Protein 2CSI (pdb70)

Nearest PDB structures (foldseek):
  2csi-assembly1_A  TM=8.978E-01  e=2.016E-13  Homo sapiens
  4z89-assembly10_J  TM=9.176E-01  e=1.747E-07  Drosophila melanogaster
  4z88-assembly7_G  TM=9.068E-01  e=3.340E-07  Drosophila melanogaster
  2ege-assembly1_A  TM=7.998E-01  e=6.774E-07  Homo sapiens
  2csq-assembly1_A  TM=7.792E-01  e=1.295E-06  Homo sapiens

InterPro domains:
  IPR001452 SH3 domain [PF07653] (853-914)
  IPR001452 SH3 domain [PF07653] (957-1017)
  IPR001452 SH3 domain [PF14604] (189-230)
  IPR001452 SH3 domain [PR00452] (851-861)
  IPR001452 SH3 domain [PR00452] (873-888)
  IPR001452 SH3 domain [PR00452] (1005-1017)
  IPR001452 SH3 domain [PS50002] (167-234)
  IPR001452 SH3 domain [PS50002] (848-916)
  IPR001452 SH3 domain [PS50002] (952-1019)
  IPR001452 SH3 domain [SM00326] (170-233)
  IPR001452 SH3 domain [SM00326] (851-915)
  IPR001452 SH3 domain [SM00326] (955-1018)
  IPR003961 Fibronectin type III [PF00041] (393-467)
  IPR003961 Fibronectin type III [PS50853] (489-590)
  IPR003961 Fibronectin type III [SM00060] (297-377)
  IPR003961 Fibronectin type III [SM00060] (391-463)
  IPR003961 Fibronectin type III [SM00060] (487-573)
  IPR003961 Fibronectin type III [cd00063] (300-381)
  IPR003961 Fibronectin type III [cd00063] (393-457)
  IPR003961 Fibronectin type III [cd00063] (487-573)

Solvent-accessible surface area: 5591 Å² total; per-residue (Å²): 132,120,114,57,121,82,36,92,166,12,43,1,70,138,68,6,47,5,194,158,73,6,98,98,98,125,40,177,54,20,7,76,0,68,90,35,58,81,0,35,1,71,50,137,77,69,185,133,29,59,21,107,0,70,20,140,65,119,129,2,52,0,8,31,124,51,7,90,107,77,102,59,135,119,111,130

CATH classification: 2.30.30.40

Foldseek 3Di:
DDPPDAFFKWFFQAFDDCVPPNPVDCCVQPDGDGHGFIWGWHDDADPVQWTWTDHPRGTGTGHCVRIHGDDDPPVD

Radius of gyration: 13.08 Å; Cα contacts (8 Å, |Δi|>4): 133; chains: 1; bounding box: 42×37×23 Å

Organism: Homo sapiens (NCBI:txid9606)

GO terms:
  GO:0005515 protein binding (F, IPI)

Sequence (76 aa):
GSSGSSGRRMVALYDYDPRESSPNVDVEAELTFCTGDIITVFGEIDEDGFYYGELNGQKGLVPSNFLEEVSGPSSGGSSGSSGRRMVALYDYDPRESSPNVDVEAELTFCTGDIITVFGEIDEDGFYYGELNGQKGLVPSNFLEEVSGPSSGGSSGSSGRRMVALYDYDPRESSPNVDVEAELTFCTGDIITVFGEIDEDGFYYGELNGQKGLVPSNFLEEVSGPSSGGSSGSSGRRMVALYDYDPRESSPNVDVEAELTFCTGDIITVFGEIDEDGFYYGELNGQKGLVPSNFLEEVSGPSSGGSSGSSGRRMVALYDYDPRESSPNVDVEAELTFCTGDIITVFGEIDEDGFYYGELNGQKGLVPSNFLEEVSGPSSGGSSGSSGRRMVALYDYDPRESSPNVDVEAELTFCTGDIITVFGEIDEDGFYYGELNGQKGLVPSNFLEEVSGPSSGGSSGSSGRRMVALYDYDPRESSPNVDVEAELTFCTGDIITVFGEIDEDGFYYGELNGQKGLVPSNFLEEVSGPSSGGSSGSSGRRMVALYDYDPRESSPNVDVEAELTFCTGDIITVFGEIDEDGFYYGELNGQKGLVPSNFLEEVSGPSSGGSSGSSGRRMVALYDYDPRESSPNVDVEAELTFCTGDIITVFGEIDEDGFYYGELNGQKGLVPSNFLEEVSGPSSGGSSGSSGRRMVALYDYDPRESSPNVDVEAELTFCTGDIITVFGEIDEDGFYYGELNGQKGLVPSNFLEEVSGPSSGGSSGSSGRRMVALYDYDPRESSPNVDVEAELTFCTGDIITVFGEIDEDGFYYGELNGQKGLVPSNFLEEVSGPSSGGSSGSSGRRMVALYDYDPRESSPNVDVEAELTFCTGDIITVFGEIDEDGFYYGELNGQKGLVPSNFLEEVSGPSSGGSSGSSGRRMVALYDYDPRESSPNVDVEAELTFCTGDIITVFGEIDEDGFYYGELNGQKGLVPSNFLEEVSGPSSGGSSGSSGRRMVALYDYDPRESSPNVDVEAELTFCTGDIITVFGEIDEDGFYYGELNGQKGLVPSNFLEEVSGPSSGGSSGSSGRRMVALYDYDPRESSPNVDVEAELTFCTGDIITVFGEIDEDGFYYGELNGQKGLVPSNFLEEVSGPSSGGSSGSSGRRMVALYDYDPRESSPNVDVEAELTFCTGDIITVFGEIDEDGFYYGELNGQKGLVPSNFLEEVSGPSSGGSSGSSGRRMVALYDYDPRESSPNVDVEAELTFCTGDIITVFGEIDEDGFYYGELNGQKGLVPSNFLEEVSGPSSGGSSGSSGRRMVALYDYDPRESSPNVDVEAELTFCTGDIITVFGEIDEDGFYYGELNGQKGLVPSNFLEEVSGPSSGGSSGSSGRRMVALYDYDPRESSPNVDVEAELTFCTGDIITVFGEIDEDGFYYGELNGQKGLVPSNFLEEVSGPSSGGSSGSSGRRMVALYDYDPRESSPNVDVEAELTFCTGDIITVFGEIDEDGFYYGELNGQKGLVPSNFLEEVSGPSSG

Secondary structure (DSSP, 8-state):
------SEEEE-SS---TTTTS-SSSTTTS----TT-EEEEESS--SSSEEEEEETTEEEEEEGGG--B-------

Structure (mmCIF, N/CA/C/O backbone):
data_2CSI
#
_entry.id   2CSI
#
loop_
_atom_site.group_PDB
_atom_site.id
_atom_site.type_symbol
_atom_site.label_atom_id
_atom_site.label_alt_id
_atom_site.label_comp_id
_atom_site.label_asym_id
_atom_site.label_entity_id
_atom_site.label_seq_id
_atom_site.pdbx_PDB_ins_code
_atom_site.Cartn_x
_atom_site.Cartn_y
_atom_site.Cartn_z
_atom_site.occupancy
_atom_site.B_iso_or_equiv
_atom_site.auth_seq_id
_atom_site.auth_comp_id
_atom_site.auth_asym_id
_atom_site.auth_atom_id
_atom_site.pdbx_PDB_model_num
ATOM 1 N N . GLY A 1 1 ? -13.984 -25.831 -3.128 1.00 0.00 1 GLY A N 1
ATOM 2 C CA . GLY A 1 1 ? -13.855 -24.457 -3.578 1.00 0.00 1 GLY A CA 1
ATOM 3 C C . GLY A 1 1 ? -13.422 -23.522 -2.466 1.00 0.00 1 GLY A C 1
ATOM 4 O O . GLY A 1 1 ? -14.182 -22.647 -2.050 1.00 0.00 1 GLY A O 1
ATOM 8 N N . SER A 1 2 ? -12.198 -23.706 -1.982 1.00 0.00 2 SER A N 1
ATOM 9 C CA . SER A 1 2 ? -11.667 -22.875 -0.908 1.00 0.00 2 SER A CA 1
ATOM 10 C C . SER A 1 2 ? -11.238 -21.510 -1.438 1.00 0.00 2 SER A C 1
ATOM 11 O O . SER A 1 2 ? -10.574 -21.413 -2.470 1.00 0.00 2 SER A O 1
ATOM 19 N N . SER A 1 3 ? -11.624 -20.458 -0.724 1.00 0.00 3 SER A N 1
ATOM 20 C CA . SER A 1 3 ? -11.283 -19.097 -1.123 1.00 0.00 3 SER A CA 1
ATOM 21 C C . SER A 1 3 ? -10.061 -18.596 -0.359 1.00 0.00 3 SER A C 1
ATOM 22 O O . SER A 1 3 ? -9.073 -18.173 -0.956 1.00 0.00 3 SER A O 1
ATOM 30 N N . GLY A 1 4 ? -10.139 -18.648 0.967 1.00 0.00 4 GLY A N 1
ATOM 31 C CA . GLY A 1 4 ? -9.033 -18.196 1.793 1.00 0.00 4 GLY A CA 1
ATOM 32 C C . GLY A 1 4 ? -8.791 -16.705 1.672 1.00 0.00 4 GLY A C 1
ATOM 33 O O . GLY A 1 4 ? -8.190 -16.243 0.702 1.00 0.00 4 GLY A O 1
ATOM 37 N N . SER A 1 5 ? -9.262 -15.948 2.658 1.00 0.00 5 SER A N 1
ATOM 38 C CA . SER A 1 5 ? -9.097 -14.500 2.656 1.00 0.00 5 SER A CA 1
ATOM 39 C C . SER A 1 5 ? -7.672 -14.114 3.037 1.00 0.00 5 SER A C 1
ATOM 40 O O . SER A 1 5 ? -7.300 -14.148 4.210 1.00 0.00 5 SER A O 1
ATOM 48 N N . SER A 1 6 ? -6.877 -13.746 2.037 1.00 0.00 6 SER A N 1
ATOM 49 C CA . SER A 1 6 ? -5.490 -13.357 2.266 1.00 0.00 6 SER A CA 1
ATOM 50 C C . SER A 1 6 ? -5.324 -11.845 2.149 1.00 0.00 6 SER A C 1
ATOM 51 O O . SER A 1 6 ? -5.789 -11.231 1.190 1.00 0.00 6 SER A O 1
ATOM 59 N N . GLY A 1 7 ? -4.656 -11.252 3.134 1.00 0.00 7 GLY A N 1
ATOM 60 C CA . GLY A 1 7 ? -4.440 -9.817 3.124 1.00 0.00 7 GLY A CA 1
ATOM 61 C C . GLY A 1 7 ? -5.725 -9.038 2.929 1.00 0.00 7 GLY A C 1
ATOM 62 O O . GLY A 1 7 ? -6.793 -9.624 2.746 1.00 0.00 7 GLY A O 1
ATOM 66 N N . ARG A 1 8 ? -5.625 -7.713 2.971 1.00 0.00 8 ARG A N 1
ATOM 67 C CA . ARG A 1 8 ? -6.790 -6.853 2.801 1.00 0.00 8 ARG A CA 1
ATOM 68 C C . ARG A 1 8 ? -6.585 -5.883 1.641 1.00 0.00 8 ARG A C 1
ATOM 69 O O . ARG A 1 8 ? -5.509 -5.306 1.484 1.00 0.00 8 ARG A O 1
ATOM 90 N N . ARG A 1 9 ? -7.624 -5.709 0.832 1.00 0.00 9 ARG A N 1
ATOM 91 C CA . ARG A 1 9 ? -7.558 -4.811 -0.315 1.00 0.00 9 ARG A CA 1
ATOM 92 C C . ARG A 1 9 ? -7.803 -3.367 0.111 1.00 0.00 9 ARG A C 1
ATOM 93 O O . ARG A 1 9 ? -8.879 -3.028 0.601 1.00 0.00 9 ARG A O 1
ATOM 114 N N . MET A 1 10 ? -6.796 -2.520 -0.079 1.00 0.00 10 MET A N 1
ATOM 115 C CA . MET A 1 10 ? -6.903 -1.112 0.285 1.00 0.00 10 MET A CA 1
ATOM 116 C C . MET A 1 10 ? -7.047 -0.239 -0.957 1.00 0.00 10 MET A C 1
ATOM 117 O O . MET A 1 10 ? -6.504 -0.554 -2.016 1.00 0.00 10 MET A O 1
ATOM 131 N N . VAL A 1 11 ? -7.784 0.859 -0.820 1.00 0.00 11 VAL A N 1
ATOM 132 C CA . VAL A 1 11 ? -7.999 1.778 -1.931 1.00 0.00 11 VAL A CA 1
ATOM 133 C C . VAL A 1 11 ? -7.138 3.028 -1.786 1.00 0.00 11 VAL A C 1
ATOM 134 O O . VAL A 1 11 ? -7.310 3.806 -0.848 1.00 0.00 11 VAL A O 1
ATOM 147 N N . ALA A 1 12 ? -6.212 3.215 -2.720 1.00 0.00 12 ALA A N 1
ATOM 148 C CA . ALA A 1 12 ? -5.326 4.371 -2.698 1.00 0.00 12 ALA A CA 1
ATOM 149 C C . ALA A 1 12 ? -6.119 5.669 -2.584 1.00 0.00 12 ALA A C 1
ATOM 150 O O . ALA A 1 12 ? -6.742 6.115 -3.549 1.00 0.00 12 ALA A O 1
ATOM 157 N N . LEU A 1 13 ? -6.094 6.270 -1.400 1.00 0.00 13 LEU A N 1
ATOM 158 C CA . LEU A 1 13 ? -6.812 7.517 -1.160 1.00 0.00 13 LEU A CA 1
ATOM 159 C C . LEU A 1 13 ? -6.177 8.669 -1.932 1.00 0.00 13 LEU A C 1
ATOM 160 O O . LEU A 1 13 ? -6.866 9.590 -2.371 1.00 0.00 13 LEU A O 1
ATOM 176 N N . TYR A 1 14 ? -4.860 8.609 -2.096 1.00 0.00 14 TYR A N 1
ATOM 177 C CA . TYR A 1 14 ? -4.132 9.647 -2.816 1.00 0.00 14 TYR A CA 1
ATOM 178 C C . TYR A 1 14 ? -2.934 9.059 -3.556 1.00 0.00 14 TYR A C 1
ATOM 179 O O . TYR A 1 14 ? -2.152 8.297 -2.987 1.00 0.00 14 TYR A O 1
ATOM 197 N N . ASP A 1 15 ? -2.798 9.419 -4.827 1.00 0.00 15 ASP A N 1
ATOM 198 C CA . ASP A 1 15 ? -1.695 8.929 -5.647 1.00 0.00 15 ASP A CA 1
ATOM 199 C C . ASP A 1 15 ? -0.375 9.014 -4.888 1.00 0.00 15 ASP A C 1
ATOM 200 O O . ASP A 1 15 ? -0.076 10.027 -4.253 1.00 0.00 15 ASP A O 1
ATOM 209 N N . TYR A 1 16 ? 0.411 7.946 -4.956 1.00 0.00 16 TYR A N 1
ATOM 210 C CA . TYR A 1 16 ? 1.698 7.898 -4.273 1.00 0.00 16 TYR A CA 1
ATOM 211 C C . TYR A 1 16 ? 2.847 7.869 -5.276 1.00 0.00 16 TYR A C 1
ATOM 212 O O . TYR A 1 16 ? 2.670 7.474 -6.428 1.00 0.00 16 TYR A O 1
ATOM 230 N N . ASP A 1 17 ? 4.025 8.291 -4.829 1.00 0.00 17 ASP A N 1
ATOM 231 C CA . ASP A 1 17 ? 5.205 8.312 -5.686 1.00 0.00 17 ASP A CA 1
ATOM 232 C C . ASP A 1 17 ? 6.482 8.279 -4.852 1.00 0.00 17 ASP A C 1
ATOM 233 O O . ASP A 1 17 ? 6.874 9.268 -4.233 1.00 0.00 17 ASP A O 1
ATOM 242 N N . PRO A 1 18 ? 7.147 7.115 -4.834 1.00 0.00 18 PRO A N 1
ATOM 243 C CA . PRO A 1 18 ? 8.390 6.924 -4.080 1.00 0.00 18 PRO A CA 1
ATOM 244 C C . PRO A 1 18 ? 9.558 7.694 -4.684 1.00 0.00 18 PRO A C 1
ATOM 245 O O . PRO A 1 18 ? 10.688 7.605 -4.204 1.00 0.00 18 PRO A O 1
ATOM 256 N N . ARG A 1 19 ? 9.279 8.452 -5.740 1.00 0.00 19 ARG A N 1
ATOM 257 C CA . ARG A 1 19 ? 10.308 9.237 -6.411 1.00 0.00 19 ARG A CA 1
ATOM 258 C C . ARG A 1 19 ? 10.326 10.670 -5.887 1.00 0.00 19 ARG A C 1
ATOM 259 O O . ARG A 1 19 ? 11.263 11.424 -6.147 1.00 0.00 19 ARG A O 1
ATOM 280 N N . GLU A 1 20 ? 9.283 11.038 -5.149 1.00 0.00 20 GLU A N 1
ATOM 281 C CA . GLU A 1 20 ? 9.179 12.381 -4.591 1.00 0.00 20 GLU A CA 1
ATOM 282 C C . GLU A 1 20 ? 8.936 12.327 -3.085 1.00 0.00 20 GLU A C 1
ATOM 283 O O . GLU A 1 20 ? 9.697 12.896 -2.302 1.00 0.00 20 GLU A O 1
ATOM 295 N N . SER A 1 21 ? 7.870 11.639 -2.688 1.00 0.00 21 SER A N 1
ATOM 296 C CA . SER A 1 21 ? 7.524 11.514 -1.277 1.00 0.00 21 SER A CA 1
ATOM 297 C C . SER A 1 21 ? 8.619 10.778 -0.512 1.00 0.00 21 SER A C 1
ATOM 298 O O . SER A 1 21 ? 9.135 11.276 0.489 1.00 0.00 21 SER A O 1
ATOM 306 N N . SER A 1 22 ? 8.969 9.588 -0.991 1.00 0.00 22 SER A N 1
ATOM 307 C CA . SER A 1 22 ? 10.001 8.780 -0.350 1.00 0.00 22 SER A CA 1
ATOM 308 C C . SER A 1 22 ? 11.371 9.436 -0.493 1.00 0.00 22 SER A C 1
ATOM 309 O O . SER A 1 22 ? 11.702 10.025 -1.523 1.00 0.00 22 SER A O 1
ATOM 317 N N . PRO A 1 23 ? 12.188 9.333 0.565 1.00 0.00 23 PRO A N 1
ATOM 318 C CA . PRO A 1 23 ? 13.536 9.909 0.584 1.00 0.00 23 PRO A CA 1
ATOM 319 C C . PRO A 1 23 ? 14.493 9.175 -0.350 1.00 0.00 23 PRO A C 1
ATOM 320 O O . PRO A 1 23 ? 15.694 9.439 -0.355 1.00 0.00 23 PRO A O 1
ATOM 331 N N . ASN A 1 24 ? 13.951 8.253 -1.140 1.00 0.00 24 ASN A N 1
ATOM 332 C CA . ASN A 1 24 ? 14.757 7.481 -2.078 1.00 0.00 24 ASN A CA 1
ATOM 333 C C . ASN A 1 24 ? 15.574 6.419 -1.348 1.00 0.00 24 ASN A C 1
ATOM 334 O O . ASN A 1 24 ? 16.787 6.319 -1.531 1.00 0.00 24 ASN A O 1
ATOM 345 N N . VAL A 1 25 ? 14.899 5.627 -0.521 1.00 0.00 25 VAL A N 1
ATOM 346 C CA . VAL A 1 25 ? 15.560 4.571 0.235 1.00 0.00 25 VAL A CA 1
ATOM 347 C C . VAL A 1 25 ? 15.110 3.193 -0.236 1.00 0.00 25 VAL A C 1
ATOM 348 O O . VAL A 1 25 ? 14.130 2.643 0.268 1.00 0.00 25 VAL A O 1
ATOM 361 N N . ASP A 1 26 ? 15.831 2.639 -1.204 1.00 0.00 26 ASP A N 1
ATOM 362 C CA . ASP A 1 26 ? 15.507 1.324 -1.743 1.00 0.00 26 ASP A CA 1
ATOM 363 C C . ASP A 1 26 ? 14.137 1.334 -2.414 1.00 0.00 26 ASP A C 1
ATOM 364 O O . ASP A 1 26 ? 13.474 0.301 -2.511 1.00 0.00 26 ASP A O 1
ATOM 373 N N . VAL A 1 27 ? 13.717 2.508 -2.874 1.00 0.00 27 VAL A N 1
ATOM 374 C CA . VAL A 1 27 ? 12.426 2.654 -3.535 1.00 0.00 27 VAL A CA 1
ATOM 375 C C . VAL A 1 27 ? 12.209 1.550 -4.565 1.00 0.00 27 VAL A C 1
ATOM 376 O O . VAL A 1 27 ? 11.074 1.178 -4.859 1.00 0.00 27 VAL A O 1
ATOM 389 N N . GLU A 1 28 ? 13.306 1.031 -5.108 1.00 0.00 28 GLU A N 1
ATOM 390 C CA . GLU A 1 28 ? 13.234 -0.030 -6.106 1.00 0.00 28 GLU A CA 1
ATOM 391 C C . GLU A 1 28 ? 12.260 -1.121 -5.671 1.00 0.00 28 GLU A C 1
ATOM 392 O O . GLU A 1 28 ? 11.744 -1.872 -6.498 1.00 0.00 28 GLU A O 1
ATOM 404 N N . ALA A 1 29 ? 12.013 -1.200 -4.367 1.00 0.00 29 ALA A N 1
ATOM 405 C CA . ALA A 1 29 ? 11.100 -2.197 -3.822 1.00 0.00 29 ALA A CA 1
ATOM 406 C C . ALA A 1 29 ? 9.710 -1.609 -3.608 1.00 0.00 29 ALA A C 1
ATOM 407 O O . ALA A 1 29 ? 8.702 -2.290 -3.797 1.00 0.00 29 ALA A O 1
ATOM 414 N N . GLU A 1 30 ? 9.663 -0.341 -3.211 1.00 0.00 30 GLU A N 1
ATOM 415 C CA . GLU A 1 30 ? 8.395 0.337 -2.969 1.00 0.00 30 GLU A CA 1
ATOM 416 C C . GLU A 1 30 ? 7.490 0.251 -4.195 1.00 0.00 30 GLU A C 1
ATOM 417 O O . GLU A 1 30 ? 7.965 0.133 -5.325 1.00 0.00 30 GLU A O 1
ATOM 429 N N . LEU A 1 31 ? 6.183 0.310 -3.963 1.00 0.00 31 LEU A N 1
ATOM 430 C CA . LEU A 1 31 ? 5.210 0.238 -5.047 1.00 0.00 31 LEU A CA 1
ATOM 431 C C . LEU A 1 31 ? 4.708 1.629 -5.421 1.00 0.00 31 LEU A C 1
ATOM 432 O O . LEU A 1 31 ? 4.527 2.489 -4.559 1.00 0.00 31 LEU A O 1
ATOM 448 N N . THR A 1 32 ? 4.483 1.843 -6.714 1.00 0.00 32 THR A N 1
ATOM 449 C CA . THR A 1 32 ? 4.001 3.128 -7.203 1.00 0.00 32 THR A CA 1
ATOM 450 C C . THR A 1 32 ? 2.560 3.026 -7.690 1.00 0.00 32 THR A C 1
ATOM 451 O O . THR A 1 32 ? 2.307 2.678 -8.843 1.00 0.00 32 THR A O 1
ATOM 462 N N . PHE A 1 33 ? 1.619 3.334 -6.804 1.00 0.00 33 PHE A N 1
ATOM 463 C CA . PHE A 1 33 ? 0.201 3.276 -7.143 1.00 0.00 33 PHE A CA 1
ATOM 464 C C . PHE A 1 33 ? -0.373 4.679 -7.317 1.00 0.00 33 PHE A C 1
ATOM 465 O O . PHE A 1 33 ? 0.312 5.676 -7.085 1.00 0.00 33 PHE A O 1
ATOM 482 N N . CYS A 1 34 ? -1.635 4.748 -7.727 1.00 0.00 34 CYS A N 1
ATOM 483 C CA . CYS A 1 34 ? -2.303 6.028 -7.934 1.00 0.00 34 CYS A CA 1
ATOM 484 C C . CYS A 1 34 ? -3.628 6.078 -7.181 1.00 0.00 34 CYS A C 1
ATOM 485 O O . CYS A 1 34 ? -4.090 5.069 -6.646 1.00 0.00 34 CYS A O 1
ATOM 493 N N . THR A 1 35 ? -4.236 7.260 -7.141 1.00 0.00 35 THR A N 1
ATOM 494 C CA . THR A 1 35 ? -5.507 7.442 -6.451 1.00 0.00 35 THR A CA 1
ATOM 495 C C . THR A 1 35 ? -6.563 6.477 -6.978 1.00 0.00 35 THR A C 1
ATOM 496 O O . THR A 1 35 ? -6.998 6.583 -8.124 1.00 0.00 35 THR A O 1
ATOM 507 N N . GLY A 1 36 ? -6.971 5.535 -6.133 1.00 0.00 36 GLY A N 1
ATOM 508 C CA . GLY A 1 36 ? -7.974 4.564 -6.533 1.00 0.00 36 GLY A CA 1
ATOM 509 C C . GLY A 1 36 ? -7.399 3.172 -6.698 1.00 0.00 36 GLY A C 1
ATOM 510 O O . GLY A 1 36 ? -8.087 2.177 -6.470 1.00 0.00 36 GLY A O 1
ATOM 514 N N . ASP A 1 37 ? -6.134 3.100 -7.098 1.00 0.00 37 ASP A N 1
ATOM 515 C CA . ASP A 1 37 ? -5.466 1.818 -7.295 1.00 0.00 37 ASP A CA 1
ATOM 516 C C . ASP A 1 37 ? -5.597 0.941 -6.053 1.00 0.00 37 ASP A C 1
ATOM 517 O O . ASP A 1 37 ? -5.177 1.327 -4.962 1.00 0.00 37 ASP A O 1
ATOM 526 N N . ILE A 1 38 ? -6.182 -0.239 -6.228 1.00 0.00 38 ILE A N 1
ATOM 527 C CA . ILE A 1 38 ? -6.368 -1.170 -5.122 1.00 0.00 38 ILE A CA 1
ATOM 528 C C . ILE A 1 38 ? -5.105 -1.988 -4.874 1.00 0.00 38 ILE A C 1
ATOM 529 O O . ILE A 1 38 ? -4.533 -2.563 -5.802 1.00 0.00 38 ILE A O 1
ATOM 545 N N . ILE A 1 39 ? -4.676 -2.038 -3.618 1.00 0.00 39 ILE A N 1
ATOM 546 C CA . ILE A 1 39 ? -3.483 -2.788 -3.247 1.00 0.00 39 ILE A CA 1
ATOM 547 C C . ILE A 1 39 ? -3.775 -3.760 -2.109 1.00 0.00 39 ILE A C 1
ATOM 548 O O . ILE A 1 39 ? -4.328 -3.377 -1.077 1.00 0.00 39 ILE A O 1
ATOM 564 N N . THR A 1 40 ? -3.399 -5.020 -2.303 1.00 0.00 40 THR A N 1
ATOM 565 C CA . THR A 1 40 ? -3.620 -6.048 -1.293 1.00 0.00 40 THR A CA 1
ATOM 566 C C . THR A 1 40 ? -2.453 -6.118 -0.315 1.00 0.00 40 THR A C 1
ATOM 567 O O . THR A 1 40 ? -1.403 -6.681 -0.626 1.00 0.00 40 THR A O 1
ATOM 578 N N . VAL A 1 41 ? -2.642 -5.544 0.868 1.00 0.00 41 VAL A N 1
ATOM 579 C CA . VAL A 1 41 ? -1.605 -5.543 1.893 1.00 0.00 41 VAL A CA 1
ATOM 580 C C . VAL A 1 41 ? -1.660 -6.815 2.731 1.00 0.00 41 VAL A C 1
ATOM 581 O O . VAL A 1 41 ? -2.725 -7.405 2.914 1.00 0.00 41 VAL A O 1
ATOM 594 N N . PHE A 1 42 ? -0.505 -7.232 3.240 1.00 0.00 42 PHE A N 1
ATOM 595 C CA . PHE A 1 42 ? -0.421 -8.435 4.059 1.00 0.00 42 PHE A CA 1
ATOM 596 C C . PHE A 1 42 ? 0.317 -8.153 5.365 1.00 0.00 42 PHE A C 1
ATOM 597 O O . PHE A 1 42 ? 1.445 -7.662 5.360 1.00 0.00 42 PHE A O 1
ATOM 614 N N . GLY A 1 43 ? -0.330 -8.468 6.483 1.00 0.00 43 GLY A N 1
ATOM 615 C CA . GLY A 1 43 ? 0.279 -8.241 7.781 1.00 0.00 43 GLY A CA 1
ATOM 616 C C . GLY A 1 43 ? 0.072 -6.824 8.278 1.00 0.00 43 GLY A C 1
ATOM 617 O O . GLY A 1 43 ? -0.490 -5.988 7.572 1.00 0.00 43 GLY A O 1
ATOM 621 N N . GLU A 1 44 ? 0.527 -6.555 9.498 1.00 0.00 44 GLU A N 1
ATOM 622 C CA . GLU A 1 44 ? 0.387 -5.229 10.089 1.00 0.00 44 GLU A CA 1
ATOM 623 C C . GLU A 1 44 ? 1.540 -4.321 9.670 1.00 0.00 44 GLU A C 1
ATOM 624 O O . GLU A 1 44 ? 2.499 -4.770 9.041 1.00 0.00 44 GLU A O 1
ATOM 636 N N . ILE A 1 45 ? 1.438 -3.044 10.023 1.00 0.00 45 ILE A N 1
ATOM 637 C CA . ILE A 1 45 ? 2.472 -2.074 9.684 1.00 0.00 45 ILE A CA 1
ATOM 638 C C . ILE A 1 45 ? 3.810 -2.458 10.304 1.00 0.00 45 ILE A C 1
ATOM 639 O O . ILE A 1 45 ? 3.864 -2.974 11.421 1.00 0.00 45 ILE A O 1
ATOM 655 N N . ASP A 1 46 ? 4.890 -2.202 9.574 1.00 0.00 46 ASP A N 1
ATOM 656 C CA . ASP A 1 46 ? 6.230 -2.518 10.053 1.00 0.00 46 ASP A CA 1
ATOM 657 C C . ASP A 1 46 ? 6.740 -1.433 10.996 1.00 0.00 46 ASP A C 1
ATOM 658 O O . ASP A 1 46 ? 6.091 -0.404 11.181 1.00 0.00 46 ASP A O 1
ATOM 667 N N . GLU A 1 47 ? 7.905 -1.671 11.590 1.00 0.00 47 GLU A N 1
ATOM 668 C CA . GLU A 1 47 ? 8.500 -0.714 12.516 1.00 0.00 47 GLU A CA 1
ATOM 669 C C . GLU A 1 47 ? 8.579 0.674 11.887 1.00 0.00 47 GLU A C 1
ATOM 670 O O . GLU A 1 47 ? 8.298 1.679 12.539 1.00 0.00 47 GLU A O 1
ATOM 682 N N . ASP A 1 48 ? 8.964 0.720 10.616 1.00 0.00 48 ASP A N 1
ATOM 683 C CA . ASP A 1 48 ? 9.080 1.984 9.898 1.00 0.00 48 ASP A CA 1
ATOM 684 C C . ASP A 1 48 ? 7.730 2.689 9.817 1.00 0.00 48 ASP A C 1
ATOM 685 O O . ASP A 1 48 ? 7.579 3.818 10.281 1.00 0.00 48 ASP A O 1
ATOM 694 N N . GLY A 1 49 ? 6.750 2.014 9.223 1.00 0.00 49 GLY A N 1
ATOM 695 C CA . GLY A 1 49 ? 5.426 2.592 9.090 1.00 0.00 49 GLY A CA 1
ATOM 696 C C . GLY A 1 49 ? 4.838 2.385 7.708 1.00 0.00 49 GLY A C 1
ATOM 697 O O . GLY A 1 49 ? 4.095 3.230 7.209 1.00 0.00 49 GLY A O 1
ATOM 701 N N . PHE A 1 50 ? 5.172 1.258 7.088 1.00 0.00 50 PHE A N 1
ATOM 702 C CA . PHE A 1 50 ? 4.675 0.944 5.754 1.00 0.00 50 PHE A CA 1
ATOM 703 C C . PHE A 1 50 ? 3.980 -0.415 5.739 1.00 0.00 50 PHE A C 1
ATOM 704 O O . PHE A 1 50 ? 4.023 -1.157 6.720 1.00 0.00 50 PHE A O 1
ATOM 721 N N . TYR A 1 51 ? 3.339 -0.732 4.619 1.00 0.00 51 TYR A N 1
ATOM 722 C CA . TYR A 1 51 ? 2.633 -1.999 4.476 1.00 0.00 51 TYR A CA 1
ATOM 723 C C . TYR A 1 51 ? 3.240 -2.839 3.356 1.00 0.00 51 TYR A C 1
ATOM 724 O O . TYR A 1 51 ? 3.870 -2.310 2.440 1.00 0.00 51 TYR A O 1
ATOM 742 N N . TYR A 1 52 ? 3.044 -4.150 3.436 1.00 0.00 52 TYR A N 1
ATOM 743 C CA . TYR A 1 52 ? 3.573 -5.064 2.431 1.00 0.00 52 TYR A CA 1
ATOM 744 C C . TYR A 1 52 ? 2.445 -5.706 1.630 1.00 0.00 52 TYR A C 1
ATOM 745 O O . TYR A 1 52 ? 1.824 -6.671 2.074 1.00 0.00 52 TYR A O 1
ATOM 763 N N . GLY A 1 53 ? 2.185 -5.162 0.445 1.00 0.00 53 GLY A N 1
ATOM 764 C CA . GLY A 1 53 ? 1.132 -5.694 -0.400 1.00 0.00 53 GLY A CA 1
ATOM 765 C C . GLY A 1 53 ? 1.607 -5.971 -1.813 1.00 0.00 53 GLY A C 1
ATOM 766 O O . GLY A 1 53 ? 2.794 -5.847 -2.110 1.00 0.00 53 GLY A O 1
ATOM 770 N N . GLU A 1 54 ? 0.677 -6.349 -2.685 1.00 0.00 54 GLU A N 1
ATOM 771 C CA . GLU A 1 54 ? 1.009 -6.647 -4.073 1.00 0.00 54 GLU A CA 1
ATOM 772 C C . GLU A 1 54 ? 0.140 -5.832 -5.027 1.00 0.00 54 GLU A C 1
ATOM 773 O O . GLU A 1 54 ? -1.039 -5.593 -4.761 1.00 0.00 54 GLU A O 1
ATOM 785 N N . LEU A 1 55 ? 0.730 -5.408 -6.139 1.00 0.00 55 LEU A N 1
ATOM 786 C CA . LEU A 1 55 ? 0.012 -4.619 -7.134 1.00 0.00 55 LEU A CA 1
ATOM 787 C C . LEU A 1 55 ? 0.458 -4.986 -8.545 1.00 0.00 55 LEU A C 1
ATOM 788 O O . LEU A 1 55 ? 1.636 -5.246 -8.787 1.00 0.00 55 LEU A O 1
ATOM 804 N N . ASN A 1 56 ? -0.492 -5.002 -9.475 1.00 0.00 56 ASN A N 1
ATOM 805 C CA . ASN A 1 56 ? -0.197 -5.335 -10.864 1.00 0.00 56 ASN A CA 1
ATOM 806 C C . ASN A 1 56 ? 0.850 -6.442 -10.947 1.00 0.00 56 ASN A C 1
ATOM 807 O O . ASN A 1 56 ? 1.709 -6.434 -11.827 1.00 0.00 56 ASN A O 1
ATOM 818 N N . GLY A 1 57 ? 0.771 -7.395 -10.023 1.00 0.00 57 GLY A N 1
ATOM 819 C CA . GLY A 1 57 ? 1.716 -8.496 -10.009 1.00 0.00 57 GLY A CA 1
ATOM 820 C C . GLY A 1 57 ? 3.096 -8.070 -9.550 1.00 0.00 57 GLY A C 1
ATOM 821 O O . GLY A 1 57 ? 4.104 -8.532 -10.083 1.00 0.00 57 GLY A O 1
ATOM 825 N N . GLN A 1 58 ? 3.141 -7.185 -8.559 1.00 0.00 58 GLN A N 1
ATOM 826 C CA . GLN A 1 58 ? 4.408 -6.695 -8.030 1.00 0.00 58 GLN A CA 1
ATOM 827 C C . GLN A 1 58 ? 4.356 -6.577 -6.511 1.00 0.00 58 GLN A C 1
ATOM 828 O O . GLN A 1 58 ? 3.482 -5.908 -5.959 1.00 0.00 58 GLN A O 1
ATOM 842 N N . LYS A 1 59 ? 5.296 -7.233 -5.838 1.00 0.00 59 LYS A N 1
ATOM 843 C CA . LYS A 1 59 ? 5.358 -7.202 -4.382 1.00 0.00 59 LYS A CA 1
ATOM 844 C C . LYS A 1 59 ? 6.318 -6.119 -3.901 1.00 0.00 59 LYS A C 1
ATOM 845 O O . LYS A 1 59 ? 7.463 -6.049 -4.346 1.00 0.00 59 LYS A O 1
ATOM 864 N N . GLY A 1 60 ? 5.844 -5.276 -2.989 1.00 0.00 60 GLY A N 1
ATOM 865 C CA . GLY A 1 60 ? 6.674 -4.208 -2.462 1.00 0.00 60 GLY A CA 1
ATOM 866 C C . GLY A 1 60 ? 6.106 -3.604 -1.193 1.00 0.00 60 GLY A C 1
ATOM 867 O O . GLY A 1 60 ? 5.448 -4.290 -0.411 1.00 0.00 60 GLY A O 1
ATOM 871 N N . LEU A 1 61 ? 6.362 -2.317 -0.988 1.00 0.00 61 LEU A N 1
ATOM 872 C CA . LEU A 1 61 ? 5.872 -1.620 0.197 1.00 0.00 61 LEU A CA 1
ATOM 873 C C . LEU A 1 61 ? 4.907 -0.503 -0.189 1.00 0.00 61 LEU A C 1
ATOM 874 O O . LEU A 1 61 ? 5.017 0.083 -1.266 1.00 0.00 61 LEU A O 1
ATOM 890 N N . VAL A 1 62 ? 3.962 -0.212 0.700 1.00 0.00 62 VAL A N 1
ATOM 891 C CA . VAL A 1 62 ? 2.979 0.837 0.454 1.00 0.00 62 VAL A CA 1
ATOM 892 C C . VAL A 1 62 ? 2.653 1.595 1.736 1.00 0.00 62 VAL A C 1
ATOM 893 O O . VAL A 1 62 ? 2.405 1.007 2.789 1.00 0.00 62 VAL A O 1
ATOM 906 N N . PRO A 1 63 ? 2.653 2.934 1.648 1.00 0.00 63 PRO A N 1
ATOM 907 C CA . PRO A 1 63 ? 2.358 3.802 2.791 1.00 0.00 63 PRO A CA 1
ATOM 908 C C . PRO A 1 63 ? 0.893 3.731 3.210 1.00 0.00 63 PRO A C 1
ATOM 909 O O . PRO A 1 63 ? -0.001 4.071 2.435 1.00 0.00 63 PRO A O 1
ATOM 920 N N . SER A 1 64 ? 0.655 3.289 4.441 1.00 0.00 64 SER A N 1
ATOM 921 C CA . SER A 1 64 ? -0.702 3.171 4.961 1.00 0.00 64 SER A CA 1
ATOM 922 C C . SER A 1 64 ? -1.402 4.527 4.968 1.00 0.00 64 SER A C 1
ATOM 923 O O . SER A 1 64 ? -2.629 4.604 5.013 1.00 0.00 64 SER A O 1
ATOM 931 N N . ASN A 1 65 ? -0.611 5.594 4.921 1.00 0.00 65 ASN A N 1
ATOM 932 C CA . ASN A 1 65 ? -1.153 6.947 4.922 1.00 0.00 65 ASN A CA 1
ATOM 933 C C . ASN A 1 65 ? -1.710 7.311 3.549 1.00 0.00 65 ASN A C 1
ATOM 934 O O . ASN A 1 65 ? -2.149 8.439 3.324 1.00 0.00 65 ASN A O 1
ATOM 945 N N . PHE A 1 66 ? -1.688 6.348 2.633 1.00 0.00 66 PHE A N 1
ATOM 946 C CA . PHE A 1 66 ? -2.191 6.566 1.282 1.00 0.00 66 PHE A CA 1
ATOM 947 C C . PHE A 1 66 ? -3.159 5.459 0.876 1.00 0.00 66 PHE A C 1
ATOM 948 O O . PHE A 1 66 ? -3.390 5.224 -0.311 1.00 0.00 66 PHE A O 1
ATOM 965 N N . LEU A 1 67 ? -3.723 4.782 1.870 1.00 0.00 67 LEU A N 1
ATOM 966 C CA . LEU A 1 67 ? -4.667 3.698 1.618 1.00 0.00 67 LEU A CA 1
ATOM 967 C C . LEU A 1 67 ? -5.806 3.721 2.633 1.00 0.00 67 LEU A C 1
ATOM 968 O O . LEU A 1 67 ? -5.700 4.353 3.683 1.00 0.00 67 LEU A O 1
ATOM 984 N N . GLU A 1 68 ? -6.893 3.027 2.311 1.00 0.00 68 GLU A N 1
ATOM 985 C CA . GLU A 1 68 ? -8.050 2.967 3.196 1.00 0.00 68 GLU A CA 1
ATOM 986 C C . GLU A 1 68 ? -8.762 1.623 3.071 1.00 0.00 68 GLU A C 1
ATOM 987 O O . GLU A 1 68 ? -9.271 1.276 2.006 1.00 0.00 68 GLU A O 1
ATOM 999 N N . GLU A 1 69 ? -8.792 0.872 4.167 1.00 0.00 69 GLU A N 1
ATOM 1000 C CA . GLU A 1 69 ? -9.440 -0.434 4.180 1.00 0.00 69 GLU A CA 1
ATOM 1001 C C . GLU A 1 69 ? -10.770 -0.389 3.434 1.00 0.00 69 GLU A C 1
ATOM 1002 O O . GLU A 1 69 ? -11.711 0.283 3.859 1.00 0.00 69 GLU A O 1
ATOM 1014 N N . VAL A 1 70 ? -10.842 -1.109 2.319 1.00 0.00 70 VAL A N 1
ATOM 1015 C CA . VAL A 1 70 ? -12.056 -1.152 1.513 1.00 0.00 70 VAL A CA 1
ATOM 1016 C C . VAL A 1 70 ? -13.191 -1.837 2.266 1.00 0.00 70 VAL A C 1
ATOM 1017 O O . VAL A 1 70 ? -13.037 -2.955 2.759 1.00 0.00 70 VAL A O 1
ATOM 1030 N N . SER A 1 71 ? -14.332 -1.160 2.351 1.00 0.00 71 SER A N 1
ATOM 1031 C CA . SER A 1 71 ? -15.493 -1.702 3.047 1.00 0.00 71 SER A CA 1
ATOM 1032 C C . SER A 1 71 ? -16.785 -1.293 2.347 1.00 0.00 71 SER A C 1
ATOM 1033 O O . SER A 1 71 ? -17.198 -0.136 2.407 1.00 0.00 71 SER A O 1
ATOM 1041 N N . GLY A 1 72 ? -17.420 -2.254 1.682 1.00 0.00 72 GLY A N 1
ATOM 1042 C CA . GLY A 1 72 ? -18.659 -1.976 0.980 1.00 0.00 72 GLY A CA 1
ATOM 1043 C C . GLY A 1 72 ? -19.762 -2.951 1.342 1.00 0.00 72 GLY A C 1
ATOM 1044 O O . GLY A 1 72 ? -19.516 -4.125 1.618 1.00 0.00 72 GLY A O 1
ATOM 1048 N N . PRO A 1 73 ? -21.011 -2.462 1.345 1.00 0.00 73 PRO A N 1
ATOM 1049 C CA . PRO A 1 73 ? -22.181 -3.282 1.675 1.00 0.00 73 PRO A CA 1
ATOM 1050 C C . PRO A 1 73 ? -22.484 -4.319 0.600 1.00 0.00 73 PRO A C 1
ATOM 1051 O O . PRO A 1 73 ? -23.313 -4.090 -0.281 1.00 0.00 73 PRO A O 1
ATOM 1062 N N . SER A 1 74 ? -21.808 -5.461 0.678 1.00 0.00 74 SER A N 1
ATOM 1063 C CA . SER A 1 74 ? -22.004 -6.533 -0.292 1.00 0.00 74 SER A CA 1
ATOM 1064 C C . SER A 1 74 ? -23.448 -7.024 -0.275 1.00 0.00 74 SER A C 1
ATOM 1065 O O . SER A 1 74 ? -23.895 -7.638 0.695 1.00 0.00 74 SER A O 1
ATOM 1073 N N . SER A 1 75 ? -24.173 -6.750 -1.354 1.00 0.00 75 SER A N 1
ATOM 1074 C CA . SER A 1 75 ? -25.568 -7.160 -1.463 1.00 0.00 75 SER A CA 1
ATOM 1075 C C . SER A 1 75 ? -25.795 -7.984 -2.727 1.00 0.00 75 SER A C 1
ATOM 1076 O O . SER A 1 75 ? -25.937 -7.438 -3.820 1.00 0.00 75 SER A O 1
ATOM 1084 N N . GLY A 1 76 ? -25.827 -9.304 -2.568 1.00 0.00 76 GLY A N 1
ATOM 1085 C CA . GLY A 1 76 ? -26.037 -10.182 -3.704 1.00 0.00 76 GLY A CA 1
ATOM 1086 C C . GLY A 1 76 ? -25.836 -11.643 -3.351 1.00 0.00 76 GLY A C 1
ATOM 1087 O O . GLY A 1 76 ? -26.730 -12.284 -2.800 1.00 0.00 76 GLY A O 1
ATOM 1091 N N . GLY A 1 1 ? -8.361 -22.492 5.922 1.00 0.00 1 GLY A N 2
ATOM 1092 C CA . GLY A 1 1 ? -8.303 -21.042 5.879 1.00 0.00 1 GLY A CA 2
ATOM 1093 C C . GLY A 1 1 ? -8.055 -20.432 7.245 1.00 0.00 1 GLY A C 2
ATOM 1094 O O . GLY A 1 1 ? -7.779 -21.144 8.210 1.00 0.00 1 GLY A O 2
ATOM 1098 N N . SER A 1 2 ? -8.152 -19.108 7.326 1.00 0.00 2 SER A N 2
ATOM 1099 C CA . SER A 1 2 ? -7.931 -18.402 8.582 1.00 0.00 2 SER A CA 2
ATOM 1100 C C . SER A 1 2 ? -6.731 -18.979 9.326 1.00 0.00 2 SER A C 2
ATOM 1101 O O . SER A 1 2 ? -6.772 -19.167 10.542 1.00 0.00 2 SER A O 2
ATOM 1109 N N . SER A 1 3 ? -5.662 -19.257 8.586 1.00 0.00 3 SER A N 2
ATOM 1110 C CA . SER A 1 3 ? -4.450 -19.816 9.174 1.00 0.00 3 SER A CA 2
ATOM 1111 C C . SER A 1 3 ? -3.285 -18.840 9.047 1.00 0.00 3 SER A C 2
ATOM 1112 O O . SER A 1 3 ? -2.530 -18.631 9.996 1.00 0.00 3 SER A O 2
ATOM 1120 N N . GLY A 1 4 ? -3.145 -18.245 7.867 1.00 0.00 4 GLY A N 2
ATOM 1121 C CA . GLY A 1 4 ? -2.069 -17.299 7.636 1.00 0.00 4 GLY A CA 2
ATOM 1122 C C . GLY A 1 4 ? -2.576 -15.885 7.429 1.00 0.00 4 GLY A C 2
ATOM 1123 O O . GLY A 1 4 ? -3.467 -15.426 8.144 1.00 0.00 4 GLY A O 2
ATOM 1127 N N . SER A 1 5 ? -2.006 -15.191 6.449 1.00 0.00 5 SER A N 2
ATOM 1128 C CA . SER A 1 5 ? -2.401 -13.819 6.153 1.00 0.00 5 SER A CA 2
ATOM 1129 C C . SER A 1 5 ? -3.026 -13.721 4.765 1.00 0.00 5 SER A C 2
ATOM 1130 O O . SER A 1 5 ? -2.339 -13.850 3.752 1.00 0.00 5 SER A O 2
ATOM 1138 N N . SER A 1 6 ? -4.335 -13.491 4.727 1.00 0.00 6 SER A N 2
ATOM 1139 C CA . SER A 1 6 ? -5.055 -13.379 3.464 1.00 0.00 6 SER A CA 2
ATOM 1140 C C . SER A 1 6 ? -4.848 -12.002 2.841 1.00 0.00 6 SER A C 2
ATOM 1141 O O . SER A 1 6 ? -4.937 -11.839 1.625 1.00 0.00 6 SER A O 2
ATOM 1149 N N . GLY A 1 7 ? -4.571 -11.013 3.685 1.00 0.00 7 GLY A N 2
ATOM 1150 C CA . GLY A 1 7 ? -4.356 -9.662 3.200 1.00 0.00 7 GLY A CA 2
ATOM 1151 C C . GLY A 1 7 ? -5.652 -8.958 2.851 1.00 0.00 7 GLY A C 2
ATOM 1152 O O . GLY A 1 7 ? -6.600 -9.586 2.380 1.00 0.00 7 GLY A O 2
ATOM 1156 N N . ARG A 1 8 ? -5.694 -7.650 3.084 1.00 0.00 8 ARG A N 2
ATOM 1157 C CA . ARG A 1 8 ? -6.884 -6.860 2.794 1.00 0.00 8 ARG A CA 2
ATOM 1158 C C . ARG A 1 8 ? -6.657 -5.959 1.583 1.00 0.00 8 ARG A C 2
ATOM 1159 O O . ARG A 1 8 ? -5.559 -5.441 1.380 1.00 0.00 8 ARG A O 2
ATOM 1180 N N . ARG A 1 9 ? -7.703 -5.778 0.783 1.00 0.00 9 ARG A N 2
ATOM 1181 C CA . ARG A 1 9 ? -7.617 -4.942 -0.408 1.00 0.00 9 ARG A CA 2
ATOM 1182 C C . ARG A 1 9 ? -7.874 -3.477 -0.063 1.00 0.00 9 ARG A C 2
ATOM 1183 O O . ARG A 1 9 ? -9.020 -3.062 0.110 1.00 0.00 9 ARG A O 2
ATOM 1204 N N . MET A 1 10 ? -6.800 -2.701 0.034 1.00 0.00 10 MET A N 2
ATOM 1205 C CA . MET A 1 10 ? -6.910 -1.283 0.357 1.00 0.00 10 MET A CA 2
ATOM 1206 C C . MET A 1 10 ? -7.068 -0.447 -0.909 1.00 0.00 10 MET A C 2
ATOM 1207 O O . MET A 1 10 ? -6.666 -0.866 -1.995 1.00 0.00 10 MET A O 2
ATOM 1221 N N . VAL A 1 11 ? -7.656 0.736 -0.763 1.00 0.00 11 VAL A N 2
ATOM 1222 C CA . VAL A 1 11 ? -7.866 1.630 -1.895 1.00 0.00 11 VAL A CA 2
ATOM 1223 C C . VAL A 1 11 ? -7.040 2.904 -1.749 1.00 0.00 11 VAL A C 2
ATOM 1224 O O . VAL A 1 11 ? -7.112 3.589 -0.729 1.00 0.00 11 VAL A O 2
ATOM 1237 N N . ALA A 1 12 ? -6.258 3.216 -2.777 1.00 0.00 12 ALA A N 2
ATOM 1238 C CA . ALA A 1 12 ? -5.421 4.409 -2.765 1.00 0.00 12 ALA A CA 2
ATOM 1239 C C . ALA A 1 12 ? -6.265 5.671 -2.620 1.00 0.00 12 ALA A C 2
ATOM 1240 O O . ALA A 1 12 ? -7.107 5.968 -3.468 1.00 0.00 12 ALA A O 2
ATOM 1247 N N . LEU A 1 13 ? -6.035 6.409 -1.539 1.00 0.00 13 LEU A N 2
ATOM 1248 C CA . LEU A 1 13 ? -6.776 7.639 -1.282 1.00 0.00 13 LEU A CA 2
ATOM 1249 C C . LEU A 1 13 ? -6.159 8.813 -2.035 1.00 0.00 13 LEU A C 2
ATOM 1250 O O . LEU A 1 13 ? -6.848 9.775 -2.377 1.00 0.00 13 LEU A O 2
ATOM 1266 N N . TYR A 1 14 ? -4.859 8.727 -2.293 1.00 0.00 14 TYR A N 2
ATOM 1267 C CA . TYR A 1 14 ? -4.150 9.783 -3.006 1.00 0.00 14 TYR A CA 2
ATOM 1268 C C . TYR A 1 14 ? -2.935 9.223 -3.741 1.00 0.00 14 TYR A C 2
ATOM 1269 O O . TYR A 1 14 ? -2.131 8.490 -3.165 1.00 0.00 14 TYR A O 2
ATOM 1287 N N . ASP A 1 15 ? -2.810 9.574 -5.016 1.00 0.00 15 ASP A N 2
ATOM 1288 C CA . ASP A 1 15 ? -1.694 9.109 -5.831 1.00 0.00 15 ASP A CA 2
ATOM 1289 C C . ASP A 1 15 ? -0.391 9.140 -5.037 1.00 0.00 15 ASP A C 2
ATOM 1290 O O . ASP A 1 15 ? -0.097 10.116 -4.346 1.00 0.00 15 ASP A O 2
ATOM 1299 N N . TYR A 1 16 ? 0.384 8.066 -5.140 1.00 0.00 16 TYR A N 2
ATOM 1300 C CA . TYR A 1 16 ? 1.653 7.969 -4.429 1.00 0.00 16 TYR A CA 2
ATOM 1301 C C . TYR A 1 16 ? 2.827 8.012 -5.402 1.00 0.00 16 TYR A C 2
ATOM 1302 O O . TYR A 1 16 ? 2.660 7.803 -6.603 1.00 0.00 16 TYR A O 2
ATOM 1320 N N . ASP A 1 17 ? 4.015 8.284 -4.873 1.00 0.00 17 ASP A N 2
ATOM 1321 C CA . ASP A 1 17 ? 5.219 8.353 -5.693 1.00 0.00 17 ASP A CA 2
ATOM 1322 C C . ASP A 1 17 ? 6.472 8.311 -4.823 1.00 0.00 17 ASP A C 2
ATOM 1323 O O . ASP A 1 17 ? 6.834 9.287 -4.166 1.00 0.00 17 ASP A O 2
ATOM 1332 N N . PRO A 1 18 ? 7.150 7.154 -4.818 1.00 0.00 18 PRO A N 2
ATOM 1333 C CA . PRO A 1 18 ? 8.373 6.957 -4.033 1.00 0.00 18 PRO A CA 2
ATOM 1334 C C . PRO A 1 18 ? 9.549 7.757 -4.581 1.00 0.00 18 PRO A C 2
ATOM 1335 O O . PRO A 1 18 ? 10.647 7.724 -4.025 1.00 0.00 18 PRO A O 2
ATOM 1346 N N . ARG A 1 19 ? 9.313 8.475 -5.674 1.00 0.00 19 ARG A N 2
ATOM 1347 C CA . ARG A 1 19 ? 10.354 9.283 -6.298 1.00 0.00 19 ARG A CA 2
ATOM 1348 C C . ARG A 1 19 ? 10.348 10.703 -5.738 1.00 0.00 19 ARG A C 2
ATOM 1349 O O . ARG A 1 19 ? 11.313 11.448 -5.902 1.00 0.00 19 ARG A O 2
ATOM 1370 N N . GLU A 1 20 ? 9.254 11.069 -5.077 1.00 0.00 20 GLU A N 2
ATOM 1371 C CA . GLU A 1 20 ? 9.124 12.399 -4.494 1.00 0.00 20 GLU A CA 2
ATOM 1372 C C . GLU A 1 20 ? 8.834 12.312 -2.999 1.00 0.00 20 GLU A C 2
ATOM 1373 O O . GLU A 1 20 ? 9.569 12.864 -2.180 1.00 0.00 20 GLU A O 2
ATOM 1385 N N . SER A 1 21 ? 7.756 11.616 -2.651 1.00 0.00 21 SER A N 2
ATOM 1386 C CA . SER A 1 21 ? 7.365 11.460 -1.254 1.00 0.00 21 SER A CA 2
ATOM 1387 C C . SER A 1 21 ? 8.453 10.743 -0.462 1.00 0.00 21 SER A C 2
ATOM 1388 O O . SER A 1 21 ? 8.925 11.242 0.559 1.00 0.00 21 SER A O 2
ATOM 1396 N N . SER A 1 22 ? 8.848 9.567 -0.941 1.00 0.00 22 SER A N 2
ATOM 1397 C CA . SER A 1 22 ? 9.878 8.777 -0.277 1.00 0.00 22 SER A CA 2
ATOM 1398 C C . SER A 1 22 ? 11.257 9.395 -0.489 1.00 0.00 22 SER A C 2
ATOM 1399 O O . SER A 1 22 ? 11.569 9.930 -1.553 1.00 0.00 22 SER A O 2
ATOM 1407 N N . PRO A 1 23 ? 12.104 9.319 0.548 1.00 0.00 23 PRO A N 2
ATOM 1408 C CA . PRO A 1 23 ? 13.464 9.864 0.501 1.00 0.00 23 PRO A CA 2
ATOM 1409 C C . PRO A 1 23 ? 14.375 9.069 -0.428 1.00 0.00 23 PRO A C 2
ATOM 1410 O O . PRO A 1 23 ? 15.586 9.284 -0.459 1.00 0.00 23 PRO A O 2
ATOM 1421 N N . ASN A 1 24 ? 13.785 8.149 -1.184 1.00 0.00 24 ASN A N 2
ATOM 1422 C CA . ASN A 1 24 ? 14.544 7.321 -2.114 1.00 0.00 24 ASN A CA 2
ATOM 1423 C C . ASN A 1 24 ? 15.330 6.246 -1.369 1.00 0.00 24 ASN A C 2
ATOM 1424 O O . ASN A 1 24 ? 16.507 6.018 -1.646 1.00 0.00 24 ASN A O 2
ATOM 1435 N N . VAL A 1 25 ? 14.669 5.588 -0.421 1.00 0.00 25 VAL A N 2
ATOM 1436 C CA . VAL A 1 25 ? 15.305 4.536 0.363 1.00 0.00 25 VAL A CA 2
ATOM 1437 C C . VAL A 1 25 ? 14.893 3.155 -0.134 1.00 0.00 25 VAL A C 2
ATOM 1438 O O . VAL A 1 25 ? 13.902 2.588 0.326 1.00 0.00 25 VAL A O 2
ATOM 1451 N N . ASP A 1 26 ? 15.661 2.619 -1.076 1.00 0.00 26 ASP A N 2
ATOM 1452 C CA . ASP A 1 26 ? 15.377 1.302 -1.636 1.00 0.00 26 ASP A CA 2
ATOM 1453 C C . ASP A 1 26 ? 14.030 1.295 -2.351 1.00 0.00 26 ASP A C 2
ATOM 1454 O O . ASP A 1 26 ? 13.373 0.258 -2.448 1.00 0.00 26 ASP A O 2
ATOM 1463 N N . VAL A 1 27 ? 13.623 2.458 -2.849 1.00 0.00 27 VAL A N 2
ATOM 1464 C CA . VAL A 1 27 ? 12.354 2.585 -3.555 1.00 0.00 27 VAL A CA 2
ATOM 1465 C C . VAL A 1 27 ? 12.158 1.442 -4.544 1.00 0.00 27 VAL A C 2
ATOM 1466 O O . VAL A 1 27 ? 11.030 1.110 -4.908 1.00 0.00 27 VAL A O 2
ATOM 1479 N N . GLU A 1 28 ? 13.264 0.844 -4.975 1.00 0.00 28 GLU A N 2
ATOM 1480 C CA . GLU A 1 28 ? 13.213 -0.263 -5.923 1.00 0.00 28 GLU A CA 2
ATOM 1481 C C . GLU A 1 28 ? 12.211 -1.321 -5.471 1.00 0.00 28 GLU A C 2
ATOM 1482 O O . GLU A 1 28 ? 11.743 -2.130 -6.272 1.00 0.00 28 GLU A O 2
ATOM 1494 N N . ALA A 1 29 ? 11.887 -1.309 -4.182 1.00 0.00 29 ALA A N 2
ATOM 1495 C CA . ALA A 1 29 ? 10.940 -2.265 -3.623 1.00 0.00 29 ALA A CA 2
ATOM 1496 C C . ALA A 1 29 ? 9.567 -1.631 -3.433 1.00 0.00 29 ALA A C 2
ATOM 1497 O O . ALA A 1 29 ? 8.542 -2.298 -3.570 1.00 0.00 29 ALA A O 2
ATOM 1504 N N . GLU A 1 30 ? 9.555 -0.340 -3.116 1.00 0.00 30 GLU A N 2
ATOM 1505 C CA . GLU A 1 30 ? 8.306 0.382 -2.906 1.00 0.00 30 GLU A CA 2
ATOM 1506 C C . GLU A 1 30 ? 7.387 0.245 -4.117 1.00 0.00 30 GLU A C 2
ATOM 1507 O O . GLU A 1 30 ? 7.849 0.036 -5.239 1.00 0.00 30 GLU A O 2
ATOM 1519 N N . LEU A 1 31 ? 6.085 0.365 -3.881 1.00 0.00 31 LEU A N 2
ATOM 1520 C CA . LEU A 1 31 ? 5.101 0.254 -4.952 1.00 0.00 31 LEU A CA 2
ATOM 1521 C C . LEU A 1 31 ? 4.570 1.628 -5.347 1.00 0.00 31 LEU A C 2
ATOM 1522 O O . LEU A 1 31 ? 4.155 2.415 -4.495 1.00 0.00 31 LEU A O 2
ATOM 1538 N N . THR A 1 32 ? 4.584 1.911 -6.646 1.00 0.00 32 THR A N 2
ATOM 1539 C CA . THR A 1 32 ? 4.103 3.189 -7.155 1.00 0.00 32 THR A CA 2
ATOM 1540 C C . THR A 1 32 ? 2.692 3.061 -7.718 1.00 0.00 32 THR A C 2
ATOM 1541 O O . THR A 1 32 ? 2.506 2.677 -8.873 1.00 0.00 32 THR A O 2
ATOM 1552 N N . PHE A 1 33 ? 1.700 3.386 -6.896 1.00 0.00 33 PHE A N 2
ATOM 1553 C CA . PHE A 1 33 ? 0.305 3.307 -7.312 1.00 0.00 33 PHE A CA 2
ATOM 1554 C C . PHE A 1 33 ? -0.289 4.701 -7.493 1.00 0.00 33 PHE A C 2
ATOM 1555 O O . PHE A 1 33 ? 0.397 5.708 -7.311 1.00 0.00 33 PHE A O 2
ATOM 1572 N N . CYS A 1 34 ? -1.567 4.752 -7.852 1.00 0.00 34 CYS A N 2
ATOM 1573 C CA . CYS A 1 34 ? -2.253 6.022 -8.058 1.00 0.00 34 CYS A CA 2
ATOM 1574 C C . CYS A 1 34 ? -3.596 6.038 -7.335 1.00 0.00 34 CYS A C 2
ATOM 1575 O O . CYS A 1 34 ? -4.064 5.009 -6.847 1.00 0.00 34 CYS A O 2
ATOM 1583 N N . THR A 1 35 ? -4.212 7.214 -7.268 1.00 0.00 35 THR A N 2
ATOM 1584 C CA . THR A 1 35 ? -5.500 7.366 -6.602 1.00 0.00 35 THR A CA 2
ATOM 1585 C C . THR A 1 35 ? -6.502 6.331 -7.101 1.00 0.00 35 THR A C 2
ATOM 1586 O O . THR A 1 35 ? -6.749 6.220 -8.301 1.00 0.00 35 THR A O 2
ATOM 1597 N N . GLY A 1 36 ? -7.077 5.575 -6.171 1.00 0.00 36 GLY A N 2
ATOM 1598 C CA . GLY A 1 36 ? -8.047 4.559 -6.537 1.00 0.00 36 GLY A CA 2
ATOM 1599 C C . GLY A 1 36 ? -7.425 3.183 -6.664 1.00 0.00 36 GLY A C 2
ATOM 1600 O O . GLY A 1 36 ? -8.055 2.176 -6.340 1.00 0.00 36 GLY A O 2
ATOM 1604 N N . ASP A 1 37 ? -6.185 3.138 -7.140 1.00 0.00 37 ASP A N 2
ATOM 1605 C CA . ASP A 1 37 ? -5.477 1.874 -7.311 1.00 0.00 37 ASP A CA 2
ATOM 1606 C C . ASP A 1 37 ? -5.605 1.006 -6.063 1.00 0.00 37 ASP A C 2
ATOM 1607 O O . ASP A 1 37 ? -5.235 1.423 -4.965 1.00 0.00 37 ASP A O 2
ATOM 1616 N N . ILE A 1 38 ? -6.132 -0.201 -6.239 1.00 0.00 38 ILE A N 2
ATOM 1617 C CA . ILE A 1 38 ? -6.308 -1.126 -5.127 1.00 0.00 38 ILE A CA 2
ATOM 1618 C C . ILE A 1 38 ? -5.029 -1.911 -4.857 1.00 0.00 38 ILE A C 2
ATOM 1619 O O . ILE A 1 38 ? -4.377 -2.393 -5.783 1.00 0.00 38 ILE A O 2
ATOM 1635 N N . ILE A 1 39 ? -4.677 -2.036 -3.582 1.00 0.00 39 ILE A N 2
ATOM 1636 C CA . ILE A 1 39 ? -3.477 -2.765 -3.189 1.00 0.00 39 ILE A CA 2
ATOM 1637 C C . ILE A 1 39 ? -3.772 -3.739 -2.054 1.00 0.00 39 ILE A C 2
ATOM 1638 O O . ILE A 1 39 ? -4.414 -3.383 -1.065 1.00 0.00 39 ILE A O 2
ATOM 1654 N N . THR A 1 40 ? -3.299 -4.973 -2.202 1.00 0.00 40 THR A N 2
ATOM 1655 C CA . THR A 1 40 ? -3.511 -6.000 -1.190 1.00 0.00 40 THR A CA 2
ATOM 1656 C C . THR A 1 40 ? -2.346 -6.053 -0.208 1.00 0.00 40 THR A C 2
ATOM 1657 O O . THR A 1 40 ? -1.255 -6.512 -0.549 1.00 0.00 40 THR A O 2
ATOM 1668 N N . VAL A 1 41 ? -2.584 -5.583 1.012 1.00 0.00 41 VAL A N 2
ATOM 1669 C CA . VAL A 1 41 ? -1.554 -5.579 2.044 1.00 0.00 41 VAL A CA 2
ATOM 1670 C C . VAL A 1 41 ? -1.589 -6.867 2.860 1.00 0.00 41 VAL A C 2
ATOM 1671 O O . VAL A 1 41 ? -2.649 -7.461 3.056 1.00 0.00 41 VAL A O 2
ATOM 1684 N N . PHE A 1 42 ? -0.423 -7.292 3.334 1.00 0.00 42 PHE A N 2
ATOM 1685 C CA . PHE A 1 42 ? -0.319 -8.510 4.129 1.00 0.00 42 PHE A CA 2
ATOM 1686 C C . PHE A 1 42 ? 0.376 -8.234 5.459 1.00 0.00 42 PHE A C 2
ATOM 1687 O O . PHE A 1 42 ? 1.497 -7.729 5.493 1.00 0.00 42 PHE A O 2
ATOM 1704 N N . GLY A 1 43 ? -0.300 -8.569 6.554 1.00 0.00 43 GLY A N 2
ATOM 1705 C CA . GLY A 1 43 ? 0.266 -8.350 7.872 1.00 0.00 43 GLY A CA 2
ATOM 1706 C C . GLY A 1 43 ? 0.076 -6.926 8.355 1.00 0.00 43 GLY A C 2
ATOM 1707 O O . GLY A 1 43 ? -0.522 -6.104 7.661 1.00 0.00 43 GLY A O 2
ATOM 1711 N N . GLU A 1 44 ? 0.584 -6.634 9.548 1.00 0.00 44 GLU A N 2
ATOM 1712 C CA . GLU A 1 44 ? 0.464 -5.300 10.124 1.00 0.00 44 GLU A CA 2
ATOM 1713 C C . GLU A 1 44 ? 1.603 -4.400 9.653 1.00 0.00 44 GLU A C 2
ATOM 1714 O O . GLU A 1 44 ? 2.524 -4.852 8.973 1.00 0.00 44 GLU A O 2
ATOM 1726 N N . ILE A 1 45 ? 1.532 -3.125 10.020 1.00 0.00 45 ILE A N 2
ATOM 1727 C CA . ILE A 1 45 ? 2.557 -2.162 9.637 1.00 0.00 45 ILE A CA 2
ATOM 1728 C C . ILE A 1 45 ? 3.937 -2.615 10.099 1.00 0.00 45 ILE A C 2
ATOM 1729 O O . ILE A 1 45 ? 4.076 -3.250 11.145 1.00 0.00 45 ILE A O 2
ATOM 1745 N N . ASP A 1 46 ? 4.956 -2.283 9.314 1.00 0.00 46 ASP A N 2
ATOM 1746 C CA . ASP A 1 46 ? 6.328 -2.653 9.644 1.00 0.00 46 ASP A CA 2
ATOM 1747 C C . ASP A 1 46 ? 6.888 -1.745 10.735 1.00 0.00 46 ASP A C 2
ATOM 1748 O O . ASP A 1 46 ? 6.188 -0.874 11.251 1.00 0.00 46 ASP A O 2
ATOM 1757 N N . GLU A 1 47 ? 8.154 -1.955 11.080 1.00 0.00 47 GLU A N 2
ATOM 1758 C CA . GLU A 1 47 ? 8.807 -1.156 12.111 1.00 0.00 47 GLU A CA 2
ATOM 1759 C C . GLU A 1 47 ? 8.849 0.316 11.713 1.00 0.00 47 GLU A C 2
ATOM 1760 O O . GLU A 1 47 ? 8.605 1.200 12.535 1.00 0.00 47 GLU A O 2
ATOM 1772 N N . ASP A 1 48 ? 9.161 0.572 10.447 1.00 0.00 48 ASP A N 2
ATOM 1773 C CA . ASP A 1 48 ? 9.235 1.937 9.939 1.00 0.00 48 ASP A CA 2
ATOM 1774 C C . ASP A 1 48 ? 7.856 2.588 9.929 1.00 0.00 48 ASP A C 2
ATOM 1775 O O . ASP A 1 48 ? 7.632 3.601 10.590 1.00 0.00 48 ASP A O 2
ATOM 1784 N N . GLY A 1 49 ? 6.933 2.000 9.173 1.00 0.00 49 GLY A N 2
ATOM 1785 C CA . GLY A 1 49 ? 5.588 2.538 9.091 1.00 0.00 49 GLY A CA 2
ATOM 1786 C C . GLY A 1 49 ? 4.980 2.370 7.712 1.00 0.00 49 GLY A C 2
ATOM 1787 O O . GLY A 1 49 ? 4.378 3.299 7.174 1.00 0.00 49 GLY A O 2
ATOM 1791 N N . PHE A 1 50 ? 5.139 1.182 7.138 1.00 0.00 50 PHE A N 2
ATOM 1792 C CA . PHE A 1 50 ? 4.603 0.897 5.812 1.00 0.00 50 PHE A CA 2
ATOM 1793 C C . PHE A 1 50 ? 3.935 -0.475 5.779 1.00 0.00 50 PHE A C 2
ATOM 1794 O O . PHE A 1 50 ? 4.080 -1.271 6.707 1.00 0.00 50 PHE A O 2
ATOM 1811 N N . TYR A 1 51 ? 3.203 -0.744 4.704 1.00 0.00 51 TYR A N 2
ATOM 1812 C CA . TYR A 1 51 ? 2.509 -2.017 4.551 1.00 0.00 51 TYR A CA 2
ATOM 1813 C C . TYR A 1 51 ? 3.115 -2.833 3.413 1.00 0.00 51 TYR A C 2
ATOM 1814 O O . TYR A 1 51 ? 3.590 -2.280 2.421 1.00 0.00 51 TYR A O 2
ATOM 1832 N N . TYR A 1 52 ? 3.093 -4.153 3.563 1.00 0.00 52 TYR A N 2
ATOM 1833 C CA . TYR A 1 52 ? 3.640 -5.047 2.550 1.00 0.00 52 TYR A CA 2
ATOM 1834 C C . TYR A 1 52 ? 2.525 -5.691 1.731 1.00 0.00 52 TYR A C 2
ATOM 1835 O O . TYR A 1 52 ? 1.944 -6.696 2.135 1.00 0.00 52 TYR A O 2
ATOM 1853 N N . GLY A 1 53 ? 2.233 -5.102 0.575 1.00 0.00 53 GLY A N 2
ATOM 1854 C CA . GLY A 1 53 ? 1.190 -5.630 -0.284 1.00 0.00 53 GLY A CA 2
ATOM 1855 C C . GLY A 1 53 ? 1.662 -5.836 -1.709 1.00 0.00 53 GLY A C 2
ATOM 1856 O O . GLY A 1 53 ? 2.827 -5.598 -2.024 1.00 0.00 53 GLY A O 2
ATOM 1860 N N . GLU A 1 54 ? 0.754 -6.281 -2.573 1.00 0.00 54 GLU A N 2
ATOM 1861 C CA . GLU A 1 54 ? 1.086 -6.521 -3.973 1.00 0.00 54 GLU A CA 2
ATOM 1862 C C . GLU A 1 54 ? 0.198 -5.688 -4.893 1.00 0.00 54 GLU A C 2
ATOM 1863 O O . GLU A 1 54 ? -0.907 -5.293 -4.517 1.00 0.00 54 GLU A O 2
ATOM 1875 N N . LEU A 1 55 ? 0.688 -5.426 -6.099 1.00 0.00 55 LEU A N 2
ATOM 1876 C CA . LEU A 1 55 ? -0.060 -4.640 -7.074 1.00 0.00 55 LEU A CA 2
ATOM 1877 C C . LEU A 1 55 ? 0.381 -4.974 -8.496 1.00 0.00 55 LEU A C 2
ATOM 1878 O O . LEU A 1 55 ? 1.567 -5.163 -8.760 1.00 0.00 55 LEU A O 2
ATOM 1894 N N . ASN A 1 56 ? -0.584 -5.042 -9.408 1.00 0.00 56 ASN A N 2
ATOM 1895 C CA . ASN A 1 56 ? -0.295 -5.351 -10.804 1.00 0.00 56 ASN A CA 2
ATOM 1896 C C . ASN A 1 56 ? 0.765 -6.443 -10.911 1.00 0.00 56 ASN A C 2
ATOM 1897 O O . ASN A 1 56 ? 1.548 -6.472 -11.860 1.00 0.00 56 ASN A O 2
ATOM 1908 N N . GLY A 1 57 ? 0.784 -7.341 -9.930 1.00 0.00 57 GLY A N 2
ATOM 1909 C CA . GLY A 1 57 ? 1.751 -8.423 -9.933 1.00 0.00 57 GLY A CA 2
ATOM 1910 C C . GLY A 1 57 ? 3.125 -7.973 -9.478 1.00 0.00 57 GLY A C 2
ATOM 1911 O O . GLY A 1 57 ? 4.139 -8.408 -10.022 1.00 0.00 57 GLY A O 2
ATOM 1915 N N . GLN A 1 58 ? 3.158 -7.098 -8.478 1.00 0.00 58 GLN A N 2
ATOM 1916 C CA . GLN A 1 58 ? 4.419 -6.588 -7.951 1.00 0.00 58 GLN A CA 2
ATOM 1917 C C . GLN A 1 58 ? 4.358 -6.448 -6.434 1.00 0.00 58 GLN A C 2
ATOM 1918 O O . GLN A 1 58 ? 3.535 -5.705 -5.900 1.00 0.00 58 GLN A O 2
ATOM 1932 N N . LYS A 1 59 ? 5.236 -7.169 -5.743 1.00 0.00 59 LYS A N 2
ATOM 1933 C CA . LYS A 1 59 ? 5.284 -7.125 -4.287 1.00 0.00 59 LYS A CA 2
ATOM 1934 C C . LYS A 1 59 ? 6.236 -6.035 -3.806 1.00 0.00 59 LYS A C 2
ATOM 1935 O O . LYS A 1 59 ? 7.363 -5.925 -4.286 1.00 0.00 59 LYS A O 2
ATOM 1954 N N . GLY A 1 60 ? 5.775 -5.231 -2.852 1.00 0.00 60 GLY A N 2
ATOM 1955 C CA . GLY A 1 60 ? 6.599 -4.161 -2.321 1.00 0.00 60 GLY A CA 2
ATOM 1956 C C . GLY A 1 60 ? 6.026 -3.564 -1.051 1.00 0.00 60 GLY A C 2
ATOM 1957 O O . GLY A 1 60 ? 5.398 -4.263 -0.256 1.00 0.00 60 GLY A O 2
ATOM 1961 N N . LEU A 1 61 ? 6.244 -2.268 -0.858 1.00 0.00 61 LEU A N 2
ATOM 1962 C CA . LEU A 1 61 ? 5.747 -1.576 0.326 1.00 0.00 61 LEU A CA 2
ATOM 1963 C C . LEU A 1 61 ? 4.803 -0.443 -0.062 1.00 0.00 61 LEU A C 2
ATOM 1964 O O . LEU A 1 61 ? 4.943 0.159 -1.127 1.00 0.00 61 LEU A O 2
ATOM 1980 N N . VAL A 1 62 ? 3.842 -0.155 0.811 1.00 0.00 62 VAL A N 2
ATOM 1981 C CA . VAL A 1 62 ? 2.877 0.909 0.562 1.00 0.00 62 VAL A CA 2
ATOM 1982 C C . VAL A 1 62 ? 2.550 1.667 1.844 1.00 0.00 62 VAL A C 2
ATOM 1983 O O . VAL A 1 62 ? 2.294 1.077 2.894 1.00 0.00 62 VAL A O 2
ATOM 1996 N N . PRO A 1 63 ? 2.558 3.005 1.759 1.00 0.00 63 PRO A N 2
ATOM 1997 C CA . PRO A 1 63 ? 2.263 3.873 2.903 1.00 0.00 63 PRO A CA 2
ATOM 1998 C C . PRO A 1 63 ? 0.797 3.810 3.316 1.00 0.00 63 PRO A C 2
ATOM 1999 O O . PRO A 1 63 ? -0.094 4.131 2.529 1.00 0.00 63 PRO A O 2
ATOM 2010 N N . SER A 1 64 ? 0.553 3.394 4.555 1.00 0.00 64 SER A N 2
ATOM 2011 C CA . SER A 1 64 ? -0.806 3.286 5.071 1.00 0.00 64 SER A CA 2
ATOM 2012 C C . SER A 1 64 ? -1.492 4.649 5.086 1.00 0.00 64 SER A C 2
ATOM 2013 O O . SER A 1 64 ? -2.703 4.744 5.275 1.00 0.00 64 SER A O 2
ATOM 2021 N N . ASN A 1 65 ? -0.705 5.702 4.886 1.00 0.00 65 ASN A N 2
ATOM 2022 C CA . ASN A 1 65 ? -1.235 7.061 4.878 1.00 0.00 65 ASN A CA 2
ATOM 2023 C C . ASN A 1 65 ? -1.780 7.423 3.499 1.00 0.00 65 ASN A C 2
ATOM 2024 O O . ASN A 1 65 ? -2.200 8.556 3.264 1.00 0.00 65 ASN A O 2
ATOM 2035 N N . PHE A 1 66 ? -1.770 6.453 2.591 1.00 0.00 66 PHE A N 2
ATOM 2036 C CA . PHE A 1 66 ? -2.263 6.669 1.236 1.00 0.00 66 PHE A CA 2
ATOM 2037 C C . PHE A 1 66 ? -3.238 5.568 0.829 1.00 0.00 66 PHE A C 2
ATOM 2038 O O . PHE A 1 66 ? -3.653 5.487 -0.328 1.00 0.00 66 PHE A O 2
ATOM 2055 N N . LEU A 1 67 ? -3.600 4.723 1.788 1.00 0.00 67 LEU A N 2
ATOM 2056 C CA . LEU A 1 67 ? -4.526 3.625 1.531 1.00 0.00 67 LEU A CA 2
ATOM 2057 C C . LEU A 1 67 ? -5.684 3.647 2.523 1.00 0.00 67 LEU A C 2
ATOM 2058 O O . LEU A 1 67 ? -5.618 4.315 3.554 1.00 0.00 67 LEU A O 2
ATOM 2074 N N . GLU A 1 68 ? -6.743 2.910 2.204 1.00 0.00 68 GLU A N 2
ATOM 2075 C CA . GLU A 1 68 ? -7.916 2.844 3.069 1.00 0.00 68 GLU A CA 2
ATOM 2076 C C . GLU A 1 68 ? -8.597 1.483 2.959 1.00 0.00 68 GLU A C 2
ATOM 2077 O O . GLU A 1 68 ? -8.771 0.952 1.863 1.00 0.00 68 GLU A O 2
ATOM 2089 N N . GLU A 1 69 ? -8.979 0.924 4.104 1.00 0.00 69 GLU A N 2
ATOM 2090 C CA . GLU A 1 69 ? -9.639 -0.375 4.136 1.00 0.00 69 GLU A CA 2
ATOM 2091 C C . GLU A 1 69 ? -10.939 -0.345 3.338 1.00 0.00 69 GLU A C 2
ATOM 2092 O O . GLU A 1 69 ? -11.873 0.381 3.679 1.00 0.00 69 GLU A O 2
ATOM 2104 N N . VAL A 1 70 ? -10.991 -1.138 2.272 1.00 0.00 70 VAL A N 2
ATOM 2105 C CA . VAL A 1 70 ? -12.176 -1.203 1.425 1.00 0.00 70 VAL A CA 2
ATOM 2106 C C . VAL A 1 70 ? -13.309 -1.949 2.120 1.00 0.00 70 VAL A C 2
ATOM 2107 O O . VAL A 1 70 ? -14.481 -1.609 1.958 1.00 0.00 70 VAL A O 2
ATOM 2120 N N . SER A 1 71 ? -12.951 -2.967 2.896 1.00 0.00 71 SER A N 2
ATOM 2121 C CA . SER A 1 71 ? -13.938 -3.764 3.615 1.00 0.00 71 SER A CA 2
ATOM 2122 C C . SER A 1 71 ? -14.898 -2.868 4.393 1.00 0.00 71 SER A C 2
ATOM 2123 O O . SER A 1 71 ? -16.113 -2.943 4.220 1.00 0.00 71 SER A O 2
ATOM 2131 N N . GLY A 1 72 ? -14.340 -2.019 5.251 1.00 0.00 72 GLY A N 2
ATOM 2132 C CA . GLY A 1 72 ? -15.159 -1.120 6.044 1.00 0.00 72 GLY A CA 2
ATOM 2133 C C . GLY A 1 72 ? -15.631 0.084 5.253 1.00 0.00 72 GLY A C 2
ATOM 2134 O O . GLY A 1 72 ? -15.015 0.484 4.264 1.00 0.00 72 GLY A O 2
ATOM 2138 N N . PRO A 1 73 ? -16.749 0.682 5.689 1.00 0.00 73 PRO A N 2
ATOM 2139 C CA . PRO A 1 73 ? -17.328 1.856 5.028 1.00 0.00 73 PRO A CA 2
ATOM 2140 C C . PRO A 1 73 ? -16.472 3.105 5.210 1.00 0.00 73 PRO A C 2
ATOM 2141 O O . PRO A 1 73 ? -16.454 3.987 4.352 1.00 0.00 73 PRO A O 2
ATOM 2152 N N . SER A 1 74 ? -15.764 3.173 6.333 1.00 0.00 74 SER A N 2
ATOM 2153 C CA . SER A 1 74 ? -14.908 4.315 6.629 1.00 0.00 74 SER A CA 2
ATOM 2154 C C . SER A 1 74 ? -15.578 5.620 6.207 1.00 0.00 74 SER A C 2
ATOM 2155 O O . SER A 1 74 ? -14.948 6.486 5.601 1.00 0.00 74 SER A O 2
ATOM 2163 N N . SER A 1 75 ? -16.860 5.751 6.531 1.00 0.00 75 SER A N 2
ATOM 2164 C CA . SER A 1 75 ? -17.619 6.947 6.183 1.00 0.00 75 SER A CA 2
ATOM 2165 C C . SER A 1 75 ? -17.653 7.927 7.352 1.00 0.00 75 SER A C 2
ATOM 2166 O O . SER A 1 75 ? -18.290 7.672 8.372 1.00 0.00 75 SER A O 2
ATOM 2174 N N . GLY A 1 76 ? -16.961 9.052 7.193 1.00 0.00 76 GLY A N 2
ATOM 2175 C CA . GLY A 1 76 ? -16.924 10.055 8.241 1.00 0.00 76 GLY A CA 2
ATOM 2176 C C . GLY A 1 76 ? -15.562 10.158 8.898 1.00 0.00 76 GLY A C 2
ATOM 2177 O O . GLY A 1 76 ? -15.429 10.728 9.981 1.00 0.00 76 GLY A O 2
ATOM 2181 N N . GLY A 1 1 ? 3.808 -18.902 12.066 1.00 0.00 1 GLY A N 3
ATOM 2182 C CA . GLY A 1 1 ? 2.495 -19.486 11.864 1.00 0.00 1 GLY A CA 3
ATOM 2183 C C . GLY A 1 1 ? 1.789 -18.920 10.648 1.00 0.00 1 GLY A C 3
ATOM 2184 O O . GLY A 1 1 ? 2.114 -19.270 9.514 1.00 0.00 1 GLY A O 3
ATOM 2188 N N . SER A 1 2 ? 0.819 -18.043 10.884 1.00 0.00 2 SER A N 3
ATOM 2189 C CA . SER A 1 2 ? 0.061 -17.431 9.799 1.00 0.00 2 SER A CA 3
ATOM 2190 C C . SER A 1 2 ? 0.164 -15.909 9.855 1.00 0.00 2 SER A C 3
ATOM 2191 O O . SER A 1 2 ? 0.131 -15.313 10.931 1.00 0.00 2 SER A O 3
ATOM 2199 N N . SER A 1 3 ? 0.290 -15.288 8.687 1.00 0.00 3 SER A N 3
ATOM 2200 C CA . SER A 1 3 ? 0.402 -13.837 8.601 1.00 0.00 3 SER A CA 3
ATOM 2201 C C . SER A 1 3 ? -0.819 -13.237 7.910 1.00 0.00 3 SER A C 3
ATOM 2202 O O . SER A 1 3 ? -1.546 -12.435 8.494 1.00 0.00 3 SER A O 3
ATOM 2210 N N . GLY A 1 4 ? -1.038 -13.634 6.660 1.00 0.00 4 GLY A N 3
ATOM 2211 C CA . GLY A 1 4 ? -2.171 -13.126 5.908 1.00 0.00 4 GLY A CA 3
ATOM 2212 C C . GLY A 1 4 ? -2.021 -13.344 4.416 1.00 0.00 4 GLY A C 3
ATOM 2213 O O . GLY A 1 4 ? -1.498 -12.486 3.705 1.00 0.00 4 GLY A O 3
ATOM 2217 N N . SER A 1 5 ? -2.481 -14.497 3.939 1.00 0.00 5 SER A N 3
ATOM 2218 C CA . SER A 1 5 ? -2.390 -14.828 2.521 1.00 0.00 5 SER A CA 3
ATOM 2219 C C . SER A 1 5 ? -3.357 -13.978 1.702 1.00 0.00 5 SER A C 3
ATOM 2220 O O . SER A 1 5 ? -2.949 -13.259 0.790 1.00 0.00 5 SER A O 3
ATOM 2228 N N . SER A 1 6 ? -4.641 -14.065 2.036 1.00 0.00 6 SER A N 3
ATOM 2229 C CA . SER A 1 6 ? -5.667 -13.308 1.329 1.00 0.00 6 SER A CA 3
ATOM 2230 C C . SER A 1 6 ? -5.422 -11.808 1.461 1.00 0.00 6 SER A C 3
ATOM 2231 O O . SER A 1 6 ? -5.561 -11.057 0.496 1.00 0.00 6 SER A O 3
ATOM 2239 N N . GLY A 1 7 ? -5.057 -11.378 2.665 1.00 0.00 7 GLY A N 3
ATOM 2240 C CA . GLY A 1 7 ? -4.799 -9.969 2.903 1.00 0.00 7 GLY A CA 3
ATOM 2241 C C . GLY A 1 7 ? -6.021 -9.107 2.661 1.00 0.00 7 GLY A C 3
ATOM 2242 O O . GLY A 1 7 ? -7.069 -9.605 2.248 1.00 0.00 7 GLY A O 3
ATOM 2246 N N . ARG A 1 8 ? -5.889 -7.810 2.918 1.00 0.00 8 ARG A N 3
ATOM 2247 C CA . ARG A 1 8 ? -6.993 -6.876 2.728 1.00 0.00 8 ARG A CA 3
ATOM 2248 C C . ARG A 1 8 ? -6.732 -5.962 1.534 1.00 0.00 8 ARG A C 3
ATOM 2249 O O . ARG A 1 8 ? -5.594 -5.569 1.278 1.00 0.00 8 ARG A O 3
ATOM 2270 N N . ARG A 1 9 ? -7.794 -5.628 0.809 1.00 0.00 9 ARG A N 3
ATOM 2271 C CA . ARG A 1 9 ? -7.680 -4.761 -0.358 1.00 0.00 9 ARG A CA 3
ATOM 2272 C C . ARG A 1 9 ? -7.855 -3.297 0.033 1.00 0.00 9 ARG A C 3
ATOM 2273 O O . ARG A 1 9 ? -8.949 -2.870 0.402 1.00 0.00 9 ARG A O 3
ATOM 2294 N N . MET A 1 10 ? -6.771 -2.533 -0.051 1.00 0.00 10 MET A N 3
ATOM 2295 C CA . MET A 1 10 ? -6.806 -1.116 0.293 1.00 0.00 10 MET A CA 3
ATOM 2296 C C . MET A 1 10 ? -6.940 -0.256 -0.959 1.00 0.00 10 MET A C 3
ATOM 2297 O O . MET A 1 10 ? -6.422 -0.602 -2.021 1.00 0.00 10 MET A O 3
ATOM 2311 N N . VAL A 1 11 ? -7.638 0.868 -0.827 1.00 0.00 11 VAL A N 3
ATOM 2312 C CA . VAL A 1 11 ? -7.839 1.779 -1.948 1.00 0.00 11 VAL A CA 3
ATOM 2313 C C . VAL A 1 11 ? -6.975 3.027 -1.804 1.00 0.00 11 VAL A C 3
ATOM 2314 O O . VAL A 1 11 ? -7.073 3.751 -0.814 1.00 0.00 11 VAL A O 3
ATOM 2327 N N . ALA A 1 12 ? -6.130 3.273 -2.799 1.00 0.00 12 ALA A N 3
ATOM 2328 C CA . ALA A 1 12 ? -5.251 4.435 -2.785 1.00 0.00 12 ALA A CA 3
ATOM 2329 C C . ALA A 1 12 ? -6.049 5.726 -2.641 1.00 0.00 12 ALA A C 3
ATOM 2330 O O . ALA A 1 12 ? -6.725 6.157 -3.576 1.00 0.00 12 ALA A O 3
ATOM 2337 N N . LEU A 1 13 ? -5.968 6.338 -1.465 1.00 0.00 13 LEU A N 3
ATOM 2338 C CA . LEU A 1 13 ? -6.685 7.581 -1.199 1.00 0.00 13 LEU A CA 3
ATOM 2339 C C . LEU A 1 13 ? -6.008 8.759 -1.893 1.00 0.00 13 LEU A C 3
ATOM 2340 O O . LEU A 1 13 ? -6.636 9.787 -2.146 1.00 0.00 13 LEU A O 3
ATOM 2356 N N . TYR A 1 14 ? -4.726 8.601 -2.200 1.00 0.00 14 TYR A N 3
ATOM 2357 C CA . TYR A 1 14 ? -3.964 9.651 -2.865 1.00 0.00 14 TYR A CA 3
ATOM 2358 C C . TYR A 1 14 ? -2.797 9.063 -3.652 1.00 0.00 14 TYR A C 3
ATOM 2359 O O . TYR A 1 14 ? -2.021 8.263 -3.129 1.00 0.00 14 TYR A O 3
ATOM 2377 N N . ASP A 1 15 ? -2.680 9.466 -4.913 1.00 0.00 15 ASP A N 3
ATOM 2378 C CA . ASP A 1 15 ? -1.607 8.981 -5.773 1.00 0.00 15 ASP A CA 3
ATOM 2379 C C . ASP A 1 15 ? -0.255 9.102 -5.077 1.00 0.00 15 ASP A C 3
ATOM 2380 O O . ASP A 1 15 ? 0.192 10.202 -4.754 1.00 0.00 15 ASP A O 3
ATOM 2389 N N . TYR A 1 16 ? 0.390 7.963 -4.848 1.00 0.00 16 TYR A N 3
ATOM 2390 C CA . TYR A 1 16 ? 1.690 7.941 -4.186 1.00 0.00 16 TYR A CA 3
ATOM 2391 C C . TYR A 1 16 ? 2.822 7.959 -5.209 1.00 0.00 16 TYR A C 3
ATOM 2392 O O . TYR A 1 16 ? 2.606 7.713 -6.396 1.00 0.00 16 TYR A O 3
ATOM 2410 N N . ASP A 1 17 ? 4.029 8.252 -4.739 1.00 0.00 17 ASP A N 3
ATOM 2411 C CA . ASP A 1 17 ? 5.198 8.302 -5.611 1.00 0.00 17 ASP A CA 3
ATOM 2412 C C . ASP A 1 17 ? 6.486 8.292 -4.794 1.00 0.00 17 ASP A C 3
ATOM 2413 O O . ASP A 1 17 ? 6.869 9.289 -4.182 1.00 0.00 17 ASP A O 3
ATOM 2422 N N . PRO A 1 18 ? 7.170 7.138 -4.781 1.00 0.00 18 PRO A N 3
ATOM 2423 C CA . PRO A 1 18 ? 8.425 6.970 -4.043 1.00 0.00 18 PRO A CA 3
ATOM 2424 C C . PRO A 1 18 ? 9.573 7.758 -4.664 1.00 0.00 18 PRO A C 3
ATOM 2425 O O . PRO A 1 18 ? 10.694 7.746 -4.155 1.00 0.00 18 PRO A O 3
ATOM 2436 N N . ARG A 1 19 ? 9.287 8.443 -5.766 1.00 0.00 19 ARG A N 3
ATOM 2437 C CA . ARG A 1 19 ? 10.296 9.237 -6.457 1.00 0.00 19 ARG A CA 3
ATOM 2438 C C . ARG A 1 19 ? 10.343 10.658 -5.903 1.00 0.00 19 ARG A C 3
ATOM 2439 O O . ARG A 1 19 ? 11.342 11.360 -6.055 1.00 0.00 19 ARG A O 3
ATOM 2460 N N . GLU A 1 20 ? 9.255 11.074 -5.263 1.00 0.00 20 GLU A N 3
ATOM 2461 C CA . GLU A 1 20 ? 9.173 12.412 -4.688 1.00 0.00 20 GLU A CA 3
ATOM 2462 C C . GLU A 1 20 ? 8.774 12.349 -3.217 1.00 0.00 20 GLU A C 3
ATOM 2463 O O . GLU A 1 20 ? 9.344 13.047 -2.378 1.00 0.00 20 GLU A O 3
ATOM 2475 N N . SER A 1 21 ? 7.792 11.507 -2.911 1.00 0.00 21 SER A N 3
ATOM 2476 C CA . SER A 1 21 ? 7.313 11.355 -1.542 1.00 0.00 21 SER A CA 3
ATOM 2477 C C . SER A 1 21 ? 8.393 10.744 -0.654 1.00 0.00 21 SER A C 3
ATOM 2478 O O . SER A 1 21 ? 8.782 11.326 0.358 1.00 0.00 21 SER A O 3
ATOM 2486 N N . SER A 1 22 ? 8.872 9.566 -1.041 1.00 0.00 22 SER A N 3
ATOM 2487 C CA . SER A 1 22 ? 9.904 8.873 -0.279 1.00 0.00 22 SER A CA 3
ATOM 2488 C C . SER A 1 22 ? 11.267 9.525 -0.492 1.00 0.00 22 SER A C 3
ATOM 2489 O O . SER A 1 22 ? 11.564 10.070 -1.555 1.00 0.00 22 SER A O 3
ATOM 2497 N N . PRO A 1 23 ? 12.117 9.469 0.544 1.00 0.00 23 PRO A N 3
ATOM 2498 C CA . PRO A 1 23 ? 13.463 10.049 0.496 1.00 0.00 23 PRO A CA 3
ATOM 2499 C C . PRO A 1 23 ? 14.393 9.278 -0.435 1.00 0.00 23 PRO A C 3
ATOM 2500 O O . PRO A 1 23 ? 15.595 9.535 -0.479 1.00 0.00 23 PRO A O 3
ATOM 2511 N N . ASN A 1 24 ? 13.828 8.332 -1.178 1.00 0.00 24 ASN A N 3
ATOM 2512 C CA . ASN A 1 24 ? 14.607 7.523 -2.108 1.00 0.00 24 ASN A CA 3
ATOM 2513 C C . ASN A 1 24 ? 15.437 6.483 -1.362 1.00 0.00 24 ASN A C 3
ATOM 2514 O O . ASN A 1 24 ? 16.638 6.349 -1.593 1.00 0.00 24 ASN A O 3
ATOM 2525 N N . VAL A 1 25 ? 14.786 5.748 -0.465 1.00 0.00 25 VAL A N 3
ATOM 2526 C CA . VAL A 1 25 ? 15.463 4.718 0.314 1.00 0.00 25 VAL A CA 3
ATOM 2527 C C . VAL A 1 25 ? 15.049 3.323 -0.141 1.00 0.00 25 VAL A C 3
ATOM 2528 O O . VAL A 1 25 ? 14.063 2.768 0.342 1.00 0.00 25 VAL A O 3
ATOM 2541 N N . ASP A 1 26 ? 15.810 2.762 -1.075 1.00 0.00 26 ASP A N 3
ATOM 2542 C CA . ASP A 1 26 ? 15.524 1.430 -1.596 1.00 0.00 26 ASP A CA 3
ATOM 2543 C C . ASP A 1 26 ? 14.158 1.395 -2.275 1.00 0.00 26 ASP A C 3
ATOM 2544 O O . ASP A 1 26 ? 13.520 0.345 -2.354 1.00 0.00 26 ASP A O 3
ATOM 2553 N N . VAL A 1 27 ? 13.715 2.549 -2.764 1.00 0.00 27 VAL A N 3
ATOM 2554 C CA . VAL A 1 27 ? 12.426 2.650 -3.437 1.00 0.00 27 VAL A CA 3
ATOM 2555 C C . VAL A 1 27 ? 12.236 1.513 -4.434 1.00 0.00 27 VAL A C 3
ATOM 2556 O O . VAL A 1 27 ? 11.109 1.117 -4.731 1.00 0.00 27 VAL A O 3
ATOM 2569 N N . GLU A 1 28 ? 13.346 0.992 -4.948 1.00 0.00 28 GLU A N 3
ATOM 2570 C CA . GLU A 1 28 ? 13.301 -0.100 -5.913 1.00 0.00 28 GLU A CA 3
ATOM 2571 C C . GLU A 1 28 ? 12.308 -1.173 -5.475 1.00 0.00 28 GLU A C 3
ATOM 2572 O O . GLU A 1 28 ? 11.801 -1.937 -6.296 1.00 0.00 28 GLU A O 3
ATOM 2584 N N . ALA A 1 29 ? 12.035 -1.223 -4.175 1.00 0.00 29 ALA A N 3
ATOM 2585 C CA . ALA A 1 29 ? 11.103 -2.200 -3.627 1.00 0.00 29 ALA A CA 3
ATOM 2586 C C . ALA A 1 29 ? 9.729 -1.579 -3.398 1.00 0.00 29 ALA A C 3
ATOM 2587 O O . ALA A 1 29 ? 8.713 -2.272 -3.424 1.00 0.00 29 ALA A O 3
ATOM 2594 N N . GLU A 1 30 ? 9.706 -0.269 -3.174 1.00 0.00 30 GLU A N 3
ATOM 2595 C CA . GLU A 1 30 ? 8.456 0.444 -2.939 1.00 0.00 30 GLU A CA 3
ATOM 2596 C C . GLU A 1 30 ? 7.526 0.321 -4.142 1.00 0.00 30 GLU A C 3
ATOM 2597 O O . GLU A 1 30 ? 7.977 0.164 -5.277 1.00 0.00 30 GLU A O 3
ATOM 2609 N N . LEU A 1 31 ? 6.224 0.394 -3.885 1.00 0.00 31 LEU A N 3
ATOM 2610 C CA . LEU A 1 31 ? 5.228 0.291 -4.946 1.00 0.00 31 LEU A CA 3
ATOM 2611 C C . LEU A 1 31 ? 4.696 1.668 -5.330 1.00 0.00 31 LEU A C 3
ATOM 2612 O O . LEU A 1 31 ? 4.419 2.502 -4.467 1.00 0.00 31 LEU A O 3
ATOM 2628 N N . THR A 1 32 ? 4.554 1.900 -6.631 1.00 0.00 32 THR A N 3
ATOM 2629 C CA . THR A 1 32 ? 4.054 3.175 -7.129 1.00 0.00 32 THR A CA 3
ATOM 2630 C C . THR A 1 32 ? 2.634 3.037 -7.667 1.00 0.00 32 THR A C 3
ATOM 2631 O O . THR A 1 32 ? 2.431 2.654 -8.820 1.00 0.00 32 THR A O 3
ATOM 2642 N N . PHE A 1 33 ? 1.655 3.352 -6.827 1.00 0.00 33 PHE A N 3
ATOM 2643 C CA . PHE A 1 33 ? 0.253 3.262 -7.218 1.00 0.00 33 PHE A CA 3
ATOM 2644 C C . PHE A 1 33 ? -0.354 4.652 -7.389 1.00 0.00 33 PHE A C 3
ATOM 2645 O O . PHE A 1 33 ? 0.291 5.662 -7.103 1.00 0.00 33 PHE A O 3
ATOM 2662 N N . CYS A 1 34 ? -1.596 4.695 -7.857 1.00 0.00 34 CYS A N 3
ATOM 2663 C CA . CYS A 1 34 ? -2.291 5.960 -8.068 1.00 0.00 34 CYS A CA 3
ATOM 2664 C C . CYS A 1 34 ? -3.632 5.971 -7.342 1.00 0.00 34 CYS A C 3
ATOM 2665 O O . CYS A 1 34 ? -4.124 4.930 -6.906 1.00 0.00 34 CYS A O 3
ATOM 2673 N N . THR A 1 35 ? -4.220 7.157 -7.214 1.00 0.00 35 THR A N 3
ATOM 2674 C CA . THR A 1 35 ? -5.503 7.304 -6.539 1.00 0.00 35 THR A CA 3
ATOM 2675 C C . THR A 1 35 ? -6.532 6.325 -7.092 1.00 0.00 35 THR A C 3
ATOM 2676 O O . THR A 1 35 ? -6.842 6.341 -8.282 1.00 0.00 35 THR A O 3
ATOM 2687 N N . GLY A 1 36 ? -7.059 5.472 -6.219 1.00 0.00 36 GLY A N 3
ATOM 2688 C CA . GLY A 1 36 ? -8.048 4.497 -6.639 1.00 0.00 36 GLY A CA 3
ATOM 2689 C C . GLY A 1 36 ? -7.461 3.109 -6.805 1.00 0.00 36 GLY A C 3
ATOM 2690 O O . GLY A 1 36 ? -8.163 2.109 -6.657 1.00 0.00 36 GLY A O 3
ATOM 2694 N N . ASP A 1 37 ? -6.170 3.048 -7.115 1.00 0.00 37 ASP A N 3
ATOM 2695 C CA . ASP A 1 37 ? -5.488 1.773 -7.302 1.00 0.00 37 ASP A CA 3
ATOM 2696 C C . ASP A 1 37 ? -5.619 0.899 -6.058 1.00 0.00 37 ASP A C 3
ATOM 2697 O O . ASP A 1 37 ? -5.185 1.281 -4.971 1.00 0.00 37 ASP A O 3
ATOM 2706 N N . ILE A 1 38 ? -6.220 -0.274 -6.226 1.00 0.00 38 ILE A N 3
ATOM 2707 C CA . ILE A 1 38 ? -6.408 -1.201 -5.117 1.00 0.00 38 ILE A CA 3
ATOM 2708 C C . ILE A 1 38 ? -5.151 -2.029 -4.874 1.00 0.00 38 ILE A C 3
ATOM 2709 O O . ILE A 1 38 ? -4.606 -2.634 -5.798 1.00 0.00 38 ILE A O 3
ATOM 2725 N N . ILE A 1 39 ? -4.697 -2.053 -3.625 1.00 0.00 39 ILE A N 3
ATOM 2726 C CA . ILE A 1 39 ? -3.506 -2.810 -3.260 1.00 0.00 39 ILE A CA 3
ATOM 2727 C C . ILE A 1 39 ? -3.783 -3.736 -2.081 1.00 0.00 39 ILE A C 3
ATOM 2728 O O . ILE A 1 39 ? -4.306 -3.310 -1.051 1.00 0.00 39 ILE A O 3
ATOM 2744 N N . THR A 1 40 ? -3.426 -5.007 -2.238 1.00 0.00 40 THR A N 3
ATOM 2745 C CA . THR A 1 40 ? -3.635 -5.995 -1.187 1.00 0.00 40 THR A CA 3
ATOM 2746 C C . THR A 1 40 ? -2.446 -6.044 -0.234 1.00 0.00 40 THR A C 3
ATOM 2747 O O . THR A 1 40 ? -1.372 -6.531 -0.590 1.00 0.00 40 THR A O 3
ATOM 2758 N N . VAL A 1 41 ? -2.644 -5.538 0.978 1.00 0.00 41 VAL A N 3
ATOM 2759 C CA . VAL A 1 41 ? -1.587 -5.526 1.983 1.00 0.00 41 VAL A CA 3
ATOM 2760 C C . VAL A 1 41 ? -1.603 -6.805 2.813 1.00 0.00 41 VAL A C 3
ATOM 2761 O O . VAL A 1 41 ? -2.666 -7.339 3.129 1.00 0.00 41 VAL A O 3
ATOM 2774 N N . PHE A 1 42 ? -0.417 -7.292 3.162 1.00 0.00 42 PHE A N 3
ATOM 2775 C CA . PHE A 1 42 ? -0.294 -8.509 3.954 1.00 0.00 42 PHE A CA 3
ATOM 2776 C C . PHE A 1 42 ? 0.513 -8.253 5.224 1.00 0.00 42 PHE A C 3
ATOM 2777 O O . PHE A 1 42 ? 1.661 -7.814 5.166 1.00 0.00 42 PHE A O 3
ATOM 2794 N N . GLY A 1 43 ? -0.098 -8.530 6.372 1.00 0.00 43 GLY A N 3
ATOM 2795 C CA . GLY A 1 43 ? 0.577 -8.322 7.640 1.00 0.00 43 GLY A CA 3
ATOM 2796 C C . GLY A 1 43 ? 0.328 -6.940 8.210 1.00 0.00 43 GLY A C 3
ATOM 2797 O O . GLY A 1 43 ? -0.345 -6.118 7.589 1.00 0.00 43 GLY A O 3
ATOM 2801 N N . GLU A 1 44 ? 0.871 -6.683 9.396 1.00 0.00 44 GLU A N 3
ATOM 2802 C CA . GLU A 1 44 ? 0.702 -5.391 10.050 1.00 0.00 44 GLU A CA 3
ATOM 2803 C C . GLU A 1 44 ? 1.817 -4.429 9.649 1.00 0.00 44 GLU A C 3
ATOM 2804 O O . GLU A 1 44 ? 2.766 -4.812 8.965 1.00 0.00 44 GLU A O 3
ATOM 2816 N N . ILE A 1 45 ? 1.694 -3.178 10.081 1.00 0.00 45 ILE A N 3
ATOM 2817 C CA . ILE A 1 45 ? 2.690 -2.161 9.768 1.00 0.00 45 ILE A CA 3
ATOM 2818 C C . ILE A 1 45 ? 4.056 -2.538 10.332 1.00 0.00 45 ILE A C 3
ATOM 2819 O O . ILE A 1 45 ? 4.163 -3.008 11.465 1.00 0.00 45 ILE A O 3
ATOM 2835 N N . ASP A 1 46 ? 5.097 -2.327 9.535 1.00 0.00 46 ASP A N 3
ATOM 2836 C CA . ASP A 1 46 ? 6.458 -2.642 9.955 1.00 0.00 46 ASP A CA 3
ATOM 2837 C C . ASP A 1 46 ? 6.962 -1.623 10.972 1.00 0.00 46 ASP A C 3
ATOM 2838 O O . ASP A 1 46 ? 6.242 -0.698 11.347 1.00 0.00 46 ASP A O 3
ATOM 2847 N N . GLU A 1 47 ? 8.203 -1.800 11.414 1.00 0.00 47 GLU A N 3
ATOM 2848 C CA . GLU A 1 47 ? 8.802 -0.896 12.389 1.00 0.00 47 GLU A CA 3
ATOM 2849 C C . GLU A 1 47 ? 8.968 0.503 11.804 1.00 0.00 47 GLU A C 3
ATOM 2850 O O . GLU A 1 47 ? 8.980 1.495 12.533 1.00 0.00 47 GLU A O 3
ATOM 2862 N N . ASP A 1 48 ? 9.098 0.574 10.484 1.00 0.00 48 ASP A N 3
ATOM 2863 C CA . ASP A 1 48 ? 9.263 1.851 9.799 1.00 0.00 48 ASP A CA 3
ATOM 2864 C C . ASP A 1 48 ? 7.940 2.609 9.736 1.00 0.00 48 ASP A C 3
ATOM 2865 O O . ASP A 1 48 ? 7.875 3.792 10.065 1.00 0.00 48 ASP A O 3
ATOM 2874 N N . GLY A 1 49 ? 6.888 1.918 9.308 1.00 0.00 49 GLY A N 3
ATOM 2875 C CA . GLY A 1 49 ? 5.582 2.542 9.207 1.00 0.00 49 GLY A CA 3
ATOM 2876 C C . GLY A 1 49 ? 4.982 2.412 7.821 1.00 0.00 49 GLY A C 3
ATOM 2877 O O . GLY A 1 49 ? 4.386 3.357 7.304 1.00 0.00 49 GLY A O 3
ATOM 2881 N N . PHE A 1 50 ? 5.142 1.240 7.216 1.00 0.00 50 PHE A N 3
ATOM 2882 C CA . PHE A 1 50 ? 4.614 0.991 5.880 1.00 0.00 50 PHE A CA 3
ATOM 2883 C C . PHE A 1 50 ? 3.939 -0.375 5.807 1.00 0.00 50 PHE A C 3
ATOM 2884 O O . PHE A 1 50 ? 3.970 -1.147 6.766 1.00 0.00 50 PHE A O 3
ATOM 2901 N N . TYR A 1 51 ? 3.329 -0.667 4.664 1.00 0.00 51 TYR A N 3
ATOM 2902 C CA . TYR A 1 51 ? 2.643 -1.939 4.466 1.00 0.00 51 TYR A CA 3
ATOM 2903 C C . TYR A 1 51 ? 3.219 -2.688 3.268 1.00 0.00 51 TYR A C 3
ATOM 2904 O O . TYR A 1 51 ? 3.719 -2.078 2.323 1.00 0.00 51 TYR A O 3
ATOM 2922 N N . TYR A 1 52 ? 3.145 -4.013 3.317 1.00 0.00 52 TYR A N 3
ATOM 2923 C CA . TYR A 1 52 ? 3.660 -4.847 2.237 1.00 0.00 52 TYR A CA 3
ATOM 2924 C C . TYR A 1 52 ? 2.523 -5.548 1.500 1.00 0.00 52 TYR A C 3
ATOM 2925 O O . TYR A 1 52 ? 2.021 -6.579 1.946 1.00 0.00 52 TYR A O 3
ATOM 2943 N N . GLY A 1 53 ? 2.121 -4.980 0.367 1.00 0.00 53 GLY A N 3
ATOM 2944 C CA . GLY A 1 53 ? 1.047 -5.563 -0.415 1.00 0.00 53 GLY A CA 3
ATOM 2945 C C . GLY A 1 53 ? 1.404 -5.696 -1.882 1.00 0.00 53 GLY A C 3
ATOM 2946 O O . GLY A 1 53 ? 2.494 -5.308 -2.299 1.00 0.00 53 GLY A O 3
ATOM 2950 N N . GLU A 1 54 ? 0.483 -6.248 -2.666 1.00 0.00 54 GLU A N 3
ATOM 2951 C CA . GLU A 1 54 ? 0.709 -6.434 -4.094 1.00 0.00 54 GLU A CA 3
ATOM 2952 C C . GLU A 1 54 ? -0.310 -5.646 -4.913 1.00 0.00 54 GLU A C 3
ATOM 2953 O O . GLU A 1 54 ? -1.501 -5.633 -4.598 1.00 0.00 54 GLU A O 3
ATOM 2965 N N . LEU A 1 55 ? 0.166 -4.989 -5.965 1.00 0.00 55 LEU A N 3
ATOM 2966 C CA . LEU A 1 55 ? -0.702 -4.197 -6.829 1.00 0.00 55 LEU A CA 3
ATOM 2967 C C . LEU A 1 55 ? -1.000 -4.939 -8.128 1.00 0.00 55 LEU A C 3
ATOM 2968 O O . LEU A 1 55 ? -2.091 -5.479 -8.310 1.00 0.00 55 LEU A O 3
ATOM 2984 N N . ASN A 1 56 ? -0.022 -4.963 -9.028 1.00 0.00 56 ASN A N 3
ATOM 2985 C CA . ASN A 1 56 ? -0.179 -5.641 -10.310 1.00 0.00 56 ASN A CA 3
ATOM 2986 C C . ASN A 1 56 ? 0.943 -6.650 -10.532 1.00 0.00 56 ASN A C 3
ATOM 2987 O O . ASN A 1 56 ? 1.874 -6.401 -11.296 1.00 0.00 56 ASN A O 3
ATOM 2998 N N . GLY A 1 57 ? 0.846 -7.793 -9.860 1.00 0.00 57 GLY A N 3
ATOM 2999 C CA . GLY A 1 57 ? 1.858 -8.824 -9.998 1.00 0.00 57 GLY A CA 3
ATOM 3000 C C . GLY A 1 57 ? 3.166 -8.445 -9.331 1.00 0.00 57 GLY A C 3
ATOM 3001 O O . GLY A 1 57 ? 4.138 -9.197 -9.386 1.00 0.00 57 GLY A O 3
ATOM 3005 N N . GLN A 1 58 ? 3.189 -7.275 -8.700 1.00 0.00 58 GLN A N 3
ATOM 3006 C CA . GLN A 1 58 ? 4.389 -6.798 -8.022 1.00 0.00 58 GLN A CA 3
ATOM 3007 C C . GLN A 1 58 ? 4.144 -6.649 -6.524 1.00 0.00 58 GLN A C 3
ATOM 3008 O O . GLN A 1 58 ? 3.088 -6.180 -6.099 1.00 0.00 58 GLN A O 3
ATOM 3022 N N . LYS A 1 59 ? 5.128 -7.053 -5.726 1.00 0.00 59 LYS A N 3
ATOM 3023 C CA . LYS A 1 59 ? 5.021 -6.965 -4.275 1.00 0.00 59 LYS A CA 3
ATOM 3024 C C . LYS A 1 59 ? 6.088 -6.034 -3.707 1.00 0.00 59 LYS A C 3
ATOM 3025 O O . LYS A 1 59 ? 7.281 -6.228 -3.937 1.00 0.00 59 LYS A O 3
ATOM 3044 N N . GLY A 1 60 ? 5.650 -5.024 -2.961 1.00 0.00 60 GLY A N 3
ATOM 3045 C CA . GLY A 1 60 ? 6.580 -4.080 -2.370 1.00 0.00 60 GLY A CA 3
ATOM 3046 C C . GLY A 1 60 ? 6.033 -3.436 -1.112 1.00 0.00 60 GLY A C 3
ATOM 3047 O O . GLY A 1 60 ? 5.315 -4.074 -0.341 1.00 0.00 60 GLY A O 3
ATOM 3051 N N . LEU A 1 61 ? 6.371 -2.169 -0.903 1.00 0.00 61 LEU A N 3
ATOM 3052 C CA . LEU A 1 61 ? 5.910 -1.437 0.272 1.00 0.00 61 LEU A CA 3
ATOM 3053 C C . LEU A 1 61 ? 4.877 -0.384 -0.114 1.00 0.00 61 LEU A C 3
ATOM 3054 O O . LEU A 1 61 ? 4.827 0.062 -1.260 1.00 0.00 61 LEU A O 3
ATOM 3070 N N . VAL A 1 62 ? 4.054 0.012 0.852 1.00 0.00 62 VAL A N 3
ATOM 3071 C CA . VAL A 1 62 ? 3.023 1.016 0.615 1.00 0.00 62 VAL A CA 3
ATOM 3072 C C . VAL A 1 62 ? 2.644 1.731 1.907 1.00 0.00 62 VAL A C 3
ATOM 3073 O O . VAL A 1 62 ? 2.354 1.107 2.928 1.00 0.00 62 VAL A O 3
ATOM 3086 N N . PRO A 1 63 ? 2.645 3.071 1.864 1.00 0.00 63 PRO A N 3
ATOM 3087 C CA . PRO A 1 63 ? 2.303 3.901 3.023 1.00 0.00 63 PRO A CA 3
ATOM 3088 C C . PRO A 1 63 ? 0.822 3.816 3.379 1.00 0.00 63 PRO A C 3
ATOM 3089 O O . PRO A 1 63 ? -0.039 4.200 2.589 1.00 0.00 63 PRO A O 3
ATOM 3100 N N . SER A 1 64 ? 0.534 3.310 4.575 1.00 0.00 64 SER A N 3
ATOM 3101 C CA . SER A 1 64 ? -0.843 3.172 5.034 1.00 0.00 64 SER A CA 3
ATOM 3102 C C . SER A 1 64 ? -1.568 4.513 4.989 1.00 0.00 64 SER A C 3
ATOM 3103 O O . SER A 1 64 ? -2.797 4.566 4.952 1.00 0.00 64 SER A O 3
ATOM 3111 N N . ASN A 1 65 ? -0.797 5.596 4.992 1.00 0.00 65 ASN A N 3
ATOM 3112 C CA . ASN A 1 65 ? -1.365 6.939 4.952 1.00 0.00 65 ASN A CA 3
ATOM 3113 C C . ASN A 1 65 ? -1.854 7.281 3.548 1.00 0.00 65 ASN A C 3
ATOM 3114 O O . ASN A 1 65 ? -2.298 8.400 3.289 1.00 0.00 65 ASN A O 3
ATOM 3125 N N . PHE A 1 66 ? -1.770 6.310 2.644 1.00 0.00 66 PHE A N 3
ATOM 3126 C CA . PHE A 1 66 ? -2.203 6.508 1.266 1.00 0.00 66 PHE A CA 3
ATOM 3127 C C . PHE A 1 66 ? -3.125 5.377 0.818 1.00 0.00 66 PHE A C 3
ATOM 3128 O O . PHE A 1 66 ? -3.225 5.077 -0.372 1.00 0.00 66 PHE A O 3
ATOM 3145 N N . LEU A 1 67 ? -3.796 4.753 1.780 1.00 0.00 67 LEU A N 3
ATOM 3146 C CA . LEU A 1 67 ? -4.710 3.654 1.486 1.00 0.00 67 LEU A CA 3
ATOM 3147 C C . LEU A 1 67 ? -5.863 3.624 2.484 1.00 0.00 67 LEU A C 3
ATOM 3148 O O . LEU A 1 67 ? -5.778 4.208 3.564 1.00 0.00 67 LEU A O 3
ATOM 3164 N N . GLU A 1 68 ? -6.940 2.937 2.115 1.00 0.00 68 GLU A N 3
ATOM 3165 C CA . GLU A 1 68 ? -8.110 2.830 2.979 1.00 0.00 68 GLU A CA 3
ATOM 3166 C C . GLU A 1 68 ? -8.773 1.464 2.830 1.00 0.00 68 GLU A C 3
ATOM 3167 O O . GLU A 1 68 ? -8.962 0.973 1.718 1.00 0.00 68 GLU A O 3
ATOM 3179 N N . GLU A 1 69 ? -9.123 0.856 3.960 1.00 0.00 69 GLU A N 3
ATOM 3180 C CA . GLU A 1 69 ? -9.763 -0.454 3.955 1.00 0.00 69 GLU A CA 3
ATOM 3181 C C . GLU A 1 69 ? -11.028 -0.438 3.101 1.00 0.00 69 GLU A C 3
ATOM 3182 O O . GLU A 1 69 ? -12.017 0.207 3.449 1.00 0.00 69 GLU A O 3
ATOM 3194 N N . VAL A 1 70 ? -10.988 -1.152 1.981 1.00 0.00 70 VAL A N 3
ATOM 3195 C CA . VAL A 1 70 ? -12.130 -1.222 1.077 1.00 0.00 70 VAL A CA 3
ATOM 3196 C C . VAL A 1 70 ? -13.249 -2.071 1.669 1.00 0.00 70 VAL A C 3
ATOM 3197 O O . VAL A 1 70 ? -13.033 -3.222 2.050 1.00 0.00 70 VAL A O 3
ATOM 3210 N N . SER A 1 71 ? -14.445 -1.496 1.744 1.00 0.00 71 SER A N 3
ATOM 3211 C CA . SER A 1 71 ? -15.598 -2.200 2.293 1.00 0.00 71 SER A CA 3
ATOM 3212 C C . SER A 1 71 ? -16.751 -2.214 1.295 1.00 0.00 71 SER A C 3
ATOM 3213 O O . SER A 1 71 ? -17.651 -1.377 1.357 1.00 0.00 71 SER A O 3
ATOM 3221 N N . GLY A 1 72 ? -16.717 -3.173 0.374 1.00 0.00 72 GLY A N 3
ATOM 3222 C CA . GLY A 1 72 ? -17.765 -3.279 -0.625 1.00 0.00 72 GLY A CA 3
ATOM 3223 C C . GLY A 1 72 ? -17.520 -2.378 -1.819 1.00 0.00 72 GLY A C 3
ATOM 3224 O O . GLY A 1 72 ? -16.389 -1.990 -2.110 1.00 0.00 72 GLY A O 3
ATOM 3228 N N . PRO A 1 73 ? -18.601 -2.032 -2.535 1.00 0.00 73 PRO A N 3
ATOM 3229 C CA . PRO A 1 73 ? -18.524 -1.167 -3.716 1.00 0.00 73 PRO A CA 3
ATOM 3230 C C . PRO A 1 73 ? -18.178 0.274 -3.358 1.00 0.00 73 PRO A C 3
ATOM 3231 O O . PRO A 1 73 ? -18.328 0.692 -2.210 1.00 0.00 73 PRO A O 3
ATOM 3242 N N . SER A 1 74 ? -17.715 1.030 -4.349 1.00 0.00 74 SER A N 3
ATOM 3243 C CA . SER A 1 74 ? -17.345 2.425 -4.137 1.00 0.00 74 SER A CA 3
ATOM 3244 C C . SER A 1 74 ? -17.942 3.316 -5.222 1.00 0.00 74 SER A C 3
ATOM 3245 O O . SER A 1 74 ? -17.620 3.177 -6.402 1.00 0.00 74 SER A O 3
ATOM 3253 N N . SER A 1 75 ? -18.815 4.232 -4.813 1.00 0.00 75 SER A N 3
ATOM 3254 C CA . SER A 1 75 ? -19.461 5.144 -5.749 1.00 0.00 75 SER A CA 3
ATOM 3255 C C . SER A 1 75 ? -19.069 6.589 -5.457 1.00 0.00 75 SER A C 3
ATOM 3256 O O . SER A 1 75 ? -19.184 7.059 -4.326 1.00 0.00 75 SER A O 3
ATOM 3264 N N . GLY A 1 76 ? -18.605 7.290 -6.488 1.00 0.00 76 GLY A N 3
ATOM 3265 C CA . GLY A 1 76 ? -18.202 8.674 -6.323 1.00 0.00 76 GLY A CA 3
ATOM 3266 C C . GLY A 1 76 ? -17.067 9.062 -7.249 1.00 0.00 76 GLY A C 3
ATOM 3267 O O . GLY A 1 76 ? -16.912 8.488 -8.326 1.00 0.00 76 GLY A O 3
ATOM 3271 N N . GLY A 1 1 ? -12.851 -22.989 2.640 1.00 0.00 1 GLY A N 4
ATOM 3272 C CA . GLY A 1 1 ? -11.614 -23.132 1.896 1.00 0.00 1 GLY A CA 4
ATOM 3273 C C . GLY A 1 1 ? -10.473 -23.635 2.759 1.00 0.00 1 GLY A C 4
ATOM 3274 O O . GLY A 1 1 ? -10.352 -24.836 3.000 1.00 0.00 1 GLY A O 4
ATOM 3278 N N . SER A 1 2 ? -9.634 -22.715 3.223 1.00 0.00 2 SER A N 4
ATOM 3279 C CA . SER A 1 2 ? -8.494 -23.073 4.059 1.00 0.00 2 SER A CA 4
ATOM 3280 C C . SER A 1 2 ? -8.397 -22.150 5.270 1.00 0.00 2 SER A C 4
ATOM 3281 O O . SER A 1 2 ? -9.054 -21.111 5.326 1.00 0.00 2 SER A O 4
ATOM 3289 N N . SER A 1 3 ? -7.573 -22.539 6.238 1.00 0.00 3 SER A N 4
ATOM 3290 C CA . SER A 1 3 ? -7.393 -21.750 7.451 1.00 0.00 3 SER A CA 4
ATOM 3291 C C . SER A 1 3 ? -6.104 -20.936 7.382 1.00 0.00 3 SER A C 4
ATOM 3292 O O . SER A 1 3 ? -5.222 -21.077 8.228 1.00 0.00 3 SER A O 4
ATOM 3300 N N . GLY A 1 4 ? -6.003 -20.083 6.367 1.00 0.00 4 GLY A N 4
ATOM 3301 C CA . GLY A 1 4 ? -4.819 -19.259 6.206 1.00 0.00 4 GLY A CA 4
ATOM 3302 C C . GLY A 1 4 ? -5.130 -17.777 6.280 1.00 0.00 4 GLY A C 4
ATOM 3303 O O . GLY A 1 4 ? -6.292 -17.376 6.220 1.00 0.00 4 GLY A O 4
ATOM 3307 N N . SER A 1 5 ? -4.089 -16.961 6.413 1.00 0.00 5 SER A N 4
ATOM 3308 C CA . SER A 1 5 ? -4.257 -15.515 6.501 1.00 0.00 5 SER A CA 4
ATOM 3309 C C . SER A 1 5 ? -4.570 -14.920 5.131 1.00 0.00 5 SER A C 4
ATOM 3310 O O . SER A 1 5 ? -3.939 -15.267 4.133 1.00 0.00 5 SER A O 4
ATOM 3318 N N . SER A 1 6 ? -5.549 -14.022 5.093 1.00 0.00 6 SER A N 4
ATOM 3319 C CA . SER A 1 6 ? -5.950 -13.381 3.846 1.00 0.00 6 SER A CA 4
ATOM 3320 C C . SER A 1 6 ? -5.767 -11.869 3.930 1.00 0.00 6 SER A C 4
ATOM 3321 O O . SER A 1 6 ? -6.442 -11.193 4.706 1.00 0.00 6 SER A O 4
ATOM 3329 N N . GLY A 1 7 ? -4.848 -11.344 3.125 1.00 0.00 7 GLY A N 4
ATOM 3330 C CA . GLY A 1 7 ? -4.592 -9.915 3.123 1.00 0.00 7 GLY A CA 4
ATOM 3331 C C . GLY A 1 7 ? -5.847 -9.102 2.879 1.00 0.00 7 GLY A C 4
ATOM 3332 O O . GLY A 1 7 ? -6.900 -9.653 2.558 1.00 0.00 7 GLY A O 4
ATOM 3336 N N . ARG A 1 8 ? -5.737 -7.786 3.033 1.00 0.00 8 ARG A N 4
ATOM 3337 C CA . ARG A 1 8 ? -6.873 -6.895 2.829 1.00 0.00 8 ARG A CA 4
ATOM 3338 C C . ARG A 1 8 ? -6.647 -5.993 1.620 1.00 0.00 8 ARG A C 4
ATOM 3339 O O . ARG A 1 8 ? -5.529 -5.540 1.372 1.00 0.00 8 ARG A O 4
ATOM 3360 N N . ARG A 1 9 ? -7.714 -5.737 0.871 1.00 0.00 9 ARG A N 4
ATOM 3361 C CA . ARG A 1 9 ? -7.631 -4.890 -0.313 1.00 0.00 9 ARG A CA 4
ATOM 3362 C C . ARG A 1 9 ? -7.851 -3.424 0.050 1.00 0.00 9 ARG A C 4
ATOM 3363 O O . ARG A 1 9 ? -8.972 -3.009 0.344 1.00 0.00 9 ARG A O 4
ATOM 3384 N N . MET A 1 10 ? -6.774 -2.647 0.028 1.00 0.00 10 MET A N 4
ATOM 3385 C CA . MET A 1 10 ? -6.850 -1.227 0.354 1.00 0.00 10 MET A CA 4
ATOM 3386 C C . MET A 1 10 ? -7.012 -0.387 -0.909 1.00 0.00 10 MET A C 4
ATOM 3387 O O . MET A 1 10 ? -6.580 -0.785 -1.991 1.00 0.00 10 MET A O 4
ATOM 3401 N N . VAL A 1 11 ? -7.637 0.777 -0.764 1.00 0.00 11 VAL A N 4
ATOM 3402 C CA . VAL A 1 11 ? -7.855 1.674 -1.893 1.00 0.00 11 VAL A CA 4
ATOM 3403 C C . VAL A 1 11 ? -7.039 2.953 -1.744 1.00 0.00 11 VAL A C 4
ATOM 3404 O O . VAL A 1 11 ? -7.226 3.714 -0.795 1.00 0.00 11 VAL A O 4
ATOM 3417 N N . ALA A 1 12 ? -6.134 3.184 -2.689 1.00 0.00 12 ALA A N 4
ATOM 3418 C CA . ALA A 1 12 ? -5.291 4.373 -2.665 1.00 0.00 12 ALA A CA 4
ATOM 3419 C C . ALA A 1 12 ? -6.134 5.642 -2.585 1.00 0.00 12 ALA A C 4
ATOM 3420 O O . ALA A 1 12 ? -6.832 5.996 -3.536 1.00 0.00 12 ALA A O 4
ATOM 3427 N N . LEU A 1 13 ? -6.064 6.322 -1.446 1.00 0.00 13 LEU A N 4
ATOM 3428 C CA . LEU A 1 13 ? -6.822 7.552 -1.242 1.00 0.00 13 LEU A CA 4
ATOM 3429 C C . LEU A 1 13 ? -6.212 8.704 -2.033 1.00 0.00 13 LEU A C 4
ATOM 3430 O O . LEU A 1 13 ? -6.920 9.603 -2.486 1.00 0.00 13 LEU A O 4
ATOM 3446 N N . TYR A 1 14 ? -4.894 8.671 -2.197 1.00 0.00 14 TYR A N 4
ATOM 3447 C CA . TYR A 1 14 ? -4.188 9.713 -2.933 1.00 0.00 14 TYR A CA 4
ATOM 3448 C C . TYR A 1 14 ? -2.989 9.135 -3.679 1.00 0.00 14 TYR A C 4
ATOM 3449 O O . TYR A 1 14 ? -2.237 8.326 -3.136 1.00 0.00 14 TYR A O 4
ATOM 3467 N N . ASP A 1 15 ? -2.817 9.559 -4.926 1.00 0.00 15 ASP A N 4
ATOM 3468 C CA . ASP A 1 15 ? -1.709 9.087 -5.748 1.00 0.00 15 ASP A CA 4
ATOM 3469 C C . ASP A 1 15 ? -0.393 9.158 -4.979 1.00 0.00 15 ASP A C 4
ATOM 3470 O O . ASP A 1 15 ? -0.094 10.163 -4.333 1.00 0.00 15 ASP A O 4
ATOM 3479 N N . TYR A 1 16 ? 0.389 8.087 -5.054 1.00 0.00 16 TYR A N 4
ATOM 3480 C CA . TYR A 1 16 ? 1.671 8.027 -4.362 1.00 0.00 16 TYR A CA 4
ATOM 3481 C C . TYR A 1 16 ? 2.828 8.036 -5.357 1.00 0.00 16 TYR A C 4
ATOM 3482 O O . TYR A 1 16 ? 2.646 7.748 -6.540 1.00 0.00 16 TYR A O 4
ATOM 3500 N N . ASP A 1 17 ? 4.017 8.368 -4.868 1.00 0.00 17 ASP A N 4
ATOM 3501 C CA . ASP A 1 17 ? 5.205 8.413 -5.712 1.00 0.00 17 ASP A CA 4
ATOM 3502 C C . ASP A 1 17 ? 6.475 8.374 -4.866 1.00 0.00 17 ASP A C 4
ATOM 3503 O O . ASP A 1 17 ? 6.858 9.357 -4.232 1.00 0.00 17 ASP A O 4
ATOM 3512 N N . PRO A 1 18 ? 7.143 7.211 -4.855 1.00 0.00 18 PRO A N 4
ATOM 3513 C CA . PRO A 1 18 ? 8.379 7.015 -4.091 1.00 0.00 18 PRO A CA 4
ATOM 3514 C C . PRO A 1 18 ? 9.551 7.796 -4.675 1.00 0.00 18 PRO A C 4
ATOM 3515 O O . PRO A 1 18 ? 10.677 7.700 -4.187 1.00 0.00 18 PRO A O 4
ATOM 3526 N N . ARG A 1 19 ? 9.279 8.570 -5.721 1.00 0.00 19 ARG A N 4
ATOM 3527 C CA . ARG A 1 19 ? 10.312 9.367 -6.371 1.00 0.00 19 ARG A CA 4
ATOM 3528 C C . ARG A 1 19 ? 10.316 10.795 -5.834 1.00 0.00 19 ARG A C 4
ATOM 3529 O O . ARG A 1 19 ? 11.306 11.514 -5.964 1.00 0.00 19 ARG A O 4
ATOM 3550 N N . GLU A 1 20 ? 9.202 11.197 -5.230 1.00 0.00 20 GLU A N 4
ATOM 3551 C CA . GLU A 1 20 ? 9.078 12.540 -4.674 1.00 0.00 20 GLU A CA 4
ATOM 3552 C C . GLU A 1 20 ? 8.782 12.484 -3.178 1.00 0.00 20 GLU A C 4
ATOM 3553 O O . GLU A 1 20 ? 9.436 13.155 -2.380 1.00 0.00 20 GLU A O 4
ATOM 3565 N N . SER A 1 21 ? 7.792 11.680 -2.806 1.00 0.00 21 SER A N 4
ATOM 3566 C CA . SER A 1 21 ? 7.406 11.539 -1.407 1.00 0.00 21 SER A CA 4
ATOM 3567 C C . SER A 1 21 ? 8.492 10.819 -0.613 1.00 0.00 21 SER A C 4
ATOM 3568 O O . SER A 1 21 ? 9.006 11.345 0.374 1.00 0.00 21 SER A O 4
ATOM 3576 N N . SER A 1 22 ? 8.836 9.613 -1.053 1.00 0.00 22 SER A N 4
ATOM 3577 C CA . SER A 1 22 ? 9.858 8.818 -0.382 1.00 0.00 22 SER A CA 4
ATOM 3578 C C . SER A 1 22 ? 11.234 9.457 -0.541 1.00 0.00 22 SER A C 4
ATOM 3579 O O . SER A 1 22 ? 11.573 10.010 -1.588 1.00 0.00 22 SER A O 4
ATOM 3587 N N . PRO A 1 23 ? 12.048 9.380 0.522 1.00 0.00 23 PRO A N 4
ATOM 3588 C CA . PRO A 1 23 ? 13.401 9.945 0.526 1.00 0.00 23 PRO A CA 4
ATOM 3589 C C . PRO A 1 23 ? 14.353 9.174 -0.382 1.00 0.00 23 PRO A C 4
ATOM 3590 O O . PRO A 1 23 ? 15.560 9.413 -0.376 1.00 0.00 23 PRO A O 4
ATOM 3601 N N . ASN A 1 24 ? 13.802 8.248 -1.160 1.00 0.00 24 ASN A N 4
ATOM 3602 C CA . ASN A 1 24 ? 14.604 7.442 -2.074 1.00 0.00 24 ASN A CA 4
ATOM 3603 C C . ASN A 1 24 ? 15.389 6.377 -1.314 1.00 0.00 24 ASN A C 4
ATOM 3604 O O . ASN A 1 24 ? 16.590 6.207 -1.524 1.00 0.00 24 ASN A O 4
ATOM 3615 N N . VAL A 1 25 ? 14.701 5.661 -0.429 1.00 0.00 25 VAL A N 4
ATOM 3616 C CA . VAL A 1 25 ? 15.332 4.611 0.361 1.00 0.00 25 VAL A CA 4
ATOM 3617 C C . VAL A 1 25 ? 14.932 3.229 -0.142 1.00 0.00 25 VAL A C 4
ATOM 3618 O O . VAL A 1 25 ? 13.939 2.657 0.308 1.00 0.00 25 VAL A O 4
ATOM 3631 N N . ASP A 1 26 ? 15.712 2.697 -1.077 1.00 0.00 26 ASP A N 4
ATOM 3632 C CA . ASP A 1 26 ? 15.440 1.380 -1.641 1.00 0.00 26 ASP A CA 4
ATOM 3633 C C . ASP A 1 26 ? 14.091 1.362 -2.354 1.00 0.00 26 ASP A C 4
ATOM 3634 O O . ASP A 1 26 ? 13.451 0.317 -2.466 1.00 0.00 26 ASP A O 4
ATOM 3643 N N . VAL A 1 27 ? 13.665 2.526 -2.833 1.00 0.00 27 VAL A N 4
ATOM 3644 C CA . VAL A 1 27 ? 12.393 2.645 -3.535 1.00 0.00 27 VAL A CA 4
ATOM 3645 C C . VAL A 1 27 ? 12.215 1.515 -4.543 1.00 0.00 27 VAL A C 4
ATOM 3646 O O . VAL A 1 27 ? 11.092 1.112 -4.846 1.00 0.00 27 VAL A O 4
ATOM 3659 N N . GLU A 1 28 ? 13.330 1.008 -5.059 1.00 0.00 28 GLU A N 4
ATOM 3660 C CA . GLU A 1 28 ? 13.296 -0.076 -6.034 1.00 0.00 28 GLU A CA 4
ATOM 3661 C C . GLU A 1 28 ? 12.283 -1.143 -5.627 1.00 0.00 28 GLU A C 4
ATOM 3662 O O . GLU A 1 28 ? 11.758 -1.870 -6.470 1.00 0.00 28 GLU A O 4
ATOM 3674 N N . ALA A 1 29 ? 12.014 -1.229 -4.328 1.00 0.00 29 ALA A N 4
ATOM 3675 C CA . ALA A 1 29 ? 11.063 -2.205 -3.809 1.00 0.00 29 ALA A CA 4
ATOM 3676 C C . ALA A 1 29 ? 9.689 -1.576 -3.601 1.00 0.00 29 ALA A C 4
ATOM 3677 O O . ALA A 1 29 ? 8.664 -2.230 -3.788 1.00 0.00 29 ALA A O 4
ATOM 3684 N N . GLU A 1 30 ? 9.678 -0.305 -3.214 1.00 0.00 30 GLU A N 4
ATOM 3685 C CA . GLU A 1 30 ? 8.429 0.411 -2.980 1.00 0.00 30 GLU A CA 4
ATOM 3686 C C . GLU A 1 30 ? 7.508 0.309 -4.193 1.00 0.00 30 GLU A C 4
ATOM 3687 O O . GLU A 1 30 ? 7.969 0.156 -5.325 1.00 0.00 30 GLU A O 4
ATOM 3699 N N . LEU A 1 31 ? 6.205 0.393 -3.947 1.00 0.00 31 LEU A N 4
ATOM 3700 C CA . LEU A 1 31 ? 5.218 0.310 -5.018 1.00 0.00 31 LEU A CA 4
ATOM 3701 C C . LEU A 1 31 ? 4.709 1.697 -5.398 1.00 0.00 31 LEU A C 4
ATOM 3702 O O . LEU A 1 31 ? 4.504 2.553 -4.537 1.00 0.00 31 LEU A O 4
ATOM 3718 N N . THR A 1 32 ? 4.504 1.912 -6.694 1.00 0.00 32 THR A N 4
ATOM 3719 C CA . THR A 1 32 ? 4.018 3.194 -7.188 1.00 0.00 32 THR A CA 4
ATOM 3720 C C . THR A 1 32 ? 2.592 3.075 -7.715 1.00 0.00 32 THR A C 4
ATOM 3721 O O . THR A 1 32 ? 2.373 2.665 -8.855 1.00 0.00 32 THR A O 4
ATOM 3732 N N . PHE A 1 33 ? 1.625 3.436 -6.878 1.00 0.00 33 PHE A N 4
ATOM 3733 C CA . PHE A 1 33 ? 0.219 3.369 -7.260 1.00 0.00 33 PHE A CA 4
ATOM 3734 C C . PHE A 1 33 ? -0.362 4.768 -7.443 1.00 0.00 33 PHE A C 4
ATOM 3735 O O . PHE A 1 33 ? 0.334 5.768 -7.265 1.00 0.00 33 PHE A O 4
ATOM 3752 N N . CYS A 1 34 ? -1.640 4.829 -7.800 1.00 0.00 34 CYS A N 4
ATOM 3753 C CA . CYS A 1 34 ? -2.315 6.105 -8.009 1.00 0.00 34 CYS A CA 4
ATOM 3754 C C . CYS A 1 34 ? -3.621 6.164 -7.223 1.00 0.00 34 CYS A C 4
ATOM 3755 O O . CYS A 1 34 ? -4.070 5.161 -6.667 1.00 0.00 34 CYS A O 4
ATOM 3763 N N . THR A 1 35 ? -4.226 7.347 -7.179 1.00 0.00 35 THR A N 4
ATOM 3764 C CA . THR A 1 35 ? -5.478 7.539 -6.458 1.00 0.00 35 THR A CA 4
ATOM 3765 C C . THR A 1 35 ? -6.549 6.571 -6.950 1.00 0.00 35 THR A C 4
ATOM 3766 O O . THR A 1 35 ? -7.056 6.705 -8.063 1.00 0.00 35 THR A O 4
ATOM 3777 N N . GLY A 1 36 ? -6.890 5.597 -6.112 1.00 0.00 36 GLY A N 4
ATOM 3778 C CA . GLY A 1 36 ? -7.900 4.622 -6.480 1.00 0.00 36 GLY A CA 4
ATOM 3779 C C . GLY A 1 36 ? -7.336 3.219 -6.594 1.00 0.00 36 GLY A C 4
ATOM 3780 O O . GLY A 1 36 ? -7.968 2.253 -6.167 1.00 0.00 36 GLY A O 4
ATOM 3784 N N . ASP A 1 37 ? -6.146 3.107 -7.172 1.00 0.00 37 ASP A N 4
ATOM 3785 C CA . ASP A 1 37 ? -5.498 1.811 -7.342 1.00 0.00 37 ASP A CA 4
ATOM 3786 C C . ASP A 1 37 ? -5.614 0.975 -6.072 1.00 0.00 37 ASP A C 4
ATOM 3787 O O . ASP A 1 37 ? -5.188 1.398 -4.997 1.00 0.00 37 ASP A O 4
ATOM 3796 N N . ILE A 1 38 ? -6.195 -0.213 -6.203 1.00 0.00 38 ILE A N 4
ATOM 3797 C CA . ILE A 1 38 ? -6.367 -1.109 -5.066 1.00 0.00 38 ILE A CA 4
ATOM 3798 C C . ILE A 1 38 ? -5.132 -1.980 -4.861 1.00 0.00 38 ILE A C 4
ATOM 3799 O O . ILE A 1 38 ? -4.587 -2.536 -5.815 1.00 0.00 38 ILE A O 4
ATOM 3815 N N . ILE A 1 39 ? -4.698 -2.096 -3.610 1.00 0.00 39 ILE A N 4
ATOM 3816 C CA . ILE A 1 39 ? -3.530 -2.902 -3.279 1.00 0.00 39 ILE A CA 4
ATOM 3817 C C . ILE A 1 39 ? -3.833 -3.866 -2.137 1.00 0.00 39 ILE A C 4
ATOM 3818 O O . ILE A 1 39 ? -4.415 -3.481 -1.123 1.00 0.00 39 ILE A O 4
ATOM 3834 N N . THR A 1 40 ? -3.431 -5.122 -2.307 1.00 0.00 40 THR A N 4
ATOM 3835 C CA . THR A 1 40 ? -3.659 -6.141 -1.291 1.00 0.00 40 THR A CA 4
ATOM 3836 C C . THR A 1 40 ? -2.499 -6.201 -0.303 1.00 0.00 40 THR A C 4
ATOM 3837 O O . THR A 1 40 ? -1.456 -6.788 -0.590 1.00 0.00 40 THR A O 4
ATOM 3848 N N . VAL A 1 41 ? -2.688 -5.590 0.862 1.00 0.00 41 VAL A N 4
ATOM 3849 C CA . VAL A 1 41 ? -1.658 -5.576 1.894 1.00 0.00 41 VAL A CA 4
ATOM 3850 C C . VAL A 1 41 ? -1.675 -6.867 2.705 1.00 0.00 41 VAL A C 4
ATOM 3851 O O . VAL A 1 41 ? -2.712 -7.517 2.836 1.00 0.00 41 VAL A O 4
ATOM 3864 N N . PHE A 1 42 ? -0.519 -7.232 3.249 1.00 0.00 42 PHE A N 4
ATOM 3865 C CA . PHE A 1 42 ? -0.399 -8.446 4.048 1.00 0.00 42 PHE A CA 4
ATOM 3866 C C . PHE A 1 42 ? 0.338 -8.167 5.355 1.00 0.00 42 PHE A C 4
ATOM 3867 O O . PHE A 1 42 ? 1.486 -7.724 5.350 1.00 0.00 42 PHE A O 4
ATOM 3884 N N . GLY A 1 43 ? -0.332 -8.429 6.473 1.00 0.00 43 GLY A N 4
ATOM 3885 C CA . GLY A 1 43 ? 0.275 -8.200 7.771 1.00 0.00 43 GLY A CA 4
ATOM 3886 C C . GLY A 1 43 ? 0.076 -6.779 8.261 1.00 0.00 43 GLY A C 4
ATOM 3887 O O . GLY A 1 43 ? -0.434 -5.930 7.531 1.00 0.00 43 GLY A O 4
ATOM 3891 N N . GLU A 1 44 ? 0.479 -6.521 9.502 1.00 0.00 44 GLU A N 4
ATOM 3892 C CA . GLU A 1 44 ? 0.339 -5.193 10.088 1.00 0.00 44 GLU A CA 4
ATOM 3893 C C . GLU A 1 44 ? 1.456 -4.268 9.612 1.00 0.00 44 GLU A C 4
ATOM 3894 O O . GLU A 1 44 ? 2.305 -4.663 8.813 1.00 0.00 44 GLU A O 4
ATOM 3906 N N . ILE A 1 45 ? 1.446 -3.035 10.108 1.00 0.00 45 ILE A N 4
ATOM 3907 C CA . ILE A 1 45 ? 2.457 -2.054 9.734 1.00 0.00 45 ILE A CA 4
ATOM 3908 C C . ILE A 1 45 ? 3.827 -2.441 10.280 1.00 0.00 45 ILE A C 4
ATOM 3909 O O . ILE A 1 45 ? 3.941 -2.954 11.393 1.00 0.00 45 ILE A O 4
ATOM 3925 N N . ASP A 1 46 ? 4.865 -2.190 9.490 1.00 0.00 46 ASP A N 4
ATOM 3926 C CA . ASP A 1 46 ? 6.229 -2.509 9.896 1.00 0.00 46 ASP A CA 4
ATOM 3927 C C . ASP A 1 46 ? 6.772 -1.455 10.856 1.00 0.00 46 ASP A C 4
ATOM 3928 O O . ASP A 1 46 ? 6.200 -0.374 10.992 1.00 0.00 46 ASP A O 4
ATOM 3937 N N . GLU A 1 47 ? 7.877 -1.780 11.520 1.00 0.00 47 GLU A N 4
ATOM 3938 C CA . GLU A 1 47 ? 8.494 -0.861 12.469 1.00 0.00 47 GLU A CA 4
ATOM 3939 C C . GLU A 1 47 ? 8.620 0.537 11.871 1.00 0.00 47 GLU A C 4
ATOM 3940 O O . GLU A 1 47 ? 8.394 1.538 12.551 1.00 0.00 47 GLU A O 4
ATOM 3952 N N . ASP A 1 48 ? 8.982 0.597 10.594 1.00 0.00 48 ASP A N 4
ATOM 3953 C CA . ASP A 1 48 ? 9.137 1.871 9.902 1.00 0.00 48 ASP A CA 4
ATOM 3954 C C . ASP A 1 48 ? 7.807 2.613 9.825 1.00 0.00 48 ASP A C 4
ATOM 3955 O O . ASP A 1 48 ? 7.683 3.739 10.307 1.00 0.00 48 ASP A O 4
ATOM 3964 N N . GLY A 1 49 ? 6.813 1.975 9.214 1.00 0.00 49 GLY A N 4
ATOM 3965 C CA . GLY A 1 49 ? 5.505 2.590 9.084 1.00 0.00 49 GLY A CA 4
ATOM 3966 C C . GLY A 1 49 ? 4.913 2.406 7.701 1.00 0.00 49 GLY A C 4
ATOM 3967 O O . GLY A 1 49 ? 4.259 3.306 7.173 1.00 0.00 49 GLY A O 4
ATOM 3971 N N . PHE A 1 50 ? 5.143 1.238 7.111 1.00 0.00 50 PHE A N 4
ATOM 3972 C CA . PHE A 1 50 ? 4.630 0.939 5.779 1.00 0.00 50 PHE A CA 4
ATOM 3973 C C . PHE A 1 50 ? 3.938 -0.421 5.755 1.00 0.00 50 PHE A C 4
ATOM 3974 O O . PHE A 1 50 ? 3.988 -1.172 6.729 1.00 0.00 50 PHE A O 4
ATOM 3991 N N . TYR A 1 51 ? 3.292 -0.729 4.636 1.00 0.00 51 TYR A N 4
ATOM 3992 C CA . TYR A 1 51 ? 2.587 -1.996 4.485 1.00 0.00 51 TYR A CA 4
ATOM 3993 C C . TYR A 1 51 ? 3.201 -2.831 3.365 1.00 0.00 51 TYR A C 4
ATOM 3994 O O . TYR A 1 51 ? 3.825 -2.297 2.448 1.00 0.00 51 TYR A O 4
ATOM 4012 N N . TYR A 1 52 ? 3.019 -4.144 3.447 1.00 0.00 52 TYR A N 4
ATOM 4013 C CA . TYR A 1 52 ? 3.555 -5.055 2.443 1.00 0.00 52 TYR A CA 4
ATOM 4014 C C . TYR A 1 52 ? 2.432 -5.706 1.642 1.00 0.00 52 TYR A C 4
ATOM 4015 O O . TYR A 1 52 ? 1.823 -6.680 2.084 1.00 0.00 52 TYR A O 4
ATOM 4033 N N . GLY A 1 53 ? 2.163 -5.160 0.460 1.00 0.00 53 GLY A N 4
ATOM 4034 C CA . GLY A 1 53 ? 1.114 -5.700 -0.385 1.00 0.00 53 GLY A CA 4
ATOM 4035 C C . GLY A 1 53 ? 1.591 -5.976 -1.797 1.00 0.00 53 GLY A C 4
ATOM 4036 O O . GLY A 1 53 ? 2.772 -5.813 -2.102 1.00 0.00 53 GLY A O 4
ATOM 4040 N N . GLU A 1 54 ? 0.671 -6.398 -2.659 1.00 0.00 54 GLU A N 4
ATOM 4041 C CA . GLU A 1 54 ? 1.007 -6.700 -4.046 1.00 0.00 54 GLU A CA 4
ATOM 4042 C C . GLU A 1 54 ? 0.128 -5.901 -5.004 1.00 0.00 54 GLU A C 4
ATOM 4043 O O . GLU A 1 54 ? -1.061 -5.700 -4.753 1.00 0.00 54 GLU A O 4
ATOM 4055 N N . LEU A 1 55 ? 0.722 -5.448 -6.103 1.00 0.00 55 LEU A N 4
ATOM 4056 C CA . LEU A 1 55 ? -0.006 -4.671 -7.100 1.00 0.00 55 LEU A CA 4
ATOM 4057 C C . LEU A 1 55 ? 0.441 -5.040 -8.511 1.00 0.00 55 LEU A C 4
ATOM 4058 O O . LEU A 1 55 ? 1.626 -5.260 -8.760 1.00 0.00 55 LEU A O 4
ATOM 4074 N N . ASN A 1 56 ? -0.515 -5.105 -9.431 1.00 0.00 56 ASN A N 4
ATOM 4075 C CA . ASN A 1 56 ? -0.220 -5.446 -10.818 1.00 0.00 56 ASN A CA 4
ATOM 4076 C C . ASN A 1 56 ? 0.857 -6.524 -10.895 1.00 0.00 56 ASN A C 4
ATOM 4077 O O . ASN A 1 56 ? 1.717 -6.495 -11.775 1.00 0.00 56 ASN A O 4
ATOM 4088 N N . GLY A 1 57 ? 0.803 -7.475 -9.968 1.00 0.00 57 GLY A N 4
ATOM 4089 C CA . GLY A 1 57 ? 1.779 -8.549 -9.949 1.00 0.00 57 GLY A CA 4
ATOM 4090 C C . GLY A 1 57 ? 3.142 -8.085 -9.475 1.00 0.00 57 GLY A C 4
ATOM 4091 O O . GLY A 1 57 ? 4.168 -8.532 -9.988 1.00 0.00 57 GLY A O 4
ATOM 4095 N N . GLN A 1 58 ? 3.153 -7.186 -8.497 1.00 0.00 58 GLN A N 4
ATOM 4096 C CA . GLN A 1 58 ? 4.401 -6.660 -7.957 1.00 0.00 58 GLN A CA 4
ATOM 4097 C C . GLN A 1 58 ? 4.331 -6.543 -6.438 1.00 0.00 58 GLN A C 4
ATOM 4098 O O . GLN A 1 58 ? 3.485 -5.829 -5.898 1.00 0.00 58 GLN A O 4
ATOM 4112 N N . LYS A 1 59 ? 5.225 -7.247 -5.753 1.00 0.00 59 LYS A N 4
ATOM 4113 C CA . LYS A 1 59 ? 5.265 -7.222 -4.295 1.00 0.00 59 LYS A CA 4
ATOM 4114 C C . LYS A 1 59 ? 6.261 -6.180 -3.797 1.00 0.00 59 LYS A C 4
ATOM 4115 O O . LYS A 1 59 ? 7.437 -6.209 -4.157 1.00 0.00 59 LYS A O 4
ATOM 4134 N N . GLY A 1 60 ? 5.782 -5.260 -2.964 1.00 0.00 60 GLY A N 4
ATOM 4135 C CA . GLY A 1 60 ? 6.644 -4.223 -2.429 1.00 0.00 60 GLY A CA 4
ATOM 4136 C C . GLY A 1 60 ? 6.089 -3.604 -1.162 1.00 0.00 60 GLY A C 4
ATOM 4137 O O . GLY A 1 60 ? 5.438 -4.281 -0.364 1.00 0.00 60 GLY A O 4
ATOM 4141 N N . LEU A 1 61 ? 6.346 -2.315 -0.973 1.00 0.00 61 LEU A N 4
ATOM 4142 C CA . LEU A 1 61 ? 5.868 -1.604 0.208 1.00 0.00 61 LEU A CA 4
ATOM 4143 C C . LEU A 1 61 ? 4.869 -0.518 -0.177 1.00 0.00 61 LEU A C 4
ATOM 4144 O O . LEU A 1 61 ? 4.939 0.046 -1.270 1.00 0.00 61 LEU A O 4
ATOM 4160 N N . VAL A 1 62 ? 3.940 -0.227 0.728 1.00 0.00 62 VAL A N 4
ATOM 4161 C CA . VAL A 1 62 ? 2.928 0.794 0.485 1.00 0.00 62 VAL A CA 4
ATOM 4162 C C . VAL A 1 62 ? 2.604 1.562 1.762 1.00 0.00 62 VAL A C 4
ATOM 4163 O O . VAL A 1 62 ? 2.327 0.981 2.811 1.00 0.00 62 VAL A O 4
ATOM 4176 N N . PRO A 1 63 ? 2.638 2.900 1.672 1.00 0.00 63 PRO A N 4
ATOM 4177 C CA . PRO A 1 63 ? 2.350 3.777 2.811 1.00 0.00 63 PRO A CA 4
ATOM 4178 C C . PRO A 1 63 ? 0.879 3.743 3.210 1.00 0.00 63 PRO A C 4
ATOM 4179 O O . PRO A 1 63 ? 0.003 4.095 2.420 1.00 0.00 63 PRO A O 4
ATOM 4190 N N . SER A 1 64 ? 0.614 3.318 4.442 1.00 0.00 64 SER A N 4
ATOM 4191 C CA . SER A 1 64 ? -0.752 3.236 4.945 1.00 0.00 64 SER A CA 4
ATOM 4192 C C . SER A 1 64 ? -1.434 4.600 4.893 1.00 0.00 64 SER A C 4
ATOM 4193 O O . SER A 1 64 ? -2.655 4.692 4.778 1.00 0.00 64 SER A O 4
ATOM 4201 N N . ASN A 1 65 ? -0.633 5.657 4.980 1.00 0.00 65 ASN A N 4
ATOM 4202 C CA . ASN A 1 65 ? -1.158 7.018 4.944 1.00 0.00 65 ASN A CA 4
ATOM 4203 C C . ASN A 1 65 ? -1.758 7.333 3.578 1.00 0.00 65 ASN A C 4
ATOM 4204 O O . ASN A 1 65 ? -2.337 8.400 3.373 1.00 0.00 65 ASN A O 4
ATOM 4215 N N . PHE A 1 66 ? -1.615 6.398 2.645 1.00 0.00 66 PHE A N 4
ATOM 4216 C CA . PHE A 1 66 ? -2.143 6.576 1.297 1.00 0.00 66 PHE A CA 4
ATOM 4217 C C . PHE A 1 66 ? -3.069 5.424 0.918 1.00 0.00 66 PHE A C 4
ATOM 4218 O O . PHE A 1 66 ? -3.256 5.124 -0.262 1.00 0.00 66 PHE A O 4
ATOM 4235 N N . LEU A 1 67 ? -3.645 4.780 1.928 1.00 0.00 67 LEU A N 4
ATOM 4236 C CA . LEU A 1 67 ? -4.552 3.660 1.702 1.00 0.00 67 LEU A CA 4
ATOM 4237 C C . LEU A 1 67 ? -5.709 3.688 2.696 1.00 0.00 67 LEU A C 4
ATOM 4238 O O . LEU A 1 67 ? -5.630 4.340 3.737 1.00 0.00 67 LEU A O 4
ATOM 4254 N N . GLU A 1 68 ? -6.782 2.975 2.368 1.00 0.00 68 GLU A N 4
ATOM 4255 C CA . GLU A 1 68 ? -7.954 2.917 3.233 1.00 0.00 68 GLU A CA 4
ATOM 4256 C C . GLU A 1 68 ? -8.679 1.583 3.080 1.00 0.00 68 GLU A C 4
ATOM 4257 O O . GLU A 1 68 ? -9.175 1.255 2.003 1.00 0.00 68 GLU A O 4
ATOM 4269 N N . GLU A 1 69 ? -8.733 0.818 4.165 1.00 0.00 69 GLU A N 4
ATOM 4270 C CA . GLU A 1 69 ? -9.395 -0.482 4.151 1.00 0.00 69 GLU A CA 4
ATOM 4271 C C . GLU A 1 69 ? -10.716 -0.411 3.390 1.00 0.00 69 GLU A C 4
ATOM 4272 O O . GLU A 1 69 ? -11.628 0.321 3.775 1.00 0.00 69 GLU A O 4
ATOM 4284 N N . VAL A 1 70 ? -10.810 -1.177 2.308 1.00 0.00 70 VAL A N 4
ATOM 4285 C CA . VAL A 1 70 ? -12.019 -1.203 1.493 1.00 0.00 70 VAL A CA 4
ATOM 4286 C C . VAL A 1 70 ? -13.129 -1.990 2.180 1.00 0.00 70 VAL A C 4
ATOM 4287 O O . VAL A 1 70 ? -12.969 -3.173 2.482 1.00 0.00 70 VAL A O 4
ATOM 4300 N N . SER A 1 71 ? -14.254 -1.326 2.424 1.00 0.00 71 SER A N 4
ATOM 4301 C CA . SER A 1 71 ? -15.391 -1.963 3.079 1.00 0.00 71 SER A CA 4
ATOM 4302 C C . SER A 1 71 ? -16.701 -1.553 2.413 1.00 0.00 71 SER A C 4
ATOM 4303 O O . SER A 1 71 ? -16.742 -0.608 1.627 1.00 0.00 71 SER A O 4
ATOM 4311 N N . GLY A 1 72 ? -17.771 -2.273 2.735 1.00 0.00 72 GLY A N 4
ATOM 4312 C CA . GLY A 1 72 ? -19.069 -1.971 2.160 1.00 0.00 72 GLY A CA 4
ATOM 4313 C C . GLY A 1 72 ? -19.887 -3.217 1.885 1.00 0.00 72 GLY A C 4
ATOM 4314 O O . GLY A 1 72 ? -19.707 -4.256 2.522 1.00 0.00 72 GLY A O 4
ATOM 4318 N N . PRO A 1 73 ? -20.810 -3.123 0.917 1.00 0.00 73 PRO A N 4
ATOM 4319 C CA . PRO A 1 73 ? -21.677 -4.242 0.539 1.00 0.00 73 PRO A CA 4
ATOM 4320 C C . PRO A 1 73 ? -20.911 -5.357 -0.166 1.00 0.00 73 PRO A C 4
ATOM 4321 O O . PRO A 1 73 ? -21.481 -6.393 -0.510 1.00 0.00 73 PRO A O 4
ATOM 4332 N N . SER A 1 74 ? -19.617 -5.138 -0.376 1.00 0.00 74 SER A N 4
ATOM 4333 C CA . SER A 1 74 ? -18.774 -6.123 -1.043 1.00 0.00 74 SER A CA 4
ATOM 4334 C C . SER A 1 74 ? -18.870 -7.478 -0.349 1.00 0.00 74 SER A C 4
ATOM 4335 O O . SER A 1 74 ? -19.110 -8.501 -0.991 1.00 0.00 74 SER A O 4
ATOM 4343 N N . SER A 1 75 ? -18.681 -7.478 0.966 1.00 0.00 75 SER A N 4
ATOM 4344 C CA . SER A 1 75 ? -18.742 -8.707 1.748 1.00 0.00 75 SER A CA 4
ATOM 4345 C C . SER A 1 75 ? -19.654 -8.536 2.959 1.00 0.00 75 SER A C 4
ATOM 4346 O O . SER A 1 75 ? -19.880 -7.421 3.428 1.00 0.00 75 SER A O 4
ATOM 4354 N N . GLY A 1 76 ? -20.177 -9.651 3.461 1.00 0.00 76 GLY A N 4
ATOM 4355 C CA . GLY A 1 76 ? -21.059 -9.604 4.612 1.00 0.00 76 GLY A CA 4
ATOM 4356 C C . GLY A 1 76 ? -21.936 -8.367 4.621 1.00 0.00 76 GLY A C 4
ATOM 4357 O O . GLY A 1 76 ? -22.816 -8.216 3.774 1.00 0.00 76 GLY A O 4
ATOM 4361 N N . GLY A 1 1 ? 4.084 -23.165 9.535 1.00 0.00 1 GLY A N 5
ATOM 4362 C CA . GLY A 1 1 ? 4.161 -22.138 8.513 1.00 0.00 1 GLY A CA 5
ATOM 4363 C C . GLY A 1 1 ? 3.680 -20.789 9.010 1.00 0.00 1 GLY A C 5
ATOM 4364 O O . GLY A 1 1 ? 3.952 -20.406 10.148 1.00 0.00 1 GLY A O 5
ATOM 4368 N N . SER A 1 2 ? 2.964 -20.066 8.155 1.00 0.00 2 SER A N 5
ATOM 4369 C CA . SER A 1 2 ? 2.449 -18.749 8.512 1.00 0.00 2 SER A CA 5
ATOM 4370 C C . SER A 1 2 ? 0.969 -18.825 8.874 1.00 0.00 2 SER A C 5
ATOM 4371 O O . SER A 1 2 ? 0.434 -17.935 9.536 1.00 0.00 2 SER A O 5
ATOM 4379 N N . SER A 1 3 ? 0.312 -19.894 8.435 1.00 0.00 3 SER A N 5
ATOM 4380 C CA . SER A 1 3 ? -1.107 -20.086 8.710 1.00 0.00 3 SER A CA 5
ATOM 4381 C C . SER A 1 3 ? -1.876 -18.780 8.531 1.00 0.00 3 SER A C 5
ATOM 4382 O O . SER A 1 3 ? -2.664 -18.389 9.391 1.00 0.00 3 SER A O 5
ATOM 4390 N N . GLY A 1 4 ? -1.640 -18.110 7.407 1.00 0.00 4 GLY A N 5
ATOM 4391 C CA . GLY A 1 4 ? -2.316 -16.856 7.135 1.00 0.00 4 GLY A CA 5
ATOM 4392 C C . GLY A 1 4 ? -2.355 -16.527 5.656 1.00 0.00 4 GLY A C 5
ATOM 4393 O O . GLY A 1 4 ? -1.619 -15.659 5.186 1.00 0.00 4 GLY A O 5
ATOM 4397 N N . SER A 1 5 ? -3.215 -17.223 4.919 1.00 0.00 5 SER A N 5
ATOM 4398 C CA . SER A 1 5 ? -3.344 -17.004 3.483 1.00 0.00 5 SER A CA 5
ATOM 4399 C C . SER A 1 5 ? -4.506 -16.065 3.178 1.00 0.00 5 SER A C 5
ATOM 4400 O O . SER A 1 5 ? -5.329 -16.340 2.305 1.00 0.00 5 SER A O 5
ATOM 4408 N N . SER A 1 6 ? -4.568 -14.954 3.906 1.00 0.00 6 SER A N 5
ATOM 4409 C CA . SER A 1 6 ? -5.632 -13.975 3.717 1.00 0.00 6 SER A CA 5
ATOM 4410 C C . SER A 1 6 ? -5.084 -12.554 3.809 1.00 0.00 6 SER A C 5
ATOM 4411 O O . SER A 1 6 ? -4.160 -12.281 4.573 1.00 0.00 6 SER A O 5
ATOM 4419 N N . GLY A 1 7 ? -5.663 -11.651 3.023 1.00 0.00 7 GLY A N 5
ATOM 4420 C CA . GLY A 1 7 ? -5.221 -10.269 3.030 1.00 0.00 7 GLY A CA 5
ATOM 4421 C C . GLY A 1 7 ? -6.372 -9.291 2.900 1.00 0.00 7 GLY A C 5
ATOM 4422 O O . GLY A 1 7 ? -7.534 -9.694 2.839 1.00 0.00 7 GLY A O 5
ATOM 4426 N N . ARG A 1 8 ? -6.050 -8.002 2.858 1.00 0.00 8 ARG A N 5
ATOM 4427 C CA . ARG A 1 8 ? -7.067 -6.964 2.737 1.00 0.00 8 ARG A CA 5
ATOM 4428 C C . ARG A 1 8 ? -6.791 -6.072 1.530 1.00 0.00 8 ARG A C 5
ATOM 4429 O O . ARG A 1 8 ? -5.659 -5.643 1.309 1.00 0.00 8 ARG A O 5
ATOM 4450 N N . ARG A 1 9 ? -7.834 -5.796 0.754 1.00 0.00 9 ARG A N 5
ATOM 4451 C CA . ARG A 1 9 ? -7.704 -4.956 -0.431 1.00 0.00 9 ARG A CA 5
ATOM 4452 C C . ARG A 1 9 ? -7.919 -3.487 -0.081 1.00 0.00 9 ARG A C 5
ATOM 4453 O O . ARG A 1 9 ? -9.054 -3.035 0.073 1.00 0.00 9 ARG A O 5
ATOM 4474 N N . MET A 1 10 ? -6.822 -2.747 0.043 1.00 0.00 10 MET A N 5
ATOM 4475 C CA . MET A 1 10 ? -6.892 -1.328 0.374 1.00 0.00 10 MET A CA 5
ATOM 4476 C C . MET A 1 10 ? -7.085 -0.486 -0.883 1.00 0.00 10 MET A C 5
ATOM 4477 O O . MET A 1 10 ? -6.661 -0.872 -1.973 1.00 0.00 10 MET A O 5
ATOM 4491 N N . VAL A 1 11 ? -7.727 0.667 -0.725 1.00 0.00 11 VAL A N 5
ATOM 4492 C CA . VAL A 1 11 ? -7.975 1.565 -1.847 1.00 0.00 11 VAL A CA 5
ATOM 4493 C C . VAL A 1 11 ? -7.183 2.859 -1.701 1.00 0.00 11 VAL A C 5
ATOM 4494 O O . VAL A 1 11 ? -7.414 3.639 -0.777 1.00 0.00 11 VAL A O 5
ATOM 4507 N N . ALA A 1 12 ? -6.249 3.082 -2.620 1.00 0.00 12 ALA A N 5
ATOM 4508 C CA . ALA A 1 12 ? -5.425 4.283 -2.595 1.00 0.00 12 ALA A CA 5
ATOM 4509 C C . ALA A 1 12 ? -6.286 5.538 -2.498 1.00 0.00 12 ALA A C 5
ATOM 4510 O O . ALA A 1 12 ? -7.198 5.741 -3.299 1.00 0.00 12 ALA A O 5
ATOM 4517 N N . LEU A 1 13 ? -5.990 6.377 -1.511 1.00 0.00 13 LEU A N 5
ATOM 4518 C CA . LEU A 1 13 ? -6.738 7.613 -1.308 1.00 0.00 13 LEU A CA 5
ATOM 4519 C C . LEU A 1 13 ? -6.109 8.764 -2.086 1.00 0.00 13 LEU A C 5
ATOM 4520 O O . LEU A 1 13 ? -6.772 9.756 -2.392 1.00 0.00 13 LEU A O 5
ATOM 4536 N N . TYR A 1 14 ? -4.827 8.625 -2.405 1.00 0.00 14 TYR A N 5
ATOM 4537 C CA . TYR A 1 14 ? -4.109 9.653 -3.148 1.00 0.00 14 TYR A CA 5
ATOM 4538 C C . TYR A 1 14 ? -2.959 9.046 -3.946 1.00 0.00 14 TYR A C 5
ATOM 4539 O O . TYR A 1 14 ? -2.486 7.951 -3.639 1.00 0.00 14 TYR A O 5
ATOM 4557 N N . ASP A 1 15 ? -2.513 9.765 -4.970 1.00 0.00 15 ASP A N 5
ATOM 4558 C CA . ASP A 1 15 ? -1.418 9.299 -5.812 1.00 0.00 15 ASP A CA 5
ATOM 4559 C C . ASP A 1 15 ? -0.096 9.331 -5.051 1.00 0.00 15 ASP A C 5
ATOM 4560 O O . ASP A 1 15 ? 0.366 10.393 -4.633 1.00 0.00 15 ASP A O 5
ATOM 4569 N N . TYR A 1 16 ? 0.507 8.161 -4.874 1.00 0.00 16 TYR A N 5
ATOM 4570 C CA . TYR A 1 16 ? 1.774 8.054 -4.160 1.00 0.00 16 TYR A CA 5
ATOM 4571 C C . TYR A 1 16 ? 2.948 8.039 -5.133 1.00 0.00 16 TYR A C 5
ATOM 4572 O O . TYR A 1 16 ? 2.774 7.809 -6.330 1.00 0.00 16 TYR A O 5
ATOM 4590 N N . ASP A 1 17 ? 4.144 8.285 -4.611 1.00 0.00 17 ASP A N 5
ATOM 4591 C CA . ASP A 1 17 ? 5.350 8.298 -5.431 1.00 0.00 17 ASP A CA 5
ATOM 4592 C C . ASP A 1 17 ? 6.601 8.276 -4.560 1.00 0.00 17 ASP A C 5
ATOM 4593 O O . ASP A 1 17 ? 6.978 9.276 -3.947 1.00 0.00 17 ASP A O 5
ATOM 4602 N N . PRO A 1 18 ? 7.262 7.110 -4.500 1.00 0.00 18 PRO A N 5
ATOM 4603 C CA . PRO A 1 18 ? 8.480 6.930 -3.706 1.00 0.00 18 PRO A CA 5
ATOM 4604 C C . PRO A 1 18 ? 9.669 7.686 -4.289 1.00 0.00 18 PRO A C 5
ATOM 4605 O O . PRO A 1 18 ? 10.784 7.602 -3.773 1.00 0.00 18 PRO A O 5
ATOM 4616 N N . ARG A 1 19 ? 9.424 8.426 -5.366 1.00 0.00 19 ARG A N 5
ATOM 4617 C CA . ARG A 1 19 ? 10.476 9.196 -6.019 1.00 0.00 19 ARG A CA 5
ATOM 4618 C C . ARG A 1 19 ? 10.485 10.637 -5.516 1.00 0.00 19 ARG A C 5
ATOM 4619 O O . ARG A 1 19 ? 11.515 11.310 -5.554 1.00 0.00 19 ARG A O 5
ATOM 4640 N N . GLU A 1 20 ? 9.332 11.103 -5.047 1.00 0.00 20 GLU A N 5
ATOM 4641 C CA . GLU A 1 20 ? 9.208 12.464 -4.539 1.00 0.00 20 GLU A CA 5
ATOM 4642 C C . GLU A 1 20 ? 8.739 12.463 -3.087 1.00 0.00 20 GLU A C 5
ATOM 4643 O O . GLU A 1 20 ? 8.941 13.433 -2.357 1.00 0.00 20 GLU A O 5
ATOM 4655 N N . SER A 1 21 ? 8.111 11.366 -2.676 1.00 0.00 21 SER A N 5
ATOM 4656 C CA . SER A 1 21 ? 7.608 11.238 -1.313 1.00 0.00 21 SER A CA 5
ATOM 4657 C C . SER A 1 21 ? 8.657 10.605 -0.404 1.00 0.00 21 SER A C 5
ATOM 4658 O O . SER A 1 21 ? 9.117 11.223 0.556 1.00 0.00 21 SER A O 5
ATOM 4666 N N . SER A 1 22 ? 9.031 9.368 -0.715 1.00 0.00 22 SER A N 5
ATOM 4667 C CA . SER A 1 22 ? 10.023 8.648 0.075 1.00 0.00 22 SER A CA 5
ATOM 4668 C C . SER A 1 22 ? 11.403 9.281 -0.078 1.00 0.00 22 SER A C 5
ATOM 4669 O O . SER A 1 22 ? 11.741 9.849 -1.116 1.00 0.00 22 SER A O 5
ATOM 4677 N N . PRO A 1 23 ? 12.220 9.180 0.981 1.00 0.00 23 PRO A N 5
ATOM 4678 C CA . PRO A 1 23 ? 13.577 9.736 0.989 1.00 0.00 23 PRO A CA 5
ATOM 4679 C C . PRO A 1 23 ? 14.520 8.974 0.065 1.00 0.00 23 PRO A C 5
ATOM 4680 O O . PRO A 1 23 ? 15.732 9.186 0.089 1.00 0.00 23 PRO A O 5
ATOM 4691 N N . ASN A 1 24 ? 13.957 8.087 -0.748 1.00 0.00 24 ASN A N 5
ATOM 4692 C CA . ASN A 1 24 ? 14.749 7.293 -1.681 1.00 0.00 24 ASN A CA 5
ATOM 4693 C C . ASN A 1 24 ? 15.503 6.187 -0.949 1.00 0.00 24 ASN A C 5
ATOM 4694 O O . ASN A 1 24 ? 16.699 5.989 -1.164 1.00 0.00 24 ASN A O 5
ATOM 4705 N N . VAL A 1 25 ? 14.795 5.468 -0.084 1.00 0.00 25 VAL A N 5
ATOM 4706 C CA . VAL A 1 25 ? 15.396 4.380 0.679 1.00 0.00 25 VAL A CA 5
ATOM 4707 C C . VAL A 1 25 ? 14.981 3.023 0.121 1.00 0.00 25 VAL A C 5
ATOM 4708 O O . VAL A 1 25 ? 13.960 2.463 0.520 1.00 0.00 25 VAL A O 5
ATOM 4721 N N . ASP A 1 26 ? 15.779 2.500 -0.803 1.00 0.00 26 ASP A N 5
ATOM 4722 C CA . ASP A 1 26 ? 15.496 1.207 -1.415 1.00 0.00 26 ASP A CA 5
ATOM 4723 C C . ASP A 1 26 ? 14.145 1.226 -2.123 1.00 0.00 26 ASP A C 5
ATOM 4724 O O . ASP A 1 26 ? 13.489 0.193 -2.259 1.00 0.00 26 ASP A O 5
ATOM 4733 N N . VAL A 1 27 ? 13.733 2.407 -2.572 1.00 0.00 27 VAL A N 5
ATOM 4734 C CA . VAL A 1 27 ? 12.460 2.561 -3.266 1.00 0.00 27 VAL A CA 5
ATOM 4735 C C . VAL A 1 27 ? 12.279 1.480 -4.326 1.00 0.00 27 VAL A C 5
ATOM 4736 O O . VAL A 1 27 ? 11.160 1.199 -4.754 1.00 0.00 27 VAL A O 5
ATOM 4749 N N . GLU A 1 28 ? 13.387 0.877 -4.744 1.00 0.00 28 GLU A N 5
ATOM 4750 C CA . GLU A 1 28 ? 13.349 -0.173 -5.755 1.00 0.00 28 GLU A CA 5
ATOM 4751 C C . GLU A 1 28 ? 12.360 -1.268 -5.365 1.00 0.00 28 GLU A C 5
ATOM 4752 O O . GLU A 1 28 ? 11.943 -2.069 -6.201 1.00 0.00 28 GLU A O 5
ATOM 4764 N N . ALA A 1 29 ? 11.990 -1.295 -4.089 1.00 0.00 29 ALA A N 5
ATOM 4765 C CA . ALA A 1 29 ? 11.049 -2.290 -3.588 1.00 0.00 29 ALA A CA 5
ATOM 4766 C C . ALA A 1 29 ? 9.668 -1.680 -3.374 1.00 0.00 29 ALA A C 5
ATOM 4767 O O . ALA A 1 29 ? 8.656 -2.378 -3.437 1.00 0.00 29 ALA A O 5
ATOM 4774 N N . GLU A 1 30 ? 9.635 -0.376 -3.120 1.00 0.00 30 GLU A N 5
ATOM 4775 C CA . GLU A 1 30 ? 8.376 0.326 -2.896 1.00 0.00 30 GLU A CA 5
ATOM 4776 C C . GLU A 1 30 ? 7.468 0.218 -4.117 1.00 0.00 30 GLU A C 5
ATOM 4777 O O . GLU A 1 30 ? 7.932 -0.031 -5.230 1.00 0.00 30 GLU A O 5
ATOM 4789 N N . LEU A 1 31 ? 6.171 0.406 -3.900 1.00 0.00 31 LEU A N 5
ATOM 4790 C CA . LEU A 1 31 ? 5.195 0.330 -4.982 1.00 0.00 31 LEU A CA 5
ATOM 4791 C C . LEU A 1 31 ? 4.667 1.716 -5.338 1.00 0.00 31 LEU A C 5
ATOM 4792 O O . LEU A 1 31 ? 4.324 2.507 -4.458 1.00 0.00 31 LEU A O 5
ATOM 4808 N N . THR A 1 32 ? 4.602 2.004 -6.634 1.00 0.00 32 THR A N 5
ATOM 4809 C CA . THR A 1 32 ? 4.115 3.294 -7.107 1.00 0.00 32 THR A CA 5
ATOM 4810 C C . THR A 1 32 ? 2.708 3.173 -7.681 1.00 0.00 32 THR A C 5
ATOM 4811 O O . THR A 1 32 ? 2.530 2.803 -8.842 1.00 0.00 32 THR A O 5
ATOM 4822 N N . PHE A 1 33 ? 1.710 3.488 -6.862 1.00 0.00 33 PHE A N 5
ATOM 4823 C CA . PHE A 1 33 ? 0.318 3.415 -7.289 1.00 0.00 33 PHE A CA 5
ATOM 4824 C C . PHE A 1 33 ? -0.278 4.811 -7.444 1.00 0.00 33 PHE A C 5
ATOM 4825 O O . PHE A 1 33 ? 0.408 5.815 -7.251 1.00 0.00 33 PHE A O 5
ATOM 4842 N N . CYS A 1 34 ? -1.558 4.865 -7.794 1.00 0.00 34 CYS A N 5
ATOM 4843 C CA . CYS A 1 34 ? -2.247 6.138 -7.976 1.00 0.00 34 CYS A CA 5
ATOM 4844 C C . CYS A 1 34 ? -3.588 6.139 -7.249 1.00 0.00 34 CYS A C 5
ATOM 4845 O O . CYS A 1 34 ? -4.070 5.095 -6.808 1.00 0.00 34 CYS A O 5
ATOM 4853 N N . THR A 1 35 ? -4.186 7.320 -7.124 1.00 0.00 35 THR A N 5
ATOM 4854 C CA . THR A 1 35 ? -5.470 7.459 -6.447 1.00 0.00 35 THR A CA 5
ATOM 4855 C C . THR A 1 35 ? -6.462 6.408 -6.931 1.00 0.00 35 THR A C 5
ATOM 4856 O O . THR A 1 35 ? -6.716 6.284 -8.128 1.00 0.00 35 THR A O 5
ATOM 4867 N N . GLY A 1 36 ? -7.022 5.652 -5.990 1.00 0.00 36 GLY A N 5
ATOM 4868 C CA . GLY A 1 36 ? -7.982 4.622 -6.341 1.00 0.00 36 GLY A CA 5
ATOM 4869 C C . GLY A 1 36 ? -7.348 3.249 -6.442 1.00 0.00 36 GLY A C 5
ATOM 4870 O O . GLY A 1 36 ? -7.885 2.270 -5.923 1.00 0.00 36 GLY A O 5
ATOM 4874 N N . ASP A 1 37 ? -6.203 3.176 -7.112 1.00 0.00 37 ASP A N 5
ATOM 4875 C CA . ASP A 1 37 ? -5.495 1.912 -7.280 1.00 0.00 37 ASP A CA 5
ATOM 4876 C C . ASP A 1 37 ? -5.628 1.044 -6.032 1.00 0.00 37 ASP A C 5
ATOM 4877 O O . ASP A 1 37 ? -5.254 1.458 -4.934 1.00 0.00 37 ASP A O 5
ATOM 4886 N N . ILE A 1 38 ? -6.163 -0.159 -6.209 1.00 0.00 38 ILE A N 5
ATOM 4887 C CA . ILE A 1 38 ? -6.346 -1.084 -5.097 1.00 0.00 38 ILE A CA 5
ATOM 4888 C C . ILE A 1 38 ? -5.091 -1.919 -4.866 1.00 0.00 38 ILE A C 5
ATOM 4889 O O . ILE A 1 38 ? -4.463 -2.390 -5.815 1.00 0.00 38 ILE A O 5
ATOM 4905 N N . ILE A 1 39 ? -4.733 -2.100 -3.599 1.00 0.00 39 ILE A N 5
ATOM 4906 C CA . ILE A 1 39 ? -3.555 -2.882 -3.243 1.00 0.00 39 ILE A CA 5
ATOM 4907 C C . ILE A 1 39 ? -3.853 -3.828 -2.086 1.00 0.00 39 ILE A C 5
ATOM 4908 O O . ILE A 1 39 ? -4.479 -3.443 -1.098 1.00 0.00 39 ILE A O 5
ATOM 4924 N N . THR A 1 40 ? -3.398 -5.071 -2.213 1.00 0.00 40 THR A N 5
ATOM 4925 C CA . THR A 1 40 ? -3.614 -6.074 -1.178 1.00 0.00 40 THR A CA 5
ATOM 4926 C C . THR A 1 40 ? -2.434 -6.134 -0.215 1.00 0.00 40 THR A C 5
ATOM 4927 O O . THR A 1 40 ? -1.399 -6.726 -0.521 1.00 0.00 40 THR A O 5
ATOM 4938 N N . VAL A 1 41 ? -2.596 -5.517 0.952 1.00 0.00 41 VAL A N 5
ATOM 4939 C CA . VAL A 1 41 ? -1.544 -5.502 1.961 1.00 0.00 41 VAL A CA 5
ATOM 4940 C C . VAL A 1 41 ? -1.572 -6.773 2.803 1.00 0.00 41 VAL A C 5
ATOM 4941 O O . VAL A 1 41 ? -2.629 -7.367 3.015 1.00 0.00 41 VAL A O 5
ATOM 4954 N N . PHE A 1 42 ? -0.402 -7.185 3.281 1.00 0.00 42 PHE A N 5
ATOM 4955 C CA . PHE A 1 42 ? -0.292 -8.386 4.100 1.00 0.00 42 PHE A CA 5
ATOM 4956 C C . PHE A 1 42 ? 0.512 -8.109 5.367 1.00 0.00 42 PHE A C 5
ATOM 4957 O O . PHE A 1 42 ? 1.660 -7.671 5.303 1.00 0.00 42 PHE A O 5
ATOM 4974 N N . GLY A 1 43 ? -0.101 -8.366 6.518 1.00 0.00 43 GLY A N 5
ATOM 4975 C CA . GLY A 1 43 ? 0.571 -8.138 7.784 1.00 0.00 43 GLY A CA 5
ATOM 4976 C C . GLY A 1 43 ? 0.308 -6.752 8.338 1.00 0.00 43 GLY A C 5
ATOM 4977 O O . GLY A 1 43 ? -0.390 -5.951 7.717 1.00 0.00 43 GLY A O 5
ATOM 4981 N N . GLU A 1 44 ? 0.866 -6.469 9.511 1.00 0.00 44 GLU A N 5
ATOM 4982 C CA . GLU A 1 44 ? 0.685 -5.171 10.149 1.00 0.00 44 GLU A CA 5
ATOM 4983 C C . GLU A 1 44 ? 1.756 -4.185 9.690 1.00 0.00 44 GLU A C 5
ATOM 4984 O O . GLU A 1 44 ? 2.683 -4.552 8.968 1.00 0.00 44 GLU A O 5
ATOM 4996 N N . ILE A 1 45 ? 1.619 -2.933 10.114 1.00 0.00 45 ILE A N 5
ATOM 4997 C CA . ILE A 1 45 ? 2.574 -1.895 9.747 1.00 0.00 45 ILE A CA 5
ATOM 4998 C C . ILE A 1 45 ? 3.959 -2.199 10.308 1.00 0.00 45 ILE A C 5
ATOM 4999 O O . ILE A 1 45 ? 4.122 -2.405 11.511 1.00 0.00 45 ILE A O 5
ATOM 5015 N N . ASP A 1 46 ? 4.955 -2.224 9.429 1.00 0.00 46 ASP A N 5
ATOM 5016 C CA . ASP A 1 46 ? 6.328 -2.500 9.836 1.00 0.00 46 ASP A CA 5
ATOM 5017 C C . ASP A 1 46 ? 6.812 -1.467 10.849 1.00 0.00 46 ASP A C 5
ATOM 5018 O O . ASP A 1 46 ? 6.101 -0.514 11.166 1.00 0.00 46 ASP A O 5
ATOM 5027 N N . GLU A 1 47 ? 8.025 -1.666 11.355 1.00 0.00 47 GLU A N 5
ATOM 5028 C CA . GLU A 1 47 ? 8.603 -0.753 12.334 1.00 0.00 47 GLU A CA 5
ATOM 5029 C C . GLU A 1 47 ? 8.688 0.664 11.773 1.00 0.00 47 GLU A C 5
ATOM 5030 O O . GLU A 1 47 ? 8.457 1.641 12.486 1.00 0.00 47 GLU A O 5
ATOM 5042 N N . ASP A 1 48 ? 9.022 0.767 10.491 1.00 0.00 48 ASP A N 5
ATOM 5043 C CA . ASP A 1 48 ? 9.138 2.063 9.833 1.00 0.00 48 ASP A CA 5
ATOM 5044 C C . ASP A 1 48 ? 7.785 2.765 9.773 1.00 0.00 48 ASP A C 5
ATOM 5045 O O . ASP A 1 48 ? 7.610 3.847 10.331 1.00 0.00 48 ASP A O 5
ATOM 5054 N N . GLY A 1 49 ? 6.829 2.140 9.090 1.00 0.00 49 GLY A N 5
ATOM 5055 C CA . GLY A 1 49 ? 5.505 2.720 8.968 1.00 0.00 49 GLY A CA 5
ATOM 5056 C C . GLY A 1 49 ? 4.903 2.508 7.593 1.00 0.00 49 GLY A C 5
ATOM 5057 O O . GLY A 1 49 ? 4.276 3.410 7.036 1.00 0.00 49 GLY A O 5
ATOM 5061 N N . PHE A 1 50 ? 5.096 1.315 7.042 1.00 0.00 50 PHE A N 5
ATOM 5062 C CA . PHE A 1 50 ? 4.571 0.988 5.722 1.00 0.00 50 PHE A CA 5
ATOM 5063 C C . PHE A 1 50 ? 3.909 -0.387 5.724 1.00 0.00 50 PHE A C 5
ATOM 5064 O O . PHE A 1 50 ? 3.957 -1.109 6.720 1.00 0.00 50 PHE A O 5
ATOM 5081 N N . TYR A 1 51 ? 3.292 -0.742 4.603 1.00 0.00 51 TYR A N 5
ATOM 5082 C CA . TYR A 1 51 ? 2.618 -2.029 4.475 1.00 0.00 51 TYR A CA 5
ATOM 5083 C C . TYR A 1 51 ? 3.229 -2.854 3.347 1.00 0.00 51 TYR A C 5
ATOM 5084 O O . TYR A 1 51 ? 3.837 -2.311 2.424 1.00 0.00 51 TYR A O 5
ATOM 5102 N N . TYR A 1 52 ? 3.061 -4.169 3.428 1.00 0.00 52 TYR A N 5
ATOM 5103 C CA . TYR A 1 52 ? 3.596 -5.072 2.415 1.00 0.00 52 TYR A CA 5
ATOM 5104 C C . TYR A 1 52 ? 2.471 -5.741 1.632 1.00 0.00 52 TYR A C 5
ATOM 5105 O O . TYR A 1 52 ? 1.902 -6.740 2.072 1.00 0.00 52 TYR A O 5
ATOM 5123 N N . GLY A 1 53 ? 2.155 -5.182 0.468 1.00 0.00 53 GLY A N 5
ATOM 5124 C CA . GLY A 1 53 ? 1.099 -5.737 -0.359 1.00 0.00 53 GLY A CA 5
ATOM 5125 C C . GLY A 1 53 ? 1.553 -5.996 -1.782 1.00 0.00 53 GLY A C 5
ATOM 5126 O O . GLY A 1 53 ? 2.731 -5.842 -2.102 1.00 0.00 53 GLY A O 5
ATOM 5130 N N . GLU A 1 54 ? 0.616 -6.392 -2.638 1.00 0.00 54 GLU A N 5
ATOM 5131 C CA . GLU A 1 54 ? 0.927 -6.674 -4.034 1.00 0.00 54 GLU A CA 5
ATOM 5132 C C . GLU A 1 54 ? 0.042 -5.852 -4.966 1.00 0.00 54 GLU A C 5
ATOM 5133 O O . GLU A 1 54 ? -1.096 -5.522 -4.630 1.00 0.00 54 GLU A O 5
ATOM 5145 N N . LEU A 1 55 ? 0.573 -5.525 -6.140 1.00 0.00 55 LEU A N 5
ATOM 5146 C CA . LEU A 1 55 ? -0.168 -4.740 -7.122 1.00 0.00 55 LEU A CA 5
ATOM 5147 C C . LEU A 1 55 ? 0.287 -5.073 -8.539 1.00 0.00 55 LEU A C 5
ATOM 5148 O O . LEU A 1 55 ? 1.478 -5.243 -8.795 1.00 0.00 55 LEU A O 5
ATOM 5164 N N . ASN A 1 56 ? -0.670 -5.162 -9.457 1.00 0.00 56 ASN A N 5
ATOM 5165 C CA . ASN A 1 56 ? -0.367 -5.472 -10.849 1.00 0.00 56 ASN A CA 5
ATOM 5166 C C . ASN A 1 56 ? 0.723 -6.535 -10.945 1.00 0.00 56 ASN A C 5
ATOM 5167 O O . ASN A 1 56 ? 1.602 -6.462 -11.803 1.00 0.00 56 ASN A O 5
ATOM 5178 N N . GLY A 1 57 ? 0.658 -7.523 -10.058 1.00 0.00 57 GLY A N 5
ATOM 5179 C CA . GLY A 1 57 ? 1.645 -8.588 -10.060 1.00 0.00 57 GLY A CA 5
ATOM 5180 C C . GLY A 1 57 ? 3.003 -8.120 -9.576 1.00 0.00 57 GLY A C 5
ATOM 5181 O O . GLY A 1 57 ? 4.034 -8.562 -10.082 1.00 0.00 57 GLY A O 5
ATOM 5185 N N . GLN A 1 58 ? 3.003 -7.222 -8.595 1.00 0.00 58 GLN A N 5
ATOM 5186 C CA . GLN A 1 58 ? 4.246 -6.693 -8.046 1.00 0.00 58 GLN A CA 5
ATOM 5187 C C . GLN A 1 58 ? 4.171 -6.597 -6.525 1.00 0.00 58 GLN A C 5
ATOM 5188 O O . GLN A 1 58 ? 3.229 -6.026 -5.974 1.00 0.00 58 GLN A O 5
ATOM 5202 N N . LYS A 1 59 ? 5.169 -7.159 -5.852 1.00 0.00 59 LYS A N 5
ATOM 5203 C CA . LYS A 1 59 ? 5.218 -7.136 -4.395 1.00 0.00 59 LYS A CA 5
ATOM 5204 C C . LYS A 1 59 ? 6.203 -6.082 -3.900 1.00 0.00 59 LYS A C 5
ATOM 5205 O O . LYS A 1 59 ? 7.363 -6.063 -4.309 1.00 0.00 59 LYS A O 5
ATOM 5224 N N . GLY A 1 60 ? 5.733 -5.208 -3.015 1.00 0.00 60 GLY A N 5
ATOM 5225 C CA . GLY A 1 60 ? 6.587 -4.164 -2.478 1.00 0.00 60 GLY A CA 5
ATOM 5226 C C . GLY A 1 60 ? 6.027 -3.553 -1.209 1.00 0.00 60 GLY A C 5
ATOM 5227 O O . GLY A 1 60 ? 5.336 -4.223 -0.441 1.00 0.00 60 GLY A O 5
ATOM 5231 N N . LEU A 1 61 ? 6.326 -2.278 -0.987 1.00 0.00 61 LEU A N 5
ATOM 5232 C CA . LEU A 1 61 ? 5.849 -1.575 0.199 1.00 0.00 61 LEU A CA 5
ATOM 5233 C C . LEU A 1 61 ? 4.845 -0.490 -0.178 1.00 0.00 61 LEU A C 5
ATOM 5234 O O . LEU A 1 61 ? 4.921 0.092 -1.260 1.00 0.00 61 LEU A O 5
ATOM 5250 N N . VAL A 1 62 ? 3.907 -0.220 0.724 1.00 0.00 62 VAL A N 5
ATOM 5251 C CA . VAL A 1 62 ? 2.890 0.798 0.489 1.00 0.00 62 VAL A CA 5
ATOM 5252 C C . VAL A 1 62 ? 2.561 1.554 1.771 1.00 0.00 62 VAL A C 5
ATOM 5253 O O . VAL A 1 62 ? 2.285 0.964 2.816 1.00 0.00 62 VAL A O 5
ATOM 5266 N N . PRO A 1 63 ? 2.591 2.893 1.693 1.00 0.00 63 PRO A N 5
ATOM 5267 C CA . PRO A 1 63 ? 2.297 3.759 2.839 1.00 0.00 63 PRO A CA 5
ATOM 5268 C C . PRO A 1 63 ? 0.825 3.716 3.236 1.00 0.00 63 PRO A C 5
ATOM 5269 O O . PRO A 1 63 ? -0.042 4.169 2.489 1.00 0.00 63 PRO A O 5
ATOM 5280 N N . SER A 1 64 ? 0.551 3.170 4.416 1.00 0.00 64 SER A N 5
ATOM 5281 C CA . SER A 1 64 ? -0.817 3.066 4.911 1.00 0.00 64 SER A CA 5
ATOM 5282 C C . SER A 1 64 ? -1.487 4.436 4.949 1.00 0.00 64 SER A C 5
ATOM 5283 O O . SER A 1 64 ? -2.710 4.539 5.027 1.00 0.00 64 SER A O 5
ATOM 5291 N N . ASN A 1 65 ? -0.675 5.487 4.893 1.00 0.00 65 ASN A N 5
ATOM 5292 C CA . ASN A 1 65 ? -1.187 6.852 4.921 1.00 0.00 65 ASN A CA 5
ATOM 5293 C C . ASN A 1 65 ? -1.729 7.258 3.554 1.00 0.00 65 ASN A C 5
ATOM 5294 O O . ASN A 1 65 ? -2.150 8.398 3.355 1.00 0.00 65 ASN A O 5
ATOM 5305 N N . PHE A 1 66 ? -1.714 6.318 2.615 1.00 0.00 66 PHE A N 5
ATOM 5306 C CA . PHE A 1 66 ? -2.203 6.578 1.266 1.00 0.00 66 PHE A CA 5
ATOM 5307 C C . PHE A 1 66 ? -3.215 5.518 0.840 1.00 0.00 66 PHE A C 5
ATOM 5308 O O . PHE A 1 66 ? -3.624 5.463 -0.320 1.00 0.00 66 PHE A O 5
ATOM 5325 N N . LEU A 1 67 ? -3.616 4.677 1.788 1.00 0.00 67 LEU A N 5
ATOM 5326 C CA . LEU A 1 67 ? -4.580 3.618 1.513 1.00 0.00 67 LEU A CA 5
ATOM 5327 C C . LEU A 1 67 ? -5.747 3.676 2.493 1.00 0.00 67 LEU A C 5
ATOM 5328 O O . LEU A 1 67 ? -5.718 4.434 3.462 1.00 0.00 67 LEU A O 5
ATOM 5344 N N . GLU A 1 68 ? -6.771 2.868 2.235 1.00 0.00 68 GLU A N 5
ATOM 5345 C CA . GLU A 1 68 ? -7.947 2.827 3.096 1.00 0.00 68 GLU A CA 5
ATOM 5346 C C . GLU A 1 68 ? -8.682 1.498 2.950 1.00 0.00 68 GLU A C 5
ATOM 5347 O O . GLU A 1 68 ? -9.003 1.074 1.841 1.00 0.00 68 GLU A O 5
ATOM 5359 N N . GLU A 1 69 ? -8.945 0.847 4.079 1.00 0.00 69 GLU A N 5
ATOM 5360 C CA . GLU A 1 69 ? -9.641 -0.435 4.077 1.00 0.00 69 GLU A CA 5
ATOM 5361 C C . GLU A 1 69 ? -10.917 -0.359 3.244 1.00 0.00 69 GLU A C 5
ATOM 5362 O O . GLU A 1 69 ? -11.765 0.506 3.464 1.00 0.00 69 GLU A O 5
ATOM 5374 N N . VAL A 1 70 ? -11.046 -1.271 2.285 1.00 0.00 70 VAL A N 5
ATOM 5375 C CA . VAL A 1 70 ? -12.218 -1.309 1.419 1.00 0.00 70 VAL A CA 5
ATOM 5376 C C . VAL A 1 70 ? -13.345 -2.116 2.053 1.00 0.00 70 VAL A C 5
ATOM 5377 O O . VAL A 1 70 ? -13.103 -3.134 2.702 1.00 0.00 70 VAL A O 5
ATOM 5390 N N . SER A 1 71 ? -14.577 -1.656 1.861 1.00 0.00 71 SER A N 5
ATOM 5391 C CA . SER A 1 71 ? -15.742 -2.333 2.418 1.00 0.00 71 SER A CA 5
ATOM 5392 C C . SER A 1 71 ? -16.890 -2.353 1.413 1.00 0.00 71 SER A C 5
ATOM 5393 O O . SER A 1 71 ? -17.545 -1.338 1.183 1.00 0.00 71 SER A O 5
ATOM 5401 N N . GLY A 1 72 ? -17.127 -3.518 0.818 1.00 0.00 72 GLY A N 5
ATOM 5402 C CA . GLY A 1 72 ? -18.196 -3.650 -0.155 1.00 0.00 72 GLY A CA 5
ATOM 5403 C C . GLY A 1 72 ? -19.498 -4.107 0.472 1.00 0.00 72 GLY A C 5
ATOM 5404 O O . GLY A 1 72 ? -19.523 -4.646 1.579 1.00 0.00 72 GLY A O 5
ATOM 5408 N N . PRO A 1 73 ? -20.612 -3.891 -0.243 1.00 0.00 73 PRO A N 5
ATOM 5409 C CA . PRO A 1 73 ? -21.944 -4.277 0.231 1.00 0.00 73 PRO A CA 5
ATOM 5410 C C . PRO A 1 73 ? -22.136 -5.789 0.255 1.00 0.00 73 PRO A C 5
ATOM 5411 O O . PRO A 1 73 ? -21.981 -6.461 -0.765 1.00 0.00 73 PRO A O 5
ATOM 5422 N N . SER A 1 74 ? -22.473 -6.320 1.427 1.00 0.00 74 SER A N 5
ATOM 5423 C CA . SER A 1 74 ? -22.682 -7.754 1.584 1.00 0.00 74 SER A CA 5
ATOM 5424 C C . SER A 1 74 ? -23.387 -8.338 0.363 1.00 0.00 74 SER A C 5
ATOM 5425 O O . SER A 1 74 ? -24.574 -8.095 0.143 1.00 0.00 74 SER A O 5
ATOM 5433 N N . SER A 1 75 ? -22.647 -9.108 -0.427 1.00 0.00 75 SER A N 5
ATOM 5434 C CA . SER A 1 75 ? -23.198 -9.724 -1.629 1.00 0.00 75 SER A CA 5
ATOM 5435 C C . SER A 1 75 ? -24.276 -10.743 -1.271 1.00 0.00 75 SER A C 5
ATOM 5436 O O . SER A 1 75 ? -24.252 -11.336 -0.193 1.00 0.00 75 SER A O 5
ATOM 5444 N N . GLY A 1 76 ? -25.221 -10.942 -2.185 1.00 0.00 76 GLY A N 5
ATOM 5445 C CA . GLY A 1 76 ? -26.294 -11.889 -1.948 1.00 0.00 76 GLY A CA 5
ATOM 5446 C C . GLY A 1 76 ? -26.987 -12.312 -3.229 1.00 0.00 76 GLY A C 5
ATOM 5447 O O . GLY A 1 76 ? -27.915 -13.120 -3.202 1.00 0.00 76 GLY A O 5
ATOM 5451 N N . GLY A 1 1 ? -3.994 -28.113 1.415 1.00 0.00 1 GLY A N 6
ATOM 5452 C CA . GLY A 1 1 ? -4.059 -26.716 1.024 1.00 0.00 1 GLY A CA 6
ATOM 5453 C C . GLY A 1 1 ? -5.250 -26.000 1.628 1.00 0.00 1 GLY A C 6
ATOM 5454 O O . GLY A 1 1 ? -5.977 -26.567 2.444 1.00 0.00 1 GLY A O 6
ATOM 5458 N N . SER A 1 2 ? -5.451 -24.748 1.228 1.00 0.00 2 SER A N 6
ATOM 5459 C CA . SER A 1 2 ? -6.559 -23.951 1.740 1.00 0.00 2 SER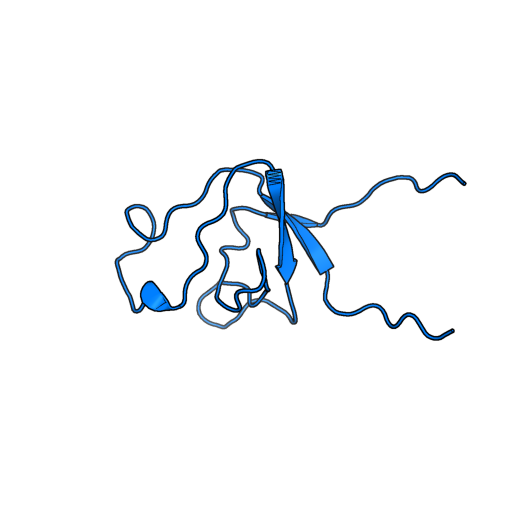 A CA 6
ATOM 5460 C C . SER A 1 2 ? -7.281 -23.231 0.604 1.00 0.00 2 SER A C 6
ATOM 5461 O O . SER A 1 2 ? -6.872 -23.311 -0.554 1.00 0.00 2 SER A O 6
ATOM 5469 N N . SER A 1 3 ? -8.356 -22.529 0.946 1.00 0.00 3 SER A N 6
ATOM 5470 C CA . SER A 1 3 ? -9.138 -21.798 -0.045 1.00 0.00 3 SER A CA 6
ATOM 5471 C C . SER A 1 3 ? -9.466 -20.393 0.451 1.00 0.00 3 SER A C 6
ATOM 5472 O O . SER A 1 3 ? -9.386 -20.110 1.646 1.00 0.00 3 SER A O 6
ATOM 5480 N N . GLY A 1 4 ? -9.836 -19.516 -0.477 1.00 0.00 4 GLY A N 6
ATOM 5481 C CA . GLY A 1 4 ? -10.171 -18.151 -0.116 1.00 0.00 4 GLY A CA 6
ATOM 5482 C C . GLY A 1 4 ? -9.108 -17.159 -0.547 1.00 0.00 4 GLY A C 6
ATOM 5483 O O . GLY A 1 4 ? -8.389 -17.393 -1.518 1.00 0.00 4 GLY A O 6
ATOM 5487 N N . SER A 1 5 ? -9.010 -16.048 0.176 1.00 0.00 5 SER A N 6
ATOM 5488 C CA . SER A 1 5 ? -8.031 -15.015 -0.140 1.00 0.00 5 SER A CA 6
ATOM 5489 C C . SER A 1 5 ? -7.361 -14.495 1.128 1.00 0.00 5 SER A C 6
ATOM 5490 O O . SER A 1 5 ? -7.934 -14.556 2.216 1.00 0.00 5 SER A O 6
ATOM 5498 N N . SER A 1 6 ? -6.143 -13.983 0.979 1.00 0.00 6 SER A N 6
ATOM 5499 C CA . SER A 1 6 ? -5.392 -13.455 2.112 1.00 0.00 6 SER A CA 6
ATOM 5500 C C . SER A 1 6 ? -5.167 -11.953 1.962 1.00 0.00 6 SER A C 6
ATOM 5501 O O . SER A 1 6 ? -5.340 -11.393 0.881 1.00 0.00 6 SER A O 6
ATOM 5509 N N . GLY A 1 7 ? -4.780 -11.307 3.058 1.00 0.00 7 GLY A N 6
ATOM 5510 C CA . GLY A 1 7 ? -4.537 -9.877 3.029 1.00 0.00 7 GLY A CA 6
ATOM 5511 C C . GLY A 1 7 ? -5.805 -9.078 2.802 1.00 0.00 7 GLY A C 6
ATOM 5512 O O . GLY A 1 7 ? -6.847 -9.638 2.459 1.00 0.00 7 GLY A O 6
ATOM 5516 N N . ARG A 1 8 ? -5.719 -7.766 2.996 1.00 0.00 8 ARG A N 6
ATOM 5517 C CA . ARG A 1 8 ? -6.870 -6.889 2.814 1.00 0.00 8 ARG A CA 6
ATOM 5518 C C . ARG A 1 8 ? -6.687 -6.001 1.586 1.00 0.00 8 ARG A C 6
ATOM 5519 O O . ARG A 1 8 ? -5.580 -5.550 1.293 1.00 0.00 8 ARG A O 6
ATOM 5540 N N . ARG A 1 9 ? -7.781 -5.756 0.872 1.00 0.00 9 ARG A N 6
ATOM 5541 C CA . ARG A 1 9 ? -7.742 -4.924 -0.324 1.00 0.00 9 ARG A CA 6
ATOM 5542 C C . ARG A 1 9 ? -7.985 -3.458 0.024 1.00 0.00 9 ARG A C 6
ATOM 5543 O O . ARG A 1 9 ? -9.122 -3.045 0.254 1.00 0.00 9 ARG A O 6
ATOM 5564 N N . MET A 1 10 ? -6.910 -2.678 0.062 1.00 0.00 10 MET A N 6
ATOM 5565 C CA . MET A 1 10 ? -7.008 -1.258 0.383 1.00 0.00 10 MET A CA 6
ATOM 5566 C C . MET A 1 10 ? -7.183 -0.426 -0.884 1.00 0.00 10 MET A C 6
ATOM 5567 O O . MET A 1 10 ? -6.696 -0.794 -1.953 1.00 0.00 10 MET A O 6
ATOM 5581 N N . VAL A 1 11 ? -7.883 0.697 -0.756 1.00 0.00 11 VAL A N 6
ATOM 5582 C CA . VAL A 1 11 ? -8.122 1.582 -1.891 1.00 0.00 11 VAL A CA 6
ATOM 5583 C C . VAL A 1 11 ? -7.315 2.869 -1.763 1.00 0.00 11 VAL A C 6
ATOM 5584 O O . VAL A 1 11 ? -7.561 3.682 -0.873 1.00 0.00 11 VAL A O 6
ATOM 5597 N N . ALA A 1 12 ? -6.351 3.048 -2.660 1.00 0.00 12 ALA A N 6
ATOM 5598 C CA . ALA A 1 12 ? -5.509 4.237 -2.650 1.00 0.00 12 ALA A CA 6
ATOM 5599 C C . ALA A 1 12 ? -6.351 5.505 -2.554 1.00 0.00 12 ALA A C 6
ATOM 5600 O O . ALA A 1 12 ? -7.250 5.729 -3.366 1.00 0.00 12 ALA A O 6
ATOM 5607 N N . LEU A 1 13 ? -6.056 6.331 -1.556 1.00 0.00 13 LEU A N 6
ATOM 5608 C CA . LEU A 1 13 ? -6.788 7.577 -1.354 1.00 0.00 13 LEU A CA 6
ATOM 5609 C C . LEU A 1 13 ? -6.211 8.694 -2.219 1.00 0.00 13 LEU A C 6
ATOM 5610 O O . LEU A 1 13 ? -6.914 9.638 -2.581 1.00 0.00 13 LEU A O 6
ATOM 5626 N N . TYR A 1 14 ? -4.930 8.578 -2.548 1.00 0.00 14 TYR A N 6
ATOM 5627 C CA . TYR A 1 14 ? -4.259 9.577 -3.371 1.00 0.00 14 TYR A CA 6
ATOM 5628 C C . TYR A 1 14 ? -3.140 8.945 -4.192 1.00 0.00 14 TYR A C 6
ATOM 5629 O O . TYR A 1 14 ? -2.872 7.749 -4.079 1.00 0.00 14 TYR A O 6
ATOM 5647 N N . ASP A 1 15 ? -2.489 9.757 -5.018 1.00 0.00 15 ASP A N 6
ATOM 5648 C CA . ASP A 1 15 ? -1.397 9.279 -5.858 1.00 0.00 15 ASP A CA 6
ATOM 5649 C C . ASP A 1 15 ? -0.078 9.285 -5.090 1.00 0.00 15 ASP A C 6
ATOM 5650 O O . ASP A 1 15 ? 0.384 10.333 -4.639 1.00 0.00 15 ASP A O 6
ATOM 5659 N N . TYR A 1 16 ? 0.521 8.109 -4.945 1.00 0.00 16 TYR A N 6
ATOM 5660 C CA . TYR A 1 16 ? 1.784 7.977 -4.229 1.00 0.00 16 TYR A CA 6
ATOM 5661 C C . TYR A 1 16 ? 2.956 7.896 -5.202 1.00 0.00 16 TYR A C 6
ATOM 5662 O O . TYR A 1 16 ? 2.804 7.446 -6.338 1.00 0.00 16 TYR A O 6
ATOM 5680 N N . ASP A 1 17 ? 4.125 8.334 -4.748 1.00 0.00 17 ASP A N 6
ATOM 5681 C CA . ASP A 1 17 ? 5.325 8.310 -5.576 1.00 0.00 17 ASP A CA 6
ATOM 5682 C C . ASP A 1 17 ? 6.581 8.247 -4.712 1.00 0.00 17 ASP A C 6
ATOM 5683 O O . ASP A 1 17 ? 6.986 9.229 -4.091 1.00 0.00 17 ASP A O 6
ATOM 5692 N N . PRO A 1 18 ? 7.212 7.064 -4.670 1.00 0.00 18 PRO A N 6
ATOM 5693 C CA . PRO A 1 18 ? 8.430 6.844 -3.885 1.00 0.00 18 PRO A CA 6
ATOM 5694 C C . PRO A 1 18 ? 9.634 7.576 -4.467 1.00 0.00 18 PRO A C 6
ATOM 5695 O O . PRO A 1 18 ? 10.750 7.454 -3.961 1.00 0.00 18 PRO A O 6
ATOM 5706 N N . ARG A 1 19 ? 9.401 8.337 -5.531 1.00 0.00 19 ARG A N 6
ATOM 5707 C CA . ARG A 1 19 ? 10.468 9.089 -6.182 1.00 0.00 19 ARG A CA 6
ATOM 5708 C C . ARG A 1 19 ? 10.495 10.532 -5.687 1.00 0.00 19 ARG A C 6
ATOM 5709 O O . ARG A 1 19 ? 11.525 11.202 -5.757 1.00 0.00 19 ARG A O 6
ATOM 5730 N N . GLU A 1 20 ? 9.356 11.003 -5.189 1.00 0.00 20 GLU A N 6
ATOM 5731 C CA . GLU A 1 20 ? 9.251 12.367 -4.685 1.00 0.00 20 GLU A CA 6
ATOM 5732 C C . GLU A 1 20 ? 8.804 12.375 -3.226 1.00 0.00 20 GLU A C 6
ATOM 5733 O O . GLU A 1 20 ? 9.293 13.167 -2.420 1.00 0.00 20 GLU A O 6
ATOM 5745 N N . SER A 1 21 ? 7.871 11.488 -2.894 1.00 0.00 21 SER A N 6
ATOM 5746 C CA . SER A 1 21 ? 7.355 11.395 -1.533 1.00 0.00 21 SER A CA 6
ATOM 5747 C C . SER A 1 21 ? 8.388 10.768 -0.602 1.00 0.00 21 SER A C 6
ATOM 5748 O O . SER A 1 21 ? 8.692 11.311 0.460 1.00 0.00 21 SER A O 6
ATOM 5756 N N . SER A 1 22 ? 8.924 9.622 -1.008 1.00 0.00 22 SER A N 6
ATOM 5757 C CA . SER A 1 22 ? 9.920 8.918 -0.209 1.00 0.00 22 SER A CA 6
ATOM 5758 C C . SER A 1 22 ? 11.301 9.541 -0.391 1.00 0.00 22 SER A C 6
ATOM 5759 O O . SER A 1 22 ? 11.642 10.058 -1.455 1.00 0.00 22 SER A O 6
ATOM 5767 N N . PRO A 1 23 ? 12.115 9.491 0.674 1.00 0.00 23 PRO A N 6
ATOM 5768 C CA . PRO A 1 23 ? 13.473 10.045 0.658 1.00 0.00 23 PRO A CA 6
ATOM 5769 C C . PRO A 1 23 ? 14.418 9.239 -0.226 1.00 0.00 23 PRO A C 6
ATOM 5770 O O . PRO A 1 23 ? 15.631 9.440 -0.199 1.00 0.00 23 PRO A O 6
ATOM 5781 N N . ASN A 1 24 ? 13.853 8.325 -1.010 1.00 0.00 24 ASN A N 6
ATOM 5782 C CA . ASN A 1 24 ? 14.646 7.488 -1.902 1.00 0.00 24 ASN A CA 6
ATOM 5783 C C . ASN A 1 24 ? 15.382 6.404 -1.120 1.00 0.00 24 ASN A C 6
ATOM 5784 O O . ASN A 1 24 ? 16.582 6.199 -1.302 1.00 0.00 24 ASN A O 6
ATOM 5795 N N . VAL A 1 25 ? 14.654 5.713 -0.249 1.00 0.00 25 VAL A N 6
ATOM 5796 C CA . VAL A 1 25 ? 15.237 4.649 0.560 1.00 0.00 25 VAL A CA 6
ATOM 5797 C C . VAL A 1 25 ? 14.810 3.276 0.052 1.00 0.00 25 VAL A C 6
ATOM 5798 O O . VAL A 1 25 ? 13.792 2.733 0.481 1.00 0.00 25 VAL A O 6
ATOM 5811 N N . ASP A 1 26 ? 15.595 2.720 -0.864 1.00 0.00 26 ASP A N 6
ATOM 5812 C CA . ASP A 1 26 ? 15.300 1.409 -1.430 1.00 0.00 26 ASP A CA 6
ATOM 5813 C C . ASP A 1 26 ? 13.981 1.433 -2.196 1.00 0.00 26 ASP A C 6
ATOM 5814 O O . ASP A 1 26 ? 13.286 0.421 -2.286 1.00 0.00 26 ASP A O 6
ATOM 5823 N N . VAL A 1 27 ? 13.642 2.594 -2.746 1.00 0.00 27 VAL A N 6
ATOM 5824 C CA . VAL A 1 27 ? 12.407 2.750 -3.504 1.00 0.00 27 VAL A CA 6
ATOM 5825 C C . VAL A 1 27 ? 12.242 1.627 -4.522 1.00 0.00 27 VAL A C 6
ATOM 5826 O O . VAL A 1 27 ? 11.127 1.313 -4.938 1.00 0.00 27 VAL A O 6
ATOM 5839 N N . GLU A 1 28 ? 13.359 1.026 -4.919 1.00 0.00 28 GLU A N 6
ATOM 5840 C CA . GLU A 1 28 ? 13.338 -0.062 -5.889 1.00 0.00 28 GLU A CA 6
ATOM 5841 C C . GLU A 1 28 ? 12.405 -1.180 -5.432 1.00 0.00 28 GLU A C 6
ATOM 5842 O O . GLU A 1 28 ? 12.029 -2.049 -6.218 1.00 0.00 28 GLU A O 6
ATOM 5854 N N . ALA A 1 29 ? 12.037 -1.151 -4.155 1.00 0.00 29 ALA A N 6
ATOM 5855 C CA . ALA A 1 29 ? 11.148 -2.160 -3.593 1.00 0.00 29 ALA A CA 6
ATOM 5856 C C . ALA A 1 29 ? 9.748 -1.596 -3.373 1.00 0.00 29 ALA A C 6
ATOM 5857 O O . ALA A 1 29 ? 8.757 -2.319 -3.469 1.00 0.00 29 ALA A O 6
ATOM 5864 N N . GLU A 1 30 ? 9.675 -0.302 -3.078 1.00 0.00 30 GLU A N 6
ATOM 5865 C CA . GLU A 1 30 ? 8.395 0.356 -2.843 1.00 0.00 30 GLU A CA 6
ATOM 5866 C C . GLU A 1 30 ? 7.505 0.271 -4.080 1.00 0.00 30 GLU A C 6
ATOM 5867 O O . GLU A 1 30 ? 7.993 0.129 -5.202 1.00 0.00 30 GLU A O 6
ATOM 5879 N N . LEU A 1 31 ? 6.197 0.359 -3.866 1.00 0.00 31 LEU A N 6
ATOM 5880 C CA . LEU A 1 31 ? 5.236 0.291 -4.962 1.00 0.00 31 LEU A CA 6
ATOM 5881 C C . LEU A 1 31 ? 4.742 1.684 -5.339 1.00 0.00 31 LEU A C 6
ATOM 5882 O O . LEU A 1 31 ? 4.540 2.539 -4.476 1.00 0.00 31 LEU A O 6
ATOM 5898 N N . THR A 1 32 ? 4.547 1.907 -6.636 1.00 0.00 32 THR A N 6
ATOM 5899 C CA . THR A 1 32 ? 4.075 3.195 -7.128 1.00 0.00 32 THR A CA 6
ATOM 5900 C C . THR A 1 32 ? 2.667 3.082 -7.701 1.00 0.00 32 THR A C 6
ATOM 5901 O O . THR A 1 32 ? 2.485 2.693 -8.854 1.00 0.00 32 THR A O 6
ATOM 5912 N N . PHE A 1 33 ? 1.673 3.426 -6.888 1.00 0.00 33 PHE A N 6
ATOM 5913 C CA . PHE A 1 33 ? 0.280 3.364 -7.315 1.00 0.00 33 PHE A CA 6
ATOM 5914 C C . PHE A 1 33 ? -0.310 4.764 -7.450 1.00 0.00 33 PHE A C 6
ATOM 5915 O O . PHE A 1 33 ? 0.374 5.763 -7.226 1.00 0.00 33 PHE A O 6
ATOM 5932 N N . CYS A 1 34 ? -1.585 4.828 -7.819 1.00 0.00 34 CYS A N 6
ATOM 5933 C CA . CYS A 1 34 ? -2.269 6.106 -7.986 1.00 0.00 34 CYS A CA 6
ATOM 5934 C C . CYS A 1 34 ? -3.574 6.131 -7.198 1.00 0.00 34 CYS A C 6
ATOM 5935 O O . CYS A 1 34 ? -3.951 5.142 -6.567 1.00 0.00 34 CYS A O 6
ATOM 5943 N N . THR A 1 35 ? -4.262 7.268 -7.237 1.00 0.00 35 THR A N 6
ATOM 5944 C CA . THR A 1 35 ? -5.524 7.424 -6.525 1.00 0.00 35 THR A CA 6
ATOM 5945 C C . THR A 1 35 ? -6.546 6.392 -6.987 1.00 0.00 35 THR A C 6
ATOM 5946 O O . THR A 1 35 ? -6.903 6.341 -8.163 1.00 0.00 35 THR A O 6
ATOM 5957 N N . GLY A 1 36 ? -7.016 5.571 -6.053 1.00 0.00 36 GLY A N 6
ATOM 5958 C CA . GLY A 1 36 ? -7.994 4.552 -6.384 1.00 0.00 36 GLY A CA 6
ATOM 5959 C C . GLY A 1 36 ? -7.382 3.169 -6.479 1.00 0.00 36 GLY A C 6
ATOM 5960 O O . GLY A 1 36 ? -7.927 2.203 -5.945 1.00 0.00 36 GLY A O 6
ATOM 5964 N N . ASP A 1 37 ? -6.246 3.072 -7.160 1.00 0.00 37 ASP A N 6
ATOM 5965 C CA . ASP A 1 37 ? -5.558 1.796 -7.324 1.00 0.00 37 ASP A CA 6
ATOM 5966 C C . ASP A 1 37 ? -5.702 0.937 -6.072 1.00 0.00 37 ASP A C 6
ATOM 5967 O O . ASP A 1 37 ? -5.327 1.353 -4.975 1.00 0.00 37 ASP A O 6
ATOM 5976 N N . ILE A 1 38 ? -6.249 -0.262 -6.243 1.00 0.00 38 ILE A N 6
ATOM 5977 C CA . ILE A 1 38 ? -6.443 -1.179 -5.127 1.00 0.00 38 ILE A CA 6
ATOM 5978 C C . ILE A 1 38 ? -5.195 -2.020 -4.884 1.00 0.00 38 ILE A C 6
ATOM 5979 O O . ILE A 1 38 ? -4.604 -2.558 -5.821 1.00 0.00 38 ILE A O 6
ATOM 5995 N N . ILE A 1 39 ? -4.800 -2.132 -3.620 1.00 0.00 39 ILE A N 6
ATOM 5996 C CA . ILE A 1 39 ? -3.624 -2.910 -3.253 1.00 0.00 39 ILE A CA 6
ATOM 5997 C C . ILE A 1 39 ? -3.937 -3.878 -2.117 1.00 0.00 39 ILE A C 6
ATOM 5998 O O . ILE A 1 39 ? -4.632 -3.528 -1.162 1.00 0.00 39 ILE A O 6
ATOM 6014 N N . THR A 1 40 ? -3.419 -5.098 -2.226 1.00 0.00 40 THR A N 6
ATOM 6015 C CA . THR A 1 40 ? -3.642 -6.116 -1.208 1.00 0.00 40 THR A CA 6
ATOM 6016 C C . THR A 1 40 ? -2.474 -6.184 -0.231 1.00 0.00 40 THR A C 6
ATOM 6017 O O . THR A 1 40 ? -1.448 -6.801 -0.517 1.00 0.00 40 THR A O 6
ATOM 6028 N N . VAL A 1 41 ? -2.636 -5.545 0.923 1.00 0.00 41 VAL A N 6
ATOM 6029 C CA . VAL A 1 41 ? -1.594 -5.534 1.943 1.00 0.00 41 VAL A CA 6
ATOM 6030 C C . VAL A 1 41 ? -1.611 -6.821 2.760 1.00 0.00 41 VAL A C 6
ATOM 6031 O O . VAL A 1 41 ? -2.650 -7.466 2.901 1.00 0.00 41 VAL A O 6
ATOM 6044 N N . PHE A 1 42 ? -0.453 -7.190 3.297 1.00 0.00 42 PHE A N 6
ATOM 6045 C CA . PHE A 1 42 ? -0.334 -8.401 4.100 1.00 0.00 42 PHE A CA 6
ATOM 6046 C C . PHE A 1 42 ? 0.478 -8.138 5.365 1.00 0.00 42 PHE A C 6
ATOM 6047 O O . PHE A 1 42 ? 1.629 -7.708 5.299 1.00 0.00 42 PHE A O 6
ATOM 6064 N N . GLY A 1 43 ? -0.133 -8.398 6.517 1.00 0.00 43 GLY A N 6
ATOM 6065 C CA . GLY A 1 43 ? 0.546 -8.182 7.782 1.00 0.00 43 GLY A CA 6
ATOM 6066 C C . GLY A 1 43 ? 0.272 -6.808 8.360 1.00 0.00 43 GLY A C 6
ATOM 6067 O O . GLY A 1 43 ? -0.454 -6.012 7.766 1.00 0.00 43 GLY A O 6
ATOM 6071 N N . GLU A 1 44 ? 0.852 -6.531 9.523 1.00 0.00 44 GLU A N 6
ATOM 6072 C CA . GLU A 1 44 ? 0.664 -5.244 10.183 1.00 0.00 44 GLU A CA 6
ATOM 6073 C C . GLU A 1 44 ? 1.750 -4.256 9.768 1.00 0.00 44 GLU A C 6
ATOM 6074 O O . GLU A 1 44 ? 2.785 -4.646 9.226 1.00 0.00 44 GLU A O 6
ATOM 6086 N N . ILE A 1 45 ? 1.507 -2.976 10.026 1.00 0.00 45 ILE A N 6
ATOM 6087 C CA . ILE A 1 45 ? 2.463 -1.932 9.680 1.00 0.00 45 ILE A CA 6
ATOM 6088 C C . ILE A 1 45 ? 3.861 -2.280 10.180 1.00 0.00 45 ILE A C 6
ATOM 6089 O O . ILE A 1 45 ? 4.057 -2.557 11.363 1.00 0.00 45 ILE A O 6
ATOM 6105 N N . ASP A 1 46 ? 4.830 -2.261 9.271 1.00 0.00 46 ASP A N 6
ATOM 6106 C CA . ASP A 1 46 ? 6.212 -2.572 9.620 1.00 0.00 46 ASP A CA 6
ATOM 6107 C C . ASP A 1 46 ? 6.699 -1.680 10.758 1.00 0.00 46 ASP A C 6
ATOM 6108 O O . ASP A 1 46 ? 5.960 -0.827 11.249 1.00 0.00 46 ASP A O 6
ATOM 6117 N N . GLU A 1 47 ? 7.946 -1.884 11.171 1.00 0.00 47 GLU A N 6
ATOM 6118 C CA . GLU A 1 47 ? 8.529 -1.099 12.252 1.00 0.00 47 GLU A CA 6
ATOM 6119 C C . GLU A 1 47 ? 8.638 0.372 11.859 1.00 0.00 47 GLU A C 6
ATOM 6120 O O . GLU A 1 47 ? 8.444 1.262 12.687 1.00 0.00 47 GLU A O 6
ATOM 6132 N N . ASP A 1 48 ? 8.951 0.617 10.592 1.00 0.00 48 ASP A N 6
ATOM 6133 C CA . ASP A 1 48 ? 9.086 1.979 10.088 1.00 0.00 48 ASP A CA 6
ATOM 6134 C C . ASP A 1 48 ? 7.726 2.667 10.011 1.00 0.00 48 ASP A C 6
ATOM 6135 O O . ASP A 1 48 ? 7.517 3.720 10.612 1.00 0.00 48 ASP A O 6
ATOM 6144 N N . GLY A 1 49 ? 6.805 2.064 9.265 1.00 0.00 49 GLY A N 6
ATOM 6145 C CA . GLY A 1 49 ? 5.477 2.634 9.122 1.00 0.00 49 GLY A CA 6
ATOM 6146 C C . GLY A 1 49 ? 4.906 2.431 7.733 1.00 0.00 49 GLY A C 6
ATOM 6147 O O . GLY A 1 49 ? 4.242 3.315 7.192 1.00 0.00 49 GLY A O 6
ATOM 6151 N N . PHE A 1 50 ? 5.166 1.264 7.153 1.00 0.00 50 PHE A N 6
ATOM 6152 C CA . PHE A 1 50 ? 4.675 0.949 5.816 1.00 0.00 50 PHE A CA 6
ATOM 6153 C C . PHE A 1 50 ? 4.004 -0.421 5.792 1.00 0.00 50 PHE A C 6
ATOM 6154 O O . PHE A 1 50 ? 4.078 -1.178 6.761 1.00 0.00 50 PHE A O 6
ATOM 6171 N N . TYR A 1 51 ? 3.349 -0.733 4.680 1.00 0.00 51 TYR A N 6
ATOM 6172 C CA . TYR A 1 51 ? 2.662 -2.010 4.529 1.00 0.00 51 TYR A CA 6
ATOM 6173 C C . TYR A 1 51 ? 3.279 -2.832 3.402 1.00 0.00 51 TYR A C 6
ATOM 6174 O O . TYR A 1 51 ? 3.970 -2.296 2.534 1.00 0.00 51 TYR A O 6
ATOM 6192 N N . TYR A 1 52 ? 3.024 -4.135 3.420 1.00 0.00 52 TYR A N 6
ATOM 6193 C CA . TYR A 1 52 ? 3.555 -5.033 2.401 1.00 0.00 52 TYR A CA 6
ATOM 6194 C C . TYR A 1 52 ? 2.426 -5.698 1.620 1.00 0.00 52 TYR A C 6
ATOM 6195 O O . TYR A 1 52 ? 1.808 -6.652 2.091 1.00 0.00 52 TYR A O 6
ATOM 6213 N N . GLY A 1 53 ? 2.164 -5.187 0.420 1.00 0.00 53 GLY A N 6
ATOM 6214 C CA . GLY A 1 53 ? 1.111 -5.744 -0.409 1.00 0.00 53 GLY A CA 6
ATOM 6215 C C . GLY A 1 53 ? 1.552 -5.951 -1.844 1.00 0.00 53 GLY A C 6
ATOM 6216 O O . GLY A 1 53 ? 2.682 -5.626 -2.206 1.00 0.00 53 GLY A O 6
ATOM 6220 N N . GLU A 1 54 ? 0.658 -6.496 -2.664 1.00 0.00 54 GLU A N 6
ATOM 6221 C CA . GLU A 1 54 ? 0.963 -6.749 -4.067 1.00 0.00 54 GLU A CA 6
ATOM 6222 C C . GLU A 1 54 ? 0.103 -5.876 -4.976 1.00 0.00 54 GLU A C 6
ATOM 6223 O O . GLU A 1 54 ? -1.019 -5.508 -4.624 1.00 0.00 54 GLU A O 6
ATOM 6235 N N . LEU A 1 55 ? 0.636 -5.548 -6.148 1.00 0.00 55 LEU A N 6
ATOM 6236 C CA . LEU A 1 55 ? -0.081 -4.717 -7.109 1.00 0.00 55 LEU A CA 6
ATOM 6237 C C . LEU A 1 55 ? 0.414 -4.976 -8.529 1.00 0.00 55 LEU A C 6
ATOM 6238 O O . LEU A 1 55 ? 1.610 -5.149 -8.757 1.00 0.00 55 LEU A O 6
ATOM 6254 N N . ASN A 1 56 ? -0.515 -4.999 -9.479 1.00 0.00 56 ASN A N 6
ATOM 6255 C CA . ASN A 1 56 ? -0.173 -5.235 -10.877 1.00 0.00 56 ASN A CA 6
ATOM 6256 C C . ASN A 1 56 ? 0.887 -6.326 -11.001 1.00 0.00 56 ASN A C 6
ATOM 6257 O O . ASN A 1 56 ? 1.757 -6.265 -11.868 1.00 0.00 56 ASN A O 6
ATOM 6268 N N . GLY A 1 57 ? 0.806 -7.325 -10.126 1.00 0.00 57 GLY A N 6
ATOM 6269 C CA . GLY A 1 57 ? 1.762 -8.415 -10.155 1.00 0.00 57 GLY A CA 6
ATOM 6270 C C . GLY A 1 57 ? 3.124 -8.006 -9.629 1.00 0.00 57 GLY A C 6
ATOM 6271 O O . GLY A 1 57 ? 4.150 -8.491 -10.104 1.00 0.00 57 GLY A O 6
ATOM 6275 N N . GLN A 1 58 ? 3.133 -7.109 -8.648 1.00 0.00 58 GLN A N 6
ATOM 6276 C CA . GLN A 1 58 ? 4.379 -6.633 -8.060 1.00 0.00 58 GLN A CA 6
ATOM 6277 C C . GLN A 1 58 ? 4.285 -6.601 -6.538 1.00 0.00 58 GLN A C 6
ATOM 6278 O O . GLN A 1 58 ? 3.290 -6.143 -5.976 1.00 0.00 58 GLN A O 6
ATOM 6292 N N . LYS A 1 59 ? 5.328 -7.090 -5.876 1.00 0.00 59 LYS A N 6
ATOM 6293 C CA . LYS A 1 59 ? 5.365 -7.117 -4.418 1.00 0.00 59 LYS A CA 6
ATOM 6294 C C . LYS A 1 59 ? 6.349 -6.084 -3.880 1.00 0.00 59 LYS A C 6
ATOM 6295 O O . LYS A 1 59 ? 7.525 -6.085 -4.242 1.00 0.00 59 LYS A O 6
ATOM 6314 N N . GLY A 1 60 ? 5.861 -5.204 -3.011 1.00 0.00 60 GLY A N 6
ATOM 6315 C CA . GLY A 1 60 ? 6.712 -4.179 -2.436 1.00 0.00 60 GLY A CA 6
ATOM 6316 C C . GLY A 1 60 ? 6.126 -3.579 -1.173 1.00 0.00 60 GLY A C 6
ATOM 6317 O O . GLY A 1 60 ? 5.433 -4.261 -0.417 1.00 0.00 60 GLY A O 6
ATOM 6321 N N . LEU A 1 61 ? 6.403 -2.300 -0.943 1.00 0.00 61 LEU A N 6
ATOM 6322 C CA . LEU A 1 61 ? 5.899 -1.609 0.238 1.00 0.00 61 LEU A CA 6
ATOM 6323 C C . LEU A 1 61 ? 4.936 -0.493 -0.154 1.00 0.00 61 LEU A C 6
ATOM 6324 O O . LEU A 1 61 ? 5.024 0.061 -1.249 1.00 0.00 61 LEU A O 6
ATOM 6340 N N . VAL A 1 62 ? 4.017 -0.167 0.750 1.00 0.00 62 VAL A N 6
ATOM 6341 C CA . VAL A 1 62 ? 3.039 0.885 0.501 1.00 0.00 62 VAL A CA 6
ATOM 6342 C C . VAL A 1 62 ? 2.722 1.655 1.778 1.00 0.00 62 VAL A C 6
ATOM 6343 O O . VAL A 1 62 ? 2.505 1.077 2.843 1.00 0.00 62 VAL A O 6
ATOM 6356 N N . PRO A 1 63 ? 2.693 2.991 1.671 1.00 0.00 63 PRO A N 6
ATOM 6357 C CA . PRO A 1 63 ? 2.402 3.870 2.808 1.00 0.00 63 PRO A CA 6
ATOM 6358 C C . PRO A 1 63 ? 0.947 3.776 3.255 1.00 0.00 63 PRO A C 6
ATOM 6359 O O . PRO A 1 63 ? 0.030 4.046 2.479 1.00 0.00 63 PRO A O 6
ATOM 6370 N N . SER A 1 64 ? 0.743 3.394 4.512 1.00 0.00 64 SER A N 6
ATOM 6371 C CA . SER A 1 64 ? -0.601 3.261 5.061 1.00 0.00 64 SER A CA 6
ATOM 6372 C C . SER A 1 64 ? -1.327 4.603 5.049 1.00 0.00 64 SER A C 6
ATOM 6373 O O . SER A 1 64 ? -2.544 4.664 5.221 1.00 0.00 64 SER A O 6
ATOM 6381 N N . ASN A 1 65 ? -0.571 5.677 4.846 1.00 0.00 65 ASN A N 6
ATOM 6382 C CA . ASN A 1 65 ? -1.141 7.018 4.812 1.00 0.00 65 ASN A CA 6
ATOM 6383 C C . ASN A 1 65 ? -1.734 7.323 3.439 1.00 0.00 65 ASN A C 6
ATOM 6384 O O . ASN A 1 65 ? -2.223 8.425 3.193 1.00 0.00 65 ASN A O 6
ATOM 6395 N N . PHE A 1 66 ? -1.687 6.337 2.549 1.00 0.00 66 PHE A N 6
ATOM 6396 C CA . PHE A 1 66 ? -2.219 6.499 1.201 1.00 0.00 66 PHE A CA 6
ATOM 6397 C C . PHE A 1 66 ? -3.187 5.371 0.859 1.00 0.00 66 PHE A C 6
ATOM 6398 O O . PHE A 1 66 ? -3.457 5.102 -0.313 1.00 0.00 66 PHE A O 6
ATOM 6415 N N . LEU A 1 67 ? -3.707 4.713 1.889 1.00 0.00 67 LEU A N 6
ATOM 6416 C CA . LEU A 1 67 ? -4.645 3.612 1.700 1.00 0.00 67 LEU A CA 6
ATOM 6417 C C . LEU A 1 67 ? -5.771 3.673 2.727 1.00 0.00 67 LEU A C 6
ATOM 6418 O O . LEU A 1 67 ? -5.643 4.325 3.763 1.00 0.00 67 LEU A O 6
ATOM 6434 N N . GLU A 1 68 ? -6.871 2.988 2.433 1.00 0.00 68 GLU A N 6
ATOM 6435 C CA . GLU A 1 68 ? -8.018 2.964 3.333 1.00 0.00 68 GLU A CA 6
ATOM 6436 C C . GLU A 1 68 ? -8.809 1.668 3.172 1.00 0.00 68 GLU A C 6
ATOM 6437 O O . GLU A 1 68 ? -9.262 1.338 2.077 1.00 0.00 68 GLU A O 6
ATOM 6449 N N . GLU A 1 69 ? -8.969 0.939 4.272 1.00 0.00 69 GLU A N 6
ATOM 6450 C CA . GLU A 1 69 ? -9.704 -0.321 4.252 1.00 0.00 69 GLU A CA 6
ATOM 6451 C C . GLU A 1 69 ? -10.985 -0.191 3.434 1.00 0.00 69 GLU A C 6
ATOM 6452 O O . GLU A 1 69 ? -11.795 0.707 3.666 1.00 0.00 69 GLU A O 6
ATOM 6464 N N . VAL A 1 70 ? -11.162 -1.093 2.474 1.00 0.00 70 VAL A N 6
ATOM 6465 C CA . VAL A 1 70 ? -12.344 -1.081 1.621 1.00 0.00 70 VAL A CA 6
ATOM 6466 C C . VAL A 1 70 ? -13.495 -1.845 2.266 1.00 0.00 70 VAL A C 6
ATOM 6467 O O . VAL A 1 70 ? -13.290 -2.886 2.890 1.00 0.00 70 VAL A O 6
ATOM 6480 N N . SER A 1 71 ? -14.707 -1.320 2.111 1.00 0.00 71 SER A N 6
ATOM 6481 C CA . SER A 1 71 ? -15.891 -1.951 2.681 1.00 0.00 71 SER A CA 6
ATOM 6482 C C . SER A 1 71 ? -17.032 -1.979 1.668 1.00 0.00 71 SER A C 6
ATOM 6483 O O . SER A 1 71 ? -17.062 -1.186 0.728 1.00 0.00 71 SER A O 6
ATOM 6491 N N . GLY A 1 72 ? -17.971 -2.898 1.869 1.00 0.00 72 GLY A N 6
ATOM 6492 C CA . GLY A 1 72 ? -19.102 -3.013 0.967 1.00 0.00 72 GLY A CA 6
ATOM 6493 C C . GLY A 1 72 ? -20.008 -4.177 1.317 1.00 0.00 72 GLY A C 6
ATOM 6494 O O . GLY A 1 72 ? -19.565 -5.201 1.838 1.00 0.00 72 GLY A O 6
ATOM 6498 N N . PRO A 1 73 ? -21.309 -4.026 1.031 1.00 0.00 73 PRO A N 6
ATOM 6499 C CA . PRO A 1 73 ? -22.307 -5.062 1.312 1.00 0.00 73 PRO A CA 6
ATOM 6500 C C . PRO A 1 73 ? -22.149 -6.280 0.408 1.00 0.00 73 PRO A C 6
ATOM 6501 O O . PRO A 1 73 ? -22.614 -6.283 -0.732 1.00 0.00 73 PRO A O 6
ATOM 6512 N N . SER A 1 74 ? -21.491 -7.313 0.924 1.00 0.00 74 SER A N 6
ATOM 6513 C CA . SER A 1 74 ? -21.268 -8.536 0.162 1.00 0.00 74 SER A CA 6
ATOM 6514 C C . SER A 1 74 ? -22.592 -9.221 -0.164 1.00 0.00 74 SER A C 6
ATOM 6515 O O . SER A 1 74 ? -22.906 -9.468 -1.328 1.00 0.00 74 SER A O 6
ATOM 6523 N N . SER A 1 75 ? -23.364 -9.526 0.874 1.00 0.00 75 SER A N 6
ATOM 6524 C CA . SER A 1 75 ? -24.653 -10.187 0.701 1.00 0.00 75 SER A CA 6
ATOM 6525 C C . SER A 1 75 ? -25.774 -9.162 0.562 1.00 0.00 75 SER A C 6
ATOM 6526 O O . SER A 1 75 ? -25.872 -8.221 1.349 1.00 0.00 75 SER A O 6
ATOM 6534 N N . GLY A 1 76 ? -26.620 -9.352 -0.446 1.00 0.00 76 GLY A N 6
ATOM 6535 C CA . GLY A 1 76 ? -27.724 -8.437 -0.671 1.00 0.00 76 GLY A CA 6
ATOM 6536 C C . GLY A 1 76 ? -27.371 -7.332 -1.646 1.00 0.00 76 GLY A C 6
ATOM 6537 O O . GLY A 1 76 ? -27.852 -7.317 -2.779 1.00 0.00 76 GLY A O 6
ATOM 6541 N N . GLY A 1 1 ? 2.197 -25.454 10.526 1.00 0.00 1 GLY A N 7
ATOM 6542 C CA . GLY A 1 1 ? 1.109 -25.467 11.486 1.00 0.00 1 GLY A CA 7
ATOM 6543 C C . GLY A 1 1 ? -0.036 -24.561 11.077 1.00 0.00 1 GLY A C 7
ATOM 6544 O O . GLY A 1 1 ? -0.964 -24.993 10.394 1.00 0.00 1 GLY A O 7
ATOM 6548 N N . SER A 1 2 ? 0.028 -23.302 11.498 1.00 0.00 2 SER A N 7
ATOM 6549 C CA . SER A 1 2 ? -1.014 -22.334 11.176 1.00 0.00 2 SER A CA 7
ATOM 6550 C C . SER A 1 2 ? -0.425 -21.114 10.477 1.00 0.00 2 SER A C 7
ATOM 6551 O O . SER A 1 2 ? 0.402 -20.399 11.043 1.00 0.00 2 SER A O 7
ATOM 6559 N N . SER A 1 3 ? -0.856 -20.882 9.241 1.00 0.00 3 SER A N 7
ATOM 6560 C CA . SER A 1 3 ? -0.369 -19.750 8.461 1.00 0.00 3 SER A CA 7
ATOM 6561 C C . SER A 1 3 ? -1.517 -18.823 8.073 1.00 0.00 3 SER A C 7
ATOM 6562 O O . SER A 1 3 ? -2.571 -19.275 7.628 1.00 0.00 3 SER A O 7
ATOM 6570 N N . GLY A 1 4 ? -1.304 -17.522 8.247 1.00 0.00 4 GLY A N 7
ATOM 6571 C CA . GLY A 1 4 ? -2.329 -16.551 7.911 1.00 0.00 4 GLY A CA 7
ATOM 6572 C C . GLY A 1 4 ? -2.591 -16.477 6.420 1.00 0.00 4 GLY A C 7
ATOM 6573 O O . GLY A 1 4 ? -3.733 -16.597 5.977 1.00 0.00 4 GLY A O 7
ATOM 6577 N N . SER A 1 5 ? -1.531 -16.277 5.643 1.00 0.00 5 SER A N 7
ATOM 6578 C CA . SER A 1 5 ? -1.652 -16.182 4.193 1.00 0.00 5 SER A CA 7
ATOM 6579 C C . SER A 1 5 ? -2.931 -15.447 3.803 1.00 0.00 5 SER A C 7
ATOM 6580 O O . SER A 1 5 ? -3.640 -15.858 2.884 1.00 0.00 5 SER A O 7
ATOM 6588 N N . SER A 1 6 ? -3.219 -14.357 4.508 1.00 0.00 6 SER A N 7
ATOM 6589 C CA . SER A 1 6 ? -4.414 -13.566 4.238 1.00 0.00 6 SER A CA 7
ATOM 6590 C C . SER A 1 6 ? -4.081 -12.078 4.192 1.00 0.00 6 SER A C 7
ATOM 6591 O O . SER A 1 6 ? -3.227 -11.598 4.936 1.00 0.00 6 SER A O 7
ATOM 6599 N N . GLY A 1 7 ? -4.764 -11.352 3.312 1.00 0.00 7 GLY A N 7
ATOM 6600 C CA . GLY A 1 7 ? -4.528 -9.926 3.183 1.00 0.00 7 GLY A CA 7
ATOM 6601 C C . GLY A 1 7 ? -5.800 -9.150 2.907 1.00 0.00 7 GLY A C 7
ATOM 6602 O O . GLY A 1 7 ? -6.829 -9.734 2.564 1.00 0.00 7 GLY A O 7
ATOM 6606 N N . ARG A 1 8 ? -5.731 -7.832 3.057 1.00 0.00 8 ARG A N 7
ATOM 6607 C CA . ARG A 1 8 ? -6.888 -6.975 2.823 1.00 0.00 8 ARG A CA 7
ATOM 6608 C C . ARG A 1 8 ? -6.657 -6.066 1.620 1.00 0.00 8 ARG A C 7
ATOM 6609 O O . ARG A 1 8 ? -5.523 -5.692 1.321 1.00 0.00 8 ARG A O 7
ATOM 6630 N N . ARG A 1 9 ? -7.739 -5.714 0.934 1.00 0.00 9 ARG A N 7
ATOM 6631 C CA . ARG A 1 9 ? -7.655 -4.851 -0.238 1.00 0.00 9 ARG A CA 7
ATOM 6632 C C . ARG A 1 9 ? -7.885 -3.392 0.145 1.00 0.00 9 ARG A C 7
ATOM 6633 O O . ARG A 1 9 ? -8.994 -3.004 0.511 1.00 0.00 9 ARG A O 7
ATOM 6654 N N . MET A 1 10 ? -6.829 -2.589 0.057 1.00 0.00 10 MET A N 7
ATOM 6655 C CA . MET A 1 10 ? -6.917 -1.173 0.394 1.00 0.00 10 MET A CA 7
ATOM 6656 C C . MET A 1 10 ? -7.060 -0.323 -0.865 1.00 0.00 10 MET A C 7
ATOM 6657 O O . MET A 1 10 ? -6.565 -0.687 -1.932 1.00 0.00 10 MET A O 7
ATOM 6671 N N . VAL A 1 11 ? -7.742 0.811 -0.734 1.00 0.00 11 VAL A N 7
ATOM 6672 C CA . VAL A 1 11 ? -7.949 1.713 -1.861 1.00 0.00 11 VAL A CA 7
ATOM 6673 C C . VAL A 1 11 ? -7.097 2.969 -1.724 1.00 0.00 11 VAL A C 7
ATOM 6674 O O . VAL A 1 11 ? -7.253 3.737 -0.774 1.00 0.00 11 VAL A O 7
ATOM 6687 N N . ALA A 1 12 ? -6.195 3.173 -2.679 1.00 0.00 12 ALA A N 7
ATOM 6688 C CA . ALA A 1 12 ? -5.319 4.338 -2.666 1.00 0.00 12 ALA A CA 7
ATOM 6689 C C . ALA A 1 12 ? -6.125 5.629 -2.569 1.00 0.00 12 ALA A C 7
ATOM 6690 O O . ALA A 1 12 ? -6.913 5.949 -3.460 1.00 0.00 12 ALA A O 7
ATOM 6697 N N . LEU A 1 13 ? -5.922 6.367 -1.484 1.00 0.00 13 LEU A N 7
ATOM 6698 C CA . LEU A 1 13 ? -6.630 7.625 -1.270 1.00 0.00 13 LEU A CA 7
ATOM 6699 C C . LEU A 1 13 ? -6.059 8.728 -2.155 1.00 0.00 13 LEU A C 7
ATOM 6700 O O . LEU A 1 13 ? -6.799 9.555 -2.688 1.00 0.00 13 LEU A O 7
ATOM 6716 N N . TYR A 1 14 ? -4.740 8.733 -2.308 1.00 0.00 14 TYR A N 7
ATOM 6717 C CA . TYR A 1 14 ? -4.069 9.735 -3.128 1.00 0.00 14 TYR A CA 7
ATOM 6718 C C . TYR A 1 14 ? -2.897 9.121 -3.888 1.00 0.00 14 TYR A C 7
ATOM 6719 O O . TYR A 1 14 ? -2.173 8.277 -3.359 1.00 0.00 14 TYR A O 7
ATOM 6737 N N . ASP A 1 15 ? -2.716 9.552 -5.131 1.00 0.00 15 ASP A N 7
ATOM 6738 C CA . ASP A 1 15 ? -1.631 9.047 -5.965 1.00 0.00 15 ASP A CA 7
ATOM 6739 C C . ASP A 1 15 ? -0.298 9.122 -5.227 1.00 0.00 15 ASP A C 7
ATOM 6740 O O . ASP A 1 15 ? 0.150 10.203 -4.842 1.00 0.00 15 ASP A O 7
ATOM 6749 N N . TYR A 1 16 ? 0.330 7.968 -5.032 1.00 0.00 16 TYR A N 7
ATOM 6750 C CA . TYR A 1 16 ? 1.610 7.902 -4.337 1.00 0.00 16 TYR A CA 7
ATOM 6751 C C . TYR A 1 16 ? 2.769 7.892 -5.329 1.00 0.00 16 TYR A C 7
ATOM 6752 O O . TYR A 1 16 ? 2.596 7.553 -6.500 1.00 0.00 16 TYR A O 7
ATOM 6770 N N . ASP A 1 17 ? 3.950 8.267 -4.852 1.00 0.00 17 ASP A N 7
ATOM 6771 C CA . ASP A 1 17 ? 5.140 8.301 -5.695 1.00 0.00 17 ASP A CA 7
ATOM 6772 C C . ASP A 1 17 ? 6.407 8.232 -4.849 1.00 0.00 17 ASP A C 7
ATOM 6773 O O . ASP A 1 17 ? 6.806 9.202 -4.204 1.00 0.00 17 ASP A O 7
ATOM 6782 N N . PRO A 1 18 ? 7.057 7.058 -4.849 1.00 0.00 18 PRO A N 7
ATOM 6783 C CA . PRO A 1 18 ? 8.288 6.835 -4.086 1.00 0.00 18 PRO A CA 7
ATOM 6784 C C . PRO A 1 18 ? 9.474 7.602 -4.661 1.00 0.00 18 PRO A C 7
ATOM 6785 O O . PRO A 1 18 ? 10.588 7.522 -4.143 1.00 0.00 18 PRO A O 7
ATOM 6796 N N . ARG A 1 19 ? 9.227 8.347 -5.734 1.00 0.00 19 ARG A N 7
ATOM 6797 C CA . ARG A 1 19 ? 10.275 9.128 -6.380 1.00 0.00 19 ARG A CA 7
ATOM 6798 C C . ARG A 1 19 ? 10.315 10.548 -5.823 1.00 0.00 19 ARG A C 7
ATOM 6799 O O . ARG A 1 19 ? 11.363 11.193 -5.819 1.00 0.00 19 ARG A O 7
ATOM 6820 N N . GLU A 1 20 ? 9.167 11.027 -5.354 1.00 0.00 20 GLU A N 7
ATOM 6821 C CA . GLU A 1 20 ? 9.073 12.371 -4.796 1.00 0.00 20 GLU A CA 7
ATOM 6822 C C . GLU A 1 20 ? 8.758 12.320 -3.303 1.00 0.00 20 GLU A C 7
ATOM 6823 O O . GLU A 1 20 ? 9.427 12.962 -2.494 1.00 0.00 20 GLU A O 7
ATOM 6835 N N . SER A 1 21 ? 7.733 11.552 -2.947 1.00 0.00 21 SER A N 7
ATOM 6836 C CA . SER A 1 21 ? 7.326 11.419 -1.553 1.00 0.00 21 SER A CA 7
ATOM 6837 C C . SER A 1 21 ? 8.440 10.795 -0.718 1.00 0.00 21 SER A C 7
ATOM 6838 O O . SER A 1 21 ? 8.950 11.411 0.217 1.00 0.00 21 SER A O 7
ATOM 6846 N N . SER A 1 22 ? 8.812 9.566 -1.064 1.00 0.00 22 SER A N 7
ATOM 6847 C CA . SER A 1 22 ? 9.862 8.855 -0.345 1.00 0.00 22 SER A CA 7
ATOM 6848 C C . SER A 1 22 ? 11.224 9.495 -0.600 1.00 0.00 22 SER A C 7
ATOM 6849 O O . SER A 1 22 ? 11.497 10.026 -1.677 1.00 0.00 22 SER A O 7
ATOM 6857 N N . PRO A 1 23 ? 12.100 9.444 0.415 1.00 0.00 23 PRO A N 7
ATOM 6858 C CA . PRO A 1 23 ? 13.448 10.013 0.326 1.00 0.00 23 PRO A CA 7
ATOM 6859 C C . PRO A 1 23 ? 14.348 9.226 -0.620 1.00 0.00 23 PRO A C 7
ATOM 6860 O O . PRO A 1 23 ? 15.554 9.462 -0.684 1.00 0.00 23 PRO A O 7
ATOM 6871 N N . ASN A 1 24 ? 13.754 8.290 -1.353 1.00 0.00 24 ASN A N 7
ATOM 6872 C CA . ASN A 1 24 ? 14.503 7.467 -2.296 1.00 0.00 24 ASN A CA 7
ATOM 6873 C C . ASN A 1 24 ? 15.326 6.412 -1.563 1.00 0.00 24 ASN A C 7
ATOM 6874 O O . ASN A 1 24 ? 16.517 6.244 -1.827 1.00 0.00 24 ASN A O 7
ATOM 6885 N N . VAL A 1 25 ? 14.683 5.704 -0.640 1.00 0.00 25 VAL A N 7
ATOM 6886 C CA . VAL A 1 25 ? 15.354 4.664 0.130 1.00 0.00 25 VAL A CA 7
ATOM 6887 C C . VAL A 1 25 ? 14.975 3.276 -0.373 1.00 0.00 25 VAL A C 7
ATOM 6888 O O . VAL A 1 25 ? 14.008 2.676 0.098 1.00 0.00 25 VAL A O 7
ATOM 6901 N N . ASP A 1 26 ? 15.742 2.769 -1.332 1.00 0.00 26 ASP A N 7
ATOM 6902 C CA . ASP A 1 26 ? 15.487 1.450 -1.898 1.00 0.00 26 ASP A CA 7
ATOM 6903 C C . ASP A 1 26 ? 14.119 1.403 -2.571 1.00 0.00 26 ASP A C 7
ATOM 6904 O O . ASP A 1 26 ? 13.507 0.340 -2.682 1.00 0.00 26 ASP A O 7
ATOM 6913 N N . VAL A 1 27 ? 13.644 2.561 -3.018 1.00 0.00 27 VAL A N 7
ATOM 6914 C CA . VAL A 1 27 ? 12.349 2.652 -3.680 1.00 0.00 27 VAL A CA 7
ATOM 6915 C C . VAL A 1 27 ? 12.159 1.514 -4.676 1.00 0.00 27 VAL A C 7
ATOM 6916 O O . VAL A 1 27 ? 11.033 1.127 -4.985 1.00 0.00 27 VAL A O 7
ATOM 6929 N N . GLU A 1 28 ? 13.270 0.981 -5.175 1.00 0.00 28 GLU A N 7
ATOM 6930 C CA . GLU A 1 28 ? 13.226 -0.114 -6.138 1.00 0.00 28 GLU A CA 7
ATOM 6931 C C . GLU A 1 28 ? 12.245 -1.194 -5.689 1.00 0.00 28 GLU A C 7
ATOM 6932 O O . GLU A 1 28 ? 11.772 -1.992 -6.497 1.00 0.00 28 GLU A O 7
ATOM 6944 N N . ALA A 1 29 ? 11.945 -1.211 -4.394 1.00 0.00 29 ALA A N 7
ATOM 6945 C CA . ALA A 1 29 ? 11.021 -2.190 -3.837 1.00 0.00 29 ALA A CA 7
ATOM 6946 C C . ALA A 1 29 ? 9.644 -1.576 -3.605 1.00 0.00 29 ALA A C 7
ATOM 6947 O O . ALA A 1 29 ? 8.625 -2.255 -3.722 1.00 0.00 29 ALA A O 7
ATOM 6954 N N . GLU A 1 30 ? 9.624 -0.289 -3.276 1.00 0.00 30 GLU A N 7
ATOM 6955 C CA . GLU A 1 30 ? 8.371 0.416 -3.026 1.00 0.00 30 GLU A CA 7
ATOM 6956 C C . GLU A 1 30 ? 7.437 0.306 -4.228 1.00 0.00 30 GLU A C 7
ATOM 6957 O O . GLU A 1 30 ? 7.886 0.200 -5.370 1.00 0.00 30 GLU A O 7
ATOM 6969 N N . LEU A 1 31 ? 6.136 0.332 -3.962 1.00 0.00 31 LEU A N 7
ATOM 6970 C CA . LEU A 1 31 ? 5.137 0.235 -5.020 1.00 0.00 31 LEU A CA 7
ATOM 6971 C C . LEU A 1 31 ? 4.598 1.614 -5.389 1.00 0.00 31 LEU A C 7
ATOM 6972 O O . LEU A 1 31 ? 4.287 2.425 -4.516 1.00 0.00 31 LEU A O 7
ATOM 6988 N N . THR A 1 32 ? 4.489 1.874 -6.688 1.00 0.00 32 THR A N 7
ATOM 6989 C CA . THR A 1 32 ? 3.987 3.153 -7.173 1.00 0.00 32 THR A CA 7
ATOM 6990 C C . THR A 1 32 ? 2.563 3.022 -7.699 1.00 0.00 32 THR A C 7
ATOM 6991 O O . THR A 1 32 ? 2.349 2.662 -8.857 1.00 0.00 32 THR A O 7
ATOM 7002 N N . PHE A 1 33 ? 1.591 3.316 -6.843 1.00 0.00 33 PHE A N 7
ATOM 7003 C CA . PHE A 1 33 ? 0.185 3.230 -7.222 1.00 0.00 33 PHE A CA 7
ATOM 7004 C C . PHE A 1 33 ? -0.402 4.620 -7.452 1.00 0.00 33 PHE A C 7
ATOM 7005 O O . PHE A 1 33 ? 0.287 5.629 -7.300 1.00 0.00 33 PHE A O 7
ATOM 7022 N N . CYS A 1 34 ? -1.677 4.663 -7.819 1.00 0.00 34 CYS A N 7
ATOM 7023 C CA . CYS A 1 34 ? -2.358 5.928 -8.072 1.00 0.00 34 CYS A CA 7
ATOM 7024 C C . CYS A 1 34 ? -3.669 6.004 -7.297 1.00 0.00 34 CYS A C 7
ATOM 7025 O O . CYS A 1 34 ? -4.163 4.997 -6.789 1.00 0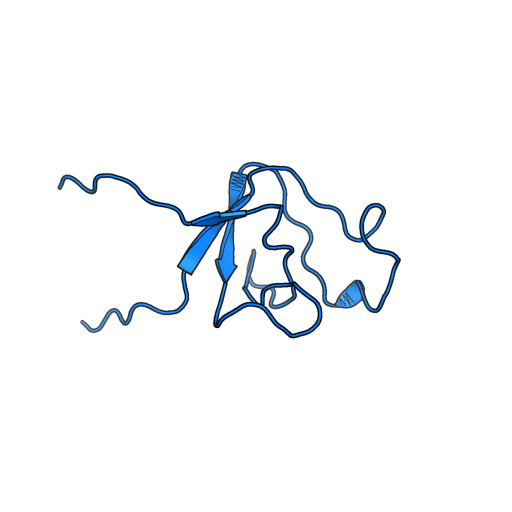.00 34 CYS A O 7
ATOM 7033 N N . THR A 1 35 ? -4.229 7.207 -7.207 1.00 0.00 35 THR A N 7
ATOM 7034 C CA . THR A 1 35 ? -5.481 7.416 -6.492 1.00 0.00 35 THR A CA 7
ATOM 7035 C C . THR A 1 35 ? -6.558 6.451 -6.974 1.00 0.00 35 THR A C 7
ATOM 7036 O O . THR A 1 35 ? -7.007 6.527 -8.117 1.00 0.00 35 THR A O 7
ATOM 7047 N N . GLY A 1 36 ? -6.970 5.542 -6.095 1.00 0.00 36 GLY A N 7
ATOM 7048 C CA . GLY A 1 36 ? -7.992 4.575 -6.450 1.00 0.00 36 GLY A CA 7
ATOM 7049 C C . GLY A 1 36 ? -7.433 3.176 -6.617 1.00 0.00 36 GLY A C 7
ATOM 7050 O O . GLY A 1 36 ? -8.099 2.192 -6.294 1.00 0.00 36 GLY A O 7
ATOM 7054 N N . ASP A 1 37 ? -6.209 3.086 -7.124 1.00 0.00 37 ASP A N 7
ATOM 7055 C CA . ASP A 1 37 ? -5.561 1.797 -7.333 1.00 0.00 37 ASP A CA 7
ATOM 7056 C C . ASP A 1 37 ? -5.638 0.939 -6.074 1.00 0.00 37 ASP A C 7
ATOM 7057 O O . ASP A 1 37 ? -5.157 1.334 -5.012 1.00 0.00 37 ASP A O 7
ATOM 7066 N N . ILE A 1 38 ? -6.246 -0.236 -6.202 1.00 0.00 38 ILE A N 7
ATOM 7067 C CA . ILE A 1 38 ? -6.386 -1.149 -5.074 1.00 0.00 38 ILE A CA 7
ATOM 7068 C C . ILE A 1 38 ? -5.106 -1.946 -4.850 1.00 0.00 38 ILE A C 7
ATOM 7069 O O . ILE A 1 38 ? -4.403 -2.291 -5.801 1.00 0.00 38 ILE A O 7
ATOM 7085 N N . ILE A 1 39 ? -4.809 -2.237 -3.588 1.00 0.00 39 ILE A N 7
ATOM 7086 C CA . ILE A 1 39 ? -3.615 -2.997 -3.240 1.00 0.00 39 ILE A CA 7
ATOM 7087 C C . ILE A 1 39 ? -3.894 -3.968 -2.098 1.00 0.00 39 ILE A C 7
ATOM 7088 O O . ILE A 1 39 ? -4.510 -3.604 -1.095 1.00 0.00 39 ILE A O 7
ATOM 7104 N N . THR A 1 40 ? -3.436 -5.206 -2.255 1.00 0.00 40 THR A N 7
ATOM 7105 C CA . THR A 1 40 ? -3.636 -6.230 -1.237 1.00 0.00 40 THR A CA 7
ATOM 7106 C C . THR A 1 40 ? -2.470 -6.264 -0.256 1.00 0.00 40 THR A C 7
ATOM 7107 O O . THR A 1 40 ? -1.414 -6.825 -0.549 1.00 0.00 40 THR A O 7
ATOM 7118 N N . VAL A 1 41 ? -2.667 -5.660 0.912 1.00 0.00 41 VAL A N 7
ATOM 7119 C CA . VAL A 1 41 ? -1.632 -5.623 1.938 1.00 0.00 41 VAL A CA 7
ATOM 7120 C C . VAL A 1 41 ? -1.653 -6.890 2.785 1.00 0.00 41 VAL A C 7
ATOM 7121 O O . VAL A 1 41 ? -2.703 -7.502 2.980 1.00 0.00 41 VAL A O 7
ATOM 7134 N N . PHE A 1 42 ? -0.485 -7.278 3.287 1.00 0.00 42 PHE A N 7
ATOM 7135 C CA . PHE A 1 42 ? -0.368 -8.474 4.114 1.00 0.00 42 PHE A CA 7
ATOM 7136 C C . PHE A 1 42 ? 0.417 -8.179 5.389 1.00 0.00 42 PHE A C 7
ATOM 7137 O O . PHE A 1 42 ? 1.548 -7.699 5.337 1.00 0.00 42 PHE A O 7
ATOM 7154 N N . GLY A 1 43 ? -0.194 -8.471 6.533 1.00 0.00 43 GLY A N 7
ATOM 7155 C CA . GLY A 1 43 ? 0.461 -8.230 7.806 1.00 0.00 43 GLY A CA 7
ATOM 7156 C C . GLY A 1 43 ? 0.202 -6.834 8.337 1.00 0.00 43 GLY A C 7
ATOM 7157 O O . GLY A 1 43 ? -0.446 -6.023 7.676 1.00 0.00 43 GLY A O 7
ATOM 7161 N N . GLU A 1 44 ? 0.707 -6.555 9.534 1.00 0.00 44 GLU A N 7
ATOM 7162 C CA . GLU A 1 44 ? 0.523 -5.247 10.153 1.00 0.00 44 GLU A CA 7
ATOM 7163 C C . GLU A 1 44 ? 1.635 -4.288 9.739 1.00 0.00 44 GLU A C 7
ATOM 7164 O O . GLU A 1 44 ? 2.595 -4.683 9.077 1.00 0.00 44 GLU A O 7
ATOM 7176 N N . ILE A 1 45 ? 1.498 -3.027 10.135 1.00 0.00 45 ILE A N 7
ATOM 7177 C CA . ILE A 1 45 ? 2.491 -2.011 9.805 1.00 0.00 45 ILE A CA 7
ATOM 7178 C C . ILE A 1 45 ? 3.846 -2.348 10.418 1.00 0.00 45 ILE A C 7
ATOM 7179 O O . ILE A 1 45 ? 3.957 -2.558 11.626 1.00 0.00 45 ILE A O 7
ATOM 7195 N N . ASP A 1 46 ? 4.873 -2.396 9.578 1.00 0.00 46 ASP A N 7
ATOM 7196 C CA . ASP A 1 46 ? 6.223 -2.704 10.037 1.00 0.00 46 ASP A CA 7
ATOM 7197 C C . ASP A 1 46 ? 6.693 -1.681 11.066 1.00 0.00 46 ASP A C 7
ATOM 7198 O O . ASP A 1 46 ? 5.939 -0.793 11.461 1.00 0.00 46 ASP A O 7
ATOM 7207 N N . GLU A 1 47 ? 7.944 -1.814 11.496 1.00 0.00 47 GLU A N 7
ATOM 7208 C CA . GLU A 1 47 ? 8.514 -0.902 12.481 1.00 0.00 47 GLU A CA 7
ATOM 7209 C C . GLU A 1 47 ? 8.610 0.514 11.919 1.00 0.00 47 GLU A C 7
ATOM 7210 O O . GLU A 1 47 ? 8.397 1.493 12.635 1.00 0.00 47 GLU A O 7
ATOM 7222 N N . ASP A 1 48 ? 8.933 0.613 10.635 1.00 0.00 48 ASP A N 7
ATOM 7223 C CA . ASP A 1 48 ? 9.058 1.908 9.976 1.00 0.00 48 ASP A CA 7
ATOM 7224 C C . ASP A 1 48 ? 7.710 2.621 9.918 1.00 0.00 48 ASP A C 7
ATOM 7225 O O . ASP A 1 48 ? 7.543 3.700 10.484 1.00 0.00 48 ASP A O 7
ATOM 7234 N N . GLY A 1 49 ? 6.752 2.009 9.229 1.00 0.00 49 GLY A N 7
ATOM 7235 C CA . GLY A 1 49 ? 5.432 2.599 9.110 1.00 0.00 49 GLY A CA 7
ATOM 7236 C C . GLY A 1 49 ? 4.832 2.405 7.731 1.00 0.00 49 GLY A C 7
ATOM 7237 O O . GLY A 1 49 ? 4.126 3.277 7.225 1.00 0.00 49 GLY A O 7
ATOM 7241 N N . PHE A 1 50 ? 5.116 1.260 7.120 1.00 0.00 50 PHE A N 7
ATOM 7242 C CA . PHE A 1 50 ? 4.602 0.955 5.790 1.00 0.00 50 PHE A CA 7
ATOM 7243 C C . PHE A 1 50 ? 3.926 -0.413 5.768 1.00 0.00 50 PHE A C 7
ATOM 7244 O O . PHE A 1 50 ? 3.976 -1.158 6.747 1.00 0.00 50 PHE A O 7
ATOM 7261 N N . TYR A 1 51 ? 3.293 -0.735 4.646 1.00 0.00 51 TYR A N 7
ATOM 7262 C CA . TYR A 1 51 ? 2.603 -2.011 4.497 1.00 0.00 51 TYR A CA 7
ATOM 7263 C C . TYR A 1 51 ? 3.207 -2.826 3.357 1.00 0.00 51 TYR A C 7
ATOM 7264 O O . TYR A 1 51 ? 3.805 -2.275 2.432 1.00 0.00 51 TYR A O 7
ATOM 7282 N N . TYR A 1 52 ? 3.044 -4.143 3.429 1.00 0.00 52 TYR A N 7
ATOM 7283 C CA . TYR A 1 52 ? 3.574 -5.036 2.405 1.00 0.00 52 TYR A CA 7
ATOM 7284 C C . TYR A 1 52 ? 2.444 -5.684 1.611 1.00 0.00 52 TYR A C 7
ATOM 7285 O O . TYR A 1 52 ? 1.814 -6.636 2.070 1.00 0.00 52 TYR A O 7
ATOM 7303 N N . GLY A 1 53 ? 2.194 -5.160 0.415 1.00 0.00 53 GLY A N 7
ATOM 7304 C CA . GLY A 1 53 ? 1.141 -5.700 -0.426 1.00 0.00 53 GLY A CA 7
ATOM 7305 C C . GLY A 1 53 ? 1.604 -5.948 -1.847 1.00 0.00 53 GLY A C 7
ATOM 7306 O O . GLY A 1 53 ? 2.771 -5.732 -2.173 1.00 0.00 53 GLY A O 7
ATOM 7310 N N . GLU A 1 54 ? 0.688 -6.405 -2.696 1.00 0.00 54 GLU A N 7
ATOM 7311 C CA . GLU A 1 54 ? 1.010 -6.685 -4.090 1.00 0.00 54 GLU A CA 7
ATOM 7312 C C . GLU A 1 54 ? 0.151 -5.841 -5.027 1.00 0.00 54 GLU A C 7
ATOM 7313 O O . GLU A 1 54 ? -1.058 -5.709 -4.829 1.00 0.00 54 GLU A O 7
ATOM 7325 N N . LEU A 1 55 ? 0.782 -5.273 -6.048 1.00 0.00 55 LEU A N 7
ATOM 7326 C CA . LEU A 1 55 ? 0.077 -4.441 -7.017 1.00 0.00 55 LEU A CA 7
ATOM 7327 C C . LEU A 1 55 ? 0.556 -4.732 -8.435 1.00 0.00 55 LEU A C 7
ATOM 7328 O O . LEU A 1 55 ? 1.747 -4.928 -8.671 1.00 0.00 55 LEU A O 7
ATOM 7344 N N . ASN A 1 56 ? -0.381 -4.757 -9.378 1.00 0.00 56 ASN A N 7
ATOM 7345 C CA . ASN A 1 56 ? -0.054 -5.022 -10.774 1.00 0.00 56 ASN A CA 7
ATOM 7346 C C . ASN A 1 56 ? 0.939 -6.175 -10.891 1.00 0.00 56 ASN A C 7
ATOM 7347 O O . ASN A 1 56 ? 1.815 -6.168 -11.754 1.00 0.00 56 ASN A O 7
ATOM 7358 N N . GLY A 1 57 ? 0.794 -7.164 -10.015 1.00 0.00 57 GLY A N 7
ATOM 7359 C CA . GLY A 1 57 ? 1.684 -8.311 -10.037 1.00 0.00 57 GLY A CA 7
ATOM 7360 C C . GLY A 1 57 ? 3.073 -7.975 -9.532 1.00 0.00 57 GLY A C 7
ATOM 7361 O O . GLY A 1 57 ? 4.061 -8.551 -9.988 1.00 0.00 57 GLY A O 7
ATOM 7365 N N . GLN A 1 58 ? 3.149 -7.041 -8.590 1.00 0.00 58 GLN A N 7
ATOM 7366 C CA . GLN A 1 58 ? 4.429 -6.629 -8.025 1.00 0.00 58 GLN A CA 7
ATOM 7367 C C . GLN A 1 58 ? 4.362 -6.581 -6.502 1.00 0.00 58 GLN A C 7
ATOM 7368 O O . GLN A 1 58 ? 3.414 -6.045 -5.928 1.00 0.00 58 GLN A O 7
ATOM 7382 N N . LYS A 1 59 ? 5.375 -7.145 -5.852 1.00 0.00 59 LYS A N 7
ATOM 7383 C CA . LYS A 1 59 ? 5.432 -7.166 -4.396 1.00 0.00 59 LYS A CA 7
ATOM 7384 C C . LYS A 1 59 ? 6.385 -6.095 -3.873 1.00 0.00 59 LYS A C 7
ATOM 7385 O O . LYS A 1 59 ? 7.559 -6.064 -4.237 1.00 0.00 59 LYS A O 7
ATOM 7404 N N . GLY A 1 60 ? 5.870 -5.218 -3.016 1.00 0.00 60 GLY A N 7
ATOM 7405 C CA . GLY A 1 60 ? 6.689 -4.159 -2.457 1.00 0.00 60 GLY A CA 7
ATOM 7406 C C . GLY A 1 60 ? 6.100 -3.581 -1.185 1.00 0.00 60 GLY A C 7
ATOM 7407 O O . GLY A 1 60 ? 5.461 -4.292 -0.408 1.00 0.00 60 GLY A O 7
ATOM 7411 N N . LEU A 1 61 ? 6.315 -2.288 -0.970 1.00 0.00 61 LEU A N 7
ATOM 7412 C CA . LEU A 1 61 ? 5.802 -1.614 0.218 1.00 0.00 61 LEU A CA 7
ATOM 7413 C C . LEU A 1 61 ? 4.790 -0.537 -0.162 1.00 0.00 61 LEU A C 7
ATOM 7414 O O . LEU A 1 61 ? 4.808 -0.020 -1.278 1.00 0.00 61 LEU A O 7
ATOM 7430 N N . VAL A 1 62 ? 3.910 -0.203 0.777 1.00 0.00 62 VAL A N 7
ATOM 7431 C CA . VAL A 1 62 ? 2.893 0.815 0.543 1.00 0.00 62 VAL A CA 7
ATOM 7432 C C . VAL A 1 62 ? 2.572 1.576 1.824 1.00 0.00 62 VAL A C 7
ATOM 7433 O O . VAL A 1 62 ? 2.279 0.991 2.867 1.00 0.00 62 VAL A O 7
ATOM 7446 N N . PRO A 1 63 ? 2.627 2.914 1.747 1.00 0.00 63 PRO A N 7
ATOM 7447 C CA . PRO A 1 63 ? 2.344 3.785 2.891 1.00 0.00 63 PRO A CA 7
ATOM 7448 C C . PRO A 1 63 ? 0.870 3.771 3.280 1.00 0.00 63 PRO A C 7
ATOM 7449 O O . PRO A 1 63 ? 0.012 4.217 2.518 1.00 0.00 63 PRO A O 7
ATOM 7460 N N . SER A 1 64 ? 0.582 3.256 4.472 1.00 0.00 64 SER A N 7
ATOM 7461 C CA . SER A 1 64 ? -0.789 3.180 4.961 1.00 0.00 64 SER A CA 7
ATOM 7462 C C . SER A 1 64 ? -1.442 4.559 4.963 1.00 0.00 64 SER A C 7
ATOM 7463 O O . SER A 1 64 ? -2.666 4.678 4.943 1.00 0.00 64 SER A O 7
ATOM 7471 N N . ASN A 1 65 ? -0.614 5.599 4.988 1.00 0.00 65 ASN A N 7
ATOM 7472 C CA . ASN A 1 65 ? -1.110 6.970 4.993 1.00 0.00 65 ASN A CA 7
ATOM 7473 C C . ASN A 1 65 ? -1.668 7.352 3.626 1.00 0.00 65 ASN A C 7
ATOM 7474 O O . ASN A 1 65 ? -2.154 8.467 3.431 1.00 0.00 65 ASN A O 7
ATOM 7485 N N . PHE A 1 66 ? -1.597 6.420 2.682 1.00 0.00 66 PHE A N 7
ATOM 7486 C CA . PHE A 1 66 ? -2.095 6.658 1.333 1.00 0.00 66 PHE A CA 7
ATOM 7487 C C . PHE A 1 66 ? -3.059 5.555 0.906 1.00 0.00 66 PHE A C 7
ATOM 7488 O O . PHE A 1 66 ? -3.286 5.340 -0.286 1.00 0.00 66 PHE A O 7
ATOM 7505 N N . LEU A 1 67 ? -3.622 4.858 1.886 1.00 0.00 67 LEU A N 7
ATOM 7506 C CA . LEU A 1 67 ? -4.562 3.775 1.614 1.00 0.00 67 LEU A CA 7
ATOM 7507 C C . LEU A 1 67 ? -5.756 3.839 2.560 1.00 0.00 67 LEU A C 7
ATOM 7508 O O . LEU A 1 67 ? -5.782 4.649 3.487 1.00 0.00 67 LEU A O 7
ATOM 7524 N N . GLU A 1 68 ? -6.741 2.979 2.321 1.00 0.00 68 GLU A N 7
ATOM 7525 C CA . GLU A 1 68 ? -7.937 2.938 3.154 1.00 0.00 68 GLU A CA 7
ATOM 7526 C C . GLU A 1 68 ? -8.661 1.603 3.001 1.00 0.00 68 GLU A C 7
ATOM 7527 O O . GLU A 1 68 ? -9.107 1.250 1.910 1.00 0.00 68 GLU A O 7
ATOM 7539 N N . GLU A 1 69 ? -8.772 0.867 4.102 1.00 0.00 69 GLU A N 7
ATOM 7540 C CA . GLU A 1 69 ? -9.440 -0.429 4.090 1.00 0.00 69 GLU A CA 7
ATOM 7541 C C . GLU A 1 69 ? -10.772 -0.348 3.349 1.00 0.00 69 GLU A C 7
ATOM 7542 O O . GLU A 1 69 ? -11.702 0.325 3.793 1.00 0.00 69 GLU A O 7
ATOM 7554 N N . VAL A 1 70 ? -10.855 -1.038 2.216 1.00 0.00 70 VAL A N 7
ATOM 7555 C CA . VAL A 1 70 ? -12.072 -1.045 1.413 1.00 0.00 70 VAL A CA 7
ATOM 7556 C C . VAL A 1 70 ? -13.216 -1.725 2.156 1.00 0.00 70 VAL A C 7
ATOM 7557 O O . VAL A 1 70 ? -13.066 -2.834 2.666 1.00 0.00 70 VAL A O 7
ATOM 7570 N N . SER A 1 71 ? -14.361 -1.051 2.211 1.00 0.00 71 SER A N 7
ATOM 7571 C CA . SER A 1 71 ? -15.532 -1.589 2.894 1.00 0.00 71 SER A CA 7
ATOM 7572 C C . SER A 1 71 ? -16.809 -0.930 2.383 1.00 0.00 71 SER A C 7
ATOM 7573 O O . SER A 1 71 ? -17.000 0.277 2.527 1.00 0.00 71 SER A O 7
ATOM 7581 N N . GLY A 1 72 ? -17.683 -1.733 1.784 1.00 0.00 72 GLY A N 7
ATOM 7582 C CA . GLY A 1 72 ? -18.932 -1.212 1.259 1.00 0.00 72 GLY A CA 7
ATOM 7583 C C . GLY A 1 72 ? -20.141 -1.753 1.996 1.00 0.00 72 GLY A C 7
ATOM 7584 O O . GLY A 1 72 ? -20.048 -2.204 3.138 1.00 0.00 72 GLY A O 7
ATOM 7588 N N . PRO A 1 73 ? -21.308 -1.711 1.336 1.00 0.00 73 PRO A N 7
ATOM 7589 C CA . PRO A 1 73 ? -22.564 -2.196 1.917 1.00 0.00 73 PRO A CA 7
ATOM 7590 C C . PRO A 1 73 ? -22.588 -3.713 2.061 1.00 0.00 73 PRO A C 7
ATOM 7591 O O . PRO A 1 73 ? -21.883 -4.426 1.346 1.00 0.00 73 PRO A O 7
ATOM 7602 N N . SER A 1 74 ? -23.403 -4.202 2.990 1.00 0.00 74 SER A N 7
ATOM 7603 C CA . SER A 1 74 ? -23.517 -5.636 3.229 1.00 0.00 74 SER A CA 7
ATOM 7604 C C . SER A 1 74 ? -24.613 -6.247 2.362 1.00 0.00 74 SER A C 7
ATOM 7605 O O . SER A 1 74 ? -25.765 -6.356 2.783 1.00 0.00 74 SER A O 7
ATOM 7613 N N . SER A 1 75 ? -24.247 -6.644 1.148 1.00 0.00 75 SER A N 7
ATOM 7614 C CA . SER A 1 75 ? -25.199 -7.241 0.218 1.00 0.00 75 SER A CA 7
ATOM 7615 C C . SER A 1 75 ? -25.952 -8.393 0.877 1.00 0.00 75 SER A C 7
ATOM 7616 O O . SER A 1 75 ? -27.180 -8.445 0.846 1.00 0.00 75 SER A O 7
ATOM 7624 N N . GLY A 1 76 ? -25.204 -9.316 1.474 1.00 0.00 76 GLY A N 7
ATOM 7625 C CA . GLY A 1 76 ? -25.816 -10.456 2.131 1.00 0.00 76 GLY A CA 7
ATOM 7626 C C . GLY A 1 76 ? -24.795 -11.473 2.599 1.00 0.00 76 GLY A C 7
ATOM 7627 O O . GLY A 1 76 ? -24.823 -11.907 3.751 1.00 0.00 76 GLY A O 7
ATOM 7631 N N . GLY A 1 1 ? -8.885 -25.272 0.268 1.00 0.00 1 GLY A N 8
ATOM 7632 C CA . GLY A 1 1 ? -9.753 -24.167 0.629 1.00 0.00 1 GLY A CA 8
ATOM 7633 C C . GLY A 1 1 ? -8.979 -22.907 0.962 1.00 0.00 1 GLY A C 8
ATOM 7634 O O . GLY A 1 1 ? -7.887 -22.972 1.527 1.00 0.00 1 GLY A O 8
ATOM 7638 N N . SER A 1 2 ? -9.544 -21.756 0.610 1.00 0.00 2 SER A N 8
ATOM 7639 C CA . SER A 1 2 ? -8.897 -20.475 0.871 1.00 0.00 2 SER A CA 8
ATOM 7640 C C . SER A 1 2 ? -8.465 -20.371 2.330 1.00 0.00 2 SER A C 8
ATOM 7641 O O . SER A 1 2 ? -9.254 -19.997 3.197 1.00 0.00 2 SER A O 8
ATOM 7649 N N . SER A 1 3 ? -7.206 -20.706 2.593 1.00 0.00 3 SER A N 8
ATOM 7650 C CA . SER A 1 3 ? -6.668 -20.655 3.948 1.00 0.00 3 SER A CA 8
ATOM 7651 C C . SER A 1 3 ? -5.225 -20.160 3.941 1.00 0.00 3 SER A C 8
ATOM 7652 O O . SER A 1 3 ? -4.577 -20.115 2.897 1.00 0.00 3 SER A O 8
ATOM 7660 N N . GLY A 1 4 ? -4.728 -19.789 5.118 1.00 0.00 4 GLY A N 8
ATOM 7661 C CA . GLY A 1 4 ? -3.365 -19.302 5.226 1.00 0.00 4 GLY A CA 8
ATOM 7662 C C . GLY A 1 4 ? -3.302 -17.814 5.510 1.00 0.00 4 GLY A C 8
ATOM 7663 O O . GLY A 1 4 ? -4.102 -17.288 6.283 1.00 0.00 4 GLY A O 8
ATOM 7667 N N . SER A 1 5 ? -2.347 -17.134 4.882 1.00 0.00 5 SER A N 8
ATOM 7668 C CA . SER A 1 5 ? -2.179 -15.698 5.075 1.00 0.00 5 SER A CA 8
ATOM 7669 C C . SER A 1 5 ? -3.202 -14.917 4.256 1.00 0.00 5 SER A C 8
ATOM 7670 O O . SER A 1 5 ? -3.053 -14.758 3.045 1.00 0.00 5 SER A O 8
ATOM 7678 N N . SER A 1 6 ? -4.242 -14.431 4.927 1.00 0.00 6 SER A N 8
ATOM 7679 C CA . SER A 1 6 ? -5.292 -13.669 4.262 1.00 0.00 6 SER A CA 8
ATOM 7680 C C . SER A 1 6 ? -5.026 -12.171 4.368 1.00 0.00 6 SER A C 8
ATOM 7681 O O . SER A 1 6 ? -5.063 -11.597 5.456 1.00 0.00 6 SER A O 8
ATOM 7689 N N . GLY A 1 7 ? -4.758 -11.542 3.227 1.00 0.00 7 GLY A N 8
ATOM 7690 C CA . GLY A 1 7 ? -4.489 -10.116 3.212 1.00 0.00 7 GLY A CA 8
ATOM 7691 C C . GLY A 1 7 ? -5.748 -9.291 3.032 1.00 0.00 7 GLY A C 8
ATOM 7692 O O . GLY A 1 7 ? -6.838 -9.837 2.868 1.00 0.00 7 GLY A O 8
ATOM 7696 N N . ARG A 1 8 ? -5.597 -7.970 3.064 1.00 0.00 8 ARG A N 8
ATOM 7697 C CA . ARG A 1 8 ? -6.732 -7.068 2.905 1.00 0.00 8 ARG A CA 8
ATOM 7698 C C . ARG A 1 8 ? -6.537 -6.157 1.697 1.00 0.00 8 ARG A C 8
ATOM 7699 O O . ARG A 1 8 ? -5.414 -5.766 1.376 1.00 0.00 8 ARG A O 8
ATOM 7720 N N . ARG A 1 9 ? -7.637 -5.823 1.031 1.00 0.00 9 ARG A N 8
ATOM 7721 C CA . ARG A 1 9 ? -7.587 -4.959 -0.143 1.00 0.00 9 ARG A CA 8
ATOM 7722 C C . ARG A 1 9 ? -7.793 -3.499 0.248 1.00 0.00 9 ARG A C 8
ATOM 7723 O O . ARG A 1 9 ? -8.846 -3.127 0.765 1.00 0.00 9 ARG A O 8
ATOM 7744 N N . MET A 1 10 ? -6.780 -2.676 -0.004 1.00 0.00 10 MET A N 8
ATOM 7745 C CA . MET A 1 10 ? -6.850 -1.256 0.321 1.00 0.00 10 MET A CA 8
ATOM 7746 C C . MET A 1 10 ? -7.032 -0.418 -0.940 1.00 0.00 10 MET A C 8
ATOM 7747 O O . MET A 1 10 ? -6.618 -0.819 -2.028 1.00 0.00 10 MET A O 8
ATOM 7761 N N . VAL A 1 11 ? -7.654 0.747 -0.787 1.00 0.00 11 VAL A N 8
ATOM 7762 C CA . VAL A 1 11 ? -7.890 1.641 -1.914 1.00 0.00 11 VAL A CA 8
ATOM 7763 C C . VAL A 1 11 ? -7.068 2.919 -1.782 1.00 0.00 11 VAL A C 8
ATOM 7764 O O . VAL A 1 11 ? -7.259 3.699 -0.850 1.00 0.00 11 VAL A O 8
ATOM 7777 N N . ALA A 1 12 ? -6.153 3.127 -2.723 1.00 0.00 12 ALA A N 8
ATOM 7778 C CA . ALA A 1 12 ? -5.304 4.311 -2.715 1.00 0.00 12 ALA A CA 8
ATOM 7779 C C . ALA A 1 12 ? -6.136 5.583 -2.583 1.00 0.00 12 ALA A C 8
ATOM 7780 O O . ALA A 1 12 ? -6.964 5.886 -3.443 1.00 0.00 12 ALA A O 8
ATOM 7787 N N . LEU A 1 13 ? -5.912 6.322 -1.503 1.00 0.00 13 LEU A N 8
ATOM 7788 C CA . LEU A 1 13 ? -6.641 7.561 -1.258 1.00 0.00 13 LEU A CA 8
ATOM 7789 C C . LEU A 1 13 ? -6.052 8.710 -2.071 1.00 0.00 13 LEU A C 8
ATOM 7790 O O . LEU A 1 13 ? -6.763 9.635 -2.463 1.00 0.00 13 LEU A O 8
ATOM 7806 N N . TYR A 1 14 ? -4.749 8.642 -2.321 1.00 0.00 14 TYR A N 8
ATOM 7807 C CA . TYR A 1 14 ? -4.063 9.677 -3.086 1.00 0.00 14 TYR A CA 8
ATOM 7808 C C . TYR A 1 14 ? -2.907 9.086 -3.886 1.00 0.00 14 TYR A C 8
ATOM 7809 O O . TYR A 1 14 ? -2.325 8.071 -3.501 1.00 0.00 14 TYR A O 8
ATOM 7827 N N . ASP A 1 15 ? -2.579 9.728 -5.002 1.00 0.00 15 ASP A N 8
ATOM 7828 C CA . ASP A 1 15 ? -1.491 9.268 -5.858 1.00 0.00 15 ASP A CA 8
ATOM 7829 C C . ASP A 1 15 ? -0.159 9.314 -5.115 1.00 0.00 15 ASP A C 8
ATOM 7830 O O . ASP A 1 15 ? 0.302 10.383 -4.713 1.00 0.00 15 ASP A O 8
ATOM 7839 N N . TYR A 1 16 ? 0.453 8.149 -4.936 1.00 0.00 16 TYR A N 8
ATOM 7840 C CA . TYR A 1 16 ? 1.730 8.056 -4.238 1.00 0.00 16 TYR A CA 8
ATOM 7841 C C . TYR A 1 16 ? 2.892 8.065 -5.227 1.00 0.00 16 TYR A C 8
ATOM 7842 O O . TYR A 1 16 ? 2.701 7.880 -6.429 1.00 0.00 16 TYR A O 8
ATOM 7860 N N . ASP A 1 17 ? 4.097 8.280 -4.710 1.00 0.00 17 ASP A N 8
ATOM 7861 C CA . ASP A 1 17 ? 5.292 8.311 -5.545 1.00 0.00 17 ASP A CA 8
ATOM 7862 C C . ASP A 1 17 ? 6.555 8.253 -4.690 1.00 0.00 17 ASP A C 8
ATOM 7863 O O . ASP A 1 17 ? 6.946 9.229 -4.051 1.00 0.00 17 ASP A O 8
ATOM 7872 N N . PRO A 1 18 ? 7.207 7.081 -4.677 1.00 0.00 18 PRO A N 8
ATOM 7873 C CA . PRO A 1 18 ? 8.434 6.867 -3.904 1.00 0.00 18 PRO A CA 8
ATOM 7874 C C . PRO A 1 18 ? 9.621 7.633 -4.477 1.00 0.00 18 PRO A C 8
ATOM 7875 O O . PRO A 1 18 ? 10.741 7.525 -3.978 1.00 0.00 18 PRO A O 8
ATOM 7886 N N . ARG A 1 19 ? 9.369 8.407 -5.528 1.00 0.00 19 ARG A N 8
ATOM 7887 C CA . ARG A 1 19 ? 10.417 9.191 -6.169 1.00 0.00 19 ARG A CA 8
ATOM 7888 C C . ARG A 1 19 ? 10.506 10.585 -5.556 1.00 0.00 19 ARG A C 8
ATOM 7889 O O . ARG A 1 19 ? 11.578 11.188 -5.514 1.00 0.00 19 ARG A O 8
ATOM 7910 N N . GLU A 1 20 ? 9.372 11.091 -5.083 1.00 0.00 20 GLU A N 8
ATOM 7911 C CA . GLU A 1 20 ? 9.322 12.415 -4.473 1.00 0.00 20 GLU A CA 8
ATOM 7912 C C . GLU A 1 20 ? 9.065 12.314 -2.972 1.00 0.00 20 GLU A C 8
ATOM 7913 O O . GLU A 1 20 ? 9.799 12.885 -2.166 1.00 0.00 20 GLU A O 8
ATOM 7925 N N . SER A 1 21 ? 8.016 11.584 -2.606 1.00 0.00 21 SER A N 8
ATOM 7926 C CA . SER A 1 21 ? 7.659 11.411 -1.203 1.00 0.00 21 SER A CA 8
ATOM 7927 C C . SER A 1 21 ? 8.775 10.703 -0.441 1.00 0.00 21 SER A C 8
ATOM 7928 O O . SER A 1 21 ? 9.285 11.217 0.555 1.00 0.00 21 SER A O 8
ATOM 7936 N N . SER A 1 22 ? 9.150 9.520 -0.916 1.00 0.00 22 SER A N 8
ATOM 7937 C CA . SER A 1 22 ? 10.203 8.738 -0.279 1.00 0.00 22 SER A CA 8
ATOM 7938 C C . SER A 1 22 ? 11.571 9.366 -0.526 1.00 0.00 22 SER A C 8
ATOM 7939 O O . SER A 1 22 ? 11.847 9.913 -1.594 1.00 0.00 22 SER A O 8
ATOM 7947 N N . PRO A 1 23 ? 12.449 9.287 0.485 1.00 0.00 23 PRO A N 8
ATOM 7948 C CA . PRO A 1 23 ? 13.804 9.841 0.402 1.00 0.00 23 PRO A CA 8
ATOM 7949 C C . PRO A 1 23 ? 14.692 9.060 -0.561 1.00 0.00 23 PRO A C 8
ATOM 7950 O O . PRO A 1 23 ? 15.906 9.252 -0.593 1.00 0.00 23 PRO A O 8
ATOM 7961 N N . ASN A 1 24 ? 14.077 8.179 -1.343 1.00 0.00 24 ASN A N 8
ATOM 7962 C CA . ASN A 1 24 ? 14.813 7.369 -2.307 1.00 0.00 24 ASN A CA 8
ATOM 7963 C C . ASN A 1 24 ? 15.582 6.253 -1.605 1.00 0.00 24 ASN A C 8
ATOM 7964 O O . ASN A 1 24 ? 16.754 6.013 -1.896 1.00 0.00 24 ASN A O 8
ATOM 7975 N N . VAL A 1 25 ? 14.913 5.573 -0.679 1.00 0.00 25 VAL A N 8
ATOM 7976 C CA . VAL A 1 25 ? 15.532 4.482 0.064 1.00 0.00 25 VAL A CA 8
ATOM 7977 C C . VAL A 1 25 ? 15.091 3.128 -0.480 1.00 0.00 25 VAL A C 8
ATOM 7978 O O . VAL A 1 25 ? 14.091 2.564 -0.035 1.00 0.00 25 VAL A O 8
ATOM 7991 N N . ASP A 1 26 ? 15.844 2.610 -1.445 1.00 0.00 26 ASP A N 8
ATOM 7992 C CA . ASP A 1 26 ? 15.532 1.321 -2.050 1.00 0.00 26 ASP A CA 8
ATOM 7993 C C . ASP A 1 26 ? 14.141 1.336 -2.676 1.00 0.00 26 ASP A C 8
ATOM 7994 O O . ASP A 1 26 ? 13.464 0.310 -2.736 1.00 0.00 26 ASP A O 8
ATOM 8003 N N . VAL A 1 27 ? 13.721 2.508 -3.142 1.00 0.00 27 VAL A N 8
ATOM 8004 C CA . VAL A 1 27 ? 12.411 2.658 -3.764 1.00 0.00 27 VAL A CA 8
ATOM 8005 C C . VAL A 1 27 ? 12.136 1.524 -4.745 1.00 0.00 27 VAL A C 8
ATOM 8006 O O . VAL A 1 27 ? 10.982 1.184 -5.008 1.00 0.00 27 VAL A O 8
ATOM 8019 N N . GLU A 1 28 ? 13.203 0.942 -5.283 1.00 0.00 28 GLU A N 8
ATOM 8020 C CA . GLU A 1 28 ? 13.075 -0.154 -6.236 1.00 0.00 28 GLU A CA 8
ATOM 8021 C C . GLU A 1 28 ? 12.083 -1.199 -5.734 1.00 0.00 28 GLU A C 8
ATOM 8022 O O . GLU A 1 28 ? 11.526 -1.968 -6.516 1.00 0.00 28 GLU A O 8
ATOM 8034 N N . ALA A 1 29 ? 11.869 -1.221 -4.422 1.00 0.00 29 ALA A N 8
ATOM 8035 C CA . ALA A 1 29 ? 10.944 -2.169 -3.815 1.00 0.00 29 ALA A CA 8
ATOM 8036 C C . ALA A 1 29 ? 9.579 -1.532 -3.581 1.00 0.00 29 ALA A C 8
ATOM 8037 O O . ALA A 1 29 ? 8.548 -2.194 -3.694 1.00 0.00 29 ALA A O 8
ATOM 8044 N N . GLU A 1 30 ? 9.581 -0.243 -3.253 1.00 0.00 30 GLU A N 8
ATOM 8045 C CA . GLU A 1 30 ? 8.341 0.482 -3.002 1.00 0.00 30 GLU A CA 8
ATOM 8046 C C . GLU A 1 30 ? 7.377 0.335 -4.175 1.00 0.00 30 GLU A C 8
ATOM 8047 O O . GLU A 1 30 ? 7.796 0.152 -5.319 1.00 0.00 30 GLU A O 8
ATOM 8059 N N . LEU A 1 31 ? 6.083 0.415 -3.884 1.00 0.00 31 LEU A N 8
ATOM 8060 C CA . LEU A 1 31 ? 5.058 0.290 -4.914 1.00 0.00 31 LEU A CA 8
ATOM 8061 C C . LEU A 1 31 ? 4.511 1.659 -5.307 1.00 0.00 31 LEU A C 8
ATOM 8062 O O . LEU A 1 31 ? 4.135 2.459 -4.450 1.00 0.00 31 LEU A O 8
ATOM 8078 N N . THR A 1 32 ? 4.468 1.922 -6.609 1.00 0.00 32 THR A N 8
ATOM 8079 C CA . THR A 1 32 ? 3.966 3.193 -7.116 1.00 0.00 32 THR A CA 8
ATOM 8080 C C . THR A 1 32 ? 2.525 3.064 -7.595 1.00 0.00 32 THR A C 8
ATOM 8081 O O . THR A 1 32 ? 2.272 2.661 -8.731 1.00 0.00 32 THR A O 8
ATOM 8092 N N . PHE A 1 33 ? 1.583 3.409 -6.723 1.00 0.00 33 PHE A N 8
ATOM 8093 C CA . PHE A 1 33 ? 0.166 3.330 -7.058 1.00 0.00 33 PHE A CA 8
ATOM 8094 C C . PHE A 1 33 ? -0.418 4.723 -7.277 1.00 0.00 33 PHE A C 8
ATOM 8095 O O . PHE A 1 33 ? 0.252 5.731 -7.053 1.00 0.00 33 PHE A O 8
ATOM 8112 N N . CYS A 1 34 ? -1.671 4.769 -7.717 1.00 0.00 34 CYS A N 8
ATOM 8113 C CA . CYS A 1 34 ? -2.347 6.037 -7.968 1.00 0.00 34 CYS A CA 8
ATOM 8114 C C . CYS A 1 34 ? -3.722 6.061 -7.309 1.00 0.00 34 CYS A C 8
ATOM 8115 O O . CYS A 1 34 ? -4.241 5.024 -6.892 1.00 0.00 34 CYS A O 8
ATOM 8123 N N . THR A 1 35 ? -4.309 7.250 -7.217 1.00 0.00 35 THR A N 8
ATOM 8124 C CA . THR A 1 35 ? -5.622 7.409 -6.607 1.00 0.00 35 THR A CA 8
ATOM 8125 C C . THR A 1 35 ? -6.588 6.333 -7.091 1.00 0.00 35 THR A C 8
ATOM 8126 O O . THR A 1 35 ? -6.888 6.245 -8.281 1.00 0.00 35 THR A O 8
ATOM 8137 N N . GLY A 1 36 ? -7.072 5.517 -6.160 1.00 0.00 36 GLY A N 8
ATOM 8138 C CA . GLY A 1 36 ? -7.999 4.457 -6.512 1.00 0.00 36 GLY A CA 8
ATOM 8139 C C . GLY A 1 36 ? -7.330 3.099 -6.577 1.00 0.00 36 GLY A C 8
ATOM 8140 O O . GLY A 1 36 ? -7.855 2.115 -6.054 1.00 0.00 36 GLY A O 8
ATOM 8144 N N . ASP A 1 37 ? -6.169 3.043 -7.220 1.00 0.00 37 ASP A N 8
ATOM 8145 C CA . ASP A 1 37 ? -5.427 1.794 -7.352 1.00 0.00 37 ASP A CA 8
ATOM 8146 C C . ASP A 1 37 ? -5.562 0.947 -6.090 1.00 0.00 37 ASP A C 8
ATOM 8147 O O . ASP A 1 37 ? -5.182 1.375 -5.000 1.00 0.00 37 ASP A O 8
ATOM 8156 N N . ILE A 1 38 ? -6.105 -0.256 -6.247 1.00 0.00 38 ILE A N 8
ATOM 8157 C CA . ILE A 1 38 ? -6.289 -1.163 -5.121 1.00 0.00 38 ILE A CA 8
ATOM 8158 C C . ILE A 1 38 ? -5.028 -1.979 -4.860 1.00 0.00 38 ILE A C 8
ATOM 8159 O O . ILE A 1 38 ? -4.429 -2.527 -5.786 1.00 0.00 38 ILE A O 8
ATOM 8175 N N . ILE A 1 39 ? -4.632 -2.057 -3.594 1.00 0.00 39 ILE A N 8
ATOM 8176 C CA . ILE A 1 39 ? -3.443 -2.809 -3.211 1.00 0.00 39 ILE A CA 8
ATOM 8177 C C . ILE A 1 39 ? -3.738 -3.749 -2.047 1.00 0.00 39 ILE A C 8
ATOM 8178 O O . ILE A 1 39 ? -4.301 -3.339 -1.031 1.00 0.00 39 ILE A O 8
ATOM 8194 N N . THR A 1 40 ? -3.354 -5.012 -2.201 1.00 0.00 40 THR A N 8
ATOM 8195 C CA . THR A 1 40 ? -3.576 -6.010 -1.163 1.00 0.00 40 THR A CA 8
ATOM 8196 C C . THR A 1 40 ? -2.388 -6.088 -0.211 1.00 0.00 40 THR A C 8
ATOM 8197 O O . THR A 1 40 ? -1.361 -6.686 -0.533 1.00 0.00 40 THR A O 8
ATOM 8208 N N . VAL A 1 41 ? -2.534 -5.481 0.962 1.00 0.00 41 VAL A N 8
ATOM 8209 C CA . VAL A 1 41 ? -1.473 -5.484 1.962 1.00 0.00 41 VAL A CA 8
ATOM 8210 C C . VAL A 1 41 ? -1.511 -6.756 2.801 1.00 0.00 41 VAL A C 8
ATOM 8211 O O . VAL A 1 41 ? -2.571 -7.352 2.996 1.00 0.00 41 VAL A O 8
ATOM 8224 N N . PHE A 1 42 ? -0.348 -7.168 3.295 1.00 0.00 42 PHE A N 8
ATOM 8225 C CA . PHE A 1 42 ? -0.248 -8.370 4.114 1.00 0.00 42 PHE A CA 8
ATOM 8226 C C . PHE A 1 42 ? 0.473 -8.077 5.426 1.00 0.00 42 PHE A C 8
ATOM 8227 O O . PHE A 1 42 ? 1.558 -7.498 5.435 1.00 0.00 42 PHE A O 8
ATOM 8244 N N . GLY A 1 43 ? -0.140 -8.481 6.535 1.00 0.00 43 GLY A N 8
ATOM 8245 C CA . GLY A 1 43 ? 0.456 -8.252 7.838 1.00 0.00 43 GLY A CA 8
ATOM 8246 C C . GLY A 1 43 ? 0.188 -6.855 8.361 1.00 0.00 43 GLY A C 8
ATOM 8247 O O . GLY A 1 43 ? -0.512 -6.071 7.722 1.00 0.00 43 GLY A O 8
ATOM 8251 N N . GLU A 1 44 ? 0.744 -6.545 9.528 1.00 0.00 44 GLU A N 8
ATOM 8252 C CA . GLU A 1 44 ? 0.558 -5.233 10.138 1.00 0.00 44 GLU A CA 8
ATOM 8253 C C . GLU A 1 44 ? 1.644 -4.263 9.683 1.00 0.00 44 GLU A C 8
ATOM 8254 O O . GLU A 1 44 ? 2.607 -4.657 9.024 1.00 0.00 44 GLU A O 8
ATOM 8266 N N . ILE A 1 45 ? 1.483 -2.994 10.041 1.00 0.00 45 ILE A N 8
ATOM 8267 C CA . ILE A 1 45 ? 2.450 -1.968 9.671 1.00 0.00 45 ILE A CA 8
ATOM 8268 C C . ILE A 1 45 ? 3.844 -2.316 10.181 1.00 0.00 45 ILE A C 8
ATOM 8269 O O . ILE A 1 45 ? 4.043 -2.531 11.377 1.00 0.00 45 ILE A O 8
ATOM 8285 N N . ASP A 1 46 ? 4.806 -2.369 9.266 1.00 0.00 46 ASP A N 8
ATOM 8286 C CA . ASP A 1 46 ? 6.183 -2.689 9.623 1.00 0.00 46 ASP A CA 8
ATOM 8287 C C . ASP A 1 46 ? 6.685 -1.770 10.733 1.00 0.00 46 ASP A C 8
ATOM 8288 O O . ASP A 1 46 ? 5.964 -0.884 11.190 1.00 0.00 46 ASP A O 8
ATOM 8297 N N . GLU A 1 47 ? 7.924 -1.989 11.161 1.00 0.00 47 GLU A N 8
ATOM 8298 C CA . GLU A 1 47 ? 8.520 -1.181 12.219 1.00 0.00 47 GLU A CA 8
ATOM 8299 C C . GLU A 1 47 ? 8.597 0.286 11.805 1.00 0.00 47 GLU A C 8
ATOM 8300 O O . GLU A 1 47 ? 8.298 1.181 12.595 1.00 0.00 47 GLU A O 8
ATOM 8312 N N . ASP A 1 48 ? 9.000 0.523 10.562 1.00 0.00 48 ASP A N 8
ATOM 8313 C CA . ASP A 1 48 ? 9.117 1.880 10.041 1.00 0.00 48 ASP A CA 8
ATOM 8314 C C . ASP A 1 48 ? 7.757 2.571 10.015 1.00 0.00 48 ASP A C 8
ATOM 8315 O O . ASP A 1 48 ? 7.549 3.580 10.687 1.00 0.00 48 ASP A O 8
ATOM 8324 N N . GLY A 1 49 ? 6.833 2.019 9.234 1.00 0.00 49 GLY A N 8
ATOM 8325 C CA . GLY A 1 49 ? 5.505 2.596 9.134 1.00 0.00 49 GLY A CA 8
ATOM 8326 C C . GLY A 1 49 ? 4.902 2.427 7.753 1.00 0.00 49 GLY A C 8
ATOM 8327 O O . GLY A 1 49 ? 4.227 3.325 7.249 1.00 0.00 49 GLY A O 8
ATOM 8331 N N . PHE A 1 50 ? 5.147 1.274 7.139 1.00 0.00 50 PHE A N 8
ATOM 8332 C CA . PHE A 1 50 ? 4.625 0.992 5.807 1.00 0.00 50 PHE A CA 8
ATOM 8333 C C . PHE A 1 50 ? 3.965 -0.383 5.762 1.00 0.00 50 PHE A C 8
ATOM 8334 O O . PHE A 1 50 ? 4.091 -1.176 6.696 1.00 0.00 50 PHE A O 8
ATOM 8351 N N . TYR A 1 51 ? 3.259 -0.658 4.671 1.00 0.00 51 TYR A N 8
ATOM 8352 C CA . TYR A 1 51 ? 2.576 -1.935 4.504 1.00 0.00 51 TYR A CA 8
ATOM 8353 C C . TYR A 1 51 ? 3.189 -2.736 3.359 1.00 0.00 51 TYR A C 8
ATOM 8354 O O . TYR A 1 51 ? 3.753 -2.170 2.423 1.00 0.00 51 TYR A O 8
ATOM 8372 N N . TYR A 1 52 ? 3.073 -4.057 3.442 1.00 0.00 52 TYR A N 8
ATOM 8373 C CA . TYR A 1 52 ? 3.616 -4.937 2.414 1.00 0.00 52 TYR A CA 8
ATOM 8374 C C . TYR A 1 52 ? 2.497 -5.624 1.637 1.00 0.00 52 TYR A C 8
ATOM 8375 O O . TYR A 1 52 ? 1.951 -6.635 2.076 1.00 0.00 52 TYR A O 8
ATOM 8393 N N . GLY A 1 53 ? 2.162 -5.065 0.478 1.00 0.00 53 GLY A N 8
ATOM 8394 C CA . GLY A 1 53 ? 1.110 -5.636 -0.343 1.00 0.00 53 GLY A CA 8
ATOM 8395 C C . GLY A 1 53 ? 1.573 -5.930 -1.756 1.00 0.00 53 GLY A C 8
ATOM 8396 O O . GLY A 1 53 ? 2.760 -5.819 -2.062 1.00 0.00 53 GLY A O 8
ATOM 8400 N N . GLU A 1 54 ? 0.634 -6.307 -2.618 1.00 0.00 54 GLU A N 8
ATOM 8401 C CA . GLU A 1 54 ? 0.954 -6.620 -4.006 1.00 0.00 54 GLU A CA 8
ATOM 8402 C C . GLU A 1 54 ? 0.081 -5.812 -4.962 1.00 0.00 54 GLU A C 8
ATOM 8403 O O . GLU A 1 54 ? -1.118 -5.646 -4.735 1.00 0.00 54 GLU A O 8
ATOM 8415 N N . LEU A 1 55 ? 0.691 -5.311 -6.030 1.00 0.00 55 LEU A N 8
ATOM 8416 C CA . LEU A 1 55 ? -0.030 -4.519 -7.021 1.00 0.00 55 LEU A CA 8
ATOM 8417 C C . LEU A 1 55 ? 0.379 -4.915 -8.436 1.00 0.00 55 LEU A C 8
ATOM 8418 O O . LEU A 1 55 ? 1.548 -5.191 -8.701 1.00 0.00 55 LEU A O 8
ATOM 8434 N N . ASN A 1 56 ? -0.593 -4.938 -9.343 1.00 0.00 56 ASN A N 8
ATOM 8435 C CA . ASN A 1 56 ? -0.334 -5.298 -10.732 1.00 0.00 56 ASN A CA 8
ATOM 8436 C C . ASN A 1 56 ? 0.712 -6.406 -10.821 1.00 0.00 56 ASN A C 8
ATOM 8437 O O . ASN A 1 56 ? 1.565 -6.399 -11.707 1.00 0.00 56 ASN A O 8
ATOM 8448 N N . GLY A 1 57 ? 0.638 -7.358 -9.895 1.00 0.00 57 GLY A N 8
ATOM 8449 C CA . GLY A 1 57 ? 1.583 -8.459 -9.887 1.00 0.00 57 GLY A CA 8
ATOM 8450 C C . GLY A 1 57 ? 2.964 -8.034 -9.429 1.00 0.00 57 GLY A C 8
ATOM 8451 O O . GLY A 1 57 ? 3.972 -8.506 -9.956 1.00 0.00 57 GLY A O 8
ATOM 8455 N N . GLN A 1 58 ? 3.012 -7.139 -8.448 1.00 0.00 58 GLN A N 8
ATOM 8456 C CA . GLN A 1 58 ? 4.281 -6.650 -7.922 1.00 0.00 58 GLN A CA 8
ATOM 8457 C C . GLN A 1 58 ? 4.227 -6.521 -6.403 1.00 0.00 58 GLN A C 8
ATOM 8458 O O . GLN A 1 58 ? 3.409 -5.777 -5.860 1.00 0.00 58 GLN A O 8
ATOM 8472 N N . LYS A 1 59 ? 5.103 -7.250 -5.721 1.00 0.00 59 LYS A N 8
ATOM 8473 C CA . LYS A 1 59 ? 5.158 -7.218 -4.264 1.00 0.00 59 LYS A CA 8
ATOM 8474 C C . LYS A 1 59 ? 6.157 -6.172 -3.780 1.00 0.00 59 LYS A C 8
ATOM 8475 O O . LYS A 1 59 ? 7.333 -6.211 -4.136 1.00 0.00 59 LYS A O 8
ATOM 8494 N N . GLY A 1 60 ? 5.679 -5.237 -2.964 1.00 0.00 60 GLY A N 8
ATOM 8495 C CA . GLY A 1 60 ? 6.544 -4.194 -2.444 1.00 0.00 60 GLY A CA 8
ATOM 8496 C C . GLY A 1 60 ? 5.988 -3.552 -1.188 1.00 0.00 60 GLY A C 8
ATOM 8497 O O . GLY A 1 60 ? 5.266 -4.192 -0.422 1.00 0.00 60 GLY A O 8
ATOM 8501 N N . LEU A 1 61 ? 6.324 -2.285 -0.975 1.00 0.00 61 LEU A N 8
ATOM 8502 C CA . LEU A 1 61 ? 5.854 -1.555 0.197 1.00 0.00 61 LEU A CA 8
ATOM 8503 C C . LEU A 1 61 ? 4.856 -0.472 -0.199 1.00 0.00 61 LEU A C 8
ATOM 8504 O O . LEU A 1 61 ? 4.899 0.049 -1.314 1.00 0.00 61 LEU A O 8
ATOM 8520 N N . VAL A 1 62 ? 3.958 -0.135 0.722 1.00 0.00 62 VAL A N 8
ATOM 8521 C CA . VAL A 1 62 ? 2.952 0.889 0.470 1.00 0.00 62 VAL A CA 8
ATOM 8522 C C . VAL A 1 62 ? 2.591 1.632 1.751 1.00 0.00 62 VAL A C 8
ATOM 8523 O O . VAL A 1 62 ? 2.279 1.032 2.780 1.00 0.00 62 VAL A O 8
ATOM 8536 N N . PRO A 1 63 ? 2.633 2.971 1.690 1.00 0.00 63 PRO A N 8
ATOM 8537 C CA . PRO A 1 63 ? 2.313 3.826 2.837 1.00 0.00 63 PRO A CA 8
ATOM 8538 C C . PRO A 1 63 ? 0.830 3.792 3.190 1.00 0.00 63 PRO A C 8
ATOM 8539 O O . PRO A 1 63 ? -0.016 4.202 2.396 1.00 0.00 63 PRO A O 8
ATOM 8550 N N . SER A 1 64 ? 0.522 3.299 4.386 1.00 0.00 64 SER A N 8
ATOM 8551 C CA . SER A 1 64 ? -0.860 3.208 4.842 1.00 0.00 64 SER A CA 8
ATOM 8552 C C . SER A 1 64 ? -1.574 4.546 4.681 1.00 0.00 64 SER A C 8
ATOM 8553 O O . SER A 1 64 ? -2.743 4.596 4.299 1.00 0.00 64 SER A O 8
ATOM 8561 N N . ASN A 1 65 ? -0.863 5.629 4.976 1.00 0.00 65 ASN A N 8
ATOM 8562 C CA . ASN A 1 65 ? -1.428 6.969 4.865 1.00 0.00 65 ASN A CA 8
ATOM 8563 C C . ASN A 1 65 ? -2.046 7.187 3.487 1.00 0.00 65 ASN A C 8
ATOM 8564 O O . ASN A 1 65 ? -2.916 8.040 3.312 1.00 0.00 65 ASN A O 8
ATOM 8575 N N . PHE A 1 66 ? -1.589 6.409 2.511 1.00 0.00 66 PHE A N 8
ATOM 8576 C CA . PHE A 1 66 ? -2.096 6.516 1.148 1.00 0.00 66 PHE A CA 8
ATOM 8577 C C . PHE A 1 66 ? -2.990 5.328 0.805 1.00 0.00 66 PHE A C 8
ATOM 8578 O O . PHE A 1 66 ? -3.078 4.915 -0.353 1.00 0.00 66 PHE A O 8
ATOM 8595 N N . LEU A 1 67 ? -3.652 4.781 1.819 1.00 0.00 67 LEU A N 8
ATOM 8596 C CA . LEU A 1 67 ? -4.540 3.640 1.626 1.00 0.00 67 LEU A CA 8
ATOM 8597 C C . LEU A 1 67 ? -5.709 3.688 2.605 1.00 0.00 67 LEU A C 8
ATOM 8598 O O . LEU A 1 67 ? -5.660 4.396 3.610 1.00 0.00 67 LEU A O 8
ATOM 8614 N N . GLU A 1 68 ? -6.757 2.927 2.305 1.00 0.00 68 GLU A N 8
ATOM 8615 C CA . GLU A 1 68 ? -7.937 2.883 3.160 1.00 0.00 68 GLU A CA 8
ATOM 8616 C C . GLU A 1 68 ? -8.688 1.566 2.984 1.00 0.00 68 GLU A C 8
ATOM 8617 O O . GLU A 1 68 ? -9.135 1.238 1.886 1.00 0.00 68 GLU A O 8
ATOM 8629 N N . GLU A 1 69 ? -8.821 0.817 4.074 1.00 0.00 69 GLU A N 8
ATOM 8630 C CA . GLU A 1 69 ? -9.515 -0.465 4.039 1.00 0.00 69 GLU A CA 8
ATOM 8631 C C . GLU A 1 69 ? -10.765 -0.383 3.166 1.00 0.00 69 GLU A C 8
ATOM 8632 O O . GLU A 1 69 ? -11.686 0.383 3.452 1.00 0.00 69 GLU A O 8
ATOM 8644 N N . VAL A 1 70 ? -10.789 -1.177 2.101 1.00 0.00 70 VAL A N 8
ATOM 8645 C CA . VAL A 1 70 ? -11.924 -1.195 1.186 1.00 0.00 70 VAL A CA 8
ATOM 8646 C C . VAL A 1 70 ? -13.210 -1.570 1.914 1.00 0.00 70 VAL A C 8
ATOM 8647 O O . VAL A 1 70 ? -13.183 -2.289 2.913 1.00 0.00 70 VAL A O 8
ATOM 8660 N N . SER A 1 71 ? -14.336 -1.079 1.406 1.00 0.00 71 SER A N 8
ATOM 8661 C CA . SER A 1 71 ? -15.633 -1.360 2.010 1.00 0.00 71 SER A CA 8
ATOM 8662 C C . SER A 1 71 ? -15.692 -0.833 3.440 1.00 0.00 71 SER A C 8
ATOM 8663 O O . SER A 1 71 ? -15.997 -1.574 4.374 1.00 0.00 71 SER A O 8
ATOM 8671 N N . GLY A 1 72 ? -15.397 0.453 3.604 1.00 0.00 72 GLY A N 8
ATOM 8672 C CA . GLY A 1 72 ? -15.421 1.058 4.923 1.00 0.00 72 GLY A CA 8
ATOM 8673 C C . GLY A 1 72 ? -16.250 2.326 4.964 1.00 0.00 72 GLY A C 8
ATOM 8674 O O . GLY A 1 72 ? -17.105 2.562 4.110 1.00 0.00 72 GLY A O 8
ATOM 8678 N N . PRO A 1 73 ? -15.999 3.169 5.977 1.00 0.00 73 PRO A N 8
ATOM 8679 C CA . PRO A 1 73 ? -16.719 4.434 6.151 1.00 0.00 73 PRO A CA 8
ATOM 8680 C C . PRO A 1 73 ? -16.358 5.458 5.081 1.00 0.00 73 PRO A C 8
ATOM 8681 O O . PRO A 1 73 ? -17.082 6.431 4.870 1.00 0.00 73 PRO A O 8
ATOM 8692 N N . SER A 1 74 ? -15.235 5.232 4.407 1.00 0.00 74 SER A N 8
ATOM 8693 C CA . SER A 1 74 ? -14.776 6.138 3.360 1.00 0.00 74 SER A CA 8
ATOM 8694 C C . SER A 1 74 ? -15.525 5.884 2.055 1.00 0.00 74 SER A C 8
ATOM 8695 O O . SER A 1 74 ? -16.296 4.931 1.945 1.00 0.00 74 SER A O 8
ATOM 8703 N N . SER A 1 75 ? -15.291 6.744 1.069 1.00 0.00 75 SER A N 8
ATOM 8704 C CA . SER A 1 75 ? -15.946 6.616 -0.228 1.00 0.00 75 SER A CA 8
ATOM 8705 C C . SER A 1 75 ? -14.946 6.816 -1.363 1.00 0.00 75 SER A C 8
ATOM 8706 O O . SER A 1 75 ? -14.316 7.867 -1.472 1.00 0.00 75 SER A O 8
ATOM 8714 N N . GLY A 1 76 ? -14.806 5.798 -2.207 1.00 0.00 76 GLY A N 8
ATOM 8715 C CA . GLY A 1 76 ? -13.882 5.881 -3.323 1.00 0.00 76 GLY A CA 8
ATOM 8716 C C . GLY A 1 76 ? -14.000 4.697 -4.262 1.00 0.00 76 GLY A C 8
ATOM 8717 O O . GLY A 1 76 ? -13.479 3.618 -3.980 1.00 0.00 76 GLY A O 8
ATOM 8721 N N . GLY A 1 1 ? -11.785 -19.298 11.425 1.00 0.00 1 GLY A N 9
ATOM 8722 C CA . GLY A 1 1 ? -10.881 -18.166 11.335 1.00 0.00 1 GLY A CA 9
ATOM 8723 C C . GLY A 1 1 ? -9.464 -18.582 10.993 1.00 0.00 1 GLY A C 9
ATOM 8724 O O . GLY A 1 1 ? -9.204 -19.088 9.902 1.00 0.00 1 GLY A O 9
ATOM 8728 N N . SER A 1 2 ? -8.543 -18.366 11.928 1.00 0.00 2 SER A N 9
ATOM 8729 C CA . SER A 1 2 ? -7.144 -18.717 11.718 1.00 0.00 2 SER A CA 9
ATOM 8730 C C . SER A 1 2 ? -6.602 -18.057 10.453 1.00 0.00 2 SER A C 9
ATOM 8731 O O . SER A 1 2 ? -5.875 -18.678 9.678 1.00 0.00 2 SER A O 9
ATOM 8739 N N . SER A 1 3 ? -6.963 -16.794 10.251 1.00 0.00 3 SER A N 9
ATOM 8740 C CA . SER A 1 3 ? -6.518 -16.050 9.078 1.00 0.00 3 SER A CA 9
ATOM 8741 C C . SER A 1 3 ? -5.116 -15.487 9.293 1.00 0.00 3 SER A C 9
ATOM 8742 O O . SER A 1 3 ? -4.669 -15.320 10.426 1.00 0.00 3 SER A O 9
ATOM 8750 N N . GLY A 1 4 ? -4.428 -15.195 8.193 1.00 0.00 4 GLY A N 9
ATOM 8751 C CA . GLY A 1 4 ? -3.084 -14.654 8.281 1.00 0.00 4 GLY A CA 9
ATOM 8752 C C . GLY A 1 4 ? -2.428 -14.507 6.922 1.00 0.00 4 GLY A C 9
ATOM 8753 O O . GLY A 1 4 ? -1.989 -13.419 6.552 1.00 0.00 4 GLY A O 9
ATOM 8757 N N . SER A 1 5 ? -2.361 -15.606 6.178 1.00 0.00 5 SER A N 9
ATOM 8758 C CA . SER A 1 5 ? -1.748 -15.597 4.854 1.00 0.00 5 SER A CA 9
ATOM 8759 C C . SER A 1 5 ? -2.402 -14.547 3.961 1.00 0.00 5 SER A C 9
ATOM 8760 O O . SER A 1 5 ? -1.731 -13.659 3.434 1.00 0.00 5 SER A O 9
ATOM 8768 N N . SER A 1 6 ? -3.717 -14.655 3.796 1.00 0.00 6 SER A N 9
ATOM 8769 C CA . SER A 1 6 ? -4.462 -13.718 2.963 1.00 0.00 6 SER A CA 9
ATOM 8770 C C . SER A 1 6 ? -4.340 -12.296 3.503 1.00 0.00 6 SER A C 9
ATOM 8771 O O . SER A 1 6 ? -4.036 -12.090 4.677 1.00 0.00 6 SER A O 9
ATOM 8779 N N . GLY A 1 7 ? -4.580 -11.318 2.635 1.00 0.00 7 GLY A N 9
ATOM 8780 C CA . GLY A 1 7 ? -4.492 -9.927 3.042 1.00 0.00 7 GLY A CA 9
ATOM 8781 C C . GLY A 1 7 ? -5.774 -9.163 2.775 1.00 0.00 7 GLY A C 9
ATOM 8782 O O . GLY A 1 7 ? -6.748 -9.726 2.275 1.00 0.00 7 GLY A O 9
ATOM 8786 N N . ARG A 1 8 ? -5.775 -7.877 3.111 1.00 0.00 8 ARG A N 9
ATOM 8787 C CA . ARG A 1 8 ? -6.948 -7.035 2.907 1.00 0.00 8 ARG A CA 9
ATOM 8788 C C . ARG A 1 8 ? -6.744 -6.097 1.722 1.00 0.00 8 ARG A C 9
ATOM 8789 O O . ARG A 1 8 ? -5.638 -5.612 1.484 1.00 0.00 8 ARG A O 9
ATOM 8810 N N . ARG A 1 9 ? -7.819 -5.846 0.981 1.00 0.00 9 ARG A N 9
ATOM 8811 C CA . ARG A 1 9 ? -7.758 -4.967 -0.181 1.00 0.00 9 ARG A CA 9
ATOM 8812 C C . ARG A 1 9 ? -7.930 -3.508 0.231 1.00 0.00 9 ARG A C 9
ATOM 8813 O O . ARG A 1 9 ? -8.976 -3.119 0.748 1.00 0.00 9 ARG A O 9
ATOM 8834 N N . MET A 1 10 ? -6.895 -2.707 -0.001 1.00 0.00 10 MET A N 9
ATOM 8835 C CA . MET A 1 10 ? -6.932 -1.291 0.345 1.00 0.00 10 MET A CA 9
ATOM 8836 C C . MET A 1 10 ? -7.118 -0.431 -0.901 1.00 0.00 10 MET A C 9
ATOM 8837 O O . MET A 1 10 ? -6.671 -0.794 -1.990 1.00 0.00 10 MET A O 9
ATOM 8851 N N . VAL A 1 11 ? -7.780 0.709 -0.735 1.00 0.00 11 VAL A N 9
ATOM 8852 C CA . VAL A 1 11 ? -8.023 1.621 -1.846 1.00 0.00 11 VAL A CA 9
ATOM 8853 C C . VAL A 1 11 ? -7.203 2.897 -1.700 1.00 0.00 11 VAL A C 9
ATOM 8854 O O . VAL A 1 11 ? -7.342 3.628 -0.720 1.00 0.00 11 VAL A O 9
ATOM 8867 N N . ALA A 1 12 ? -6.347 3.159 -2.682 1.00 0.00 12 ALA A N 9
ATOM 8868 C CA . ALA A 1 12 ? -5.505 4.349 -2.665 1.00 0.00 12 ALA A CA 9
ATOM 8869 C C . ALA A 1 12 ? -6.349 5.618 -2.617 1.00 0.00 12 ALA A C 9
ATOM 8870 O O . ALA A 1 12 ? -7.238 5.816 -3.446 1.00 0.00 12 ALA A O 9
ATOM 8877 N N . LEU A 1 13 ? -6.065 6.475 -1.642 1.00 0.00 13 LEU A N 9
ATOM 8878 C CA . LEU A 1 13 ? -6.799 7.726 -1.486 1.00 0.00 13 LEU A CA 9
ATOM 8879 C C . LEU A 1 13 ? -6.229 8.809 -2.396 1.00 0.00 13 LEU A C 9
ATOM 8880 O O . LEU A 1 13 ? -6.960 9.671 -2.885 1.00 0.00 13 LEU A O 9
ATOM 8896 N N . TYR A 1 14 ? -4.921 8.758 -2.621 1.00 0.00 14 TYR A N 9
ATOM 8897 C CA . TYR A 1 14 ? -4.253 9.734 -3.473 1.00 0.00 14 TYR A CA 9
ATOM 8898 C C . TYR A 1 14 ? -3.076 9.101 -4.209 1.00 0.00 14 TYR A C 9
ATOM 8899 O O . TYR A 1 14 ? -2.597 8.031 -3.832 1.00 0.00 14 TYR A O 9
ATOM 8917 N N . ASP A 1 15 ? -2.615 9.769 -5.260 1.00 0.00 15 ASP A N 9
ATOM 8918 C CA . ASP A 1 15 ? -1.493 9.274 -6.049 1.00 0.00 15 ASP A CA 9
ATOM 8919 C C . ASP A 1 15 ? -0.209 9.272 -5.226 1.00 0.00 15 ASP A C 9
ATOM 8920 O O . ASP A 1 15 ? 0.131 10.266 -4.584 1.00 0.00 15 ASP A O 9
ATOM 8929 N N . T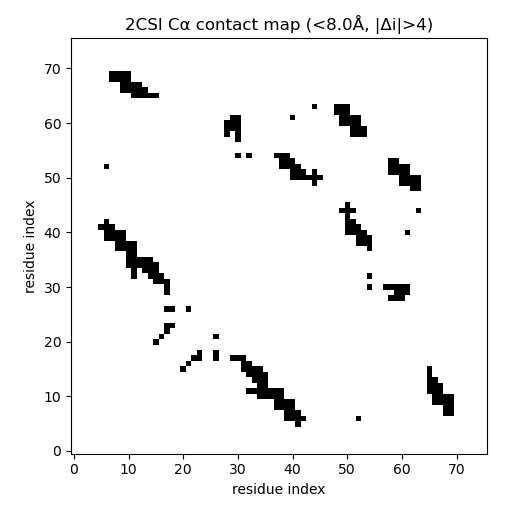YR A 1 16 ? 0.500 8.149 -5.249 1.00 0.00 16 TYR A N 9
ATOM 8930 C CA . TYR A 1 16 ? 1.745 8.015 -4.502 1.00 0.00 16 TYR A CA 9
ATOM 8931 C C . TYR A 1 16 ? 2.940 7.931 -5.446 1.00 0.00 16 TYR A C 9
ATOM 8932 O O . TYR A 1 16 ? 2.816 7.481 -6.585 1.00 0.00 16 TYR A O 9
ATOM 8950 N N . ASP A 1 17 ? 4.099 8.367 -4.963 1.00 0.00 17 ASP A N 9
ATOM 8951 C CA . ASP A 1 17 ? 5.318 8.340 -5.762 1.00 0.00 17 ASP A CA 9
ATOM 8952 C C . ASP A 1 17 ? 6.552 8.265 -4.868 1.00 0.00 17 ASP A C 9
ATOM 8953 O O . ASP A 1 17 ? 6.955 9.245 -4.240 1.00 0.00 17 ASP A O 9
ATOM 8962 N N . PRO A 1 18 ? 7.167 7.075 -4.806 1.00 0.00 18 PRO A N 9
ATOM 8963 C CA . PRO A 1 18 ? 8.363 6.843 -3.991 1.00 0.00 18 PRO A CA 9
ATOM 8964 C C . PRO A 1 18 ? 9.590 7.558 -4.546 1.00 0.00 18 PRO A C 9
ATOM 8965 O O . PRO A 1 18 ? 10.693 7.418 -4.018 1.00 0.00 18 PRO A O 9
ATOM 8976 N N . ARG A 1 19 ? 9.391 8.324 -5.613 1.00 0.00 19 ARG A N 9
ATOM 8977 C CA . ARG A 1 19 ? 10.482 9.060 -6.240 1.00 0.00 19 ARG A CA 9
ATOM 8978 C C . ARG A 1 19 ? 10.568 10.480 -5.687 1.00 0.00 19 ARG A C 9
ATOM 8979 O O . ARG A 1 19 ? 11.657 11.034 -5.543 1.00 0.00 19 ARG A O 9
ATOM 9000 N N . GLU A 1 20 ? 9.413 11.061 -5.379 1.00 0.00 20 GLU A N 9
ATOM 9001 C CA . GLU A 1 20 ? 9.359 12.416 -4.843 1.00 0.00 20 GLU A CA 9
ATOM 9002 C C . GLU A 1 20 ? 8.962 12.403 -3.370 1.00 0.00 20 GLU A C 9
ATOM 9003 O O . GLU A 1 20 ? 9.578 13.076 -2.544 1.00 0.00 20 GLU A O 9
ATOM 9015 N N . SER A 1 21 ? 7.928 11.632 -3.049 1.00 0.00 21 SER A N 9
ATOM 9016 C CA . SER A 1 21 ? 7.445 11.534 -1.676 1.00 0.00 21 SER A CA 9
ATOM 9017 C C . SER A 1 21 ? 8.508 10.924 -0.768 1.00 0.00 21 SER A C 9
ATOM 9018 O O . SER A 1 21 ? 8.957 11.553 0.190 1.00 0.00 21 SER A O 9
ATOM 9026 N N . SER A 1 22 ? 8.906 9.694 -1.078 1.00 0.00 22 SER A N 9
ATOM 9027 C CA . SER A 1 22 ? 9.914 8.996 -0.288 1.00 0.00 22 SER A CA 9
ATOM 9028 C C . SER A 1 22 ? 11.289 9.628 -0.480 1.00 0.00 22 SER A C 9
ATOM 9029 O O . SER A 1 22 ? 11.618 10.149 -1.546 1.00 0.00 22 SER A O 9
ATOM 9037 N N . PRO A 1 23 ? 12.113 9.583 0.577 1.00 0.00 23 PRO A N 9
ATOM 9038 C CA . PRO A 1 23 ? 13.466 10.147 0.551 1.00 0.00 23 PRO A CA 9
ATOM 9039 C C . PRO A 1 23 ? 14.409 9.348 -0.342 1.00 0.00 23 PRO A C 9
ATOM 9040 O O . PRO A 1 23 ? 15.619 9.568 -0.336 1.00 0.00 23 PRO A O 9
ATOM 9051 N N . ASN A 1 24 ? 13.846 8.419 -1.108 1.00 0.00 24 ASN A N 9
ATOM 9052 C CA . ASN A 1 24 ? 14.638 7.587 -2.007 1.00 0.00 24 ASN A CA 9
ATOM 9053 C C . ASN A 1 24 ? 15.405 6.522 -1.228 1.00 0.00 24 ASN A C 9
ATOM 9054 O O . ASN A 1 24 ? 16.600 6.319 -1.444 1.00 0.00 24 ASN A O 9
ATOM 9065 N N . VAL A 1 25 ? 14.708 5.843 -0.322 1.00 0.00 25 VAL A N 9
ATOM 9066 C CA . VAL A 1 25 ? 15.321 4.797 0.488 1.00 0.00 25 VAL A CA 9
ATOM 9067 C C . VAL A 1 25 ? 14.933 3.412 -0.018 1.00 0.00 25 VAL A C 9
ATOM 9068 O O . VAL A 1 25 ? 13.937 2.836 0.422 1.00 0.00 25 VAL A O 9
ATOM 9081 N N . ASP A 1 26 ? 15.725 2.882 -0.943 1.00 0.00 26 ASP A N 9
ATOM 9082 C CA . ASP A 1 26 ? 15.466 1.563 -1.507 1.00 0.00 26 ASP A CA 9
ATOM 9083 C C . ASP A 1 26 ? 14.106 1.525 -2.197 1.00 0.00 26 ASP A C 9
ATOM 9084 O O . ASP A 1 26 ? 13.434 0.494 -2.212 1.00 0.00 26 ASP A O 9
ATOM 9093 N N . VAL A 1 27 ? 13.705 2.657 -2.767 1.00 0.00 27 VAL A N 9
ATOM 9094 C CA . VAL A 1 27 ? 12.425 2.754 -3.459 1.00 0.00 27 VAL A CA 9
ATOM 9095 C C . VAL A 1 27 ? 12.263 1.628 -4.474 1.00 0.00 27 VAL A C 9
ATOM 9096 O O . VAL A 1 27 ? 11.145 1.266 -4.839 1.00 0.00 27 VAL A O 9
ATOM 9109 N N . GLU A 1 28 ? 13.386 1.078 -4.925 1.00 0.00 28 GLU A N 9
ATOM 9110 C CA . GLU A 1 28 ? 13.367 -0.008 -5.898 1.00 0.00 28 GLU A CA 9
ATOM 9111 C C . GLU A 1 28 ? 12.350 -1.075 -5.503 1.00 0.00 28 GLU A C 9
ATOM 9112 O O . GLU A 1 28 ? 11.852 -1.816 -6.349 1.00 0.00 28 GLU A O 9
ATOM 9124 N N . ALA A 1 29 ? 12.049 -1.147 -4.210 1.00 0.00 29 ALA A N 9
ATOM 9125 C CA . ALA A 1 29 ? 11.091 -2.122 -3.702 1.00 0.00 29 ALA A CA 9
ATOM 9126 C C . ALA A 1 29 ? 9.716 -1.492 -3.511 1.00 0.00 29 ALA A C 9
ATOM 9127 O O . ALA A 1 29 ? 8.692 -2.146 -3.705 1.00 0.00 29 ALA A O 9
ATOM 9134 N N . GLU A 1 30 ? 9.701 -0.219 -3.129 1.00 0.00 30 GLU A N 9
ATOM 9135 C CA . GLU A 1 30 ? 8.449 0.498 -2.911 1.00 0.00 30 GLU A CA 9
ATOM 9136 C C . GLU A 1 30 ? 7.519 0.346 -4.110 1.00 0.00 30 GLU A C 9
ATOM 9137 O O . GLU A 1 30 ? 7.970 0.145 -5.239 1.00 0.00 30 GLU A O 9
ATOM 9149 N N . LEU A 1 31 ? 6.218 0.443 -3.859 1.00 0.00 31 LEU A N 9
ATOM 9150 C CA . LEU A 1 31 ? 5.222 0.316 -4.917 1.00 0.00 31 LEU A CA 9
ATOM 9151 C C . LEU A 1 31 ? 4.700 1.685 -5.340 1.00 0.00 31 LEU A C 9
ATOM 9152 O O . LEU A 1 31 ? 4.449 2.552 -4.503 1.00 0.00 31 LEU A O 9
ATOM 9168 N N . THR A 1 32 ? 4.538 1.873 -6.647 1.00 0.00 32 THR A N 9
ATOM 9169 C CA . THR A 1 32 ? 4.045 3.136 -7.182 1.00 0.00 32 THR A CA 9
ATOM 9170 C C . THR A 1 32 ? 2.623 2.991 -7.711 1.00 0.00 32 THR A C 9
ATOM 9171 O O . THR A 1 32 ? 2.412 2.540 -8.837 1.00 0.00 32 THR A O 9
ATOM 9182 N N . PHE A 1 33 ? 1.649 3.376 -6.893 1.00 0.00 33 PHE A N 9
ATOM 9183 C CA . PHE A 1 33 ? 0.246 3.288 -7.279 1.00 0.00 33 PHE A CA 9
ATOM 9184 C C . PHE A 1 33 ? -0.353 4.678 -7.472 1.00 0.00 33 PHE A C 9
ATOM 9185 O O . PHE A 1 33 ? 0.327 5.689 -7.293 1.00 0.00 33 PHE A O 9
ATOM 9202 N N . CYS A 1 34 ? -1.629 4.720 -7.839 1.00 0.00 34 CYS A N 9
ATOM 9203 C CA . CYS A 1 34 ? -2.320 5.986 -8.058 1.00 0.00 34 CYS A CA 9
ATOM 9204 C C . CYS A 1 34 ? -3.637 6.026 -7.290 1.00 0.00 34 CYS A C 9
ATOM 9205 O O . CYS A 1 34 ? -4.009 5.061 -6.621 1.00 0.00 34 CYS A O 9
ATOM 9213 N N . THR A 1 35 ? -4.340 7.151 -7.389 1.00 0.00 35 THR A N 9
ATOM 9214 C CA . THR A 1 35 ? -5.614 7.319 -6.702 1.00 0.00 35 THR A CA 9
ATOM 9215 C C . THR A 1 35 ? -6.608 6.240 -7.117 1.00 0.00 35 THR A C 9
ATOM 9216 O O . THR A 1 35 ? -6.887 6.061 -8.301 1.00 0.00 35 THR A O 9
ATOM 9227 N N . GLY A 1 36 ? -7.142 5.523 -6.132 1.00 0.00 36 GLY A N 9
ATOM 9228 C CA . GLY A 1 36 ? -8.101 4.471 -6.415 1.00 0.00 36 GLY A CA 9
ATOM 9229 C C . GLY A 1 36 ? -7.453 3.104 -6.499 1.00 0.00 36 GLY A C 9
ATOM 9230 O O . GLY A 1 36 ? -7.955 2.135 -5.929 1.00 0.00 36 GLY A O 9
ATOM 9234 N N . ASP A 1 37 ? -6.335 3.023 -7.212 1.00 0.00 37 ASP A N 9
ATOM 9235 C CA . ASP A 1 37 ? -5.617 1.763 -7.369 1.00 0.00 37 ASP A CA 9
ATOM 9236 C C . ASP A 1 37 ? -5.692 0.932 -6.092 1.00 0.00 37 ASP A C 9
ATOM 9237 O O . ASP A 1 37 ? -5.260 1.373 -5.027 1.00 0.00 37 ASP A O 9
ATOM 9246 N N . ILE A 1 38 ? -6.245 -0.271 -6.206 1.00 0.00 38 ILE A N 9
ATOM 9247 C CA . ILE A 1 38 ? -6.376 -1.163 -5.061 1.00 0.00 38 ILE A CA 9
ATOM 9248 C C . ILE A 1 38 ? -5.089 -1.944 -4.822 1.00 0.00 38 ILE A C 9
ATOM 9249 O O . ILE A 1 38 ? -4.396 -2.322 -5.767 1.00 0.00 38 ILE A O 9
ATOM 9265 N N . ILE A 1 39 ? -4.776 -2.184 -3.554 1.00 0.00 39 ILE A N 9
ATOM 9266 C CA . ILE A 1 39 ? -3.573 -2.924 -3.191 1.00 0.00 39 ILE A CA 9
ATOM 9267 C C . ILE A 1 39 ? -3.837 -3.862 -2.018 1.00 0.00 39 ILE A C 9
ATOM 9268 O O . ILE A 1 39 ? -4.369 -3.450 -0.986 1.00 0.00 39 ILE A O 9
ATOM 9284 N N . THR A 1 40 ? -3.461 -5.126 -2.181 1.00 0.00 40 THR A N 9
ATOM 9285 C CA . THR A 1 40 ? -3.656 -6.123 -1.136 1.00 0.00 40 THR A CA 9
ATOM 9286 C C . THR A 1 40 ? -2.481 -6.139 -0.165 1.00 0.00 40 THR A C 9
ATOM 9287 O O . THR A 1 40 ? -1.375 -6.546 -0.520 1.00 0.00 40 THR A O 9
ATOM 9298 N N . VAL A 1 41 ? -2.728 -5.694 1.063 1.00 0.00 41 VAL A N 9
ATOM 9299 C CA . VAL A 1 41 ? -1.690 -5.659 2.086 1.00 0.00 41 VAL A CA 9
ATOM 9300 C C . VAL A 1 41 ? -1.701 -6.933 2.923 1.00 0.00 41 VAL A C 9
ATOM 9301 O O . VAL A 1 41 ? -2.757 -7.511 3.181 1.00 0.00 41 VAL A O 9
ATOM 9314 N N . PHE A 1 42 ? -0.517 -7.367 3.345 1.00 0.00 42 PHE A N 9
ATOM 9315 C CA . PHE A 1 42 ? -0.389 -8.574 4.154 1.00 0.00 42 PHE A CA 9
ATOM 9316 C C . PHE A 1 42 ? 0.342 -8.279 5.460 1.00 0.00 42 PHE A C 9
ATOM 9317 O O . PHE A 1 42 ? 1.442 -7.727 5.457 1.00 0.00 42 PHE A O 9
ATOM 9334 N N . GLY A 1 43 ? -0.279 -8.650 6.576 1.00 0.00 43 GLY A N 9
ATOM 9335 C CA . GLY A 1 43 ? 0.327 -8.416 7.874 1.00 0.00 43 GLY A CA 9
ATOM 9336 C C . GLY A 1 43 ? 0.157 -6.985 8.344 1.00 0.00 43 GLY A C 9
ATOM 9337 O O . GLY A 1 43 ? -0.288 -6.125 7.585 1.00 0.00 43 GLY A O 9
ATOM 9341 N N . GLU A 1 44 ? 0.511 -6.730 9.600 1.00 0.00 44 GLU A N 9
ATOM 9342 C CA . GLU A 1 44 ? 0.393 -5.394 10.170 1.00 0.00 44 GLU A CA 9
ATOM 9343 C C . GLU A 1 44 ? 1.535 -4.498 9.699 1.00 0.00 44 GLU A C 9
ATOM 9344 O O . GLU A 1 44 ? 2.472 -4.961 9.047 1.00 0.00 44 GLU A O 9
ATOM 9356 N N . ILE A 1 45 ? 1.450 -3.215 10.033 1.00 0.00 45 ILE A N 9
ATOM 9357 C CA . ILE A 1 45 ? 2.476 -2.255 9.646 1.00 0.00 45 ILE A CA 9
ATOM 9358 C C . ILE A 1 45 ? 3.849 -2.683 10.153 1.00 0.00 45 ILE A C 9
ATOM 9359 O O . ILE A 1 45 ? 3.965 -3.310 11.207 1.00 0.00 45 ILE A O 9
ATOM 9375 N N . ASP A 1 46 ? 4.886 -2.340 9.398 1.00 0.00 46 ASP A N 9
ATOM 9376 C CA . ASP A 1 46 ? 6.253 -2.686 9.772 1.00 0.00 46 ASP A CA 9
ATOM 9377 C C . ASP A 1 46 ? 6.787 -1.723 10.829 1.00 0.00 46 ASP A C 9
ATOM 9378 O O . ASP A 1 46 ? 6.094 -0.793 11.240 1.00 0.00 46 ASP A O 9
ATOM 9387 N N . GLU A 1 47 ? 8.021 -1.956 11.264 1.00 0.00 47 GLU A N 9
ATOM 9388 C CA . GLU A 1 47 ? 8.646 -1.110 12.274 1.00 0.00 47 GLU A CA 9
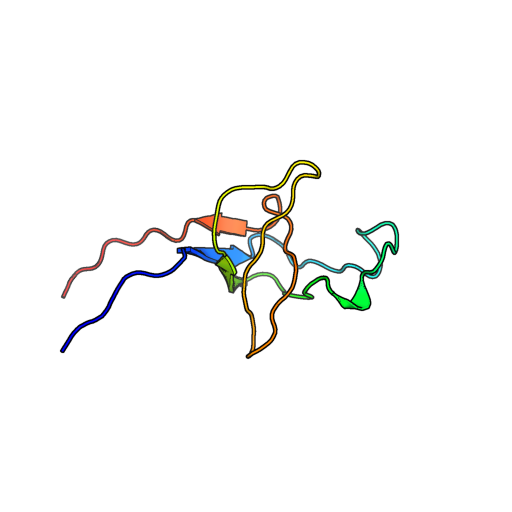ATOM 9389 C C . GLU A 1 47 ? 8.756 0.331 11.784 1.00 0.00 47 GLU A C 9
ATOM 9390 O O . GLU A 1 47 ? 8.640 1.275 12.567 1.00 0.00 47 GLU A O 9
ATOM 9402 N N . ASP A 1 48 ? 8.982 0.493 10.485 1.00 0.00 48 ASP A N 9
ATOM 9403 C CA . ASP A 1 48 ? 9.107 1.819 9.890 1.00 0.00 48 ASP A CA 9
ATOM 9404 C C . ASP A 1 48 ? 7.764 2.543 9.888 1.00 0.00 48 ASP A C 9
ATOM 9405 O O . ASP A 1 48 ? 7.614 3.596 10.506 1.00 0.00 48 ASP A O 9
ATOM 9414 N N . GLY A 1 49 ? 6.790 1.970 9.187 1.00 0.00 49 GLY A N 9
ATOM 9415 C CA . GLY A 1 49 ? 5.473 2.575 9.117 1.00 0.00 49 GLY A CA 9
ATOM 9416 C C . GLY A 1 49 ? 4.826 2.398 7.757 1.00 0.00 49 GLY A C 9
ATOM 9417 O O . GLY A 1 49 ? 4.099 3.275 7.289 1.00 0.00 49 GLY A O 9
ATOM 9421 N N . PHE A 1 50 ? 5.090 1.262 7.121 1.00 0.00 50 PHE A N 9
ATOM 9422 C CA . PHE A 1 50 ? 4.530 0.974 5.806 1.00 0.00 50 PHE A CA 9
ATOM 9423 C C . PHE A 1 50 ? 3.876 -0.404 5.783 1.00 0.00 50 PHE A C 9
ATOM 9424 O O . PHE A 1 50 ? 3.988 -1.173 6.739 1.00 0.00 50 PHE A O 9
ATOM 9441 N N . TYR A 1 51 ? 3.191 -0.709 4.687 1.00 0.00 51 TYR A N 9
ATOM 9442 C CA . TYR A 1 51 ? 2.515 -1.993 4.540 1.00 0.00 51 TYR A CA 9
ATOM 9443 C C . TYR A 1 51 ? 3.125 -2.802 3.399 1.00 0.00 51 TYR A C 9
ATOM 9444 O O . TYR A 1 51 ? 3.704 -2.244 2.467 1.00 0.00 51 TYR A O 9
ATOM 9462 N N . TYR A 1 52 ? 2.991 -4.121 3.481 1.00 0.00 52 TYR A N 9
ATOM 9463 C CA . TYR A 1 52 ? 3.529 -5.009 2.458 1.00 0.00 52 TYR A CA 9
ATOM 9464 C C . TYR A 1 52 ? 2.406 -5.677 1.670 1.00 0.00 52 TYR A C 9
ATOM 9465 O O . TYR A 1 52 ? 1.804 -6.647 2.126 1.00 0.00 52 TYR A O 9
ATOM 9483 N N . GLY A 1 53 ? 2.131 -5.148 0.481 1.00 0.00 53 GLY A N 9
ATOM 9484 C CA . GLY A 1 53 ? 1.082 -5.704 -0.353 1.00 0.00 53 GLY A CA 9
ATOM 9485 C C . GLY A 1 53 ? 1.524 -5.895 -1.790 1.00 0.00 53 GLY A C 9
ATOM 9486 O O . GLY A 1 53 ? 2.649 -5.550 -2.151 1.00 0.00 53 GLY A O 9
ATOM 9490 N N . GLU A 1 54 ? 0.638 -6.449 -2.612 1.00 0.00 54 GLU A N 9
ATOM 9491 C CA . GLU A 1 54 ? 0.945 -6.687 -4.018 1.00 0.00 54 GLU A CA 9
ATOM 9492 C C . GLU A 1 54 ? 0.132 -5.761 -4.917 1.00 0.00 54 GLU A C 9
ATOM 9493 O O . GLU A 1 54 ? -0.930 -5.274 -4.528 1.00 0.00 54 GLU A O 9
ATOM 9505 N N . LEU A 1 55 ? 0.637 -5.523 -6.122 1.00 0.00 55 LEU A N 9
ATOM 9506 C CA . LEU A 1 55 ? -0.041 -4.655 -7.079 1.00 0.00 55 LEU A CA 9
ATOM 9507 C C . LEU A 1 55 ? 0.496 -4.874 -8.489 1.00 0.00 55 LEU A C 9
ATOM 9508 O O . LEU A 1 55 ? 1.706 -4.939 -8.700 1.00 0.00 55 LEU A O 9
ATOM 9524 N N . ASN A 1 56 ? -0.413 -4.987 -9.452 1.00 0.00 56 ASN A N 9
ATOM 9525 C CA . ASN A 1 56 ? -0.031 -5.197 -10.844 1.00 0.00 56 ASN A CA 9
ATOM 9526 C C . ASN A 1 56 ? 1.059 -6.259 -10.954 1.00 0.00 56 ASN A C 9
ATOM 9527 O O . ASN A 1 56 ? 1.993 -6.126 -11.744 1.00 0.00 56 ASN A O 9
ATOM 9538 N N . GLY A 1 57 ? 0.933 -7.314 -10.155 1.00 0.00 57 GLY A N 9
ATOM 9539 C CA . GLY A 1 57 ? 1.913 -8.384 -10.178 1.00 0.00 57 GLY A CA 9
ATOM 9540 C C . GLY A 1 57 ? 3.254 -7.954 -9.615 1.00 0.00 57 GLY A C 9
ATOM 9541 O O . GLY A 1 57 ? 4.294 -8.488 -9.998 1.00 0.00 57 GLY A O 9
ATOM 9545 N N . GLN A 1 58 ? 3.229 -6.985 -8.706 1.00 0.00 58 GLN A N 9
ATOM 9546 C CA . GLN A 1 58 ? 4.452 -6.482 -8.092 1.00 0.00 58 GLN A CA 9
ATOM 9547 C C . GLN A 1 58 ? 4.324 -6.445 -6.573 1.00 0.00 58 GLN A C 9
ATOM 9548 O O . GLN A 1 58 ? 3.301 -6.020 -6.036 1.00 0.00 58 GLN A O 9
ATOM 9562 N N . LYS A 1 59 ? 5.368 -6.893 -5.885 1.00 0.00 59 LYS A N 9
ATOM 9563 C CA . LYS A 1 59 ? 5.374 -6.911 -4.427 1.00 0.00 59 LYS A CA 9
ATOM 9564 C C . LYS A 1 59 ? 6.342 -5.870 -3.874 1.00 0.00 59 LYS A C 9
ATOM 9565 O O . LYS A 1 59 ? 7.493 -5.790 -4.301 1.00 0.00 59 LYS A O 9
ATOM 9584 N N . GLY A 1 60 ? 5.867 -5.075 -2.920 1.00 0.00 60 GLY A N 9
ATOM 9585 C CA . GLY A 1 60 ? 6.704 -4.050 -2.324 1.00 0.00 60 GLY A CA 9
ATOM 9586 C C . GLY A 1 60 ? 6.096 -3.465 -1.065 1.00 0.00 60 GLY A C 9
ATOM 9587 O O . GLY A 1 60 ? 5.426 -4.166 -0.305 1.00 0.00 60 GLY A O 9
ATOM 9591 N N . LEU A 1 61 ? 6.328 -2.176 -0.842 1.00 0.00 61 LEU A N 9
ATOM 9592 C CA . LEU A 1 61 ? 5.799 -1.495 0.335 1.00 0.00 61 LEU A CA 9
ATOM 9593 C C . LEU A 1 61 ? 4.792 -0.422 -0.064 1.00 0.00 61 LEU A C 9
ATOM 9594 O O . LEU A 1 61 ? 4.873 0.147 -1.152 1.00 0.00 61 LEU A O 9
ATOM 9610 N N . VAL A 1 62 ? 3.844 -0.147 0.827 1.00 0.00 62 VAL A N 9
ATOM 9611 C CA . VAL A 1 62 ? 2.823 0.861 0.569 1.00 0.00 62 VAL A CA 9
ATOM 9612 C C . VAL A 1 62 ? 2.477 1.630 1.840 1.00 0.00 62 VAL A C 9
ATOM 9613 O O . VAL A 1 62 ? 2.162 1.051 2.879 1.00 0.00 62 VAL A O 9
ATOM 9626 N N . PRO A 1 63 ? 2.538 2.968 1.756 1.00 0.00 63 PRO A N 9
ATOM 9627 C CA . PRO A 1 63 ? 2.234 3.846 2.890 1.00 0.00 63 PRO A CA 9
ATOM 9628 C C . PRO A 1 63 ? 0.752 3.837 3.249 1.00 0.00 63 PRO A C 9
ATOM 9629 O O . PRO A 1 63 ? -0.080 4.359 2.506 1.00 0.00 63 PRO A O 9
ATOM 9640 N N . SER A 1 64 ? 0.428 3.242 4.393 1.00 0.00 64 SER A N 9
ATOM 9641 C CA . SER A 1 64 ? -0.955 3.163 4.848 1.00 0.00 64 SER A CA 9
ATOM 9642 C C . SER A 1 64 ? -1.637 4.524 4.754 1.00 0.00 64 SER A C 9
ATOM 9643 O O . SER A 1 64 ? -2.777 4.630 4.304 1.00 0.00 64 SER A O 9
ATOM 9651 N N . ASN A 1 65 ? -0.929 5.564 5.183 1.00 0.00 65 ASN A N 9
ATOM 9652 C CA . ASN A 1 65 ? -1.465 6.920 5.148 1.00 0.00 65 ASN A CA 9
ATOM 9653 C C . ASN A 1 65 ? -2.124 7.210 3.802 1.00 0.0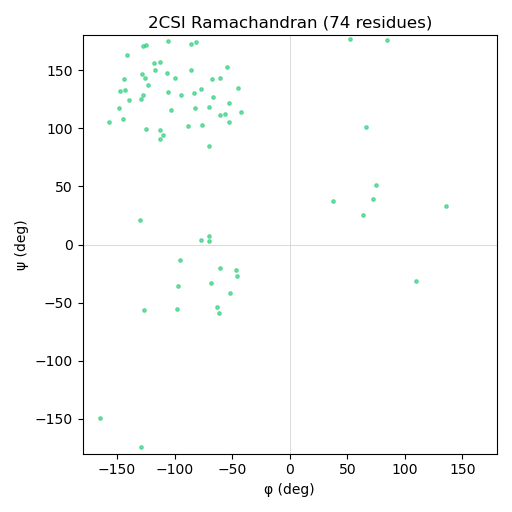0 65 ASN A C 9
ATOM 9654 O O . ASN A 1 65 ? -3.053 8.013 3.714 1.00 0.00 65 ASN A O 9
ATOM 9665 N N . PHE A 1 66 ? -1.637 6.551 2.757 1.00 0.00 66 PHE A N 9
ATOM 9666 C CA . PHE A 1 66 ? -2.177 6.737 1.415 1.00 0.00 66 PHE A CA 9
ATOM 9667 C C . PHE A 1 66 ? -3.322 5.764 1.150 1.00 0.00 66 PHE A C 9
ATOM 9668 O O . PHE A 1 66 ? -4.288 6.097 0.463 1.00 0.00 66 PHE A O 9
ATOM 9685 N N . LEU A 1 67 ? -3.205 4.560 1.698 1.00 0.00 67 LEU A N 9
ATOM 9686 C CA . LEU A 1 67 ? -4.229 3.536 1.521 1.00 0.00 67 LEU A CA 9
ATOM 9687 C C . LEU A 1 67 ? -5.317 3.665 2.583 1.00 0.00 67 LEU A C 9
ATOM 9688 O O . LEU A 1 67 ? -5.139 4.353 3.587 1.00 0.00 67 LEU A O 9
ATOM 9704 N N . GLU A 1 68 ? -6.443 2.995 2.354 1.00 0.00 68 GLU A N 9
ATOM 9705 C CA . GLU A 1 68 ? -7.558 3.034 3.292 1.00 0.00 68 GLU A CA 9
ATOM 9706 C C . GLU A 1 68 ? -8.391 1.759 3.200 1.00 0.00 68 GLU A C 9
ATOM 9707 O O . GLU A 1 68 ? -8.985 1.467 2.162 1.00 0.00 68 GLU A O 9
ATOM 9719 N N . GLU A 1 69 ? -8.429 1.004 4.293 1.00 0.00 69 GLU A N 9
ATOM 9720 C CA . GLU A 1 69 ? -9.188 -0.241 4.335 1.00 0.00 69 GLU A CA 9
ATOM 9721 C C . GLU A 1 69 ? -10.483 -0.116 3.538 1.00 0.00 69 GLU A C 9
ATOM 9722 O O . GLU A 1 69 ? -11.366 0.668 3.886 1.00 0.00 69 GLU A O 9
ATOM 9734 N N . VAL A 1 70 ? -10.589 -0.894 2.465 1.00 0.00 70 VAL A N 9
ATOM 9735 C CA . VAL A 1 70 ? -11.775 -0.871 1.618 1.00 0.00 70 VAL A CA 9
ATOM 9736 C C . VAL A 1 70 ? -13.014 -1.299 2.396 1.00 0.00 70 VAL A C 9
ATOM 9737 O O . VAL A 1 70 ? -12.940 -2.147 3.285 1.00 0.00 70 VAL A O 9
ATOM 9750 N N . SER A 1 71 ? -14.154 -0.706 2.055 1.00 0.00 71 SER A N 9
ATOM 9751 C CA . SER A 1 71 ? -15.410 -1.023 2.724 1.00 0.00 71 SER A CA 9
ATOM 9752 C C . SER A 1 71 ? -16.592 -0.835 1.778 1.00 0.00 71 SER A C 9
ATOM 9753 O O . SER A 1 71 ? -16.672 0.158 1.055 1.00 0.00 71 SER A O 9
ATOM 9761 N N . GLY A 1 72 ? -17.510 -1.798 1.787 1.00 0.00 72 GLY A N 9
ATOM 9762 C CA . GLY A 1 72 ? -18.675 -1.720 0.926 1.00 0.00 72 GLY A CA 9
ATOM 9763 C C . GLY A 1 72 ? -19.213 -3.088 0.554 1.00 0.00 72 GLY A C 9
ATOM 9764 O O . GLY A 1 72 ? -18.664 -4.120 0.939 1.00 0.00 72 GLY A O 9
ATOM 9768 N N . PRO A 1 73 ? -20.314 -3.106 -0.211 1.00 0.00 73 PRO A N 9
ATOM 9769 C CA . PRO A 1 73 ? -20.951 -4.351 -0.651 1.00 0.00 73 PRO A CA 9
ATOM 9770 C C . PRO A 1 73 ? -20.108 -5.104 -1.675 1.00 0.00 73 PRO A C 9
ATOM 9771 O O . PRO A 1 73 ? -19.173 -4.548 -2.251 1.00 0.00 73 PRO A O 9
ATOM 9782 N N . SER A 1 74 ? -20.446 -6.370 -1.897 1.00 0.00 74 SER A N 9
ATOM 9783 C CA . SER A 1 74 ? -19.717 -7.200 -2.849 1.00 0.00 74 SER A CA 9
ATOM 9784 C C . SER A 1 74 ? -20.609 -8.309 -3.397 1.00 0.00 74 SER A C 9
ATOM 9785 O O . SER A 1 74 ? -21.726 -8.514 -2.922 1.00 0.00 74 SER A O 9
ATOM 9793 N N . SER A 1 75 ? -20.107 -9.022 -4.400 1.00 0.00 75 SER A N 9
ATOM 9794 C CA . SER A 1 75 ? -20.859 -10.109 -5.017 1.00 0.00 75 SER A CA 9
ATOM 9795 C C . SER A 1 75 ? -19.967 -11.325 -5.247 1.00 0.00 75 SER A C 9
ATOM 9796 O O . SER A 1 75 ? -18.965 -11.249 -5.956 1.00 0.00 75 SER A O 9
ATOM 9804 N N . GLY A 1 76 ? -20.339 -12.448 -4.640 1.00 0.00 76 GLY A N 9
ATOM 9805 C CA . GLY A 1 76 ? -19.563 -13.665 -4.790 1.00 0.00 76 GLY A CA 9
ATOM 9806 C C . GLY A 1 76 ? -20.048 -14.524 -5.941 1.00 0.00 76 GLY A C 9
ATOM 9807 O O . GLY A 1 76 ? -19.692 -15.699 -6.040 1.00 0.00 76 GLY A O 9
ATOM 9811 N N . GLY A 1 1 ? -8.314 -23.629 7.778 1.00 0.00 1 GLY A N 10
ATOM 9812 C CA . GLY A 1 1 ? -7.894 -22.658 6.785 1.00 0.00 1 GLY A CA 10
ATOM 9813 C C . GLY A 1 1 ? -6.804 -23.191 5.877 1.00 0.00 1 GLY A C 10
ATOM 9814 O O . GLY A 1 1 ? -6.552 -24.395 5.839 1.00 0.00 1 GLY A O 10
ATOM 9818 N N . SER A 1 2 ? -6.157 -22.293 5.141 1.00 0.00 2 SER A N 10
ATOM 9819 C CA . SER A 1 2 ? -5.092 -22.680 4.224 1.00 0.00 2 SER A CA 10
ATOM 9820 C C . SER A 1 2 ? -3.774 -22.016 4.611 1.00 0.00 2 SER A C 10
ATOM 9821 O O . SER A 1 2 ? -3.750 -21.073 5.402 1.00 0.00 2 SER A O 10
ATOM 9829 N N . SER A 1 3 ? -2.679 -22.515 4.046 1.00 0.00 3 SER A N 10
ATOM 9830 C CA . SER A 1 3 ? -1.356 -21.973 4.334 1.00 0.00 3 SER A CA 10
ATOM 9831 C C . SER A 1 3 ? -0.861 -21.107 3.180 1.00 0.00 3 SER A C 10
ATOM 9832 O O . SER A 1 3 ? 0.295 -21.202 2.769 1.00 0.00 3 SER A O 10
ATOM 9840 N N . GLY A 1 4 ? -1.746 -20.262 2.660 1.00 0.00 4 GLY A N 10
ATOM 9841 C CA . GLY A 1 4 ? -1.382 -19.391 1.558 1.00 0.00 4 GLY A CA 10
ATOM 9842 C C . GLY A 1 4 ? -1.104 -17.970 2.009 1.00 0.00 4 GLY A C 10
ATOM 9843 O O . GLY A 1 4 ? -0.257 -17.740 2.871 1.00 0.00 4 GLY A O 10
ATOM 9847 N N . SER A 1 5 ? -1.820 -17.015 1.424 1.00 0.00 5 SER A N 10
ATOM 9848 C CA . SER A 1 5 ? -1.643 -15.609 1.767 1.00 0.00 5 SER A CA 10
ATOM 9849 C C . SER A 1 5 ? -2.954 -14.999 2.254 1.00 0.00 5 SER A C 10
ATOM 9850 O O . SER A 1 5 ? -4.026 -15.314 1.740 1.00 0.00 5 SER A O 10
ATOM 9858 N N . SER A 1 6 ? -2.858 -14.125 3.251 1.00 0.00 6 SER A N 10
ATOM 9859 C CA . SER A 1 6 ? -4.036 -13.473 3.811 1.00 0.00 6 SER A CA 10
ATOM 9860 C C . SER A 1 6 ? -3.800 -11.974 3.976 1.00 0.00 6 SER A C 10
ATOM 9861 O O . SER A 1 6 ? -3.110 -11.540 4.897 1.00 0.00 6 SER A O 10
ATOM 9869 N N . GLY A 1 7 ? -4.381 -11.188 3.075 1.00 0.00 7 GLY A N 10
ATOM 9870 C CA . GLY A 1 7 ? -4.224 -9.747 3.136 1.00 0.00 7 GLY A CA 10
ATOM 9871 C C . GLY A 1 7 ? -5.539 -9.012 2.974 1.00 0.00 7 GLY A C 10
ATOM 9872 O O . GLY A 1 7 ? -6.581 -9.632 2.759 1.00 0.00 7 GLY A O 10
ATOM 9876 N N . ARG A 1 8 ? -5.493 -7.688 3.079 1.00 0.00 8 ARG A N 10
ATOM 9877 C CA . ARG A 1 8 ? -6.692 -6.869 2.946 1.00 0.00 8 ARG A CA 10
ATOM 9878 C C . ARG A 1 8 ? -6.579 -5.933 1.746 1.00 0.00 8 ARG A C 10
ATOM 9879 O O . ARG A 1 8 ? -5.494 -5.451 1.421 1.00 0.00 8 ARG A O 10
ATOM 9900 N N . ARG A 1 9 ? -7.708 -5.680 1.091 1.00 0.00 9 ARG A N 10
ATOM 9901 C CA . ARG A 1 9 ? -7.736 -4.803 -0.073 1.00 0.00 9 ARG A CA 10
ATOM 9902 C C . ARG A 1 9 ? -7.888 -3.345 0.348 1.00 0.00 9 ARG A C 10
ATOM 9903 O O . ARG A 1 9 ? -8.897 -2.961 0.940 1.00 0.00 9 ARG A O 10
ATOM 9924 N N . MET A 1 10 ? -6.880 -2.536 0.039 1.00 0.00 10 MET A N 10
ATOM 9925 C CA . MET A 1 10 ? -6.902 -1.120 0.385 1.00 0.00 10 MET A CA 10
ATOM 9926 C C . MET A 1 10 ? -7.034 -0.257 -0.866 1.00 0.00 10 MET A C 10
ATOM 9927 O O . MET A 1 10 ? -6.495 -0.590 -1.922 1.00 0.00 10 MET A O 10
ATOM 9941 N N . VAL A 1 11 ? -7.754 0.854 -0.741 1.00 0.00 11 VAL A N 10
ATOM 9942 C CA . VAL A 1 11 ? -7.956 1.765 -1.861 1.00 0.00 11 VAL A CA 10
ATOM 9943 C C . VAL A 1 11 ? -7.074 3.001 -1.729 1.00 0.00 11 VAL A C 10
ATOM 9944 O O . VAL A 1 11 ? -7.177 3.750 -0.758 1.00 0.00 11 VAL A O 10
ATOM 9957 N N . ALA A 1 12 ? -6.206 3.210 -2.714 1.00 0.00 12 ALA A N 10
ATOM 9958 C CA . ALA A 1 12 ? -5.307 4.358 -2.709 1.00 0.00 12 ALA A CA 10
ATOM 9959 C C . ALA A 1 12 ? -6.087 5.666 -2.637 1.00 0.00 12 ALA A C 10
ATOM 9960 O O . ALA A 1 12 ? -6.815 6.018 -3.567 1.00 0.00 12 ALA A O 10
ATOM 9967 N N . LEU A 1 13 ? -5.932 6.382 -1.529 1.00 0.00 13 LEU A N 10
ATOM 9968 C CA . LEU A 1 13 ? -6.623 7.652 -1.336 1.00 0.00 13 LEU A CA 10
ATOM 9969 C C . LEU A 1 13 ? -5.998 8.748 -2.193 1.00 0.00 13 LEU A C 10
ATOM 9970 O O . LEU A 1 13 ? -6.698 9.609 -2.726 1.00 0.00 13 LEU A O 10
ATOM 9986 N N . TYR A 1 14 ? -4.676 8.709 -2.322 1.00 0.00 14 TYR A N 10
ATOM 9987 C CA . TYR A 1 14 ? -3.956 9.699 -3.114 1.00 0.00 14 TYR A CA 10
ATOM 9988 C C . TYR A 1 14 ? -2.742 9.074 -3.794 1.00 0.00 14 TYR A C 10
ATOM 9989 O O . TYR A 1 14 ? -1.926 8.415 -3.150 1.00 0.00 14 TYR A O 10
ATOM 10007 N N . ASP A 1 15 ? -2.630 9.287 -5.101 1.00 0.00 15 ASP A N 10
ATOM 10008 C CA . ASP A 1 15 ? -1.515 8.747 -5.870 1.00 0.00 15 ASP A CA 10
ATOM 10009 C C . ASP A 1 15 ? -0.201 8.915 -5.114 1.00 0.00 15 ASP A C 10
ATOM 10010 O O . ASP A 1 15 ? 0.227 10.035 -4.833 1.00 0.00 15 ASP A O 10
ATOM 10019 N N . TYR A 1 16 ? 0.435 7.795 -4.786 1.00 0.00 16 TYR A N 10
ATOM 10020 C CA . TYR A 1 16 ? 1.698 7.818 -4.059 1.00 0.00 16 TYR A CA 10
ATOM 10021 C C . TYR A 1 16 ? 2.881 7.792 -5.022 1.00 0.00 16 TYR A C 10
ATOM 10022 O O . TYR A 1 16 ? 2.765 7.320 -6.153 1.00 0.00 16 TYR A O 10
ATOM 10040 N N . ASP A 1 17 ? 4.019 8.302 -4.565 1.00 0.00 17 ASP A N 10
ATOM 10041 C CA . ASP A 1 17 ? 5.226 8.336 -5.383 1.00 0.00 17 ASP A CA 10
ATOM 10042 C C . ASP A 1 17 ? 6.475 8.235 -4.514 1.00 0.00 17 ASP A C 10
ATOM 10043 O O . ASP A 1 17 ? 6.868 9.184 -3.836 1.00 0.00 17 ASP A O 10
ATOM 10052 N N . PRO A 1 18 ? 7.115 7.056 -4.532 1.00 0.00 18 PRO A N 10
ATOM 10053 C CA . PRO A 1 18 ? 8.329 6.802 -3.751 1.00 0.00 18 PRO A CA 10
ATOM 10054 C C . PRO A 1 18 ? 9.532 7.574 -4.282 1.00 0.00 18 PRO A C 10
ATOM 10055 O O . PRO A 1 18 ? 10.629 7.490 -3.729 1.00 0.00 18 PRO A O 10
ATOM 10066 N N . ARG A 1 19 ? 9.319 8.327 -5.356 1.00 0.00 19 ARG A N 10
ATOM 10067 C CA . ARG A 1 19 ? 10.387 9.114 -5.962 1.00 0.00 19 ARG A CA 10
ATOM 10068 C C . ARG A 1 19 ? 10.291 10.577 -5.539 1.00 0.00 19 ARG A C 10
ATOM 10069 O O . ARG A 1 19 ? 11.235 11.346 -5.714 1.00 0.00 19 ARG A O 10
ATOM 10090 N N . GLU A 1 20 ? 9.144 10.953 -4.983 1.00 0.00 20 GLU A N 10
ATOM 10091 C CA . GLU A 1 20 ? 8.925 12.324 -4.536 1.00 0.00 20 GLU A CA 10
ATOM 10092 C C . GLU A 1 20 ? 8.695 12.375 -3.029 1.00 0.00 20 GLU A C 10
ATOM 10093 O O . GLU A 1 20 ? 9.301 13.184 -2.325 1.00 0.00 20 GLU A O 10
ATOM 10105 N N . SER A 1 21 ? 7.817 11.506 -2.540 1.00 0.00 21 SER A N 10
ATOM 10106 C CA . SER A 1 21 ? 7.503 11.455 -1.117 1.00 0.00 21 SER A CA 10
ATOM 10107 C C . SER A 1 21 ? 8.631 10.786 -0.336 1.00 0.00 21 SER A C 10
ATOM 10108 O O . SER A 1 21 ? 9.081 11.299 0.688 1.00 0.00 21 SER A O 10
ATOM 10116 N N . SER A 1 22 ? 9.082 9.636 -0.828 1.00 0.00 22 SER A N 10
ATOM 10117 C CA . SER A 1 22 ? 10.154 8.894 -0.175 1.00 0.00 22 SER A CA 10
ATOM 10118 C C . SER A 1 22 ? 11.507 9.543 -0.446 1.00 0.00 22 SER A C 10
ATOM 10119 O O . SER A 1 22 ? 11.768 10.067 -1.530 1.00 0.00 22 SER A O 10
ATOM 10127 N N . PRO A 1 23 ? 12.391 9.510 0.562 1.00 0.00 23 PRO A N 10
ATOM 10128 C CA . PRO A 1 23 ? 13.733 10.090 0.458 1.00 0.00 23 PRO A CA 10
ATOM 10129 C C . PRO A 1 23 ? 14.634 9.302 -0.487 1.00 0.00 23 PRO A C 10
ATOM 10130 O O . PRO A 1 23 ? 15.845 9.516 -0.528 1.00 0.00 23 PRO A O 10
ATOM 10141 N N . ASN A 1 24 ? 14.034 8.390 -1.245 1.00 0.00 24 ASN A N 10
ATOM 10142 C CA . ASN A 1 24 ? 14.783 7.570 -2.190 1.00 0.00 24 ASN A CA 10
ATOM 10143 C C . ASN A 1 24 ? 15.574 6.487 -1.463 1.00 0.00 24 ASN A C 10
ATOM 10144 O O . ASN A 1 24 ? 16.776 6.332 -1.676 1.00 0.00 24 ASN A O 10
ATOM 10155 N N . VAL A 1 25 ? 14.890 5.738 -0.603 1.00 0.00 25 VAL A N 10
ATOM 10156 C CA . VAL A 1 25 ? 15.528 4.669 0.155 1.00 0.00 25 VAL A CA 10
ATOM 10157 C C . VAL A 1 25 ? 15.079 3.299 -0.343 1.00 0.00 25 VAL A C 10
ATOM 10158 O O . VAL A 1 25 ? 14.099 2.739 0.148 1.00 0.00 25 VAL A O 10
ATOM 10171 N N . ASP A 1 26 ? 15.802 2.766 -1.321 1.00 0.00 26 ASP A N 10
ATOM 10172 C CA . ASP A 1 26 ? 15.480 1.460 -1.886 1.00 0.00 26 ASP A CA 10
ATOM 10173 C C . ASP A 1 26 ? 14.095 1.472 -2.525 1.00 0.00 26 ASP A C 10
ATOM 10174 O O . ASP A 1 26 ? 13.437 0.436 -2.623 1.00 0.00 26 ASP A O 10
ATOM 10183 N N . VAL A 1 27 ? 13.658 2.650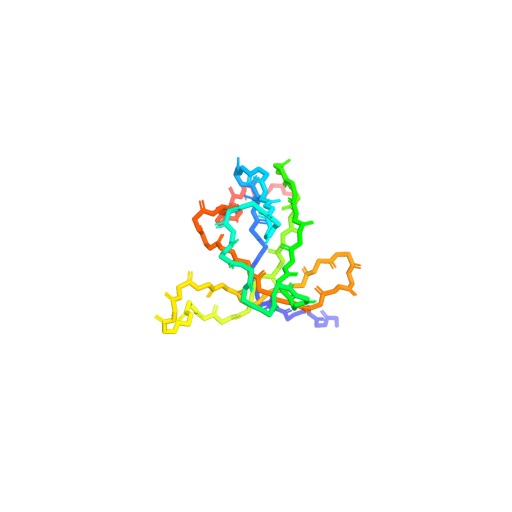 -2.957 1.00 0.00 27 VAL A N 10
ATOM 10184 C CA . VAL A 1 27 ? 12.351 2.797 -3.587 1.00 0.00 27 VAL A CA 10
ATOM 10185 C C . VAL A 1 27 ? 12.104 1.687 -4.603 1.00 0.00 27 VAL A C 10
ATOM 10186 O O . VAL A 1 27 ? 10.958 1.356 -4.907 1.00 0.00 27 VAL A O 10
ATOM 10199 N N . GLU A 1 28 ? 13.186 1.117 -5.125 1.00 0.00 28 GLU A N 10
ATOM 10200 C CA . GLU A 1 28 ? 13.085 0.045 -6.107 1.00 0.00 28 GLU A CA 10
ATOM 10201 C C . GLU A 1 28 ? 12.084 -1.015 -5.655 1.00 0.00 28 GLU A C 10
ATOM 10202 O O . GLU A 1 28 ? 11.479 -1.703 -6.477 1.00 0.00 28 GLU A O 10
ATOM 10214 N N . ALA A 1 29 ? 11.916 -1.140 -4.343 1.00 0.00 29 ALA A N 10
ATOM 10215 C CA . ALA A 1 29 ? 10.988 -2.114 -3.781 1.00 0.00 29 ALA A CA 10
ATOM 10216 C C . ALA A 1 29 ? 9.610 -1.498 -3.564 1.00 0.00 29 ALA A C 10
ATOM 10217 O O . ALA A 1 29 ? 8.592 -2.183 -3.660 1.00 0.00 29 ALA A O 10
ATOM 10224 N N . GLU A 1 30 ? 9.586 -0.201 -3.271 1.00 0.00 30 GLU A N 10
ATOM 10225 C CA . GLU A 1 30 ? 8.332 0.506 -3.039 1.00 0.00 30 GLU A CA 10
ATOM 10226 C C . GLU A 1 30 ? 7.398 0.364 -4.237 1.00 0.00 30 GLU A C 10
ATOM 10227 O O . GLU A 1 30 ? 7.846 0.187 -5.371 1.00 0.00 30 GLU A O 10
ATOM 10239 N N . LEU A 1 31 ? 6.097 0.442 -3.979 1.00 0.00 31 LEU A N 10
ATOM 10240 C CA . LEU A 1 31 ? 5.098 0.322 -5.035 1.00 0.00 31 LEU A CA 10
ATOM 10241 C C . LEU A 1 31 ? 4.526 1.688 -5.401 1.00 0.00 31 LEU A C 10
ATOM 10242 O O . LEU A 1 31 ? 4.060 2.431 -4.537 1.00 0.00 31 LEU A O 10
ATOM 10258 N N . THR A 1 32 ? 4.564 2.014 -6.690 1.00 0.00 32 THR A N 10
ATOM 10259 C CA . THR A 1 32 ? 4.049 3.289 -7.171 1.00 0.00 32 THR A CA 10
ATOM 10260 C C . THR A 1 32 ? 2.633 3.140 -7.716 1.00 0.00 32 THR A C 10
ATOM 10261 O O . THR A 1 32 ? 2.439 2.785 -8.879 1.00 0.00 32 THR A O 10
ATOM 10272 N N . PHE A 1 33 ? 1.646 3.414 -6.870 1.00 0.00 33 PHE A N 10
ATOM 10273 C CA . PHE A 1 33 ? 0.247 3.310 -7.267 1.00 0.00 33 PHE A CA 10
ATOM 10274 C C . PHE A 1 33 ? -0.351 4.691 -7.518 1.00 0.00 33 PHE A C 10
ATOM 10275 O O . PHE A 1 33 ? 0.333 5.707 -7.395 1.00 0.00 33 PHE A O 10
ATOM 10292 N N . CYS A 1 34 ? -1.631 4.719 -7.872 1.00 0.00 34 CYS A N 10
ATOM 10293 C CA . CYS A 1 34 ? -2.322 5.975 -8.143 1.00 0.00 34 CYS A CA 10
ATOM 10294 C C . CYS A 1 34 ? -3.634 6.051 -7.368 1.00 0.00 34 CYS A C 10
ATOM 10295 O O . CYS A 1 34 ? -4.139 5.040 -6.878 1.00 0.00 34 CYS A O 10
ATOM 10303 N N . THR A 1 35 ? -4.181 7.258 -7.259 1.00 0.00 35 THR A N 10
ATOM 10304 C CA . THR A 1 35 ? -5.432 7.468 -6.542 1.00 0.00 35 THR A CA 10
ATOM 10305 C C . THR A 1 35 ? -6.507 6.494 -7.013 1.00 0.00 35 THR A C 10
ATOM 10306 O O . THR A 1 35 ? -7.010 6.604 -8.130 1.00 0.00 35 THR A O 10
ATOM 10317 N N . GLY A 1 36 ? -6.854 5.541 -6.153 1.00 0.00 36 GLY A N 10
ATOM 10318 C CA . GLY A 1 36 ? -7.867 4.562 -6.501 1.00 0.00 36 GLY A CA 10
ATOM 10319 C C . GLY A 1 36 ? -7.299 3.163 -6.639 1.00 0.00 36 GLY A C 10
ATOM 10320 O O . GLY A 1 36 ? -7.937 2.186 -6.248 1.00 0.00 36 GLY A O 10
ATOM 10324 N N . ASP A 1 37 ? -6.097 3.067 -7.197 1.00 0.00 37 ASP A N 10
ATOM 10325 C CA . ASP A 1 37 ? -5.443 1.778 -7.386 1.00 0.00 37 ASP A CA 10
ATOM 10326 C C . ASP A 1 37 ? -5.545 0.926 -6.125 1.00 0.00 37 ASP A C 10
ATOM 10327 O O . ASP A 1 37 ? -5.060 1.314 -5.062 1.00 0.00 37 ASP A O 10
ATOM 10336 N N . ILE A 1 38 ? -6.179 -0.235 -6.250 1.00 0.00 38 ILE A N 10
ATOM 10337 C CA . ILE A 1 38 ? -6.344 -1.140 -5.120 1.00 0.00 38 ILE A CA 10
ATOM 10338 C C . ILE A 1 38 ? -5.076 -1.952 -4.877 1.00 0.00 38 ILE A C 10
ATOM 10339 O O . ILE A 1 38 ? -4.402 -2.366 -5.820 1.00 0.00 38 ILE A O 10
ATOM 10355 N N . ILE A 1 39 ? -4.759 -2.177 -3.606 1.00 0.00 39 ILE A N 10
ATOM 10356 C CA . ILE A 1 39 ? -3.574 -2.942 -3.239 1.00 0.00 39 ILE A CA 10
ATOM 10357 C C . ILE A 1 39 ? -3.875 -3.907 -2.097 1.00 0.00 39 ILE A C 10
ATOM 10358 O O . ILE A 1 39 ? -4.530 -3.546 -1.119 1.00 0.00 39 ILE A O 10
ATOM 10374 N N . THR A 1 40 ? -3.391 -5.139 -2.228 1.00 0.00 40 THR A N 10
ATOM 10375 C CA . THR A 1 40 ? -3.607 -6.157 -1.208 1.00 0.00 40 THR A CA 10
ATOM 10376 C C . THR A 1 40 ? -2.428 -6.228 -0.244 1.00 0.00 40 THR A C 10
ATOM 10377 O O . THR A 1 40 ? -1.402 -6.838 -0.546 1.00 0.00 40 THR A O 10
ATOM 10388 N N . VAL A 1 41 ? -2.582 -5.602 0.918 1.00 0.00 41 VAL A N 10
ATOM 10389 C CA . VAL A 1 41 ? -1.530 -5.596 1.928 1.00 0.00 41 VAL A CA 10
ATOM 10390 C C . VAL A 1 41 ? -1.554 -6.877 2.754 1.00 0.00 41 VAL A C 10
ATOM 10391 O O . VAL A 1 41 ? -2.604 -7.497 2.927 1.00 0.00 41 VAL A O 10
ATOM 10404 N N . PHE A 1 42 ? -0.391 -7.269 3.263 1.00 0.00 42 PHE A N 10
ATOM 10405 C CA . PHE A 1 42 ? -0.278 -8.477 4.072 1.00 0.00 42 PHE A CA 10
ATOM 10406 C C . PHE A 1 42 ? 0.523 -8.209 5.342 1.00 0.00 42 PHE A C 10
ATOM 10407 O O . PHE A 1 42 ? 1.693 -7.831 5.284 1.00 0.00 42 PHE A O 10
ATOM 10424 N N . GLY A 1 43 ? -0.116 -8.406 6.491 1.00 0.00 43 GLY A N 10
ATOM 10425 C CA . GLY A 1 43 ? 0.551 -8.180 7.760 1.00 0.00 43 GLY A CA 10
ATOM 10426 C C . GLY A 1 43 ? 0.283 -6.797 8.318 1.00 0.00 43 GLY A C 10
ATOM 10427 O O . GLY A 1 43 ? -0.374 -5.979 7.675 1.00 0.00 43 GLY A O 10
ATOM 10431 N N . GLU A 1 44 ? 0.791 -6.535 9.518 1.00 0.00 44 GLU A N 10
ATOM 10432 C CA . GLU A 1 44 ? 0.599 -5.242 10.163 1.00 0.00 44 GLU A CA 10
ATOM 10433 C C . GLU A 1 44 ? 1.682 -4.255 9.735 1.00 0.00 44 GLU A C 10
ATOM 10434 O O . GLU A 1 44 ? 2.650 -4.629 9.072 1.00 0.00 44 GLU A O 10
ATOM 10446 N N . ILE A 1 45 ? 1.511 -2.994 10.119 1.00 0.00 45 ILE A N 10
ATOM 10447 C CA . ILE A 1 45 ? 2.472 -1.954 9.777 1.00 0.00 45 ILE A CA 10
ATOM 10448 C C . ILE A 1 45 ? 3.840 -2.249 10.384 1.00 0.00 45 ILE A C 10
ATOM 10449 O O . ILE A 1 45 ? 3.974 -2.386 11.600 1.00 0.00 45 ILE A O 10
ATOM 10465 N N . ASP A 1 46 ? 4.853 -2.342 9.530 1.00 0.00 46 ASP A N 10
ATOM 10466 C CA . ASP A 1 46 ? 6.212 -2.616 9.982 1.00 0.00 46 ASP A CA 10
ATOM 10467 C C . ASP A 1 46 ? 6.677 -1.559 10.978 1.00 0.00 46 ASP A C 10
ATOM 10468 O O . ASP A 1 46 ? 5.940 -0.627 11.297 1.00 0.00 46 ASP A O 10
ATOM 10477 N N . GLU A 1 47 ? 7.905 -1.711 11.465 1.00 0.00 47 GLU A N 10
ATOM 10478 C CA . GLU A 1 47 ? 8.467 -0.770 12.427 1.00 0.00 47 GLU A CA 10
ATOM 10479 C C . GLU A 1 47 ? 8.543 0.634 11.832 1.00 0.00 47 GLU A C 10
ATOM 10480 O O . GLU A 1 47 ? 8.242 1.621 12.503 1.00 0.00 47 GLU A O 10
ATOM 10492 N N . ASP A 1 48 ? 8.950 0.714 10.570 1.00 0.00 48 ASP A N 10
ATOM 10493 C CA . ASP A 1 48 ? 9.066 1.995 9.884 1.00 0.00 48 ASP A CA 10
ATOM 10494 C C . ASP A 1 48 ? 7.712 2.691 9.799 1.00 0.00 48 ASP A C 10
ATOM 10495 O O . ASP A 1 48 ? 7.539 3.799 10.305 1.00 0.00 48 ASP A O 10
ATOM 10504 N N . GLY A 1 49 ? 6.753 2.033 9.154 1.00 0.00 49 GLY A N 10
ATOM 10505 C CA . GLY A 1 49 ? 5.426 2.605 9.013 1.00 0.00 49 GLY A CA 10
ATOM 10506 C C . GLY A 1 49 ? 4.848 2.393 7.628 1.00 0.00 49 GLY A C 10
ATOM 10507 O O . GLY A 1 49 ? 4.183 3.275 7.084 1.00 0.00 49 GLY A O 10
ATOM 10511 N N . PHE A 1 50 ? 5.102 1.221 7.055 1.00 0.00 50 PHE A N 10
ATOM 10512 C CA . PHE A 1 50 ? 4.604 0.897 5.723 1.00 0.00 50 PHE A CA 10
ATOM 10513 C C . PHE A 1 50 ? 3.945 -0.479 5.709 1.00 0.00 50 PHE A C 10
ATOM 10514 O O . PHE A 1 50 ? 4.062 -1.245 6.665 1.00 0.00 50 PHE A O 10
ATOM 10531 N N . TYR A 1 51 ? 3.252 -0.785 4.618 1.00 0.00 51 TYR A N 10
ATOM 10532 C CA . TYR A 1 51 ? 2.572 -2.067 4.479 1.00 0.00 51 TYR A CA 10
ATOM 10533 C C . TYR A 1 51 ? 3.179 -2.886 3.344 1.00 0.00 51 TYR A C 10
ATOM 10534 O O . TYR A 1 51 ? 3.734 -2.334 2.392 1.00 0.00 51 TYR A O 10
ATOM 10552 N N . TYR A 1 52 ? 3.070 -4.205 3.451 1.00 0.00 52 TYR A N 10
ATOM 10553 C CA . TYR A 1 52 ? 3.609 -5.102 2.435 1.00 0.00 52 TYR A CA 10
ATOM 10554 C C . TYR A 1 52 ? 2.487 -5.763 1.641 1.00 0.00 52 TYR A C 10
ATOM 10555 O O . TYR A 1 52 ? 1.911 -6.761 2.072 1.00 0.00 52 TYR A O 10
ATOM 10573 N N . GLY A 1 53 ? 2.182 -5.198 0.477 1.00 0.00 53 GLY A N 10
ATOM 10574 C CA . GLY A 1 53 ? 1.131 -5.745 -0.361 1.00 0.00 53 GLY A CA 10
ATOM 10575 C C . GLY A 1 53 ? 1.595 -6.002 -1.781 1.00 0.00 53 GLY A C 10
ATOM 10576 O O . GLY A 1 53 ? 2.783 -5.894 -2.080 1.00 0.00 53 GLY A O 10
ATOM 10580 N N . GLU A 1 54 ? 0.655 -6.344 -2.656 1.00 0.00 54 GLU A N 10
ATOM 10581 C CA . GLU A 1 54 ? 0.976 -6.620 -4.052 1.00 0.00 54 GLU A CA 10
ATOM 10582 C C . GLU A 1 54 ? 0.089 -5.801 -4.985 1.00 0.00 54 GLU A C 10
ATOM 10583 O O . GLU A 1 54 ? -1.084 -5.560 -4.694 1.00 0.00 54 GLU A O 10
ATOM 10595 N N . LEU A 1 55 ? 0.656 -5.375 -6.108 1.00 0.00 55 LEU A N 10
ATOM 10596 C CA . LEU A 1 55 ? -0.081 -4.583 -7.086 1.00 0.00 55 LEU A CA 10
ATOM 10597 C C . LEU A 1 55 ? 0.384 -4.897 -8.504 1.00 0.00 55 LEU A C 10
ATOM 10598 O O . LEU A 1 55 ? 1.564 -5.153 -8.739 1.00 0.00 55 LEU A O 10
ATOM 10614 N N . ASN A 1 56 ? -0.553 -4.874 -9.447 1.00 0.00 56 ASN A N 10
ATOM 10615 C CA . ASN A 1 56 ? -0.238 -5.155 -10.843 1.00 0.00 56 ASN A CA 10
ATOM 10616 C C . ASN A 1 56 ? 0.802 -6.265 -10.954 1.00 0.00 56 ASN A C 10
ATOM 10617 O O . ASN A 1 56 ? 1.703 -6.205 -11.790 1.00 0.00 56 ASN A O 10
ATOM 10628 N N . GLY A 1 57 ? 0.671 -7.279 -10.104 1.00 0.00 57 GLY A N 10
ATOM 10629 C CA . GLY A 1 57 ? 1.606 -8.388 -10.123 1.00 0.00 57 GLY A CA 10
ATOM 10630 C C . GLY A 1 57 ? 2.989 -7.989 -9.649 1.00 0.00 57 GLY A C 10
ATOM 10631 O O . GLY A 1 57 ? 3.994 -8.421 -10.214 1.00 0.00 57 GLY A O 10
ATOM 10635 N N . GLN A 1 58 ? 3.042 -7.161 -8.611 1.00 0.00 58 GLN A N 10
ATOM 10636 C CA . GLN A 1 58 ? 4.313 -6.702 -8.064 1.00 0.00 58 GLN A CA 10
ATOM 10637 C C . GLN A 1 58 ? 4.240 -6.582 -6.545 1.00 0.00 58 GLN A C 10
ATOM 10638 O O . GLN A 1 58 ? 3.335 -5.946 -6.004 1.00 0.00 58 GLN A O 10
ATOM 10652 N N . LYS A 1 59 ? 5.199 -7.197 -5.861 1.00 0.00 59 LYS A N 10
ATOM 10653 C CA . LYS A 1 59 ? 5.246 -7.159 -4.404 1.00 0.00 59 LYS A CA 10
ATOM 10654 C C . LYS A 1 59 ? 6.214 -6.085 -3.919 1.00 0.00 59 LYS A C 10
ATOM 10655 O O . LYS A 1 59 ? 7.364 -6.031 -4.353 1.00 0.00 59 LYS A O 10
ATOM 10674 N N . GLY A 1 60 ? 5.741 -5.233 -3.014 1.00 0.00 60 GLY A N 10
ATOM 10675 C CA . GLY A 1 60 ? 6.579 -4.173 -2.484 1.00 0.00 60 GLY A CA 10
ATOM 10676 C C . GLY A 1 60 ? 6.020 -3.576 -1.208 1.00 0.00 60 GLY A C 10
ATOM 10677 O O . GLY A 1 60 ? 5.380 -4.270 -0.417 1.00 0.00 60 GLY A O 10
ATOM 10681 N N . LEU A 1 61 ? 6.262 -2.285 -1.006 1.00 0.00 61 LEU A N 10
ATOM 10682 C CA . LEU A 1 61 ? 5.779 -1.594 0.184 1.00 0.00 61 LEU A CA 10
ATOM 10683 C C . LEU A 1 61 ? 4.784 -0.499 -0.188 1.00 0.00 61 LEU A C 10
ATOM 10684 O O . LEU A 1 61 ? 4.870 0.093 -1.264 1.00 0.00 61 LEU A O 10
ATOM 10700 N N . VAL A 1 62 ? 3.841 -0.233 0.710 1.00 0.00 62 VAL A N 10
ATOM 10701 C CA . VAL A 1 62 ? 2.831 0.793 0.477 1.00 0.00 62 VAL A CA 10
ATOM 10702 C C . VAL A 1 62 ? 2.494 1.534 1.766 1.00 0.00 62 VAL A C 10
ATOM 10703 O O . VAL A 1 62 ? 2.206 0.931 2.801 1.00 0.00 62 VAL A O 10
ATOM 10716 N N . PRO A 1 63 ? 2.529 2.873 1.706 1.00 0.00 63 PRO A N 10
ATOM 10717 C CA . PRO A 1 63 ? 2.228 3.726 2.860 1.00 0.00 63 PRO A CA 10
ATOM 10718 C C . PRO A 1 63 ? 0.753 3.684 3.242 1.00 0.00 63 PRO A C 10
ATOM 10719 O O . PRO A 1 63 ? -0.112 4.089 2.465 1.00 0.00 63 PRO A O 10
ATOM 10730 N N . SER A 1 64 ? 0.472 3.194 4.445 1.00 0.00 64 SER A N 10
ATOM 10731 C CA . SER A 1 64 ? -0.900 3.096 4.930 1.00 0.00 64 SER A CA 10
ATOM 10732 C C . SER A 1 64 ? -1.576 4.464 4.926 1.00 0.00 64 SER A C 10
ATOM 10733 O O . SER A 1 64 ? -2.802 4.562 4.935 1.00 0.00 64 SER A O 10
ATOM 10741 N N . ASN A 1 65 ? -0.766 5.517 4.912 1.00 0.00 65 ASN A N 10
ATOM 10742 C CA . ASN A 1 65 ? -1.284 6.881 4.907 1.00 0.00 65 ASN A CA 10
ATOM 10743 C C . ASN A 1 65 ? -1.894 7.226 3.552 1.00 0.00 65 ASN A C 10
ATOM 10744 O O . ASN A 1 65 ? -2.592 8.230 3.411 1.00 0.00 65 ASN A O 10
ATOM 10755 N N . PHE A 1 66 ? -1.626 6.386 2.557 1.00 0.00 66 PHE A N 10
ATOM 10756 C CA . PHE A 1 66 ? -2.147 6.602 1.213 1.00 0.00 66 PHE A CA 10
ATOM 10757 C C . PHE A 1 66 ? -3.095 5.477 0.810 1.00 0.00 66 PHE A C 10
ATOM 10758 O O . PHE A 1 66 ? -3.250 5.173 -0.374 1.00 0.00 66 PHE A O 10
ATOM 10775 N N . LEU A 1 67 ? -3.728 4.861 1.802 1.00 0.00 67 LEU A N 10
ATOM 10776 C CA . LEU A 1 67 ? -4.661 3.768 1.553 1.00 0.00 67 LEU A CA 10
ATOM 10777 C C . LEU A 1 67 ? -5.817 3.801 2.548 1.00 0.00 67 LEU A C 10
ATOM 10778 O O . LEU A 1 67 ? -5.743 4.472 3.577 1.00 0.00 67 LEU A O 10
ATOM 10794 N N . GLU A 1 68 ? -6.882 3.070 2.234 1.00 0.00 68 GLU A N 10
ATOM 10795 C CA . GLU A 1 68 ? -8.053 3.015 3.102 1.00 0.00 68 GLU A CA 10
ATOM 10796 C C . GLU A 1 68 ? -8.719 1.644 3.031 1.00 0.00 68 GLU A C 10
ATOM 10797 O O . GLU A 1 68 ? -9.167 1.216 1.968 1.00 0.00 68 GLU A O 10
ATOM 10809 N N . GLU A 1 69 ? -8.781 0.963 4.171 1.00 0.00 69 GLU A N 10
ATOM 10810 C CA . GLU A 1 69 ? -9.391 -0.360 4.237 1.00 0.00 69 GLU A CA 10
ATOM 10811 C C . GLU A 1 69 ? -10.697 -0.397 3.448 1.00 0.00 69 GLU A C 10
ATOM 10812 O O . GLU A 1 69 ? -11.684 0.232 3.830 1.00 0.00 69 GLU A O 10
ATOM 10824 N N . VAL A 1 70 ? -10.694 -1.137 2.344 1.00 0.00 70 VAL A N 10
ATOM 10825 C CA . VAL A 1 70 ? -11.878 -1.257 1.501 1.00 0.00 70 VAL A CA 10
ATOM 10826 C C . VAL A 1 70 ? -12.946 -2.114 2.172 1.00 0.00 70 VAL A C 10
ATOM 10827 O O . VAL A 1 70 ? -12.672 -3.227 2.621 1.00 0.00 70 VAL A O 10
ATOM 10840 N N . SER A 1 71 ? -14.165 -1.587 2.235 1.00 0.00 71 SER A N 10
ATOM 10841 C CA . SER A 1 71 ? -15.275 -2.303 2.854 1.00 0.00 71 SER A CA 10
ATOM 10842 C C . SER A 1 71 ? -16.460 -2.397 1.899 1.00 0.00 71 SER A C 10
ATOM 10843 O O . SER A 1 71 ? -17.389 -1.593 1.961 1.00 0.00 71 SER A O 10
ATOM 10851 N N . GLY A 1 72 ? -16.420 -3.388 1.013 1.00 0.00 72 GLY A N 10
ATOM 10852 C CA . GLY A 1 72 ? -17.496 -3.571 0.056 1.00 0.00 72 GLY A CA 10
ATOM 10853 C C . GLY A 1 72 ? -18.668 -4.334 0.640 1.00 0.00 72 GLY A C 10
ATOM 10854 O O . GLY A 1 72 ? -18.694 -4.662 1.826 1.00 0.00 72 GLY A O 10
ATOM 10858 N N . PRO A 1 73 ? -19.668 -4.627 -0.204 1.00 0.00 73 PRO A N 10
ATOM 10859 C CA . PRO A 1 73 ? -20.868 -5.359 0.213 1.00 0.00 73 PRO A CA 10
ATOM 10860 C C . PRO A 1 73 ? -20.575 -6.822 0.529 1.00 0.00 73 PRO A C 10
ATOM 10861 O O . PRO A 1 73 ? -20.987 -7.337 1.568 1.00 0.00 73 PRO A O 10
ATOM 10872 N N . SER A 1 74 ? -19.860 -7.485 -0.374 1.00 0.00 74 SER A N 10
ATOM 10873 C CA . SER A 1 74 ? -19.514 -8.890 -0.193 1.00 0.00 74 SER A CA 10
ATOM 10874 C C . SER A 1 74 ? -19.185 -9.185 1.267 1.00 0.00 74 SER A C 10
ATOM 10875 O O . SER A 1 74 ? -19.677 -10.156 1.841 1.00 0.00 74 SER A O 10
ATOM 10883 N N . SER A 1 75 ? -18.350 -8.339 1.861 1.00 0.00 75 SER A N 10
ATOM 10884 C CA . SER A 1 75 ? -17.951 -8.510 3.254 1.00 0.00 75 SER A CA 10
ATOM 10885 C C . SER A 1 75 ? -17.604 -9.967 3.544 1.00 0.00 75 SER A C 10
ATOM 10886 O O . SER A 1 75 ? -18.059 -10.540 4.533 1.00 0.00 75 SER A O 10
ATOM 10894 N N . GLY A 1 76 ? -16.793 -10.561 2.674 1.00 0.00 76 GLY A N 10
ATOM 10895 C CA . GLY A 1 76 ? -16.398 -11.946 2.854 1.00 0.00 76 GLY A CA 10
ATOM 10896 C C . GLY A 1 76 ? -16.005 -12.610 1.549 1.00 0.00 76 GLY A C 10
ATOM 10897 O O . GLY A 1 76 ? -16.603 -13.609 1.149 1.00 0.00 76 GLY A O 10
ATOM 10901 N N . GLY A 1 1 ? -6.301 -26.312 -2.220 1.00 0.00 1 GLY A N 11
ATOM 10902 C CA . GLY A 1 1 ? -5.625 -26.406 -3.500 1.00 0.00 1 GLY A CA 11
ATOM 10903 C C . GLY A 1 1 ? -4.818 -25.163 -3.822 1.00 0.00 1 GLY A C 11
ATOM 10904 O O . GLY A 1 1 ? -3.818 -24.877 -3.165 1.00 0.00 1 GLY A O 11
ATOM 10908 N N . SER A 1 2 ? -5.253 -24.424 -4.838 1.00 0.00 2 SER A N 11
ATOM 10909 C CA . SER A 1 2 ? -4.561 -23.208 -5.249 1.00 0.00 2 SER A CA 11
ATOM 10910 C C . SER A 1 2 ? -4.973 -22.027 -4.376 1.00 0.00 2 SER A C 11
ATOM 10911 O O . SER A 1 2 ? -6.002 -21.394 -4.614 1.00 0.00 2 SER A O 11
ATOM 10919 N N . SER A 1 3 ? -4.162 -21.736 -3.364 1.00 0.00 3 SER A N 11
ATOM 10920 C CA . SER A 1 3 ? -4.443 -20.633 -2.452 1.00 0.00 3 SER A CA 11
ATOM 10921 C C . SER A 1 3 ? -3.179 -19.826 -2.170 1.00 0.00 3 SER A C 11
ATOM 10922 O O . SER A 1 3 ? -2.091 -20.174 -2.628 1.00 0.00 3 SER A O 11
ATOM 10930 N N . GLY A 1 4 ? -3.332 -18.744 -1.413 1.00 0.00 4 GLY A N 11
ATOM 10931 C CA . GLY A 1 4 ? -2.196 -17.903 -1.082 1.00 0.00 4 GLY A CA 11
ATOM 10932 C C . GLY A 1 4 ? -2.370 -17.188 0.243 1.00 0.00 4 GLY A C 11
ATOM 10933 O O . GLY A 1 4 ? -3.393 -17.344 0.911 1.00 0.00 4 GLY A O 11
ATOM 10937 N N . SER A 1 5 ? -1.368 -16.403 0.627 1.00 0.00 5 SER A N 11
ATOM 10938 C CA . SER A 1 5 ? -1.413 -15.666 1.884 1.00 0.00 5 SER A CA 11
ATOM 10939 C C . SER A 1 5 ? -2.731 -14.911 2.025 1.00 0.00 5 SER A C 11
ATOM 10940 O O . SER A 1 5 ? -3.500 -14.799 1.070 1.00 0.00 5 SER A O 11
ATOM 10948 N N . SER A 1 6 ? -2.985 -14.394 3.223 1.00 0.00 6 SER A N 11
ATOM 10949 C CA . SER A 1 6 ? -4.211 -13.653 3.491 1.00 0.00 6 SER A CA 11
ATOM 10950 C C . SER A 1 6 ? -3.916 -12.169 3.693 1.00 0.00 6 SER A C 11
ATOM 10951 O O . SER A 1 6 ? -3.022 -11.801 4.453 1.00 0.00 6 SER A O 11
ATOM 10959 N N . GLY A 1 7 ? -4.676 -11.322 3.004 1.00 0.00 7 GLY A N 11
ATOM 10960 C CA . GLY A 1 7 ? -4.481 -9.889 3.121 1.00 0.00 7 GLY A CA 11
ATOM 10961 C C . GLY A 1 7 ? -5.769 -9.112 2.938 1.00 0.00 7 GLY A C 11
ATOM 10962 O O . GLY A 1 7 ? -6.827 -9.697 2.705 1.00 0.00 7 GLY A O 11
ATOM 10966 N N . ARG A 1 8 ? -5.682 -7.790 3.045 1.00 0.00 8 ARG A N 11
ATOM 10967 C CA . ARG A 1 8 ? -6.851 -6.932 2.892 1.00 0.00 8 ARG A CA 11
ATOM 10968 C C . ARG A 1 8 ? -6.683 -5.990 1.704 1.00 0.00 8 ARG A C 11
ATOM 10969 O O . ARG A 1 8 ? -5.595 -5.466 1.464 1.00 0.00 8 ARG A O 11
ATOM 10990 N N . ARG A 1 9 ? -7.766 -5.781 0.964 1.00 0.00 9 ARG A N 11
ATOM 10991 C CA . ARG A 1 9 ? -7.738 -4.904 -0.201 1.00 0.00 9 ARG A CA 11
ATOM 10992 C C . ARG A 1 9 ? -7.883 -3.443 0.216 1.00 0.00 9 ARG A C 11
ATOM 10993 O O . ARG A 1 9 ? -8.918 -3.037 0.742 1.00 0.00 9 ARG A O 11
ATOM 11014 N N . MET A 1 10 ? -6.837 -2.658 -0.024 1.00 0.00 10 MET A N 11
ATOM 11015 C CA . MET A 1 10 ? -6.848 -1.243 0.326 1.00 0.00 10 MET A CA 11
ATOM 11016 C C . MET A 1 10 ? -7.016 -0.377 -0.918 1.00 0.00 10 MET A C 11
ATOM 11017 O O . MET A 1 10 ? -6.591 -0.753 -2.011 1.00 0.00 10 MET A O 11
ATOM 11031 N N . VAL A 1 11 ? -7.639 0.785 -0.746 1.00 0.00 11 VAL A N 11
ATOM 11032 C CA . VAL A 1 11 ? -7.862 1.705 -1.855 1.00 0.00 11 VAL A CA 11
ATOM 11033 C C . VAL A 1 11 ? -7.018 2.965 -1.702 1.00 0.00 11 VAL A C 11
ATOM 11034 O O . VAL A 1 11 ? -7.126 3.680 -0.706 1.00 0.00 11 VAL A O 11
ATOM 11047 N N . ALA A 1 12 ? -6.178 3.232 -2.697 1.00 0.00 12 ALA A N 11
ATOM 11048 C CA . ALA A 1 12 ? -5.317 4.408 -2.675 1.00 0.00 12 ALA A CA 11
ATOM 11049 C C . ALA A 1 12 ? -6.138 5.688 -2.560 1.00 0.00 12 ALA A C 11
ATOM 11050 O O . ALA A 1 12 ? -6.886 6.042 -3.472 1.00 0.00 12 ALA A O 11
ATOM 11057 N N . LEU A 1 13 ? -5.995 6.378 -1.433 1.00 0.00 13 LEU A N 11
ATOM 11058 C CA . LEU A 1 13 ? -6.725 7.619 -1.198 1.00 0.00 13 LEU A CA 11
ATOM 11059 C C . LEU A 1 13 ? -6.144 8.758 -2.031 1.00 0.00 13 LEU A C 11
ATOM 11060 O O . LEU A 1 13 ? -6.878 9.601 -2.546 1.00 0.00 13 LEU A O 11
ATOM 11076 N N . TYR A 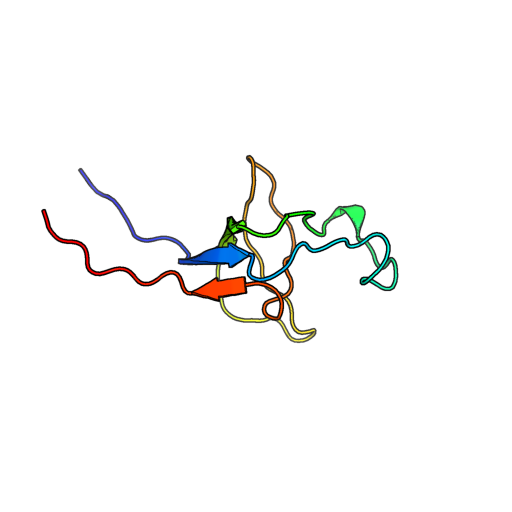1 14 ? -4.822 8.774 -2.160 1.00 0.00 14 TYR A N 11
ATOM 11077 C CA . TYR A 1 14 ? -4.142 9.809 -2.930 1.00 0.00 14 TYR A CA 11
ATOM 11078 C C . TYR A 1 14 ? -2.941 9.235 -3.674 1.00 0.00 14 TYR A C 11
ATOM 11079 O O . TYR A 1 14 ? -2.118 8.527 -3.094 1.00 0.00 14 TYR A O 11
ATOM 11097 N N . ASP A 1 15 ? -2.848 9.545 -4.962 1.00 0.00 15 ASP A N 11
ATOM 11098 C CA . ASP A 1 15 ? -1.747 9.062 -5.788 1.00 0.00 15 ASP A CA 11
ATOM 11099 C C . ASP A 1 15 ? -0.424 9.145 -5.032 1.00 0.00 15 ASP A C 11
ATOM 11100 O O . ASP A 1 15 ? -0.023 10.218 -4.580 1.00 0.00 15 ASP A O 11
ATOM 11109 N N . TYR A 1 16 ? 0.248 8.008 -4.899 1.00 0.00 16 TYR A N 11
ATOM 11110 C CA . TYR A 1 16 ? 1.524 7.952 -4.196 1.00 0.00 16 TYR A CA 11
ATOM 11111 C C . TYR A 1 16 ? 2.690 7.981 -5.179 1.00 0.00 16 TYR A C 11
ATOM 11112 O O . TYR A 1 16 ? 2.538 7.634 -6.351 1.00 0.00 16 TYR A O 11
ATOM 11130 N N . ASP A 1 17 ? 3.855 8.396 -4.693 1.00 0.00 17 ASP A N 11
ATOM 11131 C CA . ASP A 1 17 ? 5.049 8.469 -5.527 1.00 0.00 17 ASP A CA 11
ATOM 11132 C C . ASP A 1 17 ? 6.311 8.467 -4.671 1.00 0.00 17 ASP A C 11
ATOM 11133 O O . ASP A 1 17 ? 6.662 9.462 -4.037 1.00 0.00 17 ASP A O 11
ATOM 11142 N N . PRO A 1 18 ? 7.010 7.322 -4.649 1.00 0.00 18 PRO A N 11
ATOM 11143 C CA . PRO A 1 18 ? 8.243 7.163 -3.873 1.00 0.00 18 PRO A CA 11
ATOM 11144 C C . PRO A 1 18 ? 9.400 7.972 -4.450 1.00 0.00 18 PRO A C 11
ATOM 11145 O O . PRO A 1 18 ? 10.499 7.985 -3.895 1.00 0.00 18 PRO A O 11
ATOM 11156 N N . ARG A 1 19 ? 9.145 8.646 -5.567 1.00 0.00 19 ARG A N 11
ATOM 11157 C CA . ARG A 1 19 ? 10.165 9.458 -6.219 1.00 0.00 19 ARG A CA 11
ATOM 11158 C C . ARG A 1 19 ? 10.111 10.900 -5.725 1.00 0.00 19 ARG A C 11
ATOM 11159 O O . ARG A 1 19 ? 11.110 11.618 -5.766 1.00 0.00 19 ARG A O 11
ATOM 11180 N N . GLU A 1 20 ? 8.938 11.317 -5.259 1.00 0.00 20 GLU A N 11
ATOM 11181 C CA . GLU A 1 20 ? 8.754 12.674 -4.758 1.00 0.00 20 GLU A CA 11
ATOM 11182 C C . GLU A 1 20 ? 8.477 12.668 -3.258 1.00 0.00 20 GLU A C 11
ATOM 11183 O O . GLU A 1 20 ? 9.119 13.389 -2.494 1.00 0.00 20 GLU A O 11
ATOM 11195 N N . SER A 1 21 ? 7.517 11.848 -2.843 1.00 0.00 21 SER A N 11
ATOM 11196 C CA . SER A 1 21 ? 7.151 11.750 -1.434 1.00 0.00 21 SER A CA 11
ATOM 11197 C C . SER A 1 21 ? 8.275 11.111 -0.624 1.00 0.00 21 SER A C 11
ATOM 11198 O O . SER A 1 21 ? 8.838 11.734 0.276 1.00 0.00 21 SER A O 11
ATOM 11206 N N . SER A 1 22 ? 8.595 9.863 -0.951 1.00 0.00 22 SER A N 11
ATOM 11207 C CA . SER A 1 22 ? 9.649 9.137 -0.252 1.00 0.00 22 SER A CA 11
ATOM 11208 C C . SER A 1 22 ? 11.014 9.760 -0.529 1.00 0.00 22 SER A C 11
ATOM 11209 O O . SER A 1 22 ? 11.298 10.232 -1.630 1.00 0.00 22 SER A O 11
ATOM 11217 N N . PRO A 1 23 ? 11.881 9.763 0.495 1.00 0.00 23 PRO A N 11
ATOM 11218 C CA . PRO A 1 23 ? 13.231 10.324 0.387 1.00 0.00 23 PRO A CA 11
ATOM 11219 C C . PRO A 1 23 ? 14.138 9.485 -0.507 1.00 0.00 23 PRO A C 11
ATOM 11220 O O . PRO A 1 23 ? 15.353 9.675 -0.526 1.00 0.00 23 PRO A O 11
ATOM 11231 N N . ASN A 1 24 ? 13.538 8.557 -1.246 1.00 0.00 24 ASN A N 11
ATOM 11232 C CA . ASN A 1 24 ? 14.293 7.689 -2.143 1.00 0.00 24 ASN A CA 11
ATOM 11233 C C . ASN A 1 24 ? 15.046 6.619 -1.358 1.00 0.00 24 ASN A C 11
ATOM 11234 O O . ASN A 1 24 ? 16.223 6.361 -1.611 1.00 0.00 24 ASN A O 11
ATOM 11245 N N . VAL A 1 25 ? 14.359 6.000 -0.404 1.00 0.00 25 VAL A N 11
ATOM 11246 C CA . VAL A 1 25 ? 14.961 4.956 0.418 1.00 0.00 25 VAL A CA 11
ATOM 11247 C C . VAL A 1 25 ? 14.573 3.570 -0.083 1.00 0.00 25 VAL A C 11
ATOM 11248 O O . VAL A 1 25 ? 13.525 3.038 0.282 1.00 0.00 25 VAL A O 11
ATOM 11261 N N . ASP A 1 26 ? 15.425 2.990 -0.921 1.00 0.00 26 ASP A N 11
ATOM 11262 C CA . ASP A 1 26 ? 15.172 1.663 -1.472 1.00 0.00 26 ASP A CA 11
ATOM 11263 C C . ASP A 1 26 ? 13.812 1.611 -2.161 1.00 0.00 26 ASP A C 11
ATOM 11264 O O . ASP A 1 26 ? 13.140 0.580 -2.154 1.00 0.00 26 ASP A O 11
ATOM 11273 N N . VAL A 1 27 ? 13.412 2.731 -2.755 1.00 0.00 27 VAL A N 11
ATOM 11274 C CA . VAL A 1 27 ? 12.132 2.813 -3.449 1.00 0.00 27 VAL A CA 11
ATOM 11275 C C . VAL A 1 27 ? 11.998 1.705 -4.488 1.00 0.00 27 VAL A C 11
ATOM 11276 O O . VAL A 1 27 ? 10.890 1.327 -4.866 1.00 0.00 27 VAL A O 11
ATOM 11289 N N . GLU A 1 28 ? 13.135 1.190 -4.945 1.00 0.00 28 GLU A N 11
ATOM 11290 C CA . GLU A 1 28 ? 13.144 0.125 -5.942 1.00 0.00 28 GLU A CA 11
ATOM 11291 C C . GLU A 1 28 ? 12.150 -0.973 -5.573 1.00 0.00 28 GLU A C 11
ATOM 11292 O O . GLU A 1 28 ? 11.557 -1.607 -6.446 1.00 0.00 28 GLU A O 11
ATOM 11304 N N . ALA A 1 29 ? 11.973 -1.192 -4.274 1.00 0.00 29 ALA A N 11
ATOM 11305 C CA . ALA A 1 29 ? 11.051 -2.211 -3.790 1.00 0.00 29 ALA A CA 11
ATOM 11306 C C . ALA A 1 29 ? 9.661 -1.628 -3.558 1.00 0.00 29 ALA A C 11
ATOM 11307 O O . ALA A 1 29 ? 8.656 -2.326 -3.689 1.00 0.00 29 ALA A O 11
ATOM 11314 N N . GLU A 1 30 ? 9.613 -0.345 -3.211 1.00 0.00 30 GLU A N 11
ATOM 11315 C CA . GLU A 1 30 ? 8.345 0.330 -2.959 1.00 0.00 30 GLU A CA 11
ATOM 11316 C C . GLU A 1 30 ? 7.416 0.210 -4.164 1.00 0.00 30 GLU A C 11
ATOM 11317 O O . GLU A 1 30 ? 7.866 -0.004 -5.290 1.00 0.00 30 GLU A O 11
ATOM 11329 N N . LEU A 1 31 ? 6.118 0.349 -3.919 1.00 0.00 31 LEU A N 11
ATOM 11330 C CA . LEU A 1 31 ? 5.124 0.256 -4.982 1.00 0.00 31 LEU A CA 11
ATOM 11331 C C . LEU A 1 31 ? 4.568 1.634 -5.330 1.00 0.00 31 LEU A C 11
ATOM 11332 O O . LEU A 1 31 ? 4.168 2.395 -4.449 1.00 0.00 31 LEU A O 11
ATOM 11348 N N . THR A 1 32 ? 4.545 1.948 -6.622 1.00 0.00 32 THR A N 11
ATOM 11349 C CA . THR A 1 32 ? 4.038 3.233 -7.087 1.00 0.00 32 THR A CA 11
ATOM 11350 C C . THR A 1 32 ? 2.617 3.101 -7.625 1.00 0.00 32 THR A C 11
ATOM 11351 O O . THR A 1 32 ? 2.413 2.743 -8.785 1.00 0.00 32 THR A O 11
ATOM 11362 N N . PHE A 1 33 ? 1.639 3.393 -6.775 1.00 0.00 33 PHE A N 11
ATOM 11363 C CA . PHE A 1 33 ? 0.236 3.307 -7.165 1.00 0.00 33 PHE A CA 11
ATOM 11364 C C . PHE A 1 33 ? -0.351 4.697 -7.394 1.00 0.00 33 PHE A C 11
ATOM 11365 O O . PHE A 1 33 ? 0.344 5.705 -7.265 1.00 0.00 33 PHE A O 11
ATOM 11382 N N . CYS A 1 34 ? -1.634 4.741 -7.735 1.00 0.00 34 CYS A N 11
ATOM 11383 C CA . CYS A 1 34 ? -2.316 6.007 -7.984 1.00 0.00 34 CYS A CA 11
ATOM 11384 C C . CYS A 1 34 ? -3.667 6.044 -7.277 1.00 0.00 34 CYS A C 11
ATOM 11385 O O . CYS A 1 34 ? -4.178 5.015 -6.834 1.00 0.00 34 CYS A O 11
ATOM 11393 N N . THR A 1 35 ? -4.241 7.239 -7.173 1.00 0.00 35 THR A N 11
ATOM 11394 C CA . THR A 1 35 ? -5.531 7.412 -6.518 1.00 0.00 35 THR A CA 11
ATOM 11395 C C . THR A 1 35 ? -6.545 6.391 -7.021 1.00 0.00 35 THR A C 11
ATOM 11396 O O . THR A 1 35 ? -6.909 6.390 -8.197 1.00 0.00 35 THR A O 11
ATOM 11407 N N . GLY A 1 36 ? -7.000 5.523 -6.123 1.00 0.00 36 GLY A N 11
ATOM 11408 C CA . GLY A 1 36 ? -7.969 4.509 -6.496 1.00 0.00 36 GLY A CA 11
ATOM 11409 C C . GLY A 1 36 ? -7.347 3.133 -6.628 1.00 0.00 36 GLY A C 11
ATOM 11410 O O . GLY A 1 36 ? -7.965 2.128 -6.277 1.00 0.00 36 GLY A O 11
ATOM 11414 N N . ASP A 1 37 ? -6.121 3.086 -7.137 1.00 0.00 37 ASP A N 11
ATOM 11415 C CA . ASP A 1 37 ? -5.414 1.823 -7.316 1.00 0.00 37 ASP A CA 11
ATOM 11416 C C . ASP A 1 37 ? -5.518 0.961 -6.062 1.00 0.00 37 ASP A C 11
ATOM 11417 O O . ASP A 1 37 ? -5.071 1.357 -4.985 1.00 0.00 37 ASP A O 11
ATOM 11426 N N . ILE A 1 38 ? -6.111 -0.219 -6.209 1.00 0.00 38 ILE A N 11
ATOM 11427 C CA . ILE A 1 38 ? -6.273 -1.137 -5.088 1.00 0.00 38 ILE A CA 11
ATOM 11428 C C . ILE A 1 38 ? -4.997 -1.936 -4.843 1.00 0.00 38 ILE A C 11
ATOM 11429 O O . ILE A 1 38 ? -4.301 -2.317 -5.784 1.00 0.00 38 ILE A O 11
ATOM 11445 N N . ILE A 1 39 ? -4.698 -2.186 -3.573 1.00 0.00 39 ILE A N 11
ATOM 11446 C CA . ILE A 1 39 ? -3.507 -2.942 -3.204 1.00 0.00 39 ILE A CA 11
ATOM 11447 C C . ILE A 1 39 ? -3.799 -3.901 -2.054 1.00 0.00 39 ILE A C 11
ATOM 11448 O O . ILE A 1 39 ? -4.418 -3.524 -1.058 1.00 0.00 39 ILE A O 11
ATOM 11464 N N . THR A 1 40 ? -3.348 -5.143 -2.198 1.00 0.00 40 THR A N 11
ATOM 11465 C CA . THR A 1 40 ? -3.560 -6.157 -1.172 1.00 0.00 40 THR A CA 11
ATOM 11466 C C . THR A 1 40 ? -2.389 -6.206 -0.198 1.00 0.00 40 THR A C 11
ATOM 11467 O O . THR A 1 40 ? -1.323 -6.732 -0.518 1.00 0.00 40 THR A O 11
ATOM 11478 N N . VAL A 1 41 ? -2.593 -5.654 0.994 1.00 0.00 41 VAL A N 11
ATOM 11479 C CA . VAL A 1 41 ? -1.554 -5.637 2.017 1.00 0.00 41 VAL A CA 11
ATOM 11480 C C . VAL A 1 41 ? -1.605 -6.897 2.874 1.00 0.00 41 VAL A C 11
ATOM 11481 O O . VAL A 1 41 ? -2.680 -7.435 3.141 1.00 0.00 41 VAL A O 11
ATOM 11494 N N . PHE A 1 42 ? -0.437 -7.362 3.302 1.00 0.00 42 PHE A N 11
ATOM 11495 C CA . PHE A 1 42 ? -0.347 -8.560 4.129 1.00 0.00 42 PHE A CA 11
ATOM 11496 C C . PHE A 1 42 ? 0.344 -8.255 5.455 1.00 0.00 42 PHE A C 11
ATOM 11497 O O . PHE A 1 42 ? 1.473 -7.769 5.481 1.00 0.00 42 PHE A O 11
ATOM 11514 N N . GLY A 1 43 ? -0.345 -8.545 6.555 1.00 0.00 43 GLY A N 11
ATOM 11515 C CA . GLY A 1 43 ? 0.218 -8.295 7.869 1.00 0.00 43 GLY A CA 11
ATOM 11516 C C . GLY A 1 43 ? 0.024 -6.861 8.320 1.00 0.00 43 GLY A C 11
ATOM 11517 O O . GLY A 1 43 ? -0.553 -6.049 7.596 1.00 0.00 43 GLY A O 11
ATOM 11521 N N . GLU A 1 44 ? 0.505 -6.548 9.519 1.00 0.00 44 GLU A N 11
ATOM 11522 C CA . GLU A 1 44 ? 0.379 -5.202 10.065 1.00 0.00 44 GLU A CA 11
ATOM 11523 C C . GLU A 1 44 ? 1.531 -4.316 9.599 1.00 0.00 44 GLU A C 11
ATOM 11524 O O . GLU A 1 44 ? 2.483 -4.792 8.979 1.00 0.00 44 GLU A O 11
ATOM 11536 N N . ILE A 1 45 ? 1.436 -3.025 9.901 1.00 0.00 45 ILE A N 11
ATOM 11537 C CA . ILE A 1 45 ? 2.469 -2.073 9.514 1.00 0.00 45 ILE A CA 11
ATOM 11538 C C . ILE A 1 45 ? 3.833 -2.493 10.052 1.00 0.00 45 ILE A C 11
ATOM 11539 O O . ILE A 1 45 ? 3.930 -3.122 11.106 1.00 0.00 45 ILE A O 11
ATOM 11555 N N . ASP A 1 46 ? 4.885 -2.139 9.321 1.00 0.00 46 ASP A N 11
ATOM 11556 C CA . ASP A 1 46 ? 6.245 -2.476 9.726 1.00 0.00 46 ASP A CA 11
ATOM 11557 C C . ASP A 1 46 ? 6.748 -1.514 10.797 1.00 0.00 46 ASP A C 11
ATOM 11558 O O . ASP A 1 46 ? 6.047 -0.579 11.182 1.00 0.00 46 ASP A O 11
ATOM 11567 N N . GLU A 1 47 ? 7.966 -1.751 11.274 1.00 0.00 47 GLU A N 11
ATOM 11568 C CA . GLU A 1 47 ? 8.561 -0.905 12.303 1.00 0.00 47 GLU A CA 11
ATOM 11569 C C . GLU A 1 47 ? 8.598 0.552 11.854 1.00 0.00 47 GLU A C 11
ATOM 11570 O O . GLU A 1 47 ? 8.300 1.460 12.630 1.00 0.00 47 GLU A O 11
ATOM 11582 N N . ASP A 1 48 ? 8.968 0.768 10.596 1.00 0.00 48 ASP A N 11
ATOM 11583 C CA . ASP A 1 48 ? 9.044 2.115 10.042 1.00 0.00 48 ASP A CA 11
ATOM 11584 C C . ASP A 1 48 ? 7.662 2.756 9.978 1.00 0.00 48 ASP A C 11
ATOM 11585 O O . ASP A 1 48 ? 7.412 3.781 10.611 1.00 0.00 48 ASP A O 11
ATOM 11594 N N . GLY A 1 49 ? 6.766 2.145 9.208 1.00 0.00 49 GLY A N 11
ATOM 11595 C CA . GLY A 1 49 ? 5.420 2.671 9.074 1.00 0.00 49 GLY A CA 11
ATOM 11596 C C . GLY A 1 49 ? 4.843 2.441 7.692 1.00 0.00 49 GLY A C 11
ATOM 11597 O O . GLY A 1 49 ? 4.084 3.266 7.183 1.00 0.00 49 GLY A O 11
ATOM 11601 N N . PHE A 1 50 ? 5.204 1.318 7.081 1.00 0.00 50 PHE A N 11
ATOM 11602 C CA . PHE A 1 50 ? 4.718 0.983 5.747 1.00 0.00 50 PHE A CA 11
ATOM 11603 C C . PHE A 1 50 ? 4.085 -0.405 5.731 1.00 0.00 50 PHE A C 11
ATOM 11604 O O . PHE A 1 50 ? 4.233 -1.178 6.678 1.00 0.00 50 PHE A O 11
ATOM 11621 N N . TYR A 1 51 ? 3.379 -0.714 4.649 1.00 0.00 51 TYR A N 11
ATOM 11622 C CA . TYR A 1 51 ? 2.720 -2.007 4.510 1.00 0.00 51 TYR A CA 11
ATOM 11623 C C . TYR A 1 51 ? 3.391 -2.847 3.427 1.00 0.00 51 TYR A C 11
ATOM 11624 O O . TYR A 1 51 ? 4.250 -2.360 2.692 1.00 0.00 51 TYR A O 11
ATOM 11642 N N . TYR A 1 52 ? 2.991 -4.110 3.335 1.00 0.00 52 TYR A N 11
ATOM 11643 C CA . TYR A 1 52 ? 3.554 -5.019 2.344 1.00 0.00 52 TYR A CA 11
ATOM 11644 C C . TYR A 1 52 ? 2.450 -5.740 1.577 1.00 0.00 52 TYR A C 11
ATOM 11645 O O . TYR A 1 52 ? 1.877 -6.716 2.061 1.00 0.00 52 TYR A O 11
ATOM 11663 N N . GLY A 1 53 ? 2.156 -5.251 0.376 1.00 0.00 53 GLY A N 11
ATOM 11664 C CA . GLY A 1 53 ? 1.122 -5.860 -0.440 1.00 0.00 53 GLY A CA 11
ATOM 11665 C C . GLY A 1 53 ? 1.578 -6.107 -1.864 1.00 0.00 53 GLY A C 11
ATOM 11666 O O . GLY A 1 53 ? 2.750 -5.919 -2.188 1.00 0.00 53 GLY A O 11
ATOM 11670 N N . GLU A 1 54 ? 0.649 -6.530 -2.716 1.00 0.00 54 GLU A N 11
ATOM 11671 C CA . GLU A 1 54 ? 0.964 -6.806 -4.113 1.00 0.00 54 GLU A CA 11
ATOM 11672 C C . GLU A 1 54 ? 0.095 -5.964 -5.043 1.00 0.00 54 GLU A C 11
ATOM 11673 O O . GLU A 1 54 ? -1.089 -5.750 -4.780 1.00 0.00 54 GLU A O 11
ATOM 11685 N N . LEU A 1 55 ? 0.690 -5.489 -6.131 1.00 0.00 55 LEU A N 11
ATOM 11686 C CA . LEU A 1 55 ? -0.028 -4.670 -7.101 1.00 0.00 55 LEU A CA 11
ATOM 11687 C C . LEU A 1 55 ? 0.453 -4.957 -8.520 1.00 0.00 55 LEU A C 11
ATOM 11688 O O . LEU A 1 55 ? 1.655 -5.004 -8.780 1.00 0.00 55 LEU A O 11
ATOM 11704 N N . ASN A 1 56 ? -0.493 -5.147 -9.434 1.00 0.00 56 ASN A N 11
ATOM 11705 C CA . ASN A 1 56 ? -0.165 -5.428 -10.826 1.00 0.00 56 ASN A CA 11
ATOM 11706 C C . ASN A 1 56 ? 0.923 -6.493 -10.925 1.00 0.00 56 ASN A C 11
ATOM 11707 O O . ASN A 1 56 ? 1.813 -6.409 -11.771 1.00 0.00 56 ASN A O 11
ATOM 11718 N N . GLY A 1 57 ? 0.845 -7.494 -10.054 1.00 0.00 57 GLY A N 11
ATOM 11719 C CA . GLY A 1 57 ? 1.828 -8.562 -10.060 1.00 0.00 57 GLY A CA 11
ATOM 11720 C C . GLY A 1 57 ? 3.190 -8.097 -9.584 1.00 0.00 57 GLY A C 11
ATOM 11721 O O . GLY A 1 57 ? 4.217 -8.537 -10.100 1.00 0.00 57 GLY A O 11
ATOM 11725 N N . GLN A 1 58 ? 3.199 -7.206 -8.598 1.00 0.00 58 GLN A N 11
ATOM 11726 C CA . GLN A 1 58 ? 4.446 -6.680 -8.055 1.00 0.00 58 GLN A CA 11
ATOM 11727 C C . GLN A 1 58 ? 4.370 -6.560 -6.536 1.00 0.00 58 GLN A C 11
ATOM 11728 O O . GLN A 1 58 ? 3.498 -5.877 -5.999 1.00 0.00 58 GLN A O 11
ATOM 11742 N N . LYS A 1 59 ? 5.289 -7.230 -5.848 1.00 0.00 59 LYS A N 11
ATOM 11743 C CA . LYS A 1 59 ? 5.328 -7.199 -4.391 1.00 0.00 59 LYS A CA 11
ATOM 11744 C C . LYS A 1 59 ? 6.303 -6.136 -3.896 1.00 0.00 59 LYS A C 11
ATOM 11745 O O . LYS A 1 59 ? 7.465 -6.110 -4.299 1.00 0.00 59 LYS A O 11
ATOM 11764 N N . GLY A 1 60 ? 5.823 -5.261 -3.018 1.00 0.00 60 GLY A N 11
ATOM 11765 C CA . GLY A 1 60 ? 6.666 -4.209 -2.481 1.00 0.00 60 GLY A CA 11
ATOM 11766 C C . GLY A 1 60 ? 6.099 -3.601 -1.213 1.00 0.00 60 GLY A C 11
ATOM 11767 O O . GLY A 1 60 ? 5.419 -4.278 -0.441 1.00 0.00 60 GLY A O 11
ATOM 11771 N N . LEU A 1 61 ? 6.379 -2.321 -0.997 1.00 0.00 61 LEU A N 11
ATOM 11772 C CA . LEU A 1 61 ? 5.893 -1.621 0.188 1.00 0.00 61 LEU A CA 11
ATOM 11773 C C . LEU A 1 61 ? 4.878 -0.548 -0.192 1.00 0.00 61 LEU A C 11
ATOM 11774 O O . LEU A 1 61 ? 4.939 0.022 -1.282 1.00 0.00 61 LEU A O 11
ATOM 11790 N N . VAL A 1 62 ? 3.946 -0.275 0.715 1.00 0.00 62 VAL A N 11
ATOM 11791 C CA . VAL A 1 62 ? 2.919 0.732 0.477 1.00 0.00 62 VAL A CA 11
ATOM 11792 C C . VAL A 1 62 ? 2.587 1.492 1.757 1.00 0.00 62 VAL A C 11
ATOM 11793 O O . VAL A 1 62 ? 2.281 0.905 2.795 1.00 0.00 62 VAL A O 11
ATOM 11806 N N . PRO A 1 63 ? 2.648 2.830 1.683 1.00 0.00 63 PRO A N 11
ATOM 11807 C CA . PRO A 1 63 ? 2.356 3.699 2.827 1.00 0.00 63 PRO A CA 11
ATOM 11808 C C . PRO A 1 63 ? 0.878 3.689 3.200 1.00 0.00 63 PRO A C 11
ATOM 11809 O O . PRO A 1 63 ? 0.029 4.130 2.425 1.00 0.00 63 PRO A O 11
ATOM 11820 N N . SER A 1 64 ? 0.576 3.184 4.392 1.00 0.00 64 SER A N 11
ATOM 11821 C CA . SER A 1 64 ? -0.800 3.114 4.867 1.00 0.00 64 SER A CA 11
ATOM 11822 C C . SER A 1 64 ? -1.480 4.476 4.766 1.00 0.00 64 SER A C 11
ATOM 11823 O O . SER A 1 64 ? -2.680 4.566 4.512 1.00 0.00 64 SER A O 11
ATOM 11831 N N . ASN A 1 65 ? -0.702 5.535 4.968 1.00 0.00 65 ASN A N 11
ATOM 11832 C CA . ASN A 1 65 ? -1.228 6.894 4.900 1.00 0.00 65 ASN A CA 11
ATOM 11833 C C . ASN A 1 65 ? -1.876 7.160 3.545 1.00 0.00 65 ASN A C 11
ATOM 11834 O O . ASN A 1 65 ? -2.723 8.043 3.412 1.00 0.00 65 ASN A O 11
ATOM 11845 N N . PHE A 1 66 ? -1.471 6.389 2.541 1.00 0.00 66 PHE A N 11
ATOM 11846 C CA . PHE A 1 66 ? -2.011 6.542 1.194 1.00 0.00 66 PHE A CA 11
ATOM 11847 C C . PHE A 1 66 ? -2.941 5.383 0.848 1.00 0.00 66 PHE A C 11
ATOM 11848 O O . PHE A 1 66 ? -3.082 5.013 -0.319 1.00 0.00 66 PHE A O 11
ATOM 11865 N N . LEU A 1 67 ? -3.573 4.814 1.868 1.00 0.00 67 LEU A N 11
ATOM 11866 C CA . LEU A 1 67 ? -4.490 3.696 1.673 1.00 0.00 67 LEU A CA 11
ATOM 11867 C C . LEU A 1 67 ? -5.662 3.777 2.647 1.00 0.00 67 LEU A C 11
ATOM 11868 O O . LEU A 1 67 ? -5.619 4.524 3.623 1.00 0.00 67 LEU A O 11
ATOM 11884 N N . GLU A 1 68 ? -6.705 2.999 2.374 1.00 0.00 68 GLU A N 11
ATOM 11885 C CA . GLU A 1 68 ? -7.887 2.982 3.228 1.00 0.00 68 GLU A CA 11
ATOM 11886 C C . GLU A 1 68 ? -8.664 1.680 3.056 1.00 0.00 68 GLU A C 11
ATOM 11887 O O . GLU A 1 68 ? -9.146 1.372 1.967 1.00 0.00 68 GLU A O 11
ATOM 11899 N N . GLU A 1 69 ? -8.779 0.919 4.140 1.00 0.00 69 GLU A N 11
ATOM 11900 C CA . GLU A 1 69 ? -9.495 -0.351 4.109 1.00 0.00 69 GLU A CA 11
ATOM 11901 C C . GLU A 1 69 ? -10.817 -0.212 3.359 1.00 0.00 69 GLU A C 11
ATOM 11902 O O . GLU A 1 69 ? -11.781 0.352 3.877 1.00 0.00 69 GLU A O 11
ATOM 11914 N N . VAL A 1 70 ? -10.853 -0.729 2.135 1.00 0.00 70 VAL A N 11
ATOM 11915 C CA . VAL A 1 70 ? -12.055 -0.663 1.313 1.00 0.00 70 VAL A CA 11
ATOM 11916 C C . VAL A 1 70 ? -13.285 -1.098 2.102 1.00 0.00 70 VAL A C 11
ATOM 11917 O O . VAL A 1 70 ? -13.266 -2.120 2.787 1.00 0.00 70 VAL A O 11
ATOM 11930 N N . SER A 1 71 ? -14.354 -0.315 2.000 1.00 0.00 71 SER A N 11
ATOM 11931 C CA . SER A 1 71 ? -15.593 -0.617 2.707 1.00 0.00 71 SER A CA 11
ATOM 11932 C C . SER A 1 71 ? -16.790 -0.534 1.765 1.00 0.00 71 SER A C 11
ATOM 11933 O O . SER A 1 71 ? -16.717 0.081 0.702 1.00 0.00 71 SER A O 11
ATOM 11941 N N . GLY A 1 72 ? -17.894 -1.160 2.164 1.00 0.00 72 GLY A N 11
ATOM 11942 C CA . GLY A 1 72 ? -19.092 -1.146 1.344 1.00 0.00 72 GLY A CA 11
ATOM 11943 C C . GLY A 1 72 ? -20.145 -2.116 1.841 1.00 0.00 72 GLY A C 11
ATOM 11944 O O . GLY A 1 72 ? -19.838 -3.205 2.325 1.00 0.00 72 GLY A O 11
ATOM 11948 N N . PRO A 1 73 ? -21.422 -1.720 1.725 1.00 0.00 73 PRO A N 11
ATOM 11949 C CA . PRO A 1 73 ? -22.550 -2.547 2.162 1.00 0.00 73 PRO A CA 11
ATOM 11950 C C . PRO A 1 73 ? -22.748 -3.772 1.276 1.00 0.00 73 PRO A C 11
ATOM 11951 O O . PRO A 1 73 ? -23.238 -4.806 1.731 1.00 0.00 73 PRO A O 11
ATOM 11962 N N . SER A 1 74 ? -22.363 -3.650 0.010 1.00 0.00 74 SER A N 11
ATOM 11963 C CA . SER A 1 74 ? -22.501 -4.747 -0.940 1.00 0.00 74 SER A CA 11
ATOM 11964 C C . SER A 1 74 ? -21.136 -5.197 -1.452 1.00 0.00 74 SER A C 11
ATOM 11965 O O . SER A 1 74 ? -20.539 -4.551 -2.313 1.00 0.00 74 SER A O 11
ATOM 11973 N N . SER A 1 75 ? -20.647 -6.311 -0.915 1.00 0.00 75 SER A N 11
ATOM 11974 C CA . SER A 1 75 ? -19.351 -6.847 -1.313 1.00 0.00 75 SER A CA 11
ATOM 11975 C C . SER A 1 75 ? -18.254 -5.801 -1.139 1.00 0.00 75 SER A C 11
ATOM 11976 O O . SER A 1 75 ? -17.464 -5.557 -2.050 1.00 0.00 75 SER A O 11
ATOM 11984 N N . GLY A 1 76 ? -18.212 -5.186 0.039 1.00 0.00 76 GLY A N 11
ATOM 11985 C CA . GLY A 1 76 ? -17.209 -4.174 0.312 1.00 0.00 76 GLY A CA 11
ATOM 11986 C C . GLY A 1 76 ? -15.803 -4.739 0.324 1.00 0.00 76 GLY A C 11
ATOM 11987 O O . GLY A 1 76 ? -15.003 -4.413 1.201 1.00 0.00 76 GLY A O 11
ATOM 11991 N N . GLY A 1 1 ? 3.866 -22.710 8.099 1.00 0.00 1 GLY A N 12
ATOM 11992 C CA . GLY A 1 1 ? 3.084 -21.549 7.719 1.00 0.00 1 GLY A CA 12
ATOM 11993 C C . GLY A 1 1 ? 1.592 -21.788 7.841 1.00 0.00 1 GLY A C 12
ATOM 11994 O O . GLY A 1 1 ? 1.079 -21.999 8.940 1.00 0.00 1 GLY A O 12
ATOM 11998 N N . SER A 1 2 ? 0.894 -21.754 6.711 1.00 0.00 2 SER A N 12
ATOM 11999 C CA . SER A 1 2 ? -0.549 -21.964 6.697 1.00 0.00 2 SER A CA 12
ATOM 12000 C C . SER A 1 2 ? -1.029 -22.343 5.299 1.00 0.00 2 SER A C 12
ATOM 12001 O O . SER A 1 2 ? -0.287 -22.229 4.324 1.00 0.00 2 SER A O 12
ATOM 12009 N N . SER A 1 3 ? -2.277 -22.794 5.211 1.00 0.00 3 SER A N 12
ATOM 12010 C CA . SER A 1 3 ? -2.857 -23.193 3.934 1.00 0.00 3 SER A CA 12
ATOM 12011 C C . SER A 1 3 ? -2.669 -22.100 2.887 1.00 0.00 3 SER A C 12
ATOM 12012 O O . SER A 1 3 ? -2.248 -22.368 1.762 1.00 0.00 3 SER A O 12
ATOM 12020 N N . GLY A 1 4 ? -2.986 -20.865 3.265 1.00 0.00 4 GLY A N 12
ATOM 12021 C CA . GLY A 1 4 ? -2.847 -19.749 2.348 1.00 0.00 4 GLY A CA 12
ATOM 12022 C C . GLY A 1 4 ? -3.508 -18.487 2.866 1.00 0.00 4 GLY A C 12
ATOM 12023 O O . GLY A 1 4 ? -4.590 -18.115 2.412 1.00 0.00 4 GLY A O 12
ATOM 12027 N N . SER A 1 5 ? -2.858 -17.829 3.820 1.00 0.00 5 SER A N 12
ATOM 12028 C CA . SER A 1 5 ? -3.392 -16.604 4.404 1.00 0.00 5 SER A CA 12
ATOM 12029 C C . SER A 1 5 ? -3.678 -15.566 3.322 1.00 0.00 5 SER A C 12
ATOM 12030 O O . SER A 1 5 ? -3.134 -15.636 2.220 1.00 0.00 5 SER A O 12
ATOM 12038 N N . SER A 1 6 ? -4.535 -14.604 3.647 1.00 0.00 6 SER A N 12
ATOM 12039 C CA . SER A 1 6 ? -4.897 -13.553 2.703 1.00 0.00 6 SER A CA 12
ATOM 12040 C C . SER A 1 6 ? -4.752 -12.175 3.342 1.00 0.00 6 SER A C 12
ATOM 12041 O O . SER A 1 6 ? -4.644 -12.052 4.562 1.00 0.00 6 SER A O 12
ATOM 12049 N N . GLY A 1 7 ? -4.750 -11.140 2.508 1.00 0.00 7 GLY A N 12
ATOM 12050 C CA . GLY A 1 7 ? -4.617 -9.784 3.009 1.00 0.00 7 GLY A CA 12
ATOM 12051 C C . GLY A 1 7 ? -5.848 -8.942 2.736 1.00 0.00 7 GLY A C 12
ATOM 12052 O O . GLY A 1 7 ? -6.811 -9.416 2.134 1.00 0.00 7 GLY A O 12
ATOM 12056 N N . ARG A 1 8 ? -5.817 -7.690 3.182 1.00 0.00 8 ARG A N 12
ATOM 12057 C CA . ARG A 1 8 ? -6.940 -6.782 2.985 1.00 0.00 8 ARG A CA 12
ATOM 12058 C C . ARG A 1 8 ? -6.691 -5.858 1.797 1.00 0.00 8 ARG A C 12
ATOM 12059 O O . ARG A 1 8 ? -5.591 -5.330 1.628 1.00 0.00 8 ARG A O 12
ATOM 12080 N N . ARG A 1 9 ? -7.718 -5.669 0.975 1.00 0.00 9 ARG A N 12
ATOM 12081 C CA . ARG A 1 9 ? -7.610 -4.811 -0.198 1.00 0.00 9 ARG A CA 12
ATOM 12082 C C . ARG A 1 9 ? -7.854 -3.351 0.171 1.00 0.00 9 ARG A C 12
ATOM 12083 O O . ARG A 1 9 ? -8.976 -2.961 0.494 1.00 0.00 9 ARG A O 12
ATOM 12104 N N . MET A 1 10 ? -6.795 -2.548 0.122 1.00 0.00 10 MET A N 12
ATOM 12105 C CA . MET A 1 10 ? -6.895 -1.131 0.451 1.00 0.00 10 MET A CA 12
ATOM 12106 C C . MET A 1 10 ? -7.020 -0.287 -0.813 1.00 0.00 10 MET A C 12
ATOM 12107 O O . MET A 1 10 ? -6.457 -0.624 -1.855 1.00 0.00 10 MET A O 12
ATOM 12121 N N . VAL A 1 11 ? -7.762 0.811 -0.715 1.00 0.00 11 VAL A N 12
ATOM 12122 C CA . VAL A 1 11 ? -7.960 1.704 -1.851 1.00 0.00 11 VAL A CA 12
ATOM 12123 C C . VAL A 1 11 ? -7.140 2.980 -1.697 1.00 0.00 11 VAL A C 12
ATOM 12124 O O . VAL A 1 11 ? -7.253 3.686 -0.695 1.00 0.00 11 VAL A O 12
ATOM 12137 N N . ALA A 1 12 ? -6.314 3.270 -2.697 1.00 0.00 12 ALA A N 12
ATOM 12138 C CA . ALA A 1 12 ? -5.475 4.462 -2.674 1.00 0.00 12 ALA A CA 12
ATOM 12139 C C . ALA A 1 12 ? -6.324 5.729 -2.641 1.00 0.00 12 ALA A C 12
ATOM 12140 O O . ALA A 1 12 ? -7.112 5.984 -3.552 1.00 0.00 12 ALA A O 12
ATOM 12147 N N . LEU A 1 13 ? -6.158 6.519 -1.586 1.00 0.00 13 LEU A N 12
ATOM 12148 C CA . LEU A 1 13 ? -6.910 7.760 -1.434 1.00 0.00 13 LEU A CA 12
ATOM 12149 C C . LEU A 1 13 ? -6.204 8.913 -2.140 1.00 0.00 13 LEU A C 12
ATOM 12150 O O . LEU A 1 13 ? -6.811 9.949 -2.417 1.00 0.00 13 LEU A O 12
ATOM 12166 N N . TYR A 1 14 ? -4.922 8.727 -2.430 1.00 0.00 14 TYR A N 12
ATOM 12167 C CA . TYR A 1 14 ? -4.134 9.752 -3.104 1.00 0.00 14 TYR A CA 12
ATOM 12168 C C . TYR A 1 14 ? -2.907 9.142 -3.776 1.00 0.00 14 TYR A C 12
ATOM 12169 O O . TYR A 1 14 ? -2.143 8.407 -3.150 1.00 0.00 14 TYR A O 12
ATOM 12187 N N . ASP A 1 15 ? -2.726 9.453 -5.055 1.00 0.00 15 ASP A N 12
ATOM 12188 C CA . ASP A 1 15 ? -1.592 8.938 -5.814 1.00 0.00 15 ASP A CA 12
ATOM 12189 C C . ASP A 1 15 ? -0.302 9.051 -5.008 1.00 0.00 15 ASP A C 12
ATOM 12190 O O . ASP A 1 15 ? -0.027 10.085 -4.400 1.00 0.00 15 ASP A O 12
ATOM 12199 N N . TYR A 1 16 ? 0.483 7.980 -5.006 1.00 0.00 16 TYR A N 12
ATOM 12200 C CA . TYR A 1 16 ? 1.743 7.957 -4.271 1.00 0.00 16 TYR A CA 12
ATOM 12201 C C . TYR A 1 16 ? 2.931 7.962 -5.227 1.00 0.00 16 TYR A C 12
ATOM 12202 O O . TYR A 1 16 ? 2.776 7.752 -6.431 1.00 0.00 16 TYR A O 12
ATOM 12220 N N . ASP A 1 17 ? 4.119 8.202 -4.683 1.00 0.00 17 ASP A N 12
ATOM 12221 C CA . ASP A 1 17 ? 5.336 8.233 -5.485 1.00 0.00 17 ASP A CA 12
ATOM 12222 C C . ASP A 1 17 ? 6.574 8.142 -4.599 1.00 0.00 17 ASP A C 12
ATOM 12223 O O . ASP A 1 17 ? 6.961 9.102 -3.931 1.00 0.00 17 ASP A O 12
ATOM 12232 N N . PRO A 1 18 ? 7.212 6.962 -4.590 1.00 0.00 18 PRO A N 12
ATOM 12233 C CA . PRO A 1 18 ? 8.415 6.719 -3.790 1.00 0.00 18 PRO A CA 12
ATOM 12234 C C . PRO A 1 18 ? 9.626 7.480 -4.317 1.00 0.00 18 PRO A C 12
ATOM 12235 O O . PRO A 1 18 ? 10.696 7.464 -3.707 1.00 0.00 18 PRO A O 12
ATOM 12246 N N . ARG A 1 19 ? 9.452 8.147 -5.453 1.00 0.00 19 ARG A N 12
ATOM 12247 C CA . ARG A 1 19 ? 10.531 8.914 -6.062 1.00 0.00 19 ARG A CA 12
ATOM 12248 C C . ARG A 1 19 ? 10.434 10.388 -5.680 1.00 0.00 19 ARG A C 12
ATOM 12249 O O . ARG A 1 19 ? 11.344 11.171 -5.951 1.00 0.00 19 ARG A O 12
ATOM 12270 N N . GLU A 1 20 ? 9.323 10.759 -5.050 1.00 0.00 20 GLU A N 12
ATOM 12271 C CA . GLU A 1 20 ? 9.107 12.139 -4.632 1.00 0.00 20 GLU A CA 12
ATOM 12272 C C . GLU A 1 20 ? 8.837 12.218 -3.132 1.00 0.00 20 GLU A C 12
ATOM 12273 O O . GLU A 1 20 ? 9.478 12.985 -2.414 1.00 0.00 20 GLU A O 12
ATOM 12285 N N . SER A 1 21 ? 7.883 11.418 -2.666 1.00 0.00 21 SER A N 12
ATOM 12286 C CA . SER A 1 21 ? 7.524 11.399 -1.253 1.00 0.00 21 SER A CA 12
ATOM 12287 C C . SER A 1 21 ? 8.626 10.751 -0.421 1.00 0.00 21 SER A C 12
ATOM 12288 O O . SER A 1 21 ? 9.010 11.265 0.630 1.00 0.00 21 SER A O 12
ATOM 12296 N N . SER A 1 22 ? 9.131 9.618 -0.899 1.00 0.00 22 SER A N 12
ATOM 12297 C CA . SER A 1 22 ? 10.186 8.896 -0.199 1.00 0.00 22 SER A CA 12
ATOM 12298 C C . SER A 1 22 ? 11.549 9.524 -0.474 1.00 0.00 22 SER A C 12
ATOM 12299 O O . SER A 1 22 ? 11.810 10.057 -1.553 1.00 0.00 22 SER A O 12
ATOM 12307 N N . PRO A 1 23 ? 12.442 9.461 0.526 1.00 0.00 23 PRO A N 12
ATOM 12308 C CA . PRO A 1 23 ? 13.794 10.017 0.416 1.00 0.00 23 PRO A CA 12
ATOM 12309 C C . PRO A 1 23 ? 14.670 9.225 -0.548 1.00 0.00 23 PRO A C 12
ATOM 12310 O O . PRO A 1 23 ? 15.875 9.458 -0.640 1.00 0.00 23 PRO A O 12
ATOM 12321 N N . ASN A 1 24 ? 14.058 8.288 -1.264 1.00 0.00 24 ASN A N 12
ATOM 12322 C CA . ASN A 1 24 ? 14.783 7.461 -2.221 1.00 0.00 24 ASN A CA 12
ATOM 12323 C C . ASN A 1 24 ? 15.621 6.407 -1.504 1.00 0.00 24 ASN A C 12
ATOM 12324 O O . ASN A 1 24 ? 16.806 6.240 -1.790 1.00 0.00 24 ASN A O 12
ATOM 12335 N N . VAL A 1 25 ? 14.996 5.697 -0.570 1.00 0.00 25 VAL A N 12
ATOM 12336 C CA . VAL A 1 25 ? 15.682 4.657 0.187 1.00 0.00 25 VAL A CA 12
ATOM 12337 C C . VAL A 1 25 ? 15.270 3.268 -0.287 1.00 0.00 25 VAL A C 12
ATOM 12338 O O . VAL A 1 25 ? 14.309 2.688 0.218 1.00 0.00 25 VAL A O 12
ATOM 12351 N N . ASP A 1 26 ? 16.003 2.740 -1.261 1.00 0.00 26 ASP A N 12
ATOM 12352 C CA . ASP A 1 26 ? 15.715 1.418 -1.804 1.00 0.00 26 ASP A CA 12
ATOM 12353 C C . ASP A 1 26 ? 14.311 1.368 -2.399 1.00 0.00 26 ASP A C 12
ATOM 12354 O O . ASP A 1 26 ? 13.691 0.307 -2.467 1.00 0.00 26 ASP A O 12
ATOM 12363 N N . VAL A 1 27 ? 13.814 2.525 -2.827 1.00 0.00 27 VAL A N 12
ATOM 12364 C CA . VAL A 1 27 ? 12.483 2.614 -3.416 1.00 0.00 27 VAL A CA 12
ATOM 12365 C C . VAL A 1 27 ? 12.251 1.492 -4.423 1.00 0.00 27 VAL A C 12
ATOM 12366 O O . VAL A 1 27 ? 11.117 1.069 -4.644 1.00 0.00 27 VAL A O 12
ATOM 12379 N N . GLU A 1 28 ? 13.334 1.016 -5.029 1.00 0.00 28 GLU A N 12
ATOM 12380 C CA . GLU A 1 28 ? 13.248 -0.057 -6.013 1.00 0.00 28 GLU A CA 12
ATOM 12381 C C . GLU A 1 28 ? 12.282 -1.144 -5.550 1.00 0.00 28 GLU A C 12
ATOM 12382 O O . GLU A 1 28 ? 11.738 -1.893 -6.361 1.00 0.00 28 GLU A O 12
ATOM 12394 N N . ALA A 1 29 ? 12.076 -1.224 -4.239 1.00 0.00 29 ALA A N 12
ATOM 12395 C CA . ALA A 1 29 ? 11.176 -2.218 -3.667 1.00 0.00 29 ALA A CA 12
ATOM 12396 C C . ALA A 1 29 ? 9.783 -1.637 -3.451 1.00 0.00 29 ALA A C 12
ATOM 12397 O O . ALA A 1 29 ? 8.784 -2.353 -3.522 1.00 0.00 29 ALA A O 12
ATOM 12404 N N . GLU A 1 30 ? 9.724 -0.335 -3.186 1.00 0.00 30 GLU A N 12
ATOM 12405 C CA . GLU A 1 30 ? 8.452 0.340 -2.958 1.00 0.00 30 GLU A CA 12
ATOM 12406 C C . GLU A 1 30 ? 7.538 0.203 -4.172 1.00 0.00 30 GLU A C 12
ATOM 12407 O O . GLU A 1 30 ? 7.997 -0.065 -5.283 1.00 0.00 30 GLU A O 12
ATOM 12419 N N . LEU A 1 31 ? 6.241 0.389 -3.953 1.00 0.00 31 LEU A N 12
ATOM 12420 C CA . LEU A 1 31 ? 5.260 0.286 -5.028 1.00 0.00 31 LEU A CA 12
ATOM 12421 C C . LEU A 1 31 ? 4.727 1.663 -5.412 1.00 0.00 31 LEU A C 12
ATOM 12422 O O . LEU A 1 31 ? 4.431 2.490 -4.549 1.00 0.00 31 LEU A O 12
ATOM 12438 N N . THR A 1 32 ? 4.605 1.902 -6.715 1.00 0.00 32 THR A N 12
ATOM 12439 C CA . THR A 1 32 ? 4.107 3.177 -7.214 1.00 0.00 32 THR A CA 12
ATOM 12440 C C . THR A 1 32 ? 2.697 3.035 -7.775 1.00 0.00 32 THR A C 12
ATOM 12441 O O . THR A 1 32 ? 2.512 2.617 -8.918 1.00 0.00 32 THR A O 12
ATOM 12452 N N . PHE A 1 33 ? 1.704 3.385 -6.964 1.00 0.00 33 PHE A N 12
ATOM 12453 C CA . PHE A 1 33 ? 0.309 3.296 -7.379 1.00 0.00 33 PHE A CA 12
ATOM 12454 C C . PHE A 1 33 ? -0.300 4.686 -7.541 1.00 0.00 33 PHE A C 12
ATOM 12455 O O . PHE A 1 33 ? 0.376 5.698 -7.350 1.00 0.00 33 PHE A O 12
ATOM 12472 N N . CYS A 1 34 ? -1.579 4.726 -7.895 1.00 0.00 34 CYS A N 12
ATOM 12473 C CA . CYS A 1 34 ? -2.280 5.992 -8.084 1.00 0.00 34 CYS A CA 12
ATOM 12474 C C . CYS A 1 34 ? -3.584 6.014 -7.293 1.00 0.00 34 CYS A C 12
ATOM 12475 O O . CYS A 1 34 ? -3.982 5.011 -6.700 1.00 0.00 34 CYS A O 12
ATOM 12483 N N . THR A 1 35 ? -4.247 7.167 -7.287 1.00 0.00 35 THR A N 12
ATOM 12484 C CA . THR A 1 35 ? -5.504 7.322 -6.566 1.00 0.00 35 THR A CA 12
ATOM 12485 C C . THR A 1 35 ? -6.547 6.326 -7.061 1.00 0.00 35 THR A C 12
ATOM 12486 O O . THR A 1 35 ? -6.918 6.332 -8.234 1.00 0.00 35 THR A O 12
ATOM 12497 N N . GLY A 1 36 ? -7.018 5.472 -6.157 1.00 0.00 36 GLY A N 12
ATOM 12498 C CA . GLY A 1 36 ? -8.015 4.482 -6.521 1.00 0.00 36 GLY A CA 12
ATOM 12499 C C . GLY A 1 36 ? -7.431 3.089 -6.644 1.00 0.00 36 GLY A C 12
ATOM 12500 O O . GLY A 1 36 ? -8.087 2.101 -6.312 1.00 0.00 36 GLY A O 12
ATOM 12504 N N . ASP A 1 37 ? -6.195 3.008 -7.124 1.00 0.00 37 ASP A N 12
ATOM 12505 C CA . ASP A 1 37 ? -5.522 1.725 -7.291 1.00 0.00 37 ASP A CA 12
ATOM 12506 C C . ASP A 1 37 ? -5.594 0.902 -6.009 1.00 0.00 37 ASP A C 12
ATOM 12507 O O . ASP A 1 37 ? -5.130 1.337 -4.954 1.00 0.00 37 ASP A O 12
ATOM 12516 N N . ILE A 1 38 ? -6.179 -0.287 -6.107 1.00 0.00 38 ILE A N 12
ATOM 12517 C CA . ILE A 1 38 ? -6.312 -1.169 -4.954 1.00 0.00 38 ILE A CA 12
ATOM 12518 C C . ILE A 1 38 ? -5.013 -1.922 -4.686 1.00 0.00 38 ILE A C 12
ATOM 12519 O O . ILE A 1 38 ? -4.334 -2.359 -5.615 1.00 0.00 38 ILE A O 12
ATOM 12535 N N . ILE A 1 39 ? -4.675 -2.071 -3.410 1.00 0.00 39 ILE A N 12
ATOM 12536 C CA . ILE A 1 39 ? -3.459 -2.774 -3.019 1.00 0.00 39 ILE A CA 12
ATOM 12537 C C . ILE A 1 39 ? -3.722 -3.719 -1.851 1.00 0.00 39 ILE A C 12
ATOM 12538 O O . ILE A 1 39 ? -4.076 -3.286 -0.754 1.00 0.00 39 ILE A O 12
ATOM 12554 N N . THR A 1 40 ? -3.543 -5.014 -2.093 1.00 0.00 40 THR A N 12
ATOM 12555 C CA . THR A 1 40 ? -3.760 -6.021 -1.062 1.00 0.00 40 THR A CA 12
ATOM 12556 C C . THR A 1 40 ? -2.562 -6.113 -0.124 1.00 0.00 40 THR A C 12
ATOM 12557 O O . THR A 1 40 ? -1.538 -6.707 -0.464 1.00 0.00 40 THR A O 12
ATOM 12568 N N . VAL A 1 41 ? -2.696 -5.523 1.060 1.00 0.00 41 VAL A N 12
ATOM 12569 C CA . VAL A 1 41 ? -1.625 -5.541 2.049 1.00 0.00 41 VAL A CA 12
ATOM 12570 C C . VAL A 1 41 ? -1.630 -6.844 2.841 1.00 0.00 41 VAL A C 12
ATOM 12571 O O . VAL A 1 41 ? -2.681 -7.447 3.058 1.00 0.00 41 VAL A O 12
ATOM 12584 N N . PHE A 1 42 ? -0.448 -7.272 3.271 1.00 0.00 42 PHE A N 12
ATOM 12585 C CA . PHE A 1 42 ? -0.315 -8.504 4.040 1.00 0.00 42 PHE A CA 12
ATOM 12586 C C . PHE A 1 42 ? 0.433 -8.253 5.346 1.00 0.00 42 PHE A C 12
ATOM 12587 O O . PHE A 1 42 ? 1.589 -7.831 5.341 1.00 0.00 42 PHE A O 12
ATOM 12604 N N . GLY A 1 43 ? -0.236 -8.514 6.464 1.00 0.00 43 GLY A N 12
ATOM 12605 C CA . GLY A 1 43 ? 0.379 -8.310 7.762 1.00 0.00 43 GLY A CA 12
ATOM 12606 C C . GLY A 1 43 ? 0.202 -6.893 8.272 1.00 0.00 43 GLY A C 12
ATOM 12607 O O . GLY A 1 43 ? -0.285 -6.024 7.549 1.00 0.00 43 GLY A O 12
ATOM 12611 N N . GLU A 1 44 ? 0.597 -6.661 9.519 1.00 0.00 44 GLU A N 12
ATOM 12612 C CA . GLU A 1 44 ? 0.477 -5.339 10.124 1.00 0.00 44 GLU A CA 12
ATOM 12613 C C . GLU A 1 44 ? 1.629 -4.437 9.694 1.00 0.00 44 GLU A C 12
ATOM 12614 O O . GLU A 1 44 ? 2.596 -4.895 9.085 1.00 0.00 44 GLU A O 12
ATOM 12626 N N . ILE A 1 45 ? 1.519 -3.152 10.015 1.00 0.00 45 ILE A N 12
ATOM 12627 C CA . ILE A 1 45 ? 2.551 -2.186 9.663 1.00 0.00 45 ILE A CA 12
ATOM 12628 C C . ILE A 1 45 ? 3.915 -2.621 10.189 1.00 0.00 45 ILE A C 12
ATOM 12629 O O . ILE A 1 45 ? 4.013 -3.249 11.243 1.00 0.00 45 ILE A O 12
ATOM 12645 N N . ASP A 1 46 ? 4.964 -2.283 9.448 1.00 0.00 46 ASP A N 12
ATOM 12646 C CA . ASP A 1 46 ? 6.323 -2.636 9.840 1.00 0.00 46 ASP A CA 12
ATOM 12647 C C . ASP A 1 46 ? 6.879 -1.628 10.841 1.00 0.00 46 ASP A C 12
ATOM 12648 O O . ASP A 1 46 ? 6.220 -0.644 11.176 1.00 0.00 46 ASP A O 12
ATOM 12657 N N . GLU A 1 47 ? 8.095 -1.882 11.316 1.00 0.00 47 GLU A N 12
ATOM 12658 C CA . GLU A 1 47 ? 8.738 -0.998 12.280 1.00 0.00 47 GLU A CA 12
ATOM 12659 C C . GLU A 1 47 ? 8.803 0.431 11.748 1.00 0.00 47 GLU A C 12
ATOM 12660 O O . GLU A 1 47 ? 8.555 1.390 12.480 1.00 0.00 47 GLU A O 12
ATOM 12672 N N . ASP A 1 48 ? 9.139 0.566 10.470 1.00 0.00 48 ASP A N 12
ATOM 12673 C CA . ASP A 1 48 ? 9.238 1.877 9.839 1.00 0.00 48 ASP A CA 12
ATOM 12674 C C . ASP A 1 48 ? 7.881 2.573 9.819 1.00 0.00 48 ASP A C 12
ATOM 12675 O O . ASP A 1 48 ? 7.720 3.657 10.378 1.00 0.00 48 ASP A O 12
ATOM 12684 N N . GLY A 1 49 ? 6.906 1.942 9.171 1.00 0.00 49 GLY A N 12
ATOM 12685 C CA . GLY A 1 49 ? 5.576 2.516 9.089 1.00 0.00 49 GLY A CA 12
ATOM 12686 C C . GLY A 1 49 ? 4.971 2.383 7.706 1.00 0.00 49 GLY A C 12
ATOM 12687 O O . GLY A 1 49 ? 4.371 3.326 7.189 1.00 0.00 49 GLY A O 12
ATOM 12691 N N . PHE A 1 50 ? 5.130 1.210 7.103 1.00 0.00 50 PHE A N 12
ATOM 12692 C CA . PHE A 1 50 ? 4.597 0.957 5.769 1.00 0.00 50 PHE A CA 12
ATOM 12693 C C . PHE A 1 50 ? 3.880 -0.389 5.716 1.00 0.00 50 PHE A C 12
ATOM 12694 O O . PHE A 1 50 ? 3.884 -1.145 6.687 1.00 0.00 50 PHE A O 12
ATOM 12711 N N . TYR A 1 51 ? 3.266 -0.680 4.574 1.00 0.00 51 TYR A N 12
ATOM 12712 C CA . TYR A 1 51 ? 2.543 -1.933 4.394 1.00 0.00 51 TYR A CA 12
ATOM 12713 C C . TYR A 1 51 ? 3.090 -2.712 3.202 1.00 0.00 51 TYR A C 12
ATOM 12714 O O . TYR A 1 51 ? 3.525 -2.126 2.210 1.00 0.00 51 TYR A O 12
ATOM 12732 N N . TYR A 1 52 ? 3.064 -4.036 3.306 1.00 0.00 52 TYR A N 12
ATOM 12733 C CA . TYR A 1 52 ? 3.559 -4.896 2.238 1.00 0.00 52 TYR A CA 12
ATOM 12734 C C . TYR A 1 52 ? 2.404 -5.545 1.481 1.00 0.00 52 TYR A C 12
ATOM 12735 O O . TYR A 1 52 ? 1.828 -6.533 1.933 1.00 0.00 52 TYR A O 12
ATOM 12753 N N . GLY A 1 53 ? 2.070 -4.979 0.325 1.00 0.00 53 GLY A N 12
ATOM 12754 C CA . GLY A 1 53 ? 0.986 -5.514 -0.477 1.00 0.00 53 GLY A CA 12
ATOM 12755 C C . GLY A 1 53 ? 1.412 -5.815 -1.901 1.00 0.00 53 GLY A C 12
ATOM 12756 O O . GLY A 1 53 ? 2.563 -5.587 -2.272 1.00 0.00 53 GLY A O 12
ATOM 12760 N N . GLU A 1 54 ? 0.482 -6.331 -2.699 1.00 0.00 54 GLU A N 12
ATOM 12761 C CA . GLU A 1 54 ? 0.769 -6.666 -4.089 1.00 0.00 54 GLU A CA 12
ATOM 12762 C C . GLU A 1 54 ? -0.036 -5.784 -5.038 1.00 0.00 54 GLU A C 12
ATOM 12763 O O . GLU A 1 54 ? -1.187 -5.444 -4.763 1.00 0.00 54 GLU A O 12
ATOM 12775 N N . LEU A 1 55 ? 0.578 -5.415 -6.157 1.00 0.00 55 LEU A N 12
ATOM 12776 C CA . LEU A 1 55 ? -0.080 -4.572 -7.149 1.00 0.00 55 LEU A CA 12
ATOM 12777 C C . LEU A 1 55 ? 0.431 -4.881 -8.552 1.00 0.00 55 LEU A C 12
ATOM 12778 O O . LEU A 1 55 ? 1.637 -4.961 -8.781 1.00 0.00 55 LEU A O 12
ATOM 12794 N N . ASN A 1 56 ? -0.496 -5.053 -9.489 1.00 0.00 56 ASN A N 12
ATOM 12795 C CA . ASN A 1 56 ? -0.140 -5.352 -10.871 1.00 0.00 56 ASN A CA 12
ATOM 12796 C C . ASN A 1 56 ? 0.959 -6.409 -10.933 1.00 0.00 56 ASN A C 12
ATOM 12797 O O . ASN A 1 56 ? 1.884 -6.312 -11.738 1.00 0.00 56 ASN A O 12
ATOM 12808 N N . GLY A 1 57 ? 0.849 -7.420 -10.076 1.00 0.00 57 GLY A N 12
ATOM 12809 C CA . GLY A 1 57 ? 1.839 -8.481 -10.050 1.00 0.00 57 GLY A CA 12
ATOM 12810 C C . GLY A 1 57 ? 3.188 -8.003 -9.550 1.00 0.00 57 GLY A C 12
ATOM 12811 O O . GLY A 1 57 ? 4.227 -8.400 -10.076 1.00 0.00 57 GLY A O 12
ATOM 12815 N N . GLN A 1 58 ? 3.170 -7.149 -8.532 1.00 0.00 58 GLN A N 12
ATOM 12816 C CA . GLN A 1 58 ? 4.402 -6.615 -7.963 1.00 0.00 58 GLN A CA 12
ATOM 12817 C C . GLN A 1 58 ? 4.286 -6.476 -6.448 1.00 0.00 58 GLN A C 12
ATOM 12818 O O . GLN A 1 58 ? 3.377 -5.817 -5.942 1.00 0.00 58 GLN A O 12
ATOM 12832 N N . LYS A 1 59 ? 5.213 -7.100 -5.729 1.00 0.00 59 LYS A N 12
ATOM 12833 C CA . LYS A 1 59 ? 5.217 -7.045 -4.272 1.00 0.00 59 LYS A CA 12
ATOM 12834 C C . LYS A 1 59 ? 6.231 -6.024 -3.768 1.00 0.00 59 LYS A C 12
ATOM 12835 O O . LYS A 1 59 ? 7.399 -6.053 -4.153 1.00 0.00 59 LYS A O 12
ATOM 12854 N N . GLY A 1 60 ? 5.777 -5.121 -2.904 1.00 0.00 60 GLY A N 12
ATOM 12855 C CA . GLY A 1 60 ? 6.658 -4.104 -2.361 1.00 0.00 60 GLY A CA 12
ATOM 12856 C C . GLY A 1 60 ? 6.106 -3.473 -1.098 1.00 0.00 60 GLY A C 12
ATOM 12857 O O . GLY A 1 60 ? 5.475 -4.147 -0.283 1.00 0.00 60 GLY A O 12
ATOM 12861 N N . LEU A 1 61 ? 6.345 -2.177 -0.933 1.00 0.00 61 LEU A N 12
ATOM 12862 C CA . LEU A 1 61 ? 5.869 -1.454 0.241 1.00 0.00 61 LEU A CA 12
ATOM 12863 C C . LEU A 1 61 ? 4.870 -0.371 -0.154 1.00 0.00 61 LEU A C 12
ATOM 12864 O O . LEU A 1 61 ? 4.890 0.126 -1.280 1.00 0.00 61 LEU A O 12
ATOM 12880 N N . VAL A 1 62 ? 3.997 -0.009 0.780 1.00 0.00 62 VAL A N 12
ATOM 12881 C CA . VAL A 1 62 ? 2.992 1.017 0.531 1.00 0.00 62 VAL A CA 12
ATOM 12882 C C . VAL A 1 62 ? 2.637 1.762 1.813 1.00 0.00 62 VAL A C 12
ATOM 12883 O O . VAL A 1 62 ? 2.382 1.163 2.858 1.00 0.00 62 VAL A O 12
ATOM 12896 N N . PRO A 1 63 ? 2.619 3.101 1.734 1.00 0.00 63 PRO A N 12
ATOM 12897 C CA . PRO A 1 63 ? 2.296 3.957 2.879 1.00 0.00 63 PRO A CA 12
ATOM 12898 C C . PRO A 1 63 ? 0.827 3.864 3.277 1.00 0.00 63 PRO A C 12
ATOM 12899 O O . PRO A 1 63 ? -0.060 4.208 2.496 1.00 0.00 63 PRO A O 12
ATOM 12910 N N . SER A 1 64 ? 0.577 3.397 4.496 1.00 0.00 64 SER A N 12
ATOM 12911 C CA . SER A 1 64 ? -0.786 3.255 4.995 1.00 0.00 64 SER A CA 12
ATOM 12912 C C . SER A 1 64 ? -1.515 4.595 4.972 1.00 0.00 64 SER A C 12
ATOM 12913 O O . SER A 1 64 ? -2.744 4.645 4.987 1.00 0.00 64 SER A O 12
ATOM 12921 N N . ASN A 1 65 ? -0.747 5.679 4.935 1.00 0.00 65 ASN A N 12
ATOM 12922 C CA . ASN A 1 65 ? -1.319 7.020 4.911 1.00 0.00 65 ASN A CA 12
ATOM 12923 C C . ASN A 1 65 ? -1.884 7.345 3.531 1.00 0.00 65 ASN A C 12
ATOM 12924 O O . ASN A 1 65 ? -2.409 8.436 3.305 1.00 0.00 65 ASN A O 12
ATOM 12935 N N . PHE A 1 66 ? -1.774 6.391 2.613 1.00 0.00 66 PHE A N 12
ATOM 12936 C CA . PHE A 1 66 ? -2.274 6.575 1.256 1.00 0.00 66 PHE A CA 12
ATOM 12937 C C . PHE A 1 66 ? -3.188 5.421 0.851 1.00 0.00 66 PHE A C 12
ATOM 12938 O O . PHE A 1 66 ? -3.359 5.136 -0.335 1.00 0.00 66 PHE A O 12
ATOM 12955 N N . LEU A 1 67 ? -3.772 4.762 1.845 1.00 0.00 67 LEU A N 12
ATOM 12956 C CA . LEU A 1 67 ? -4.669 3.638 1.595 1.00 0.00 67 LEU A CA 12
ATOM 12957 C C . LEU A 1 67 ? -5.887 3.699 2.510 1.00 0.00 67 LEU A C 12
ATOM 12958 O O . LEU A 1 67 ? -5.924 4.484 3.458 1.00 0.00 67 LEU A O 12
ATOM 12974 N N . GLU A 1 68 ? -6.880 2.864 2.222 1.00 0.00 68 GLU A N 12
ATOM 12975 C CA . GLU A 1 68 ? -8.099 2.823 3.021 1.00 0.00 68 GLU A CA 12
ATOM 12976 C C . GLU A 1 68 ? -8.760 1.450 2.935 1.00 0.00 68 GLU A C 12
ATOM 12977 O O . GLU A 1 68 ? -9.102 0.982 1.850 1.00 0.00 68 GLU A O 12
ATOM 12989 N N . GLU A 1 69 ? -8.935 0.811 4.087 1.00 0.00 69 GLU A N 12
ATOM 12990 C CA . GLU A 1 69 ? -9.553 -0.509 4.142 1.00 0.00 69 GLU A CA 12
ATOM 12991 C C . GLU A 1 69 ? -10.867 -0.527 3.366 1.00 0.00 69 GLU A C 12
ATOM 12992 O O . GLU A 1 69 ? -11.857 0.072 3.785 1.00 0.00 69 GLU A O 12
ATOM 13004 N N . VAL A 1 70 ? -10.867 -1.219 2.230 1.00 0.00 70 VAL A N 12
ATOM 13005 C CA . VAL A 1 70 ? -12.057 -1.316 1.394 1.00 0.00 70 VAL A CA 12
ATOM 13006 C C . VAL A 1 70 ? -13.128 -2.172 2.061 1.00 0.00 70 VAL A C 12
ATOM 13007 O O . VAL A 1 70 ? -14.320 -1.877 1.968 1.00 0.00 70 VAL A O 12
ATOM 13020 N N . SER A 1 71 ? -12.696 -3.234 2.734 1.00 0.00 71 SER A N 12
ATOM 13021 C CA . SER A 1 71 ? -13.618 -4.136 3.414 1.00 0.00 71 SER A CA 12
ATOM 13022 C C . SER A 1 71 ? -13.988 -3.596 4.792 1.00 0.00 71 SER A C 12
ATOM 13023 O O . SER A 1 71 ? -13.184 -3.636 5.723 1.00 0.00 71 SER A O 12
ATOM 13031 N N . GLY A 1 72 ? -15.212 -3.091 4.914 1.00 0.00 72 GLY A N 12
ATOM 13032 C CA . GLY A 1 72 ? -15.668 -2.550 6.181 1.00 0.00 72 GLY A CA 12
ATOM 13033 C C . GLY A 1 72 ? -16.849 -3.315 6.746 1.00 0.00 72 GLY A C 12
ATOM 13034 O O . GLY A 1 72 ? -16.729 -4.470 7.156 1.00 0.00 72 GLY A O 12
ATOM 13038 N N . PRO A 1 73 ? -18.021 -2.664 6.775 1.00 0.00 73 PRO A N 12
ATOM 13039 C CA . PRO A 1 73 ? -19.251 -3.271 7.293 1.00 0.00 73 PRO A CA 12
ATOM 13040 C C . PRO A 1 73 ? -19.776 -4.380 6.388 1.00 0.00 73 PRO A C 12
ATOM 13041 O O . PRO A 1 73 ? -20.380 -5.344 6.858 1.00 0.00 73 PRO A O 12
ATOM 13052 N N . SER A 1 74 ? -19.542 -4.236 5.087 1.00 0.00 74 SER A N 12
ATOM 13053 C CA . SER A 1 74 ? -19.996 -5.225 4.115 1.00 0.00 74 SER A CA 12
ATOM 13054 C C . SER A 1 74 ? -19.931 -6.632 4.701 1.00 0.00 74 SER A C 12
ATOM 13055 O O . SER A 1 74 ? -18.859 -7.228 4.797 1.00 0.00 74 SER A O 12
ATOM 13063 N N . SER A 1 75 ? -21.088 -7.157 5.092 1.00 0.00 75 SER A N 12
ATOM 13064 C CA . SER A 1 75 ? -21.165 -8.492 5.673 1.00 0.00 75 SER A CA 12
ATOM 13065 C C . SER A 1 75 ? -21.150 -9.560 4.583 1.00 0.00 75 SER A C 12
ATOM 13066 O O . SER A 1 75 ? -22.099 -9.687 3.810 1.00 0.00 75 SER A O 12
ATOM 13074 N N . GLY A 1 76 ? -20.064 -10.325 4.527 1.00 0.00 76 GLY A N 12
ATOM 13075 C CA . GLY A 1 76 ? -19.945 -11.372 3.529 1.00 0.00 76 GLY A CA 12
ATOM 13076 C C . GLY A 1 76 ? -18.726 -11.194 2.645 1.00 0.00 76 GLY A C 12
ATOM 13077 O O . GLY A 1 76 ? -17.672 -11.773 2.907 1.00 0.00 76 GLY A O 12
ATOM 13081 N N . GLY A 1 1 ? -7.614 -17.210 11.265 1.00 0.00 1 GLY A N 13
ATOM 13082 C CA . GLY A 1 1 ? -8.663 -17.990 10.634 1.00 0.00 1 GLY A CA 13
ATOM 13083 C C . GLY A 1 1 ? -8.114 -19.100 9.760 1.00 0.00 1 GLY A C 13
ATOM 13084 O O . GLY A 1 1 ? -7.970 -20.238 10.206 1.00 0.00 1 GLY A O 13
ATOM 13088 N N . SER A 1 2 ? -7.807 -18.769 8.509 1.00 0.00 2 SER A N 13
ATOM 13089 C CA . SER A 1 2 ? -7.276 -19.748 7.568 1.00 0.00 2 SER A CA 13
ATOM 13090 C C . SER A 1 2 ? -5.860 -20.163 7.957 1.00 0.00 2 SER A C 13
ATOM 13091 O O . SER A 1 2 ? -5.075 -19.349 8.443 1.00 0.00 2 SER A O 13
ATOM 13099 N N . SER A 1 3 ? -5.542 -21.435 7.739 1.00 0.00 3 SER A N 13
ATOM 13100 C CA . SER A 1 3 ? -4.223 -21.961 8.069 1.00 0.00 3 SER A CA 13
ATOM 13101 C C . SER A 1 3 ? -3.146 -21.305 7.210 1.00 0.00 3 SER A C 13
ATOM 13102 O O . SER A 1 3 ? -2.786 -21.816 6.150 1.00 0.00 3 SER A O 13
ATOM 13110 N N . GLY A 1 4 ? -2.636 -20.169 7.676 1.00 0.00 4 GLY A N 13
ATOM 13111 C CA . GLY A 1 4 ? -1.605 -19.462 6.939 1.00 0.00 4 GLY A CA 13
ATOM 13112 C C . GLY A 1 4 ? -1.666 -17.962 7.152 1.00 0.00 4 GLY A C 13
ATOM 13113 O O . GLY A 1 4 ? -1.699 -17.491 8.289 1.00 0.00 4 GLY A O 13
ATOM 13117 N N . SER A 1 5 ? -1.679 -17.210 6.057 1.00 0.00 5 SER A N 13
ATOM 13118 C CA . SER A 1 5 ? -1.729 -15.754 6.130 1.00 0.00 5 SER A CA 13
ATOM 13119 C C . SER A 1 5 ? -2.852 -15.205 5.255 1.00 0.00 5 SER A C 13
ATOM 13120 O O . SER A 1 5 ? -3.257 -15.835 4.278 1.00 0.00 5 SER A O 13
ATOM 13128 N N . SER A 1 6 ? -3.351 -14.027 5.613 1.00 0.00 6 SER A N 13
ATOM 13129 C CA . SER A 1 6 ? -4.430 -13.393 4.864 1.00 0.00 6 SER A CA 13
ATOM 13130 C C . SER A 1 6 ? -4.059 -11.964 4.482 1.00 0.00 6 SER A C 13
ATOM 13131 O O . SER A 1 6 ? -3.126 -11.383 5.035 1.00 0.00 6 SER A O 13
ATOM 13139 N N . GLY A 1 7 ? -4.799 -11.401 3.530 1.00 0.00 7 GLY A N 13
ATOM 13140 C CA . GLY A 1 7 ? -4.533 -10.045 3.089 1.00 0.00 7 GLY A CA 13
ATOM 13141 C C . GLY A 1 7 ? -5.804 -9.258 2.835 1.00 0.00 7 GLY A C 13
ATOM 13142 O O . GLY A 1 7 ? -6.818 -9.821 2.421 1.00 0.00 7 GLY A O 13
ATOM 13146 N N . ARG A 1 8 ? -5.751 -7.954 3.084 1.00 0.00 8 ARG A N 13
ATOM 13147 C CA . ARG A 1 8 ? -6.908 -7.090 2.882 1.00 0.00 8 ARG A CA 13
ATOM 13148 C C . ARG A 1 8 ? -6.689 -6.157 1.695 1.00 0.00 8 ARG A C 13
ATOM 13149 O O . ARG A 1 8 ? -5.563 -5.747 1.415 1.00 0.00 8 ARG A O 13
ATOM 13170 N N . ARG A 1 9 ? -7.774 -5.826 1.001 1.00 0.00 9 ARG A N 13
ATOM 13171 C CA . ARG A 1 9 ? -7.700 -4.943 -0.156 1.00 0.00 9 ARG A CA 13
ATOM 13172 C C . ARG A 1 9 ? -7.912 -3.489 0.254 1.00 0.00 9 ARG A C 13
ATOM 13173 O O . ARG A 1 9 ? -8.959 -3.133 0.794 1.00 0.00 9 ARG A O 13
ATOM 13194 N N . MET A 1 10 ? -6.911 -2.655 -0.004 1.00 0.00 10 MET A N 13
ATOM 13195 C CA . MET A 1 10 ? -6.988 -1.239 0.338 1.00 0.00 10 MET A CA 13
ATOM 13196 C C . MET A 1 10 ? -7.201 -0.389 -0.910 1.00 0.00 10 MET A C 13
ATOM 13197 O O . MET A 1 10 ? -6.823 -0.782 -2.013 1.00 0.00 10 MET A O 13
ATOM 13211 N N . VAL A 1 11 ? -7.809 0.779 -0.728 1.00 0.00 11 VAL A N 13
ATOM 13212 C CA . VAL A 1 11 ? -8.071 1.686 -1.840 1.00 0.00 11 VAL A CA 13
ATOM 13213 C C . VAL A 1 11 ? -7.256 2.967 -1.708 1.00 0.00 11 VAL A C 13
ATOM 13214 O O . VAL A 1 11 ? -7.447 3.743 -0.773 1.00 0.00 11 VAL A O 13
ATOM 13227 N N . ALA A 1 12 ? -6.346 3.182 -2.653 1.00 0.00 12 ALA A N 13
ATOM 13228 C CA . ALA A 1 12 ? -5.502 4.371 -2.644 1.00 0.00 12 ALA A CA 13
ATOM 13229 C C . ALA A 1 12 ? -6.341 5.639 -2.527 1.00 0.00 12 ALA A C 13
ATOM 13230 O O . ALA A 1 12 ? -7.278 5.849 -3.299 1.00 0.00 12 ALA A O 13
ATOM 13237 N N . LEU A 1 13 ? -6.001 6.481 -1.558 1.00 0.00 13 LEU A N 13
ATOM 13238 C CA . LEU A 1 13 ? -6.724 7.729 -1.340 1.00 0.00 13 LEU A CA 13
ATOM 13239 C C . LEU A 1 13 ? -6.084 8.873 -2.120 1.00 0.00 13 LEU A C 13
ATOM 13240 O O . LEU A 1 13 ? -6.753 9.839 -2.486 1.00 0.00 13 LEU A O 13
ATOM 13256 N N . TYR A 1 14 ? -4.785 8.755 -2.373 1.00 0.00 14 TYR A N 13
ATOM 13257 C CA . TYR A 1 14 ? -4.054 9.780 -3.110 1.00 0.00 14 TYR A CA 13
ATOM 13258 C C . TYR A 1 14 ? -2.855 9.177 -3.836 1.00 0.00 14 TYR A C 13
ATOM 13259 O O . TYR A 1 14 ? -2.143 8.335 -3.289 1.00 0.00 14 TYR A O 13
ATOM 13277 N N . ASP A 1 15 ? -2.638 9.616 -5.071 1.00 0.00 15 ASP A N 13
ATOM 13278 C CA . ASP A 1 15 ? -1.525 9.122 -5.873 1.00 0.00 15 ASP A CA 13
ATOM 13279 C C . ASP A 1 15 ? -0.219 9.184 -5.087 1.00 0.00 15 ASP A C 13
ATOM 13280 O O . ASP A 1 15 ? 0.173 10.244 -4.597 1.00 0.00 15 ASP A O 13
ATOM 13289 N N . TYR A 1 16 ? 0.449 8.042 -4.969 1.00 0.00 16 TYR A N 13
ATOM 13290 C CA . TYR A 1 16 ? 1.709 7.966 -4.239 1.00 0.00 16 TYR A CA 13
ATOM 13291 C C . TYR A 1 16 ? 2.896 7.978 -5.198 1.00 0.00 16 TYR A C 13
ATOM 13292 O O . TYR A 1 16 ? 2.756 7.668 -6.381 1.00 0.00 16 TYR A O 13
ATOM 13310 N N . ASP A 1 17 ? 4.064 8.339 -4.678 1.00 0.00 17 ASP A N 13
ATOM 13311 C CA . ASP A 1 17 ? 5.277 8.390 -5.486 1.00 0.00 17 ASP A CA 13
ATOM 13312 C C . ASP A 1 17 ? 6.520 8.336 -4.604 1.00 0.00 17 ASP A C 13
ATOM 13313 O O . ASP A 1 17 ? 6.887 9.310 -3.945 1.00 0.00 17 ASP A O 13
ATOM 13322 N N . PRO A 1 18 ? 7.184 7.171 -4.588 1.00 0.00 18 PRO A N 13
ATOM 13323 C CA . PRO A 1 18 ? 8.396 6.961 -3.790 1.00 0.00 18 PRO A CA 13
ATOM 13324 C C . PRO A 1 18 ? 9.588 7.745 -4.328 1.00 0.00 18 PRO A C 13
ATOM 13325 O O . PRO A 1 18 ? 10.696 7.647 -3.802 1.00 0.00 18 PRO A O 13
ATOM 13336 N N . ARG A 1 19 ? 9.352 8.524 -5.380 1.00 0.00 19 ARG A N 13
ATOM 13337 C CA . ARG A 1 19 ? 10.407 9.324 -5.990 1.00 0.00 19 ARG A CA 13
ATOM 13338 C C . ARG A 1 19 ? 10.401 10.745 -5.433 1.00 0.00 19 ARG A C 13
ATOM 13339 O O . ARG A 1 19 ? 11.363 11.492 -5.606 1.00 0.00 19 ARG A O 13
ATOM 13360 N N . GLU A 1 20 ? 9.311 11.110 -4.765 1.00 0.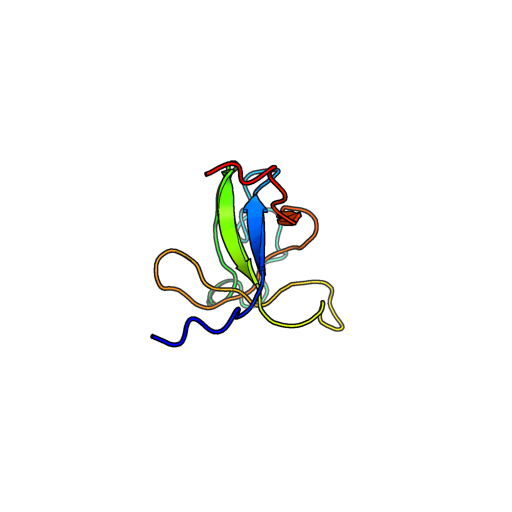00 20 GLU A N 13
ATOM 13361 C CA . GLU A 1 20 ? 9.181 12.441 -4.185 1.00 0.00 20 GLU A CA 13
ATOM 13362 C C . GLU A 1 20 ? 8.851 12.357 -2.698 1.00 0.00 20 GLU A C 13
ATOM 13363 O O . GLU A 1 20 ? 9.522 12.967 -1.866 1.00 0.00 20 GLU A O 13
ATOM 13375 N N . SER A 1 21 ? 7.810 11.597 -2.372 1.00 0.00 21 SER A N 13
ATOM 13376 C CA . SER A 1 21 ? 7.387 11.435 -0.986 1.00 0.00 21 SER A CA 13
ATOM 13377 C C . SER A 1 21 ? 8.470 10.744 -0.163 1.00 0.00 21 SER A C 13
ATOM 13378 O O . SER A 1 21 ? 8.721 11.110 0.985 1.00 0.00 21 SER A O 13
ATOM 13386 N N . SER A 1 22 ? 9.109 9.743 -0.760 1.00 0.00 22 SER A N 13
ATOM 13387 C CA . SER A 1 22 ? 10.163 8.997 -0.083 1.00 0.00 22 SER A CA 13
ATOM 13388 C C . SER A 1 22 ? 11.532 9.604 -0.375 1.00 0.00 22 SER A C 13
ATOM 13389 O O . SER A 1 22 ? 11.785 10.138 -1.455 1.00 0.00 22 SER A O 13
ATOM 13397 N N . PRO A 1 23 ? 12.438 9.521 0.611 1.00 0.00 23 PRO A N 13
ATOM 13398 C CA . PRO A 1 23 ? 13.797 10.056 0.484 1.00 0.00 23 PRO A CA 13
ATOM 13399 C C . PRO A 1 23 ? 14.646 9.255 -0.497 1.00 0.00 23 PRO A C 13
ATOM 13400 O O . PRO A 1 23 ? 15.856 9.454 -0.591 1.00 0.00 23 PRO A O 13
ATOM 13411 N N . ASN A 1 24 ? 14.003 8.348 -1.226 1.00 0.00 24 ASN A N 13
ATOM 13412 C CA . ASN A 1 24 ? 14.700 7.516 -2.200 1.00 0.00 24 ASN A CA 13
ATOM 13413 C C . ASN A 1 24 ? 15.510 6.426 -1.504 1.00 0.00 24 ASN A C 13
ATOM 13414 O O . ASN A 1 24 ? 16.661 6.172 -1.856 1.00 0.00 24 ASN A O 13
ATOM 13425 N N . VAL A 1 25 ? 14.898 5.783 -0.514 1.00 0.00 25 VAL A N 13
ATOM 13426 C CA . VAL A 1 25 ? 15.560 4.719 0.231 1.00 0.00 25 VAL A CA 13
ATOM 13427 C C . VAL A 1 25 ? 15.150 3.346 -0.290 1.00 0.00 25 VAL A C 13
ATOM 13428 O O . VAL A 1 25 ? 14.185 2.751 0.191 1.00 0.00 25 VAL A O 13
ATOM 13441 N N . ASP A 1 26 ? 15.888 2.849 -1.276 1.00 0.00 26 ASP A N 13
ATOM 13442 C CA . ASP A 1 26 ? 15.603 1.545 -1.862 1.00 0.00 26 ASP A CA 13
ATOM 13443 C C . ASP A 1 26 ? 14.219 1.529 -2.504 1.00 0.00 26 ASP A C 13
ATOM 13444 O O . ASP A 1 26 ? 13.563 0.489 -2.565 1.00 0.00 26 ASP A O 13
ATOM 13453 N N . VAL A 1 27 ? 13.780 2.690 -2.982 1.00 0.00 27 VAL A N 13
ATOM 13454 C CA . VAL A 1 27 ? 12.474 2.809 -3.619 1.00 0.00 27 VAL A CA 13
ATOM 13455 C C . VAL A 1 27 ? 12.245 1.681 -4.619 1.00 0.00 27 VAL A C 13
ATOM 13456 O O . VAL A 1 27 ? 11.106 1.344 -4.938 1.00 0.00 27 VAL A O 13
ATOM 13469 N N . GLU A 1 28 ? 13.337 1.101 -5.109 1.00 0.00 28 GLU A N 13
ATOM 13470 C CA . GLU A 1 28 ? 13.254 0.011 -6.073 1.00 0.00 28 GLU A CA 13
ATOM 13471 C C . GLU A 1 28 ? 12.281 -1.064 -5.596 1.00 0.00 28 GLU A C 13
ATOM 13472 O O . GLU A 1 28 ? 11.681 -1.775 -6.402 1.00 0.00 28 GLU A O 13
ATOM 13484 N N . ALA A 1 29 ? 12.131 -1.177 -4.281 1.00 0.00 29 ALA A N 13
ATOM 13485 C CA . ALA A 1 29 ? 11.231 -2.163 -3.696 1.00 0.00 29 ALA A CA 13
ATOM 13486 C C . ALA A 1 29 ? 9.838 -1.578 -3.486 1.00 0.00 29 ALA A C 13
ATOM 13487 O O . ALA A 1 29 ? 8.835 -2.279 -3.615 1.00 0.00 29 ALA A O 13
ATOM 13494 N N . GLU A 1 30 ? 9.784 -0.290 -3.160 1.00 0.00 30 GLU A N 13
ATOM 13495 C CA . GLU A 1 30 ? 8.514 0.387 -2.931 1.00 0.00 30 GLU A CA 13
ATOM 13496 C C . GLU A 1 30 ? 7.604 0.264 -4.150 1.00 0.00 30 GLU A C 13
ATOM 13497 O O . GLU A 1 30 ? 8.074 0.083 -5.274 1.00 0.00 30 GLU A O 13
ATOM 13509 N N . LEU A 1 31 ? 6.300 0.364 -3.920 1.00 0.00 31 LEU A N 13
ATOM 13510 C CA . LEU A 1 31 ? 5.322 0.265 -4.998 1.00 0.00 31 LEU A CA 13
ATOM 13511 C C . LEU A 1 31 ? 4.780 1.641 -5.371 1.00 0.00 31 LEU A C 13
ATOM 13512 O O . LEU A 1 31 ? 4.436 2.441 -4.501 1.00 0.00 31 LEU A O 13
ATOM 13528 N N . THR A 1 32 ? 4.704 1.910 -6.671 1.00 0.00 32 THR A N 13
ATOM 13529 C CA . THR A 1 32 ? 4.203 3.188 -7.159 1.00 0.00 32 THR A CA 13
ATOM 13530 C C . THR A 1 32 ? 2.796 3.046 -7.728 1.00 0.00 32 THR A C 13
ATOM 13531 O O . THR A 1 32 ? 2.618 2.640 -8.876 1.00 0.00 32 THR A O 13
ATOM 13542 N N . PHE A 1 33 ? 1.798 3.383 -6.917 1.00 0.00 33 PHE A N 13
ATOM 13543 C CA . PHE A 1 33 ? 0.405 3.292 -7.340 1.00 0.00 33 PHE A CA 13
ATOM 13544 C C . PHE A 1 33 ? -0.202 4.681 -7.513 1.00 0.00 33 PHE A C 13
ATOM 13545 O O . PHE A 1 33 ? 0.483 5.693 -7.360 1.00 0.00 33 PHE A O 13
ATOM 13562 N N . CYS A 1 34 ? -1.490 4.721 -7.834 1.00 0.00 34 CYS A N 13
ATOM 13563 C CA . CYS A 1 34 ? -2.191 5.985 -8.030 1.00 0.00 34 CYS A CA 13
ATOM 13564 C C . CYS A 1 34 ? -3.482 6.022 -7.220 1.00 0.00 34 CYS A C 13
ATOM 13565 O O . CYS A 1 34 ? -3.864 5.034 -6.593 1.00 0.00 34 CYS A O 13
ATOM 13573 N N . THR A 1 35 ? -4.152 7.171 -7.237 1.00 0.00 35 THR A N 13
ATOM 13574 C CA . THR A 1 35 ? -5.399 7.339 -6.501 1.00 0.00 35 THR A CA 13
ATOM 13575 C C . THR A 1 35 ? -6.444 6.324 -6.953 1.00 0.00 35 THR A C 13
ATOM 13576 O O . THR A 1 35 ? -6.715 6.186 -8.145 1.00 0.00 35 THR A O 13
ATOM 13587 N N . GLY A 1 36 ? -7.029 5.616 -5.991 1.00 0.00 36 GLY A N 13
ATOM 13588 C CA . GLY A 1 36 ? -8.038 4.623 -6.310 1.00 0.00 36 GLY A CA 13
ATOM 13589 C C . GLY A 1 36 ? -7.455 3.233 -6.466 1.00 0.00 36 GLY A C 13
ATOM 13590 O O . GLY A 1 36 ? -8.040 2.252 -6.004 1.00 0.00 36 GLY A O 13
ATOM 13594 N N . ASP A 1 37 ? -6.302 3.146 -7.119 1.00 0.00 37 ASP A N 13
ATOM 13595 C CA . ASP A 1 37 ? -5.639 1.865 -7.334 1.00 0.00 37 ASP A CA 13
ATOM 13596 C C . ASP A 1 37 ? -5.706 1.001 -6.079 1.00 0.00 37 ASP A C 13
ATOM 13597 O O . ASP A 1 37 ? -5.214 1.389 -5.019 1.00 0.00 37 ASP A O 13
ATOM 13606 N N . ILE A 1 38 ? -6.318 -0.172 -6.206 1.00 0.00 38 ILE A N 13
ATOM 13607 C CA . ILE A 1 38 ? -6.449 -1.091 -5.082 1.00 0.00 38 ILE A CA 13
ATOM 13608 C C . ILE A 1 38 ? -5.158 -1.871 -4.857 1.00 0.00 38 ILE A C 13
ATOM 13609 O O . ILE A 1 38 ? -4.446 -2.200 -5.807 1.00 0.00 38 ILE A O 13
ATOM 13625 N N . ILE A 1 39 ? -4.863 -2.165 -3.595 1.00 0.00 39 ILE A N 13
ATOM 13626 C CA . ILE A 1 39 ? -3.660 -2.909 -3.246 1.00 0.00 39 ILE A CA 13
ATOM 13627 C C . ILE A 1 39 ? -3.911 -3.836 -2.062 1.00 0.00 39 ILE A C 13
ATOM 13628 O O . ILE A 1 39 ? -4.453 -3.421 -1.037 1.00 0.00 39 ILE A O 13
ATOM 13644 N N . THR A 1 40 ? -3.513 -5.096 -2.209 1.00 0.00 40 THR A N 13
ATOM 13645 C CA . THR A 1 40 ? -3.695 -6.083 -1.152 1.00 0.00 40 THR A CA 13
ATOM 13646 C C . THR A 1 40 ? -2.493 -6.112 -0.215 1.00 0.00 40 THR A C 13
ATOM 13647 O O . THR A 1 40 ? -1.407 -6.551 -0.594 1.00 0.00 40 THR A O 13
ATOM 13658 N N . VAL A 1 41 ? -2.694 -5.642 1.012 1.00 0.00 41 VAL A N 13
ATOM 13659 C CA . VAL A 1 41 ? -1.627 -5.615 2.005 1.00 0.00 41 VAL A CA 13
ATOM 13660 C C . VAL A 1 41 ? -1.636 -6.880 2.856 1.00 0.00 41 VAL A C 13
ATOM 13661 O O . VAL A 1 41 ? -2.683 -7.493 3.065 1.00 0.00 41 VAL A O 13
ATOM 13674 N N . PHE A 1 42 ? -0.463 -7.266 3.346 1.00 0.00 42 PHE A N 13
ATOM 13675 C CA . PHE A 1 42 ? -0.335 -8.460 4.174 1.00 0.00 42 PHE A CA 13
ATOM 13676 C C . PHE A 1 42 ? 0.479 -8.165 5.431 1.00 0.00 42 PHE A C 13
ATOM 13677 O O . PHE A 1 42 ? 1.637 -7.756 5.352 1.00 0.00 42 PHE A O 13
ATOM 13694 N N . GLY A 1 43 ? -0.137 -8.375 6.590 1.00 0.00 43 GLY A N 13
ATOM 13695 C CA . GLY A 1 43 ? 0.544 -8.126 7.847 1.00 0.00 43 GLY A CA 13
ATOM 13696 C C . GLY A 1 43 ? 0.283 -6.733 8.383 1.00 0.00 43 GLY A C 13
ATOM 13697 O O . GLY A 1 43 ? -0.403 -5.935 7.744 1.00 0.00 43 GLY A O 13
ATOM 13701 N N . GLU A 1 44 ? 0.829 -6.440 9.559 1.00 0.00 44 GLU A N 13
ATOM 13702 C CA . GLU A 1 44 ? 0.648 -5.133 10.180 1.00 0.00 44 GLU A CA 13
ATOM 13703 C C . GLU A 1 44 ? 1.743 -4.165 9.741 1.00 0.00 44 GLU A C 13
ATOM 13704 O O . GLU A 1 44 ? 2.738 -4.570 9.138 1.00 0.00 44 GLU A O 13
ATOM 13716 N N . ILE A 1 45 ? 1.552 -2.887 10.047 1.00 0.00 45 ILE A N 13
ATOM 13717 C CA . ILE A 1 45 ? 2.524 -1.862 9.684 1.00 0.00 45 ILE A CA 13
ATOM 13718 C C . ILE A 1 45 ? 3.906 -2.195 10.236 1.00 0.00 45 ILE A C 13
ATOM 13719 O O . ILE A 1 45 ? 4.081 -2.355 11.444 1.00 0.00 45 ILE A O 13
ATOM 13735 N N . ASP A 1 46 ? 4.884 -2.295 9.344 1.00 0.00 46 ASP A N 13
ATOM 13736 C CA . ASP A 1 46 ? 6.253 -2.606 9.741 1.00 0.00 46 ASP A CA 13
ATOM 13737 C C . ASP A 1 46 ? 6.723 -1.669 10.849 1.00 0.00 46 ASP A C 13
ATOM 13738 O O . ASP A 1 46 ? 5.988 -0.779 11.275 1.00 0.00 46 ASP A O 13
ATOM 13747 N N . GLU A 1 47 ? 7.951 -1.878 11.312 1.00 0.00 47 GLU A N 13
ATOM 13748 C CA . GLU A 1 47 ? 8.518 -1.053 12.373 1.00 0.00 47 GLU A CA 13
ATOM 13749 C C . GLU A 1 47 ? 8.707 0.386 11.900 1.00 0.00 47 GLU A C 13
ATOM 13750 O O . GLU A 1 47 ? 8.655 1.324 12.696 1.00 0.00 47 GLU A O 13
ATOM 13762 N N . ASP A 1 48 ? 8.928 0.551 10.601 1.00 0.00 48 ASP A N 13
ATOM 13763 C CA . ASP A 1 48 ? 9.125 1.874 10.021 1.00 0.00 48 ASP A CA 13
ATOM 13764 C C . ASP A 1 48 ? 7.800 2.623 9.913 1.00 0.00 48 ASP A C 13
ATOM 13765 O O . ASP A 1 48 ? 7.635 3.700 10.485 1.00 0.00 48 ASP A O 13
ATOM 13774 N N . GLY A 1 49 ? 6.858 2.045 9.174 1.00 0.00 49 GLY A N 13
ATOM 13775 C CA . GLY A 1 49 ? 5.560 2.673 9.003 1.00 0.00 49 GLY A CA 13
ATOM 13776 C C . GLY A 1 49 ? 4.996 2.470 7.611 1.00 0.00 49 GLY A C 13
ATOM 13777 O O . GLY A 1 49 ? 4.410 3.384 7.031 1.00 0.00 49 GLY A O 13
ATOM 13781 N N . PHE A 1 50 ? 5.176 1.269 7.071 1.00 0.00 50 PHE A N 13
ATOM 13782 C CA . PHE A 1 50 ? 4.683 0.949 5.736 1.00 0.00 50 PHE A CA 13
ATOM 13783 C C . PHE A 1 50 ? 4.013 -0.422 5.718 1.00 0.00 50 PHE A C 13
ATOM 13784 O O . PHE A 1 50 ? 4.140 -1.200 6.663 1.00 0.00 50 PHE A O 13
ATOM 13801 N N . TYR A 1 51 ? 3.299 -0.710 4.635 1.00 0.00 51 TYR A N 13
ATOM 13802 C CA . TYR A 1 51 ? 2.606 -1.985 4.493 1.00 0.00 51 TYR A CA 13
ATOM 13803 C C . TYR A 1 51 ? 3.198 -2.803 3.350 1.00 0.00 51 TYR A C 13
ATOM 13804 O O . TYR A 1 51 ? 3.793 -2.254 2.422 1.00 0.00 51 TYR A O 13
ATOM 13822 N N . TYR A 1 52 ? 3.030 -4.118 3.424 1.00 0.00 52 TYR A N 13
ATOM 13823 C CA . TYR A 1 52 ? 3.549 -5.014 2.396 1.00 0.00 52 TYR A CA 13
ATOM 13824 C C . TYR A 1 52 ? 2.411 -5.676 1.625 1.00 0.00 52 TYR A C 13
ATOM 13825 O O . TYR A 1 52 ? 1.799 -6.632 2.099 1.00 0.00 52 TYR A O 13
ATOM 13843 N N . GLY A 1 53 ? 2.133 -5.158 0.432 1.00 0.00 53 GLY A N 13
ATOM 13844 C CA . GLY A 1 53 ? 1.070 -5.711 -0.387 1.00 0.00 53 GLY A CA 13
ATOM 13845 C C . GLY A 1 53 ? 1.510 -5.963 -1.815 1.00 0.00 53 GLY A C 13
ATOM 13846 O O . GLY A 1 53 ? 2.673 -5.754 -2.158 1.00 0.00 53 GLY A O 13
ATOM 13850 N N . GLU A 1 54 ? 0.579 -6.416 -2.649 1.00 0.00 54 GLU A N 13
ATOM 13851 C CA . GLU A 1 54 ? 0.879 -6.700 -4.047 1.00 0.00 54 GLU A CA 13
ATOM 13852 C C . GLU A 1 54 ? 0.021 -5.842 -4.973 1.00 0.00 54 GLU A C 13
ATOM 13853 O O . GLU A 1 54 ? -1.105 -5.476 -4.633 1.00 0.00 54 GLU A O 13
ATOM 13865 N N . LEU A 1 55 ? 0.562 -5.523 -6.143 1.00 0.00 55 LEU A N 13
ATOM 13866 C CA . LEU A 1 55 ? -0.152 -4.707 -7.119 1.00 0.00 55 LEU A CA 13
ATOM 13867 C C . LEU A 1 55 ? 0.376 -4.957 -8.528 1.00 0.00 55 LEU A C 13
ATOM 13868 O O . LEU A 1 55 ? 1.581 -5.084 -8.737 1.00 0.00 55 LEU A O 13
ATOM 13884 N N . ASN A 1 56 ? -0.536 -5.024 -9.493 1.00 0.00 56 ASN A N 13
ATOM 13885 C CA . ASN A 1 56 ? -0.162 -5.257 -10.883 1.00 0.00 56 ASN A CA 13
ATOM 13886 C C . ASN A 1 56 ? 0.894 -6.353 -10.986 1.00 0.00 56 ASN A C 13
ATOM 13887 O O . ASN A 1 56 ? 1.807 -6.275 -11.807 1.00 0.00 56 ASN A O 13
ATOM 13898 N N . GLY A 1 57 ? 0.762 -7.375 -10.147 1.00 0.00 57 GLY A N 13
ATOM 13899 C CA . GLY A 1 57 ? 1.711 -8.473 -10.160 1.00 0.00 57 GLY A CA 13
ATOM 13900 C C . GLY A 1 57 ? 3.072 -8.069 -9.630 1.00 0.00 57 GLY A C 13
ATOM 13901 O O . GLY A 1 57 ? 4.097 -8.569 -10.092 1.00 0.00 57 GLY A O 13
ATOM 13905 N N . GLN A 1 58 ? 3.082 -7.160 -8.660 1.00 0.00 58 GLN A N 13
ATOM 13906 C CA . GLN A 1 58 ? 4.329 -6.688 -8.070 1.00 0.00 58 GLN A CA 13
ATOM 13907 C C . GLN A 1 58 ? 4.234 -6.660 -6.548 1.00 0.00 58 GLN A C 13
ATOM 13908 O O . GLN A 1 58 ? 3.211 -6.268 -5.986 1.00 0.00 58 GLN A O 13
ATOM 13922 N N . LYS A 1 59 ? 5.307 -7.080 -5.886 1.00 0.00 59 LYS A N 13
ATOM 13923 C CA . LYS A 1 59 ? 5.346 -7.103 -4.428 1.00 0.00 59 LYS A CA 13
ATOM 13924 C C . LYS A 1 59 ? 6.322 -6.060 -3.894 1.00 0.00 59 LYS A C 13
ATOM 13925 O O . LYS A 1 59 ? 7.487 -6.027 -4.287 1.00 0.00 59 LYS A O 13
ATOM 13944 N N . GLY A 1 60 ? 5.838 -5.209 -2.993 1.00 0.00 60 GLY A N 13
ATOM 13945 C CA . GLY A 1 60 ? 6.681 -4.178 -2.419 1.00 0.00 60 GLY A CA 13
ATOM 13946 C C . GLY A 1 60 ? 6.085 -3.574 -1.163 1.00 0.00 60 GLY A C 13
ATOM 13947 O O . GLY A 1 60 ? 5.394 -4.256 -0.405 1.00 0.00 60 GLY A O 13
ATOM 13951 N N . LEU A 1 61 ? 6.352 -2.292 -0.940 1.00 0.00 61 LEU A N 13
ATOM 13952 C CA . LEU A 1 61 ? 5.838 -1.596 0.234 1.00 0.00 61 LEU A CA 13
ATOM 13953 C C . LEU A 1 61 ? 4.855 -0.502 -0.168 1.00 0.00 61 LEU A C 13
ATOM 13954 O O . LEU A 1 61 ? 4.938 0.049 -1.266 1.00 0.00 61 LEU A O 13
ATOM 13970 N N . VAL A 1 62 ? 3.924 -0.191 0.728 1.00 0.00 62 VAL A N 13
ATOM 13971 C CA . VAL A 1 62 ? 2.926 0.840 0.468 1.00 0.00 62 VAL A CA 13
ATOM 13972 C C . VAL A 1 62 ? 2.598 1.620 1.737 1.00 0.00 62 VAL A C 13
ATOM 13973 O O . VAL A 1 62 ? 2.355 1.050 2.800 1.00 0.00 62 VAL A O 13
ATOM 13986 N N . PRO A 1 63 ? 2.591 2.957 1.624 1.00 0.00 63 PRO A N 13
ATOM 13987 C CA . PRO A 1 63 ? 2.294 3.845 2.752 1.00 0.00 63 PRO A CA 13
ATOM 13988 C C . PRO A 1 63 ? 0.830 3.775 3.174 1.00 0.00 63 PRO A C 13
ATOM 13989 O O . PRO A 1 63 ? -0.063 4.164 2.421 1.00 0.00 63 PRO A O 13
ATOM 14000 N N . SER A 1 64 ? 0.591 3.276 4.383 1.00 0.00 64 SER A N 13
ATOM 14001 C CA . SER A 1 64 ? -0.765 3.152 4.904 1.00 0.00 64 SER A CA 13
ATOM 14002 C C . SER A 1 64 ? -1.468 4.506 4.917 1.00 0.00 64 SER A C 13
ATOM 14003 O O . SER A 1 64 ? -2.695 4.580 4.966 1.00 0.00 64 SER A O 13
ATOM 14011 N N . ASN A 1 65 ? -0.680 5.576 4.872 1.00 0.00 65 ASN A N 13
ATOM 14012 C CA . ASN A 1 65 ? -1.226 6.928 4.879 1.00 0.00 65 ASN A CA 13
ATOM 14013 C C . ASN A 1 65 ? -1.827 7.279 3.521 1.00 0.00 65 ASN A C 13
ATOM 14014 O O . ASN A 1 65 ? -2.388 8.360 3.339 1.00 0.00 65 ASN A O 13
ATOM 14025 N N . PHE A 1 66 ? -1.707 6.357 2.571 1.00 0.00 66 PHE A N 13
ATOM 14026 C CA . PHE A 1 66 ? -2.239 6.569 1.230 1.00 0.00 66 PHE A CA 13
ATOM 14027 C C . PHE A 1 66 ? -3.177 5.433 0.831 1.00 0.00 66 PHE A C 13
ATOM 14028 O O . PHE A 1 66 ? -3.372 5.161 -0.354 1.00 0.00 66 PHE A O 13
ATOM 14045 N N . LEU A 1 67 ? -3.755 4.774 1.829 1.00 0.00 67 LEU A N 13
ATOM 14046 C CA . LEU A 1 67 ? -4.673 3.667 1.585 1.00 0.00 67 LEU A CA 13
ATOM 14047 C C . LEU A 1 67 ? -5.858 3.720 2.544 1.00 0.00 67 LEU A C 13
ATOM 14048 O O . LEU A 1 67 ? -5.825 4.432 3.547 1.00 0.00 67 LEU A O 13
ATOM 14064 N N . GLU A 1 68 ? -6.902 2.960 2.229 1.00 0.00 68 GLU A N 13
ATOM 14065 C CA . GLU A 1 68 ? -8.097 2.920 3.064 1.00 0.00 68 GLU A CA 13
ATOM 14066 C C . GLU A 1 68 ? -8.778 1.558 2.975 1.00 0.00 68 GLU A C 13
ATOM 14067 O O . GLU A 1 68 ? -9.089 1.079 1.884 1.00 0.00 68 GLU A O 13
ATOM 14079 N N . GLU A 1 69 ? -9.008 0.940 4.129 1.00 0.00 69 GLU A N 13
ATOM 14080 C CA . GLU A 1 69 ? -9.651 -0.367 4.180 1.00 0.00 69 GLU A CA 13
ATOM 14081 C C . GLU A 1 69 ? -10.933 -0.376 3.353 1.00 0.00 69 GLU A C 13
ATOM 14082 O O . GLU A 1 69 ? -11.862 0.388 3.619 1.00 0.00 69 GLU A O 13
ATOM 14094 N N . VAL A 1 70 ? -10.977 -1.245 2.349 1.00 0.00 70 VAL A N 13
ATOM 14095 C CA . VAL A 1 70 ? -12.144 -1.354 1.482 1.00 0.00 70 VAL A CA 13
ATOM 14096 C C . VAL A 1 70 ? -13.262 -2.138 2.162 1.00 0.00 70 VAL A C 13
ATOM 14097 O O . VAL A 1 70 ? -13.005 -3.064 2.930 1.00 0.00 70 VAL A O 13
ATOM 14110 N N . SER A 1 71 ? -14.503 -1.760 1.872 1.00 0.00 71 SER A N 13
ATOM 14111 C CA . SER A 1 71 ? -15.661 -2.425 2.458 1.00 0.00 71 SER A CA 13
ATOM 14112 C C . SER A 1 71 ? -16.951 -1.951 1.797 1.00 0.00 71 SER A C 13
ATOM 14113 O O . SER A 1 71 ? -16.979 -0.914 1.136 1.00 0.00 71 SER A O 13
ATOM 14121 N N . GLY A 1 72 ? -18.020 -2.721 1.980 1.00 0.00 72 GLY A N 13
ATOM 14122 C CA . GLY A 1 72 ? -19.300 -2.365 1.395 1.00 0.00 72 GLY A CA 13
ATOM 14123 C C . GLY A 1 72 ? -19.961 -3.534 0.693 1.00 0.00 72 GLY A C 13
ATOM 14124 O O . GLY A 1 72 ? -19.458 -4.658 0.704 1.00 0.00 72 GLY A O 13
ATOM 14128 N N . PRO A 1 73 ? -21.118 -3.275 0.065 1.00 0.00 73 PRO A N 13
ATOM 14129 C CA . PRO A 1 73 ? -21.875 -4.302 -0.657 1.00 0.00 73 PRO A CA 13
ATOM 14130 C C . PRO A 1 73 ? -21.170 -4.753 -1.932 1.00 0.00 73 PRO A C 13
ATOM 14131 O O . PRO A 1 73 ? -20.153 -4.181 -2.326 1.00 0.00 73 PRO A O 13
ATOM 14142 N N . SER A 1 74 ? -21.718 -5.780 -2.574 1.00 0.00 74 SER A N 13
ATOM 14143 C CA . SER A 1 74 ? -21.139 -6.309 -3.803 1.00 0.00 74 SER A CA 13
ATOM 14144 C C . SER A 1 74 ? -22.024 -5.984 -5.003 1.00 0.00 74 SER A C 13
ATOM 14145 O O . SER A 1 74 ? -23.087 -6.578 -5.184 1.00 0.00 74 SER A O 13
ATOM 14153 N N . SER A 1 75 ? -21.576 -5.037 -5.821 1.00 0.00 75 SER A N 13
ATOM 14154 C CA . SER A 1 75 ? -22.328 -4.629 -7.002 1.00 0.00 75 SER A CA 13
ATOM 14155 C C . SER A 1 75 ? -22.046 -5.563 -8.175 1.00 0.00 75 SER A C 13
ATOM 14156 O O . SER A 1 75 ? -20.897 -5.917 -8.439 1.00 0.00 75 SER A O 13
ATOM 14164 N N . GLY A 1 76 ? -23.104 -5.959 -8.876 1.00 0.00 76 GLY A N 13
ATOM 14165 C CA . GLY A 1 76 ? -22.951 -6.849 -10.012 1.00 0.00 76 GLY A CA 13
ATOM 14166 C C . GLY A 1 76 ? -24.282 -7.294 -10.584 1.00 0.00 76 GLY A C 13
ATOM 14167 O O . GLY A 1 76 ? -24.923 -6.554 -11.330 1.00 0.00 76 GLY A O 13
ATOM 14171 N N . GLY A 1 1 ? -12.202 -19.053 7.050 1.00 0.00 1 GLY A N 14
ATOM 14172 C CA . GLY A 1 1 ? -11.405 -19.498 5.922 1.00 0.00 1 GLY A CA 14
ATOM 14173 C C . GLY A 1 1 ? -10.166 -20.257 6.352 1.00 0.00 1 GLY A C 14
ATOM 14174 O O . GLY A 1 1 ? -10.255 -21.242 7.085 1.00 0.00 1 GLY A O 14
ATOM 14178 N N . SER A 1 2 ? -9.005 -19.800 5.893 1.00 0.00 2 SER A N 14
ATOM 14179 C CA . SER A 1 2 ? -7.742 -20.447 6.230 1.00 0.00 2 SER A CA 14
ATOM 14180 C C . SER A 1 2 ? -6.572 -19.486 6.040 1.00 0.00 2 SER A C 14
ATOM 14181 O O . SER A 1 2 ? -6.688 -18.480 5.339 1.00 0.00 2 SER A O 14
ATOM 14189 N N . SER A 1 3 ? -5.446 -19.803 6.670 1.00 0.00 3 SER A N 14
ATOM 14190 C CA . SER A 1 3 ? -4.255 -18.967 6.575 1.00 0.00 3 SER A CA 14
ATOM 14191 C C . SER A 1 3 ? -3.579 -19.137 5.217 1.00 0.00 3 SER A C 14
ATOM 14192 O O . SER A 1 3 ? -2.929 -20.148 4.957 1.00 0.00 3 SER A O 14
ATOM 14200 N N . GLY A 1 4 ? -3.738 -18.137 4.355 1.00 0.00 4 GLY A N 14
ATOM 14201 C CA . GLY A 1 4 ? -3.139 -18.194 3.034 1.00 0.00 4 GLY A CA 14
ATOM 14202 C C . GLY A 1 4 ? -2.907 -16.818 2.443 1.00 0.00 4 GLY A C 14
ATOM 14203 O O . GLY A 1 4 ? -3.391 -16.514 1.352 1.00 0.00 4 GLY A O 14
ATOM 14207 N N . SER A 1 5 ? -2.167 -15.982 3.164 1.00 0.00 5 SER A N 14
ATOM 14208 C CA . SER A 1 5 ? -1.877 -14.628 2.707 1.00 0.00 5 SER A CA 14
ATOM 14209 C C . SER A 1 5 ? -3.150 -13.928 2.240 1.00 0.00 5 SER A C 14
ATOM 14210 O O . SER A 1 5 ? -3.154 -13.239 1.220 1.00 0.00 5 SER A O 14
ATOM 14218 N N . SER A 1 6 ? -4.229 -14.111 2.994 1.00 0.00 6 SER A N 14
ATOM 14219 C CA . SER A 1 6 ? -5.510 -13.501 2.657 1.00 0.00 6 SER A CA 14
ATOM 14220 C C . SER A 1 6 ? -5.360 -11.995 2.464 1.00 0.00 6 SER A C 14
ATOM 14221 O O . SER A 1 6 ? -5.909 -11.420 1.524 1.00 0.00 6 SER A O 14
ATOM 14229 N N . GLY A 1 7 ? -4.613 -11.361 3.362 1.00 0.00 7 GLY A N 14
ATOM 14230 C CA . GLY A 1 7 ? -4.404 -9.927 3.274 1.00 0.00 7 GLY A CA 14
ATOM 14231 C C . GLY A 1 7 ? -5.699 -9.163 3.088 1.00 0.00 7 GLY A C 14
ATOM 14232 O O . GLY A 1 7 ? -6.775 -9.758 3.022 1.00 0.00 7 GLY A O 14
ATOM 14236 N N . ARG A 1 8 ? -5.597 -7.840 3.004 1.00 0.00 8 ARG A N 14
ATOM 14237 C CA . ARG A 1 8 ? -6.771 -6.993 2.827 1.00 0.00 8 ARG A CA 14
ATOM 14238 C C . ARG A 1 8 ? -6.604 -6.080 1.615 1.00 0.00 8 ARG A C 14
ATOM 14239 O O . ARG A 1 8 ? -5.497 -5.640 1.305 1.00 0.00 8 ARG A O 14
ATOM 14260 N N . ARG A 1 9 ? -7.711 -5.801 0.935 1.00 0.00 9 ARG A N 14
ATOM 14261 C CA . ARG A 1 9 ? -7.688 -4.943 -0.243 1.00 0.00 9 ARG A CA 14
ATOM 14262 C C . ARG A 1 9 ? -7.894 -3.481 0.145 1.00 0.00 9 ARG A C 14
ATOM 14263 O O . ARG A 1 9 ? -8.974 -3.094 0.591 1.00 0.00 9 ARG A O 14
ATOM 14284 N N . MET A 1 10 ? -6.852 -2.676 -0.027 1.00 0.00 10 MET A N 14
ATOM 14285 C CA . MET A 1 10 ? -6.919 -1.257 0.304 1.00 0.00 10 MET A CA 14
ATOM 14286 C C . MET A 1 10 ? -7.077 -0.411 -0.955 1.00 0.00 10 MET A C 14
ATOM 14287 O O . MET A 1 10 ? -6.642 -0.804 -2.038 1.00 0.00 10 MET A O 14
ATOM 14301 N N . VAL A 1 11 ? -7.703 0.752 -0.807 1.00 0.00 11 VAL A N 14
ATOM 14302 C CA . VAL A 1 11 ? -7.918 1.654 -1.933 1.00 0.00 11 VAL A CA 14
ATOM 14303 C C . VAL A 1 11 ? -7.080 2.919 -1.790 1.00 0.00 11 VAL A C 14
ATOM 14304 O O . VAL A 1 11 ? -7.283 3.710 -0.870 1.00 0.00 11 VAL A O 14
ATOM 14317 N N . ALA A 1 12 ? -6.138 3.105 -2.709 1.00 0.00 12 ALA A N 14
ATOM 14318 C CA . ALA A 1 12 ? -5.270 4.276 -2.688 1.00 0.00 12 ALA A CA 14
ATOM 14319 C C . ALA A 1 12 ? -6.087 5.563 -2.641 1.00 0.00 12 ALA A C 14
ATOM 14320 O O . ALA A 1 12 ? -6.745 5.929 -3.616 1.00 0.00 12 ALA A O 14
ATOM 14327 N N . LEU A 1 13 ? -6.041 6.245 -1.502 1.00 0.00 13 LEU A N 14
ATOM 14328 C CA . LEU A 1 13 ? -6.778 7.493 -1.328 1.00 0.00 13 LEU A CA 14
ATOM 14329 C C . LEU A 1 13 ? -6.165 8.609 -2.167 1.00 0.00 13 LEU A C 14
ATOM 14330 O O . LEU A 1 13 ? -6.879 9.420 -2.757 1.00 0.00 13 LEU A O 14
ATOM 14346 N N . TYR A 1 14 ? -4.838 8.643 -2.218 1.00 0.00 14 TYR A N 14
ATOM 14347 C CA . TYR A 1 14 ? -4.129 9.660 -2.986 1.00 0.00 14 TYR A CA 14
ATOM 14348 C C . TYR A 1 14 ? -2.885 9.074 -3.648 1.00 0.00 14 TYR A C 14
ATOM 14349 O O . TYR A 1 14 ? -2.092 8.385 -3.006 1.00 0.00 14 TYR A O 14
ATOM 14367 N N . ASP A 1 15 ? -2.722 9.353 -4.937 1.00 0.00 15 ASP A N 14
ATOM 14368 C CA . ASP A 1 15 ? -1.575 8.856 -5.687 1.00 0.00 15 ASP A CA 14
ATOM 14369 C C . ASP A 1 15 ? -0.297 8.963 -4.861 1.00 0.00 15 ASP A C 14
ATOM 14370 O O . ASP A 1 15 ? -0.029 9.995 -4.245 1.00 0.00 15 ASP A O 14
ATOM 14379 N N . TYR A 1 16 ? 0.487 7.891 -4.853 1.00 0.00 16 TYR A N 14
ATOM 14380 C CA . TYR A 1 16 ? 1.735 7.864 -4.100 1.00 0.00 16 TYR A CA 14
ATOM 14381 C C . TYR A 1 16 ? 2.938 7.851 -5.038 1.00 0.00 16 TYR A C 14
ATOM 14382 O O . TYR A 1 16 ? 2.865 7.331 -6.152 1.00 0.00 16 TYR A O 14
ATOM 14400 N N . ASP A 1 17 ? 4.044 8.426 -4.580 1.00 0.00 17 ASP A N 14
ATOM 14401 C CA . ASP A 1 17 ? 5.264 8.480 -5.376 1.00 0.00 17 ASP A CA 14
ATOM 14402 C C . ASP A 1 17 ? 6.499 8.386 -4.486 1.00 0.00 17 ASP A C 14
ATOM 14403 O O . ASP A 1 17 ? 6.875 9.337 -3.800 1.00 0.00 17 ASP A O 14
ATOM 14412 N N . PRO A 1 18 ? 7.146 7.211 -4.494 1.00 0.00 18 PRO A N 14
ATOM 14413 C CA . PRO A 1 18 ? 8.348 6.963 -3.692 1.00 0.00 18 PRO A CA 14
ATOM 14414 C C . PRO A 1 18 ? 9.555 7.743 -4.201 1.00 0.00 18 PRO A C 14
ATOM 14415 O O . PRO A 1 18 ? 10.662 7.601 -3.681 1.00 0.00 18 PRO A O 14
ATOM 14426 N N . ARG A 1 19 ? 9.335 8.567 -5.220 1.00 0.00 19 ARG A N 14
ATOM 14427 C CA . ARG A 1 19 ? 10.406 9.369 -5.800 1.00 0.00 19 ARG A CA 14
ATOM 14428 C C . ARG A 1 19 ? 10.277 10.831 -5.383 1.00 0.00 19 ARG A C 14
ATOM 14429 O O . ARG A 1 19 ? 11.256 11.577 -5.393 1.00 0.00 19 ARG A O 14
ATOM 14450 N N . GLU A 1 20 ? 9.064 11.232 -5.017 1.00 0.00 20 GLU A N 14
ATOM 14451 C CA . GLU A 1 20 ? 8.808 12.605 -4.598 1.00 0.00 20 GLU A CA 14
ATOM 14452 C C . GLU A 1 20 ? 8.565 12.678 -3.093 1.00 0.00 20 GLU A C 14
ATOM 14453 O O . GLU A 1 20 ? 9.027 13.601 -2.423 1.00 0.00 20 GLU A O 14
ATOM 14465 N N . SER A 1 21 ? 7.835 11.699 -2.569 1.00 0.00 21 SER A N 14
ATOM 14466 C CA . SER A 1 21 ? 7.526 11.654 -1.145 1.00 0.00 21 SER A CA 14
ATOM 14467 C C . SER A 1 21 ? 8.633 10.945 -0.371 1.00 0.00 21 SER A C 14
ATOM 14468 O O . SER A 1 21 ? 9.304 11.549 0.466 1.00 0.00 21 SER A O 14
ATOM 14476 N N . SER A 1 22 ? 8.818 9.660 -0.657 1.00 0.00 22 SER A N 14
ATOM 14477 C CA . SER A 1 22 ? 9.841 8.867 0.014 1.00 0.00 22 SER A CA 14
ATOM 14478 C C . SER A 1 22 ? 11.213 9.520 -0.126 1.00 0.00 22 SER A C 14
ATOM 14479 O O . SER A 1 22 ? 11.555 10.090 -1.162 1.00 0.00 22 SER A O 14
ATOM 14487 N N . PRO A 1 23 ? 12.019 9.436 0.944 1.00 0.00 23 PRO A N 14
ATOM 14488 C CA . PRO A 1 23 ? 13.366 10.012 0.966 1.00 0.00 23 PRO A CA 14
ATOM 14489 C C . PRO A 1 23 ? 14.333 9.261 0.056 1.00 0.00 23 PRO A C 14
ATOM 14490 O O . PRO A 1 23 ? 15.542 9.483 0.102 1.00 0.00 23 PRO A O 14
ATOM 14501 N N . ASN A 1 24 ? 13.791 8.373 -0.770 1.00 0.00 24 ASN A N 14
ATOM 14502 C CA . ASN A 1 24 ? 14.606 7.589 -1.691 1.00 0.00 24 ASN A CA 14
ATOM 14503 C C . ASN A 1 24 ? 15.356 6.486 -0.950 1.00 0.00 24 ASN A C 14
ATOM 14504 O O . ASN A 1 24 ? 16.542 6.257 -1.191 1.00 0.00 24 ASN A O 14
ATOM 14515 N N . VAL A 1 25 ? 14.657 5.806 -0.048 1.00 0.00 25 VAL A N 14
ATOM 14516 C CA . VAL A 1 25 ? 15.255 4.725 0.727 1.00 0.00 25 VAL A CA 14
ATOM 14517 C C . VAL A 1 25 ? 14.865 3.363 0.164 1.00 0.00 25 VAL A C 14
ATOM 14518 O O . VAL A 1 25 ? 13.820 2.813 0.511 1.00 0.00 25 VAL A O 14
ATOM 14531 N N . ASP A 1 26 ? 15.713 2.825 -0.706 1.00 0.00 26 ASP A N 14
ATOM 14532 C CA . ASP A 1 26 ? 15.458 1.525 -1.317 1.00 0.00 26 ASP A CA 14
ATOM 14533 C C . ASP A 1 26 ? 14.111 1.516 -2.033 1.00 0.00 26 ASP A C 14
ATOM 14534 O O . ASP A 1 26 ? 13.431 0.492 -2.085 1.00 0.00 26 ASP A O 14
ATOM 14543 N N . VAL A 1 27 ? 13.732 2.665 -2.584 1.00 0.00 27 VAL A N 14
ATOM 14544 C CA . VAL A 1 27 ? 12.466 2.790 -3.297 1.00 0.00 27 VAL A CA 14
ATOM 14545 C C . VAL A 1 27 ? 12.325 1.706 -4.360 1.00 0.00 27 VAL A C 14
ATOM 14546 O O . VAL A 1 27 ? 11.227 1.440 -4.847 1.00 0.00 27 VAL A O 14
ATOM 14559 N N . GLU A 1 28 ? 13.445 1.082 -4.714 1.00 0.00 28 GLU A N 14
ATOM 14560 C CA . GLU A 1 28 ? 13.446 0.027 -5.719 1.00 0.00 28 GLU A CA 14
ATOM 14561 C C . GLU A 1 28 ? 12.423 -1.053 -5.376 1.00 0.00 28 GLU A C 14
ATOM 14562 O O . GLU A 1 28 ? 11.984 -1.805 -6.245 1.00 0.00 28 GLU A O 14
ATOM 14574 N N . ALA A 1 29 ? 12.050 -1.122 -4.102 1.00 0.00 29 ALA A N 14
ATOM 14575 C CA . ALA A 1 29 ? 11.079 -2.107 -3.643 1.00 0.00 29 ALA A CA 14
ATOM 14576 C C . ALA A 1 29 ? 9.708 -1.472 -3.436 1.00 0.00 29 ALA A C 14
ATOM 14577 O O . ALA A 1 29 ? 8.681 -2.135 -3.572 1.00 0.00 29 ALA A O 14
ATOM 14584 N N . GLU A 1 30 ? 9.702 -0.184 -3.105 1.00 0.00 30 GLU A N 14
ATOM 14585 C CA . GLU A 1 30 ? 8.456 0.539 -2.877 1.00 0.00 30 GLU A CA 14
ATOM 14586 C C . GLU A 1 30 ? 7.533 0.427 -4.088 1.00 0.00 30 GLU A C 14
ATOM 14587 O O . GLU A 1 30 ? 7.985 0.182 -5.207 1.00 0.00 30 GLU A O 14
ATOM 14599 N N . LEU A 1 31 ? 6.238 0.609 -3.855 1.00 0.00 31 LEU A N 14
ATOM 14600 C CA . LEU A 1 31 ? 5.250 0.529 -4.926 1.00 0.00 31 LEU A CA 14
ATOM 14601 C C . LEU A 1 31 ? 4.697 1.910 -5.261 1.00 0.00 31 LEU A C 14
ATOM 14602 O O . LEU A 1 31 ? 4.358 2.689 -4.369 1.00 0.00 31 LEU A O 14
ATOM 14618 N N . THR A 1 32 ? 4.607 2.208 -6.553 1.00 0.00 32 THR A N 14
ATOM 14619 C CA . THR A 1 32 ? 4.095 3.495 -7.007 1.00 0.00 32 THR A CA 14
ATOM 14620 C C . THR A 1 32 ? 2.671 3.364 -7.537 1.00 0.00 32 THR A C 14
ATOM 14621 O O . THR A 1 32 ? 2.460 3.066 -8.712 1.00 0.00 32 THR A O 14
ATOM 14632 N N . PHE A 1 33 ? 1.696 3.589 -6.662 1.00 0.00 33 PHE A N 14
ATOM 14633 C CA . PHE A 1 33 ? 0.292 3.496 -7.042 1.00 0.00 33 PHE A CA 14
ATOM 14634 C C . PHE A 1 33 ? -0.319 4.884 -7.213 1.00 0.00 33 PHE A C 14
ATOM 14635 O O . PHE A 1 33 ? 0.276 5.888 -6.820 1.00 0.00 33 PHE A O 14
ATOM 14652 N N . CYS A 1 34 ? -1.508 4.932 -7.802 1.00 0.00 34 CYS A N 14
ATOM 14653 C CA . CYS A 1 34 ? -2.200 6.196 -8.028 1.00 0.00 34 CYS A CA 14
ATOM 14654 C C . CYS A 1 34 ? -3.471 6.278 -7.188 1.00 0.00 34 CYS A C 14
ATOM 14655 O O . CYS A 1 34 ? -3.842 5.321 -6.507 1.00 0.00 34 CYS A O 14
ATOM 14663 N N . THR A 1 35 ? -4.134 7.429 -7.239 1.00 0.00 35 THR A N 14
ATOM 14664 C CA . THR A 1 35 ? -5.362 7.637 -6.481 1.00 0.00 35 THR A CA 14
ATOM 14665 C C . THR A 1 35 ? -6.446 6.656 -6.910 1.00 0.00 35 THR A C 14
ATOM 14666 O O . THR A 1 35 ? -7.069 6.823 -7.958 1.00 0.00 35 THR A O 14
ATOM 14677 N N . GLY A 1 36 ? -6.668 5.631 -6.093 1.00 0.00 36 GLY A N 14
ATOM 14678 C CA . GLY A 1 36 ? -7.679 4.638 -6.406 1.00 0.00 36 GLY A CA 14
ATOM 14679 C C . GLY A 1 36 ? -7.100 3.244 -6.540 1.00 0.00 36 GLY A C 14
ATOM 14680 O O . GLY A 1 36 ? -7.731 2.262 -6.148 1.00 0.00 36 GLY A O 14
ATOM 14684 N N . ASP A 1 37 ? -5.898 3.155 -7.098 1.00 0.00 37 ASP A N 14
ATOM 14685 C CA . ASP A 1 37 ? -5.234 1.870 -7.284 1.00 0.00 37 ASP A CA 14
ATOM 14686 C C . ASP A 1 37 ? -5.427 0.977 -6.063 1.00 0.00 37 ASP A C 14
ATOM 14687 O O . ASP A 1 37 ? -5.085 1.357 -4.943 1.00 0.00 37 ASP A O 14
ATOM 14696 N N . ILE A 1 38 ? -5.979 -0.211 -6.287 1.00 0.00 38 ILE A N 14
ATOM 14697 C CA . ILE A 1 38 ? -6.218 -1.158 -5.205 1.00 0.00 38 ILE A CA 14
ATOM 14698 C C . ILE A 1 38 ? -4.981 -2.007 -4.934 1.00 0.00 38 ILE A C 14
ATOM 14699 O O . ILE A 1 38 ? -4.370 -2.544 -5.858 1.00 0.00 38 ILE A O 14
ATOM 14715 N N . ILE A 1 39 ? -4.618 -2.125 -3.661 1.00 0.00 39 ILE A N 14
ATOM 14716 C CA . ILE A 1 39 ? -3.455 -2.911 -3.268 1.00 0.00 39 ILE A CA 14
ATOM 14717 C C . ILE A 1 39 ? -3.792 -3.853 -2.118 1.00 0.00 39 ILE A C 14
ATOM 14718 O O . ILE A 1 39 ? -4.437 -3.459 -1.145 1.00 0.00 39 ILE A O 14
ATOM 14734 N N . THR A 1 40 ? -3.349 -5.102 -2.233 1.00 0.00 40 THR A N 14
ATOM 14735 C CA . THR A 1 40 ? -3.602 -6.101 -1.203 1.00 0.00 40 THR A CA 14
ATOM 14736 C C . THR A 1 40 ? -2.443 -6.180 -0.217 1.00 0.00 40 THR A C 14
ATOM 14737 O O . THR A 1 40 ? -1.416 -6.798 -0.498 1.00 0.00 40 THR A O 14
ATOM 14748 N N . VAL A 1 41 ? -2.613 -5.549 0.941 1.00 0.00 41 VAL A N 14
ATOM 14749 C CA . VAL A 1 41 ? -1.581 -5.550 1.971 1.00 0.00 41 VAL A CA 14
ATOM 14750 C C . VAL A 1 41 ? -1.569 -6.868 2.736 1.00 0.00 41 VAL A C 14
ATOM 14751 O O . VAL A 1 41 ? -2.608 -7.502 2.919 1.00 0.00 41 VAL A O 14
ATOM 14764 N N . PHE A 1 42 ? -0.385 -7.276 3.182 1.00 0.00 42 PHE A N 14
ATOM 14765 C CA . PHE A 1 42 ? -0.237 -8.521 3.928 1.00 0.00 42 PHE A CA 14
ATOM 14766 C C . PHE A 1 42 ? 0.492 -8.280 5.247 1.00 0.00 42 PHE A C 14
ATOM 14767 O O . PHE A 1 42 ? 1.694 -8.021 5.266 1.00 0.00 42 PHE A O 14
ATOM 14784 N N . GLY A 1 43 ? -0.247 -8.369 6.349 1.00 0.00 43 GLY A N 14
ATOM 14785 C CA . GLY A 1 43 ? 0.345 -8.158 7.657 1.00 0.00 43 GLY A CA 14
ATOM 14786 C C . GLY A 1 43 ? 0.132 -6.747 8.169 1.00 0.00 43 GLY A C 14
ATOM 14787 O O . GLY A 1 43 ? -0.461 -5.915 7.484 1.00 0.00 43 GLY A O 14
ATOM 14791 N N . GLU A 1 44 ? 0.617 -6.478 9.377 1.00 0.00 44 GLU A N 14
ATOM 14792 C CA . GLU A 1 44 ? 0.475 -5.158 9.980 1.00 0.00 44 GLU A CA 14
ATOM 14793 C C . GLU A 1 44 ? 1.615 -4.239 9.553 1.00 0.00 44 GLU A C 14
ATOM 14794 O O . GLU A 1 44 ? 2.544 -4.663 8.864 1.00 0.00 44 GLU A O 14
ATOM 14806 N N . ILE A 1 45 ? 1.538 -2.978 9.967 1.00 0.00 45 ILE A N 14
ATOM 14807 C CA . ILE A 1 45 ? 2.563 -1.999 9.628 1.00 0.00 45 ILE A CA 14
ATOM 14808 C C . ILE A 1 45 ? 3.905 -2.371 10.250 1.00 0.00 45 ILE A C 14
ATOM 14809 O O . ILE A 1 45 ? 3.989 -2.656 11.445 1.00 0.00 45 ILE A O 14
ATOM 14825 N N . ASP A 1 46 ? 4.952 -2.363 9.433 1.00 0.00 46 ASP A N 14
ATOM 14826 C CA . ASP A 1 46 ? 6.291 -2.697 9.903 1.00 0.00 46 ASP A CA 14
ATOM 14827 C C . ASP A 1 46 ? 6.795 -1.652 10.894 1.00 0.00 46 ASP A C 14
ATOM 14828 O O . ASP A 1 46 ? 6.072 -0.722 11.250 1.00 0.00 46 ASP A O 14
ATOM 14837 N N . GLU A 1 47 ? 8.039 -1.813 11.335 1.00 0.00 47 GLU A N 14
ATOM 14838 C CA . GLU A 1 47 ? 8.637 -0.885 12.287 1.00 0.00 47 GLU A CA 14
ATOM 14839 C C . GLU A 1 47 ? 8.742 0.515 11.688 1.00 0.00 47 GLU A C 14
ATOM 14840 O O . GLU A 1 47 ? 8.512 1.513 12.371 1.00 0.00 47 GLU A O 14
ATOM 14852 N N . ASP A 1 48 ? 9.092 0.580 10.408 1.00 0.00 48 ASP A N 14
ATOM 14853 C CA . ASP A 1 48 ? 9.228 1.856 9.716 1.00 0.00 48 ASP A CA 14
ATOM 14854 C C . ASP A 1 48 ? 7.904 2.614 9.710 1.00 0.00 48 ASP A C 14
ATOM 14855 O O . ASP A 1 48 ? 7.809 3.722 10.237 1.00 0.00 48 ASP A O 14
ATOM 14864 N N . GLY A 1 49 ? 6.884 2.010 9.108 1.00 0.00 49 GLY A N 14
ATOM 14865 C CA . GLY A 1 49 ? 5.580 2.643 9.044 1.00 0.00 49 GLY A CA 14
ATOM 14866 C C . GLY A 1 49 ? 4.925 2.483 7.686 1.00 0.00 49 GLY A C 14
ATOM 14867 O O . GLY A 1 49 ? 4.199 3.367 7.231 1.00 0.00 49 GLY A O 14
ATOM 14871 N N . PHE A 1 50 ? 5.183 1.353 7.035 1.00 0.00 50 PHE A N 14
ATOM 14872 C CA . PHE A 1 50 ? 4.615 1.082 5.720 1.00 0.00 50 PHE A CA 14
ATOM 14873 C C . PHE A 1 50 ? 3.949 -0.290 5.687 1.00 0.00 50 PHE A C 14
ATOM 14874 O O . PHE A 1 50 ? 3.980 -1.031 6.671 1.00 0.00 50 PHE A O 14
ATOM 14891 N N . TYR A 1 51 ? 3.346 -0.622 4.551 1.00 0.00 51 TYR A N 14
ATOM 14892 C CA . TYR A 1 51 ? 2.669 -1.903 4.390 1.00 0.00 51 TYR A CA 14
ATOM 14893 C C . TYR A 1 51 ? 3.297 -2.713 3.260 1.00 0.00 51 TYR A C 14
ATOM 14894 O O . TYR A 1 51 ? 4.012 -2.172 2.416 1.00 0.00 51 TYR A O 14
ATOM 14912 N N . TYR A 1 52 ? 3.025 -4.013 3.251 1.00 0.00 52 TYR A N 14
ATOM 14913 C CA . TYR A 1 52 ? 3.564 -4.899 2.226 1.00 0.00 52 TYR A CA 14
ATOM 14914 C C . TYR A 1 52 ? 2.442 -5.622 1.486 1.00 0.00 52 TYR A C 14
ATOM 14915 O O . TYR A 1 52 ? 1.884 -6.599 1.982 1.00 0.00 52 TYR A O 14
ATOM 14933 N N . GLY A 1 53 ? 2.118 -5.132 0.293 1.00 0.00 53 GLY A N 14
ATOM 14934 C CA . GLY A 1 53 ? 1.065 -5.741 -0.498 1.00 0.00 53 GLY A CA 14
ATOM 14935 C C . GLY A 1 53 ? 1.498 -6.021 -1.923 1.00 0.00 53 GLY A C 14
ATOM 14936 O O . GLY A 1 53 ? 2.668 -5.850 -2.267 1.00 0.00 53 GLY A O 14
ATOM 14940 N N . GLU A 1 54 ? 0.554 -6.452 -2.754 1.00 0.00 54 GLU A N 14
ATOM 14941 C CA . GLU A 1 54 ? 0.847 -6.758 -4.149 1.00 0.00 54 GLU A CA 14
ATOM 14942 C C . GLU A 1 54 ? -0.070 -5.972 -5.082 1.00 0.00 54 GLU A C 14
ATOM 14943 O O . GLU A 1 54 ? -1.294 -6.017 -4.951 1.00 0.00 54 GLU A O 14
ATOM 14955 N N . LEU A 1 55 ? 0.530 -5.252 -6.024 1.00 0.00 55 LEU A N 14
ATOM 14956 C CA . LEU A 1 55 ? -0.232 -4.455 -6.979 1.00 0.00 55 LEU A CA 14
ATOM 14957 C C . LEU A 1 55 ? -0.092 -5.017 -8.390 1.00 0.00 55 LEU A C 14
ATOM 14958 O O . LEU A 1 55 ? 0.892 -4.751 -9.080 1.00 0.00 55 LEU A O 14
ATOM 14974 N N . ASN A 1 56 ? -1.084 -5.793 -8.814 1.00 0.00 56 ASN A N 14
ATOM 14975 C CA . ASN A 1 56 ? -1.072 -6.391 -10.144 1.00 0.00 56 ASN A CA 14
ATOM 14976 C C . ASN A 1 56 ? 0.092 -7.365 -10.292 1.00 0.00 56 ASN A C 14
ATOM 14977 O O . ASN A 1 56 ? 0.639 -7.535 -11.381 1.00 0.00 56 ASN A O 14
ATOM 14988 N N . GLY A 1 57 ? 0.467 -8.004 -9.188 1.00 0.00 57 GLY A N 14
ATOM 14989 C CA . GLY A 1 57 ? 1.564 -8.954 -9.216 1.00 0.00 57 GLY A CA 14
ATOM 14990 C C . GLY A 1 57 ? 2.830 -8.396 -8.598 1.00 0.00 57 GLY A C 14
ATOM 14991 O O . GLY A 1 57 ? 3.622 -9.136 -8.016 1.00 0.00 57 GLY A O 14
ATOM 14995 N N . GLN A 1 58 ? 3.022 -7.087 -8.726 1.00 0.00 58 GLN A N 14
ATOM 14996 C CA . GLN A 1 58 ? 4.203 -6.431 -8.177 1.00 0.00 58 GLN A CA 14
ATOM 14997 C C . GLN A 1 58 ? 4.146 -6.395 -6.653 1.00 0.00 58 GLN A C 14
ATOM 14998 O O . GLN A 1 58 ? 3.179 -5.907 -6.068 1.00 0.00 58 GLN A O 14
ATOM 15012 N N . LYS A 1 59 ? 5.189 -6.915 -6.015 1.00 0.00 59 LYS A N 14
ATOM 15013 C CA . LYS A 1 59 ? 5.260 -6.942 -4.559 1.00 0.00 59 LYS A CA 14
ATOM 15014 C C . LYS A 1 59 ? 6.248 -5.901 -4.043 1.00 0.00 59 LYS A C 14
ATOM 15015 O O . LYS A 1 59 ? 7.418 -5.899 -4.424 1.00 0.00 59 LYS A O 14
ATOM 15034 N N . GLY A 1 60 ? 5.769 -5.018 -3.172 1.00 0.00 60 GLY A N 14
ATOM 15035 C CA . GLY A 1 60 ? 6.624 -3.985 -2.617 1.00 0.00 60 GLY A CA 14
ATOM 15036 C C . GLY A 1 60 ? 6.043 -3.363 -1.363 1.00 0.00 60 GLY A C 14
ATOM 15037 O O . GLY A 1 60 ? 5.242 -3.986 -0.666 1.00 0.00 60 GLY A O 14
ATOM 15041 N N . LEU A 1 61 ? 6.448 -2.131 -1.073 1.00 0.00 61 LEU A N 14
ATOM 15042 C CA . LEU A 1 61 ? 5.963 -1.425 0.108 1.00 0.00 61 LEU A CA 14
ATOM 15043 C C . LEU A 1 61 ? 4.882 -0.416 -0.267 1.00 0.00 61 LEU A C 14
ATOM 15044 O O . LEU A 1 61 ? 4.843 0.079 -1.394 1.00 0.00 61 LEU A O 14
ATOM 15060 N N . VAL A 1 62 ? 4.006 -0.114 0.686 1.00 0.00 62 VAL A N 14
ATOM 15061 C CA . VAL A 1 62 ? 2.926 0.838 0.457 1.00 0.00 62 VAL A CA 14
ATOM 15062 C C . VAL A 1 62 ? 2.554 1.567 1.744 1.00 0.00 62 VAL A C 14
ATOM 15063 O O . VAL A 1 62 ? 2.228 0.955 2.761 1.00 0.00 62 VAL A O 14
ATOM 15076 N N . PRO A 1 63 ? 2.604 2.907 1.700 1.00 0.00 63 PRO A N 14
ATOM 15077 C CA . PRO A 1 63 ? 2.275 3.749 2.854 1.00 0.00 63 PRO A CA 14
ATOM 15078 C C . PRO A 1 63 ? 0.788 3.717 3.189 1.00 0.00 63 PRO A C 14
ATOM 15079 O O . PRO A 1 63 ? -0.049 4.126 2.384 1.00 0.00 63 PRO A O 14
ATOM 15090 N N . SER A 1 64 ? 0.465 3.229 4.383 1.00 0.00 64 SER A N 14
ATOM 15091 C CA . SER A 1 64 ? -0.922 3.141 4.823 1.00 0.00 64 SER A CA 14
ATOM 15092 C C . SER A 1 64 ? -1.626 4.487 4.674 1.00 0.00 64 SER A C 14
ATOM 15093 O O . SER A 1 64 ? -2.797 4.549 4.300 1.00 0.00 64 SER A O 14
ATOM 15101 N N . ASN A 1 65 ? -0.902 5.562 4.968 1.00 0.00 65 ASN A N 14
ATOM 15102 C CA . ASN A 1 65 ? -1.457 6.907 4.868 1.00 0.00 65 ASN A CA 14
ATOM 15103 C C . ASN A 1 65 ? -2.049 7.149 3.483 1.00 0.00 65 ASN A C 14
ATOM 15104 O O . ASN A 1 65 ? -2.872 8.046 3.296 1.00 0.00 65 ASN A O 14
ATOM 15115 N N . PHE A 1 66 ? -1.626 6.343 2.515 1.00 0.00 66 PHE A N 14
ATOM 15116 C CA . PHE A 1 66 ? -2.114 6.469 1.147 1.00 0.00 66 PHE A CA 14
ATOM 15117 C C . PHE A 1 66 ? -3.014 5.292 0.779 1.00 0.00 66 PHE A C 14
ATOM 15118 O O . PHE A 1 66 ? -3.106 4.907 -0.387 1.00 0.00 66 PHE A O 14
ATOM 15135 N N . LEU A 1 67 ? -3.675 4.726 1.783 1.00 0.00 67 LEU A N 14
ATOM 15136 C CA . LEU A 1 67 ? -4.568 3.592 1.567 1.00 0.00 67 LEU A CA 14
ATOM 15137 C C . LEU A 1 67 ? -5.767 3.657 2.507 1.00 0.00 67 LEU A C 14
ATOM 15138 O O . LEU A 1 67 ? -5.778 4.435 3.461 1.00 0.00 67 LEU A O 14
ATOM 15154 N N . GLU A 1 68 ? -6.774 2.834 2.232 1.00 0.00 68 GLU A N 14
ATOM 15155 C CA . GLU A 1 68 ? -7.977 2.798 3.055 1.00 0.00 68 GLU A CA 14
ATOM 15156 C C . GLU A 1 68 ? -8.719 1.476 2.877 1.00 0.00 68 GLU A C 14
ATOM 15157 O O . GLU A 1 68 ? -9.162 1.145 1.778 1.00 0.00 68 GLU A O 14
ATOM 15169 N N . GLU A 1 69 ? -8.848 0.725 3.966 1.00 0.00 69 GLU A N 14
ATOM 15170 C CA . GLU A 1 69 ? -9.534 -0.561 3.930 1.00 0.00 69 GLU A CA 14
ATOM 15171 C C . GLU A 1 69 ? -10.854 -0.452 3.172 1.00 0.00 69 GLU A C 14
ATOM 15172 O O . GLU A 1 69 ? -11.806 0.168 3.646 1.00 0.00 69 GLU A O 14
ATOM 15184 N N . VAL A 1 70 ? -10.903 -1.059 1.990 1.00 0.00 70 VAL A N 14
ATOM 15185 C CA . VAL A 1 70 ? -12.105 -1.031 1.165 1.00 0.00 70 VAL A CA 14
ATOM 15186 C C . VAL A 1 70 ? -13.314 -1.543 1.939 1.00 0.00 70 VAL A C 14
ATOM 15187 O O . VAL A 1 70 ? -13.246 -2.577 2.604 1.00 0.00 70 VAL A O 14
ATOM 15200 N N . SER A 1 71 ? -14.421 -0.813 1.849 1.00 0.00 71 SER A N 14
ATOM 15201 C CA . SER A 1 71 ? -15.646 -1.191 2.543 1.00 0.00 71 SER A CA 14
ATOM 15202 C C . SER A 1 71 ? -16.834 -1.193 1.587 1.00 0.00 71 SER A C 14
ATOM 15203 O O . SER A 1 71 ? -17.333 -0.138 1.197 1.00 0.00 71 SER A O 14
ATOM 15211 N N . GLY A 1 72 ? -17.283 -2.387 1.212 1.00 0.00 72 GLY A N 14
ATOM 15212 C CA . GLY A 1 72 ? -18.409 -2.505 0.305 1.00 0.00 72 GLY A CA 14
ATOM 15213 C C . GLY A 1 72 ? -19.531 -3.347 0.880 1.00 0.00 72 GLY A C 14
ATOM 15214 O O . GLY A 1 72 ? -19.648 -3.519 2.093 1.00 0.00 72 GLY A O 14
ATOM 15218 N N . PRO A 1 73 ? -20.384 -3.887 -0.004 1.00 0.00 73 PRO A N 14
ATOM 15219 C CA . PRO A 1 73 ? -21.518 -4.723 0.399 1.00 0.00 73 PRO A CA 14
ATOM 15220 C C . PRO A 1 73 ? -21.076 -6.075 0.947 1.00 0.00 73 PRO A C 14
ATOM 15221 O O . PRO A 1 73 ? -20.539 -6.907 0.215 1.00 0.00 73 PRO A O 14
ATOM 15232 N N . SER A 1 74 ? -21.304 -6.289 2.239 1.00 0.00 74 SER A N 14
ATOM 15233 C CA . SER A 1 74 ? -20.926 -7.540 2.886 1.00 0.00 74 SER A CA 14
ATOM 15234 C C . SER A 1 74 ? -22.067 -8.551 2.821 1.00 0.00 74 SER A C 14
ATOM 15235 O O . SER A 1 74 ? -21.870 -9.702 2.430 1.00 0.00 74 SER A O 14
ATOM 15243 N N . SER A 1 75 ? -23.260 -8.113 3.209 1.00 0.00 75 SER A N 14
ATOM 15244 C CA . SER A 1 75 ? -24.433 -8.980 3.200 1.00 0.00 75 SER A CA 14
ATOM 15245 C C . SER A 1 75 ? -24.845 -9.321 1.771 1.00 0.00 75 SER A C 14
ATOM 15246 O O . SER A 1 75 ? -24.589 -8.559 0.841 1.00 0.00 75 SER A O 14
ATOM 15254 N N . GLY A 1 76 ? -25.486 -10.475 1.606 1.00 0.00 76 GLY A N 14
ATOM 15255 C CA . GLY A 1 76 ? -25.923 -10.898 0.289 1.00 0.00 76 GLY A CA 14
ATOM 15256 C C . GLY A 1 76 ? -24.789 -11.458 -0.547 1.00 0.00 76 GLY A C 14
ATOM 15257 O O . GLY A 1 76 ? -24.868 -12.584 -1.037 1.00 0.00 76 GLY A O 14
ATOM 15261 N N . GLY A 1 1 ? 5.269 -9.681 16.470 1.00 0.00 1 GLY A N 15
ATOM 15262 C CA . GLY A 1 1 ? 5.658 -10.510 15.345 1.00 0.00 1 GLY A CA 15
ATOM 15263 C C . GLY A 1 1 ? 4.569 -11.484 14.939 1.00 0.00 1 GLY A C 15
ATOM 15264 O O . GLY A 1 1 ? 4.507 -12.603 15.448 1.00 0.00 1 GLY A O 15
ATOM 15268 N N . SER A 1 2 ? 3.708 -11.058 14.020 1.00 0.00 2 SER A N 15
ATOM 15269 C CA . SER A 1 2 ? 2.614 -11.899 13.550 1.00 0.00 2 SER A CA 15
ATOM 15270 C C . SER A 1 2 ? 2.507 -11.853 12.029 1.00 0.00 2 SER A C 15
ATOM 15271 O O . SER A 1 2 ? 2.631 -10.791 11.419 1.00 0.00 2 SER A O 15
ATOM 15279 N N . SER A 1 3 ? 2.278 -13.013 11.423 1.00 0.00 3 SER A N 15
ATOM 15280 C CA . SER A 1 3 ? 2.158 -13.107 9.972 1.00 0.00 3 SER A CA 15
ATOM 15281 C C . SER A 1 3 ? 0.779 -12.649 9.510 1.00 0.00 3 SER A C 15
ATOM 15282 O O . SER A 1 3 ? -0.156 -12.557 10.304 1.00 0.00 3 SER A O 15
ATOM 15290 N N . GLY A 1 4 ? 0.660 -12.362 8.217 1.00 0.00 4 GLY A N 15
ATOM 15291 C CA . GLY A 1 4 ? -0.608 -11.917 7.670 1.00 0.00 4 GLY A CA 15
ATOM 15292 C C . GLY A 1 4 ? -1.034 -12.725 6.460 1.00 0.00 4 GLY A C 15
ATOM 15293 O O . GLY A 1 4 ? -1.332 -12.165 5.405 1.00 0.00 4 GLY A O 15
ATOM 15297 N N . SER A 1 5 ? -1.060 -14.045 6.611 1.00 0.00 5 SER A N 15
ATOM 15298 C CA . SER A 1 5 ? -1.446 -14.932 5.520 1.00 0.00 5 SER A CA 15
ATOM 15299 C C . SER A 1 5 ? -2.653 -14.377 4.770 1.00 0.00 5 SER A C 15
ATOM 15300 O O . SER A 1 5 ? -2.662 -14.321 3.541 1.00 0.00 5 SER A O 15
ATOM 15308 N N . SER A 1 6 ? -3.671 -13.968 5.521 1.00 0.00 6 SER A N 15
ATOM 15309 C CA . SER A 1 6 ? -4.886 -13.421 4.928 1.00 0.00 6 SER A CA 15
ATOM 15310 C C . SER A 1 6 ? -4.788 -11.904 4.791 1.00 0.00 6 SER A C 15
ATOM 15311 O O . SER A 1 6 ? -5.221 -11.161 5.670 1.00 0.00 6 SER A O 15
ATOM 15319 N N . GLY A 1 7 ? -4.214 -11.453 3.680 1.00 0.00 7 GLY A N 15
ATOM 15320 C CA . GLY A 1 7 ? -4.068 -10.028 3.446 1.00 0.00 7 GLY A CA 15
ATOM 15321 C C . GLY A 1 7 ? -5.404 -9.322 3.316 1.00 0.00 7 GLY A C 15
ATOM 15322 O O . GLY A 1 7 ? -6.457 -9.959 3.362 1.00 0.00 7 GLY A O 15
ATOM 15326 N N . ARG A 1 8 ? -5.361 -8.004 3.156 1.00 0.00 8 ARG A N 15
ATOM 15327 C CA . ARG A 1 8 ? -6.578 -7.211 3.022 1.00 0.00 8 ARG A CA 15
ATOM 15328 C C . ARG A 1 8 ? -6.451 -6.210 1.877 1.00 0.00 8 ARG A C 15
ATOM 15329 O O . ARG A 1 8 ? -5.384 -5.638 1.655 1.00 0.00 8 ARG A O 15
ATOM 15350 N N . ARG A 1 9 ? -7.546 -6.006 1.152 1.00 0.00 9 ARG A N 15
ATOM 15351 C CA . ARG A 1 9 ? -7.557 -5.076 0.030 1.00 0.00 9 ARG A CA 15
ATOM 15352 C C . ARG A 1 9 ? -7.649 -3.634 0.519 1.00 0.00 9 ARG A C 15
ATOM 15353 O O . ARG A 1 9 ? -8.358 -3.339 1.481 1.00 0.00 9 ARG A O 15
ATOM 15374 N N . MET A 1 10 ? -6.928 -2.740 -0.150 1.00 0.00 10 MET A N 15
ATOM 15375 C CA . MET A 1 10 ? -6.930 -1.329 0.216 1.00 0.00 10 MET A CA 15
ATOM 15376 C C . MET A 1 10 ? -7.113 -0.447 -1.015 1.00 0.00 10 MET A C 15
ATOM 15377 O O . MET A 1 10 ? -6.724 -0.821 -2.122 1.00 0.00 10 MET A O 15
ATOM 15391 N N . VAL A 1 11 ? -7.708 0.725 -0.815 1.00 0.00 11 VAL A N 15
ATOM 15392 C CA . VAL A 1 11 ? -7.942 1.659 -1.909 1.00 0.00 11 VAL A CA 15
ATOM 15393 C C . VAL A 1 11 ? -7.108 2.924 -1.740 1.00 0.00 11 VAL A C 15
ATOM 15394 O O . VAL A 1 11 ? -7.238 3.638 -0.745 1.00 0.00 11 VAL A O 15
ATOM 15407 N N . ALA A 1 12 ? -6.250 3.197 -2.718 1.00 0.00 12 ALA A N 15
ATOM 15408 C CA . ALA A 1 12 ? -5.396 4.377 -2.678 1.00 0.00 12 ALA A CA 15
ATOM 15409 C C . ALA A 1 12 ? -6.227 5.655 -2.631 1.00 0.00 12 ALA A C 15
ATOM 15410 O O . ALA A 1 12 ? -6.946 5.975 -3.578 1.00 0.00 12 ALA A O 15
ATOM 15417 N N . LEU A 1 13 ? -6.124 6.381 -1.523 1.00 0.00 13 LEU A N 15
ATOM 15418 C CA . LEU A 1 13 ? -6.868 7.625 -1.352 1.00 0.00 13 LEU A CA 15
ATOM 15419 C C . LEU A 1 13 ? -6.221 8.759 -2.141 1.00 0.00 13 LEU A C 15
ATOM 15420 O O . LEU A 1 13 ? -6.881 9.733 -2.503 1.00 0.00 13 LEU A O 15
ATOM 15436 N N . TYR A 1 14 ? -4.926 8.624 -2.406 1.00 0.00 14 TYR A N 15
ATOM 15437 C CA . TYR A 1 14 ? -4.189 9.638 -3.152 1.00 0.00 14 TYR A CA 15
ATOM 15438 C C . TYR A 1 14 ? -3.036 9.011 -3.930 1.00 0.00 14 TYR A C 15
ATOM 15439 O O . TYR A 1 14 ? -2.605 7.897 -3.632 1.00 0.00 14 TYR A O 15
ATOM 15457 N N . ASP A 1 15 ? -2.541 9.735 -4.927 1.00 0.00 15 ASP A N 15
ATOM 15458 C CA . ASP A 1 15 ? -1.437 9.252 -5.748 1.00 0.00 15 ASP A CA 15
ATOM 15459 C C . ASP A 1 15 ? -0.132 9.252 -4.958 1.00 0.00 15 ASP A C 15
ATOM 15460 O O . ASP A 1 15 ? 0.204 10.234 -4.294 1.00 0.00 15 ASP A O 15
ATOM 15469 N N . TYR A 1 16 ? 0.599 8.146 -5.032 1.00 0.00 16 TYR A N 15
ATOM 15470 C CA . TYR A 1 16 ? 1.865 8.017 -4.321 1.00 0.00 16 TYR A CA 15
ATOM 15471 C C . TYR A 1 16 ? 3.036 7.968 -5.297 1.00 0.00 16 TYR A C 15
ATOM 15472 O O . TYR A 1 16 ? 2.868 7.629 -6.469 1.00 0.00 16 TYR A O 15
ATOM 15490 N N . ASP A 1 17 ? 4.223 8.308 -4.806 1.00 0.00 17 ASP A N 15
ATOM 15491 C CA . ASP A 1 17 ? 5.423 8.301 -5.633 1.00 0.00 17 ASP A CA 15
ATOM 15492 C C . ASP A 1 17 ? 6.675 8.158 -4.773 1.00 0.00 17 ASP A C 15
ATOM 15493 O O . ASP A 1 17 ? 7.106 9.095 -4.100 1.00 0.00 17 ASP A O 15
ATOM 15502 N N . PRO A 1 18 ? 7.274 6.958 -4.793 1.00 0.00 18 PRO A N 15
ATOM 15503 C CA . PRO A 1 18 ? 8.484 6.664 -4.020 1.00 0.00 18 PRO A CA 15
ATOM 15504 C C . PRO A 1 18 ? 9.709 7.393 -4.561 1.00 0.00 18 PRO A C 15
ATOM 15505 O O . PRO A 1 18 ? 10.806 7.271 -4.017 1.00 0.00 18 PRO A O 15
ATOM 15516 N N . ARG A 1 19 ? 9.514 8.151 -5.636 1.00 0.00 19 ARG A N 15
ATOM 15517 C CA . ARG A 1 19 ? 10.604 8.899 -6.251 1.00 0.00 19 ARG A CA 15
ATOM 15518 C C . ARG A 1 19 ? 10.454 10.394 -5.987 1.00 0.00 19 ARG A C 15
ATOM 15519 O O . ARG A 1 19 ? 11.294 11.193 -6.399 1.00 0.00 19 ARG A O 15
ATOM 15540 N N . GLU A 1 20 ? 9.378 10.763 -5.299 1.00 0.00 20 GLU A N 15
ATOM 15541 C CA . GLU A 1 20 ? 9.118 12.163 -4.982 1.00 0.00 20 GLU A CA 15
ATOM 15542 C C . GLU A 1 20 ? 8.905 12.351 -3.483 1.00 0.00 20 GLU A C 15
ATOM 15543 O O . GLU A 1 20 ? 9.511 13.225 -2.863 1.00 0.00 20 GLU A O 15
ATOM 15555 N N . SER A 1 21 ? 8.038 11.524 -2.906 1.00 0.00 21 SER A N 15
ATOM 15556 C CA . SER A 1 21 ? 7.741 11.601 -1.481 1.00 0.00 21 SER A CA 15
ATOM 15557 C C . SER A 1 21 ? 8.817 10.894 -0.662 1.00 0.00 21 SER A C 15
ATOM 15558 O O . SER A 1 21 ? 9.256 11.397 0.373 1.00 0.00 21 SER A O 15
ATOM 15566 N N . SER A 1 22 ? 9.238 9.725 -1.134 1.00 0.00 22 SER A N 15
ATOM 15567 C CA . SER A 1 22 ? 10.261 8.946 -0.444 1.00 0.00 22 SER A CA 15
ATOM 15568 C C . SER A 1 22 ? 11.648 9.530 -0.693 1.00 0.00 22 SER A C 15
ATOM 15569 O O . SER A 1 22 ? 11.954 10.029 -1.776 1.00 0.00 22 SER A O 15
ATOM 15577 N N . PRO A 1 23 ? 12.509 9.467 0.333 1.00 0.00 23 PRO A N 15
ATOM 15578 C CA . PRO A 1 23 ? 13.878 9.983 0.252 1.00 0.00 23 PRO A CA 15
ATOM 15579 C C . PRO A 1 23 ? 14.760 9.145 -0.667 1.00 0.00 23 PRO A C 15
ATOM 15580 O O . PRO A 1 23 ? 15.977 9.323 -0.707 1.00 0.00 23 PRO A O 15
ATOM 15591 N N . ASN A 1 24 ? 14.138 8.230 -1.404 1.00 0.00 24 ASN A N 15
ATOM 15592 C CA . ASN A 1 24 ? 14.868 7.363 -2.322 1.00 0.00 24 ASN A CA 15
ATOM 15593 C C . ASN A 1 24 ? 15.624 6.278 -1.561 1.00 0.00 24 ASN A C 15
ATOM 15594 O O . ASN A 1 24 ? 16.799 6.023 -1.827 1.00 0.00 24 ASN A O 15
ATOM 15605 N N . VAL A 1 25 ? 14.942 5.642 -0.614 1.00 0.00 25 VAL A N 15
ATOM 15606 C CA . VAL A 1 25 ? 15.549 4.584 0.184 1.00 0.00 25 VAL A CA 15
ATOM 15607 C C . VAL A 1 25 ? 15.105 3.208 -0.299 1.00 0.00 25 VAL A C 15
ATOM 15608 O O . VAL A 1 25 ? 14.108 2.663 0.175 1.00 0.00 25 VAL A O 15
ATOM 15621 N N . ASP A 1 26 ? 15.852 2.650 -1.246 1.00 0.00 26 ASP A N 15
ATOM 15622 C CA . ASP A 1 26 ? 15.537 1.336 -1.794 1.00 0.00 26 ASP A CA 15
ATOM 15623 C C . ASP A 1 26 ? 14.157 1.335 -2.443 1.00 0.00 26 ASP A C 15
ATOM 15624 O O . ASP A 1 26 ? 13.479 0.308 -2.483 1.00 0.00 26 ASP A O 15
ATOM 15633 N N . VAL A 1 27 ? 13.746 2.493 -2.950 1.00 0.00 27 VAL A N 15
ATOM 15634 C CA . VAL A 1 27 ? 12.446 2.625 -3.598 1.00 0.00 27 VAL A CA 15
ATOM 15635 C C . VAL A 1 27 ? 12.187 1.465 -4.552 1.00 0.00 27 VAL A C 15
ATOM 15636 O O . VAL A 1 27 ? 11.039 1.088 -4.788 1.00 0.00 27 VAL A O 15
ATOM 15649 N N . GLU A 1 28 ? 13.261 0.903 -5.098 1.00 0.00 28 GLU A N 15
ATOM 15650 C CA . GLU A 1 28 ? 13.148 -0.214 -6.027 1.00 0.00 28 GLU A CA 15
ATOM 15651 C C . GLU A 1 28 ? 12.145 -1.246 -5.519 1.00 0.00 28 GLU A C 15
ATOM 15652 O O . GLU A 1 28 ? 11.598 -2.029 -6.294 1.00 0.00 28 GLU A O 15
ATOM 15664 N N . ALA A 1 29 ? 11.910 -1.239 -4.211 1.00 0.00 29 ALA A N 15
ATOM 15665 C CA . ALA A 1 29 ? 10.973 -2.173 -3.599 1.00 0.00 29 ALA A CA 15
ATOM 15666 C C . ALA A 1 29 ? 9.608 -1.524 -3.394 1.00 0.00 29 ALA A C 15
ATOM 15667 O O . ALA A 1 29 ? 8.574 -2.179 -3.525 1.00 0.00 29 ALA A O 15
ATOM 15674 N N . GLU A 1 30 ? 9.613 -0.235 -3.070 1.00 0.00 30 GLU A N 15
ATOM 15675 C CA . GLU A 1 30 ? 8.374 0.500 -2.845 1.00 0.00 30 GLU A CA 15
ATOM 15676 C C . GLU A 1 30 ? 7.452 0.397 -4.057 1.00 0.00 30 GLU A C 15
ATOM 15677 O O . GLU A 1 30 ? 7.913 0.304 -5.195 1.00 0.00 30 GLU A O 15
ATOM 15689 N N . LEU A 1 31 ? 6.148 0.413 -3.804 1.00 0.00 31 LEU A N 15
ATOM 15690 C CA . LEU A 1 31 ? 5.160 0.321 -4.873 1.00 0.00 31 LEU A CA 15
ATOM 15691 C C . LEU A 1 31 ? 4.644 1.704 -5.258 1.00 0.00 31 LEU A C 15
ATOM 15692 O O . LEU A 1 31 ? 4.332 2.525 -4.395 1.00 0.00 31 LEU A O 15
ATOM 15708 N N . THR A 1 32 ? 4.554 1.955 -6.561 1.00 0.00 32 THR A N 15
ATOM 15709 C CA . THR A 1 32 ? 4.074 3.237 -7.061 1.00 0.00 32 THR A CA 15
ATOM 15710 C C . THR A 1 32 ? 2.635 3.132 -7.552 1.00 0.00 32 THR A C 15
ATOM 15711 O O . THR A 1 32 ? 2.386 2.771 -8.702 1.00 0.00 32 THR A O 15
ATOM 15722 N N . PHE A 1 33 ? 1.690 3.450 -6.673 1.00 0.00 33 PHE A N 15
ATOM 15723 C CA . PHE A 1 33 ? 0.275 3.391 -7.017 1.00 0.00 33 PHE A CA 15
ATOM 15724 C C . PHE A 1 33 ? -0.306 4.794 -7.175 1.00 0.00 33 PHE A C 15
ATOM 15725 O O . PHE A 1 33 ? 0.315 5.782 -6.780 1.00 0.00 33 PHE A O 15
ATOM 15742 N N . CYS A 1 34 ? -1.498 4.872 -7.754 1.00 0.00 34 CYS A N 15
ATOM 15743 C CA . CYS A 1 34 ? -2.163 6.154 -7.965 1.00 0.00 34 CYS A CA 15
ATOM 15744 C C . CYS A 1 34 ? -3.454 6.236 -7.157 1.00 0.00 34 CYS A C 15
ATOM 15745 O O . CYS A 1 34 ? -3.803 5.308 -6.427 1.00 0.00 34 CYS A O 15
ATOM 15753 N N . THR A 1 35 ? -4.159 7.356 -7.290 1.00 0.00 35 THR A N 15
ATOM 15754 C CA . THR A 1 35 ? -5.409 7.561 -6.571 1.00 0.00 35 THR A CA 15
ATOM 15755 C C . THR A 1 35 ? -6.466 6.553 -7.006 1.00 0.00 35 THR A C 15
ATOM 15756 O O . THR A 1 35 ? -6.978 6.618 -8.123 1.00 0.00 35 THR A O 15
ATOM 15767 N N . GLY A 1 36 ? -6.791 5.621 -6.115 1.00 0.00 36 GLY A N 15
ATOM 15768 C CA . GLY A 1 36 ? -7.786 4.612 -6.426 1.00 0.00 36 GLY A CA 15
ATOM 15769 C C . GLY A 1 36 ? -7.188 3.224 -6.544 1.00 0.00 36 GLY A C 15
ATOM 15770 O O . GLY A 1 36 ? -7.805 2.238 -6.140 1.00 0.00 36 GLY A O 15
ATOM 15774 N N . ASP A 1 37 ? -5.984 3.146 -7.100 1.00 0.00 37 ASP A N 15
ATOM 15775 C CA . ASP A 1 37 ? -5.302 1.868 -7.270 1.00 0.00 37 ASP A CA 15
ATOM 15776 C C . ASP A 1 37 ? -5.505 0.976 -6.049 1.00 0.00 37 ASP A C 15
ATOM 15777 O O . ASP A 1 37 ? -5.146 1.347 -4.932 1.00 0.00 37 ASP A O 15
ATOM 15786 N N . ILE A 1 38 ? -6.083 -0.199 -6.271 1.00 0.00 38 ILE A N 15
ATOM 15787 C CA . ILE A 1 38 ? -6.334 -1.143 -5.189 1.00 0.00 38 ILE A CA 15
ATOM 15788 C C . ILE A 1 38 ? -5.078 -1.941 -4.854 1.00 0.00 38 ILE A C 15
ATOM 15789 O O . ILE A 1 38 ? -4.459 -2.541 -5.734 1.00 0.00 38 ILE A O 15
ATOM 15805 N N . ILE A 1 39 ? -4.709 -1.946 -3.578 1.00 0.00 39 ILE A N 15
ATOM 15806 C CA . ILE A 1 39 ? -3.529 -2.673 -3.127 1.00 0.00 39 ILE A CA 15
ATOM 15807 C C . ILE A 1 39 ? -3.865 -3.597 -1.961 1.00 0.00 39 ILE A C 15
ATOM 15808 O O . ILE A 1 39 ? -4.515 -3.188 -0.997 1.00 0.00 39 ILE A O 15
ATOM 15824 N N . THR A 1 40 ? -3.417 -4.845 -2.053 1.00 0.00 40 THR A N 15
ATOM 15825 C CA . THR A 1 40 ? -3.669 -5.827 -1.006 1.00 0.00 40 THR A CA 15
ATOM 15826 C C . THR A 1 40 ? -2.483 -5.934 -0.055 1.00 0.00 40 THR A C 15
ATOM 15827 O O . THR A 1 40 ? -1.441 -6.488 -0.406 1.00 0.00 40 THR A O 15
ATOM 15838 N N . VAL A 1 41 ? -2.647 -5.399 1.151 1.00 0.00 41 VAL A N 15
ATOM 15839 C CA . VAL A 1 41 ? -1.590 -5.436 2.154 1.00 0.00 41 VAL A CA 15
ATOM 15840 C C . VAL A 1 41 ? -1.603 -6.755 2.919 1.00 0.00 41 VAL A C 15
ATOM 15841 O O . VAL A 1 41 ? -2.648 -7.389 3.065 1.00 0.00 41 VAL A O 15
ATOM 15854 N N . PHE A 1 42 ? -0.436 -7.161 3.407 1.00 0.00 42 PHE A N 15
ATOM 15855 C CA . PHE A 1 42 ? -0.313 -8.406 4.158 1.00 0.00 42 PHE A CA 15
ATOM 15856 C C . PHE A 1 42 ? 0.271 -8.149 5.544 1.00 0.00 42 PHE A C 15
ATOM 15857 O O . PHE A 1 42 ? 1.393 -7.663 5.676 1.00 0.00 42 PHE A O 15
ATOM 15874 N N . GLY A 1 43 ? -0.501 -8.479 6.575 1.00 0.00 43 GLY A N 15
ATOM 15875 C CA . GLY A 1 43 ? -0.044 -8.277 7.938 1.00 0.00 43 GLY A CA 15
ATOM 15876 C C . GLY A 1 43 ? -0.203 -6.841 8.396 1.00 0.00 43 GLY A C 15
ATOM 15877 O O . GLY A 1 43 ? -0.876 -6.045 7.741 1.00 0.00 43 GLY A O 15
ATOM 15881 N N . GLU A 1 44 ? 0.417 -6.508 9.524 1.00 0.00 44 GLU A N 15
ATOM 15882 C CA . GLU A 1 44 ? 0.339 -5.158 10.069 1.00 0.00 44 GLU A CA 15
ATOM 15883 C C . GLU A 1 44 ? 1.491 -4.298 9.559 1.00 0.00 44 GLU A C 15
ATOM 15884 O O . GLU A 1 44 ? 2.386 -4.786 8.869 1.00 0.00 44 GLU A O 15
ATOM 15896 N N . ILE A 1 45 ? 1.462 -3.015 9.904 1.00 0.00 45 ILE A N 15
ATOM 15897 C CA . ILE A 1 45 ? 2.503 -2.087 9.483 1.00 0.00 45 ILE A CA 15
ATOM 15898 C C . ILE A 1 45 ? 3.878 -2.556 9.946 1.00 0.00 45 ILE A C 15
ATOM 15899 O O . ILE A 1 45 ? 4.008 -3.195 10.990 1.00 0.00 45 ILE A O 15
ATOM 15915 N N . ASP A 1 46 ? 4.902 -2.234 9.162 1.00 0.00 46 ASP A N 15
ATOM 15916 C CA . ASP A 1 46 ? 6.269 -2.620 9.493 1.00 0.00 46 ASP A CA 15
ATOM 15917 C C . ASP A 1 46 ? 6.838 -1.722 10.586 1.00 0.00 46 ASP A C 15
ATOM 15918 O O . ASP A 1 46 ? 6.137 -0.867 11.127 1.00 0.00 46 ASP A O 15
ATOM 15927 N N . GLU A 1 47 ? 8.113 -1.922 10.906 1.00 0.00 47 GLU A N 15
ATOM 15928 C CA . GLU A 1 47 ? 8.775 -1.130 11.936 1.00 0.00 47 GLU A CA 15
ATOM 15929 C C . GLU A 1 47 ? 8.881 0.332 11.514 1.00 0.00 47 GLU A C 15
ATOM 15930 O O . GLU A 1 47 ? 8.756 1.238 12.339 1.00 0.00 47 GLU A O 15
ATOM 15942 N N . ASP A 1 48 ? 9.112 0.555 10.225 1.00 0.00 48 ASP A N 15
ATOM 15943 C CA . ASP A 1 48 ? 9.235 1.907 9.692 1.00 0.00 48 ASP A CA 15
ATOM 15944 C C . ASP A 1 48 ? 7.894 2.632 9.737 1.00 0.00 48 ASP A C 15
ATOM 15945 O O . ASP A 1 48 ? 7.775 3.703 10.331 1.00 0.00 48 ASP A O 15
ATOM 15954 N N . GLY A 1 49 ? 6.885 2.041 9.103 1.00 0.00 49 GLY A N 15
ATOM 15955 C CA . GLY A 1 49 ? 5.566 2.645 9.082 1.00 0.00 49 GLY A CA 15
ATOM 15956 C C . GLY A 1 49 ? 4.876 2.484 7.742 1.00 0.00 49 GLY A C 15
ATOM 15957 O O . GLY A 1 49 ? 4.108 3.350 7.322 1.00 0.00 49 GLY A O 15
ATOM 15961 N N . PHE A 1 50 ? 5.151 1.373 7.066 1.00 0.00 50 PHE A N 15
ATOM 15962 C CA . PHE A 1 50 ? 4.553 1.102 5.764 1.00 0.00 50 PHE A CA 15
ATOM 15963 C C . PHE A 1 50 ? 3.854 -0.254 5.758 1.00 0.00 50 PHE A C 15
ATOM 15964 O O . PHE A 1 50 ? 3.868 -0.976 6.756 1.00 0.00 50 PHE A O 15
ATOM 15981 N N . TYR A 1 51 ? 3.243 -0.593 4.629 1.00 0.00 51 TYR A N 15
ATOM 15982 C CA . TYR A 1 51 ? 2.535 -1.861 4.493 1.00 0.00 51 TYR A CA 15
ATOM 15983 C C . TYR A 1 51 ? 3.129 -2.698 3.364 1.00 0.00 51 TYR A C 15
ATOM 15984 O O . TYR A 1 51 ? 3.694 -2.163 2.410 1.00 0.00 51 TYR A O 15
ATOM 16002 N N . TYR A 1 52 ? 2.995 -4.014 3.480 1.00 0.00 52 TYR A N 15
ATOM 16003 C CA . TYR A 1 52 ? 3.519 -4.928 2.472 1.00 0.00 52 TYR A CA 15
ATOM 16004 C C . TYR A 1 52 ? 2.385 -5.603 1.707 1.00 0.00 52 TYR A C 15
ATOM 16005 O O . TYR A 1 52 ? 1.799 -6.578 2.176 1.00 0.00 52 TYR A O 15
ATOM 16023 N N . GLY A 1 53 ? 2.082 -5.077 0.524 1.00 0.00 53 GLY A N 15
ATOM 16024 C CA . GLY A 1 53 ? 1.020 -5.641 -0.289 1.00 0.00 53 GLY A CA 15
ATOM 16025 C C . GLY A 1 53 ? 1.443 -5.853 -1.729 1.00 0.00 53 GLY A C 15
ATOM 16026 O O . GLY A 1 53 ? 2.583 -5.569 -2.096 1.00 0.00 53 GLY A O 15
ATOM 16030 N N . GLU A 1 54 ? 0.523 -6.356 -2.546 1.00 0.00 54 GLU A N 15
ATOM 16031 C CA . GLU A 1 54 ? 0.808 -6.608 -3.954 1.00 0.00 54 GLU A CA 15
ATOM 16032 C C . GLU A 1 54 ? -0.020 -5.692 -4.850 1.00 0.00 54 GLU A C 15
ATOM 16033 O O . GLU A 1 54 ? -1.058 -5.173 -4.436 1.00 0.00 54 GLU A O 15
ATOM 16045 N N . LEU A 1 55 ? 0.446 -5.497 -6.078 1.00 0.00 55 LEU A N 15
ATOM 16046 C CA . LEU A 1 55 ? -0.250 -4.643 -7.034 1.00 0.00 55 LEU A CA 15
ATOM 16047 C C . LEU A 1 55 ? 0.242 -4.901 -8.455 1.00 0.00 55 LEU A C 15
ATOM 16048 O O . LEU A 1 55 ? 1.445 -4.974 -8.701 1.00 0.00 55 LEU A O 15
ATOM 16064 N N . ASN A 1 56 ? -0.697 -5.036 -9.385 1.00 0.00 56 ASN A N 15
ATOM 16065 C CA . ASN A 1 56 ? -0.358 -5.284 -10.782 1.00 0.00 56 ASN A CA 15
ATOM 16066 C C . ASN A 1 56 ? 0.691 -6.385 -10.900 1.00 0.00 56 ASN A C 15
ATOM 16067 O O . ASN A 1 56 ? 1.534 -6.361 -11.796 1.00 0.00 56 ASN A O 15
ATOM 16078 N N . GLY A 1 57 ? 0.633 -7.352 -9.989 1.00 0.00 57 GLY A N 15
ATOM 16079 C CA . GLY A 1 57 ? 1.583 -8.449 -10.008 1.00 0.00 57 GLY A CA 15
ATOM 16080 C C . GLY A 1 57 ? 2.943 -8.047 -9.473 1.00 0.00 57 GLY A C 15
ATOM 16081 O O . GLY A 1 57 ? 3.962 -8.618 -9.860 1.00 0.00 57 GLY A O 15
ATOM 16085 N N . GLN A 1 58 ? 2.958 -7.062 -8.581 1.00 0.00 58 GLN A N 15
ATOM 16086 C CA . GLN A 1 58 ? 4.204 -6.583 -7.993 1.00 0.00 58 GLN A CA 15
ATOM 16087 C C . GLN A 1 58 ? 4.112 -6.552 -6.471 1.00 0.00 58 GLN A C 15
ATOM 16088 O O . GLN A 1 58 ? 3.102 -6.130 -5.908 1.00 0.00 58 GLN A O 15
ATOM 16102 N N . LYS A 1 59 ? 5.173 -7.003 -5.810 1.00 0.00 59 LYS A N 15
ATOM 16103 C CA . LYS A 1 59 ? 5.213 -7.026 -4.353 1.00 0.00 59 LYS A CA 15
ATOM 16104 C C . LYS A 1 59 ? 6.214 -6.006 -3.820 1.00 0.00 59 LYS A C 15
ATOM 16105 O O . LYS A 1 59 ? 7.368 -5.974 -4.244 1.00 0.00 59 LYS A O 15
ATOM 16124 N N . GLY A 1 60 ? 5.763 -5.173 -2.886 1.00 0.00 60 GLY A N 15
ATOM 16125 C CA . GLY A 1 60 ? 6.633 -4.165 -2.309 1.00 0.00 60 GLY A CA 15
ATOM 16126 C C . GLY A 1 60 ? 6.042 -3.532 -1.065 1.00 0.00 60 GLY A C 15
ATOM 16127 O O . GLY A 1 60 ? 5.334 -4.191 -0.301 1.00 0.00 60 GLY A O 15
ATOM 16131 N N . LEU A 1 61 ? 6.333 -2.253 -0.858 1.00 0.00 61 LEU A N 15
ATOM 16132 C CA . LEU A 1 61 ? 5.827 -1.531 0.305 1.00 0.00 61 LEU A CA 15
ATOM 16133 C C . LEU A 1 61 ? 4.807 -0.476 -0.111 1.00 0.00 61 LEU A C 15
ATOM 16134 O O . LEU A 1 61 ? 4.814 -0.006 -1.249 1.00 0.00 61 LEU A O 15
ATOM 16150 N N . VAL A 1 62 ? 3.933 -0.106 0.819 1.00 0.00 62 VAL A N 15
ATOM 16151 C CA . VAL A 1 62 ? 2.909 0.897 0.550 1.00 0.00 62 VAL A CA 15
ATOM 16152 C C . VAL A 1 62 ? 2.520 1.640 1.824 1.00 0.00 62 VAL A C 15
ATOM 16153 O O . VAL A 1 62 ? 2.196 1.038 2.848 1.00 0.00 62 VAL A O 15
ATOM 16166 N N . PRO A 1 63 ? 2.551 2.979 1.761 1.00 0.00 63 PRO A N 15
ATOM 16167 C CA . PRO A 1 63 ? 2.203 3.833 2.900 1.00 0.00 63 PRO A CA 15
ATOM 16168 C C . PRO A 1 63 ? 0.714 3.786 3.227 1.00 0.00 63 PRO A C 15
ATOM 16169 O O . PRO A 1 63 ? -0.124 4.163 2.407 1.00 0.00 63 PRO A O 15
ATOM 16180 N N . SER A 1 64 ? 0.392 3.320 4.429 1.00 0.00 64 SER A N 15
ATOM 16181 C CA . SER A 1 64 ? -0.997 3.220 4.863 1.00 0.00 64 SER A CA 15
ATOM 16182 C C . SER A 1 64 ? -1.714 4.556 4.701 1.00 0.00 64 SER A C 15
ATOM 16183 O O . SER A 1 64 ? -2.900 4.601 4.376 1.00 0.00 64 SER A O 15
ATOM 16191 N N . ASN A 1 65 ? -0.986 5.644 4.931 1.00 0.00 65 ASN A N 15
ATOM 16192 C CA . ASN A 1 65 ? -1.551 6.983 4.811 1.00 0.00 65 ASN A CA 15
ATOM 16193 C C . ASN A 1 65 ? -2.129 7.206 3.417 1.00 0.00 65 ASN A C 15
ATOM 16194 O O . ASN A 1 65 ? -2.929 8.117 3.204 1.00 0.00 65 ASN A O 15
ATOM 16205 N N . PHE A 1 66 ? -1.719 6.368 2.471 1.00 0.00 66 PHE A N 15
ATOM 16206 C CA . PHE A 1 66 ? -2.195 6.474 1.097 1.00 0.00 66 PHE A CA 15
ATOM 16207 C C . PHE A 1 66 ? -3.065 5.276 0.728 1.00 0.00 66 PHE A C 15
ATOM 16208 O O . PHE A 1 66 ? -3.137 4.881 -0.436 1.00 0.00 66 PHE A O 15
ATOM 16225 N N . LEU A 1 67 ? -3.722 4.700 1.729 1.00 0.00 67 LEU A N 15
ATOM 16226 C CA . LEU A 1 67 ? -4.587 3.546 1.512 1.00 0.00 67 LEU A CA 15
ATOM 16227 C C . LEU A 1 67 ? -5.745 3.538 2.505 1.00 0.00 67 LEU A C 15
ATOM 16228 O O . LEU A 1 67 ? -5.709 4.235 3.519 1.00 0.00 67 LEU A O 15
ATOM 16244 N N . GLU A 1 68 ? -6.769 2.745 2.207 1.00 0.00 68 GLU A N 15
ATOM 16245 C CA . GLU A 1 68 ? -7.937 2.647 3.075 1.00 0.00 68 GLU A CA 15
ATOM 16246 C C . GLU A 1 68 ? -8.601 1.280 2.940 1.00 0.00 68 GLU A C 15
ATOM 16247 O O . GLU A 1 68 ? -9.105 0.926 1.875 1.00 0.00 68 GLU A O 15
ATOM 16259 N N . GLU A 1 69 ? -8.597 0.516 4.028 1.00 0.00 69 GLU A N 15
ATOM 16260 C CA . GLU A 1 69 ? -9.198 -0.812 4.031 1.00 0.00 69 GLU A CA 15
ATOM 16261 C C . GLU A 1 69 ? -10.505 -0.820 3.242 1.00 0.00 69 GLU A C 15
ATOM 16262 O O . GLU A 1 69 ? -11.521 -0.297 3.699 1.00 0.00 69 GLU A O 15
ATOM 16274 N N . VAL A 1 70 ? -10.469 -1.416 2.055 1.00 0.00 70 VAL A N 15
ATOM 16275 C CA . VAL A 1 70 ? -11.649 -1.493 1.202 1.00 0.00 70 VAL A CA 15
ATOM 16276 C C . VAL A 1 70 ? -12.835 -2.082 1.958 1.00 0.00 70 VAL A C 15
ATOM 16277 O O . VAL A 1 70 ? -12.702 -3.085 2.658 1.00 0.00 70 VAL A O 15
ATOM 16290 N N . SER A 1 71 ? -13.996 -1.451 1.810 1.00 0.00 71 SER A N 15
ATOM 16291 C CA . SER A 1 71 ? -15.207 -1.911 2.481 1.00 0.00 71 SER A CA 15
ATOM 16292 C C . SER A 1 71 ? -16.296 -2.245 1.467 1.00 0.00 71 SER A C 15
ATOM 16293 O O . SER A 1 71 ? -16.895 -3.319 1.513 1.00 0.00 71 SER A O 15
ATOM 16301 N N . GLY A 1 72 ? -16.549 -1.315 0.551 1.00 0.00 72 GLY A N 15
ATOM 16302 C CA . GLY A 1 72 ? -17.566 -1.528 -0.462 1.00 0.00 72 GLY A CA 15
ATOM 16303 C C . GLY A 1 72 ? -18.251 -0.240 -0.876 1.00 0.00 72 GLY A C 15
ATOM 16304 O O . GLY A 1 72 ? -17.876 0.852 -0.450 1.00 0.00 72 GLY A O 15
ATOM 16308 N N . PRO A 1 73 ? -19.280 -0.361 -1.728 1.00 0.00 73 PRO A N 15
ATOM 16309 C CA . PRO A 1 73 ? -20.040 0.793 -2.219 1.00 0.00 73 PRO A CA 15
ATOM 16310 C C . PRO A 1 73 ? -20.890 1.434 -1.128 1.00 0.00 73 PRO A C 15
ATOM 16311 O O . PRO A 1 73 ? -21.934 0.903 -0.750 1.00 0.00 73 PRO A O 15
ATOM 16322 N N . SER A 1 74 ? -20.438 2.579 -0.627 1.00 0.00 74 SER A N 15
ATOM 16323 C CA . SER A 1 74 ? -21.156 3.290 0.424 1.00 0.00 74 SER A CA 15
ATOM 16324 C C . SER A 1 74 ? -22.230 4.197 -0.171 1.00 0.00 74 SER A C 15
ATOM 16325 O O . SER A 1 74 ? -23.105 4.690 0.540 1.00 0.00 74 SER A O 15
ATOM 16333 N N . SER A 1 75 ? -22.156 4.411 -1.481 1.00 0.00 75 SER A N 15
ATOM 16334 C CA . SER A 1 75 ? -23.118 5.261 -2.172 1.00 0.00 75 SER A CA 15
ATOM 16335 C C . SER A 1 75 ? -23.048 5.045 -3.681 1.00 0.00 75 SER A C 15
ATOM 16336 O O . SER A 1 75 ? -21.979 4.788 -4.233 1.00 0.00 75 SER A O 15
ATOM 16344 N N . GLY A 1 76 ? -24.196 5.153 -4.342 1.00 0.00 76 GLY A N 15
ATOM 16345 C CA . GLY A 1 76 ? -24.245 4.967 -5.780 1.00 0.00 76 GLY A CA 15
ATOM 16346 C C . GLY A 1 76 ? -25.515 5.522 -6.394 1.00 0.00 76 GLY A C 15
ATOM 16347 O O . GLY A 1 76 ? -26.247 6.273 -5.750 1.00 0.00 76 GLY A O 15
ATOM 16351 N N . GLY A 1 1 ? -3.908 -22.019 11.825 1.00 0.00 1 GLY A N 16
ATOM 16352 C CA . GLY A 1 1 ? -3.739 -23.187 10.980 1.00 0.00 1 GLY A CA 16
ATOM 16353 C C . GLY A 1 1 ? -2.428 -23.168 10.220 1.00 0.00 1 GLY A C 16
ATOM 16354 O O . GLY A 1 1 ? -1.358 -23.053 10.817 1.00 0.00 1 GLY A O 16
ATOM 16358 N N . SER A 1 2 ? -2.511 -23.284 8.898 1.00 0.00 2 SER A N 16
ATOM 16359 C CA . SER A 1 2 ? -1.321 -23.286 8.055 1.00 0.00 2 SER A CA 16
ATOM 16360 C C . SER A 1 2 ? -0.967 -21.870 7.613 1.00 0.00 2 SER A C 16
ATOM 16361 O O . SER A 1 2 ? -1.798 -20.964 7.669 1.00 0.00 2 SER A O 16
ATOM 16369 N N . SER A 1 3 ? 0.274 -21.687 7.173 1.00 0.00 3 SER A N 16
ATOM 16370 C CA . SER A 1 3 ? 0.741 -20.380 6.724 1.00 0.00 3 SER A CA 16
ATOM 16371 C C . SER A 1 3 ? 0.005 -19.944 5.461 1.00 0.00 3 SER A C 16
ATOM 16372 O O . SER A 1 3 ? -0.479 -20.775 4.693 1.00 0.00 3 SER A O 16
ATOM 16380 N N . GLY A 1 4 ? -0.077 -18.633 5.254 1.00 0.00 4 GLY A N 16
ATOM 16381 C CA . GLY A 1 4 ? -0.756 -18.108 4.083 1.00 0.00 4 GLY A CA 16
ATOM 16382 C C . GLY A 1 4 ? -2.125 -17.547 4.411 1.00 0.00 4 GLY A C 16
ATOM 16383 O O . GLY A 1 4 ? -3.144 -18.190 4.155 1.00 0.00 4 GLY A O 16
ATOM 16387 N N . SER A 1 5 ? -2.151 -16.346 4.980 1.00 0.00 5 SER A N 16
ATOM 16388 C CA . SER A 1 5 ? -3.406 -15.701 5.348 1.00 0.00 5 SER A CA 16
ATOM 16389 C C . SER A 1 5 ? -3.770 -14.610 4.346 1.00 0.00 5 SER A C 16
ATOM 16390 O O . SER A 1 5 ? -2.938 -13.777 3.988 1.00 0.00 5 SER A O 16
ATOM 16398 N N . SER A 1 6 ? -5.021 -14.623 3.896 1.00 0.00 6 SER A N 16
ATOM 16399 C CA . SER A 1 6 ? -5.497 -13.637 2.932 1.00 0.00 6 SER A CA 16
ATOM 16400 C C . SER A 1 6 ? -5.322 -12.221 3.472 1.00 0.00 6 SER A C 16
ATOM 16401 O O . SER A 1 6 ? -5.628 -11.944 4.631 1.00 0.00 6 SER A O 16
ATOM 16409 N N . GLY A 1 7 ? -4.827 -11.327 2.621 1.00 0.00 7 GLY A N 16
ATOM 16410 C CA . GLY A 1 7 ? -4.619 -9.950 3.029 1.00 0.00 7 GLY A CA 16
ATOM 16411 C C . GLY A 1 7 ? -5.851 -9.092 2.824 1.00 0.00 7 GLY A C 16
ATOM 16412 O O . GLY A 1 7 ? -6.926 -9.603 2.507 1.00 0.00 7 GLY A O 16
ATOM 16416 N N . ARG A 1 8 ? -5.697 -7.785 3.006 1.00 0.00 8 ARG A N 16
ATOM 16417 C CA . ARG A 1 8 ? -6.808 -6.854 2.842 1.00 0.00 8 ARG A CA 16
ATOM 16418 C C . ARG A 1 8 ? -6.607 -5.981 1.607 1.00 0.00 8 ARG A C 16
ATOM 16419 O O . ARG A 1 8 ? -5.485 -5.583 1.291 1.00 0.00 8 ARG A O 16
ATOM 16440 N N . ARG A 1 9 ? -7.701 -5.688 0.911 1.00 0.00 9 ARG A N 16
ATOM 16441 C CA . ARG A 1 9 ? -7.644 -4.863 -0.290 1.00 0.00 9 ARG A CA 16
ATOM 16442 C C . ARG A 1 9 ? -7.893 -3.396 0.046 1.00 0.00 9 ARG A C 16
ATOM 16443 O O . ARG A 1 9 ? -9.035 -2.973 0.218 1.00 0.00 9 ARG A O 16
ATOM 16464 N N . MET A 1 10 ? -6.814 -2.625 0.138 1.00 0.00 10 MET A N 16
ATOM 16465 C CA . MET A 1 10 ? -6.915 -1.204 0.453 1.00 0.00 10 MET A CA 16
ATOM 16466 C C . MET A 1 10 ? -7.094 -0.378 -0.817 1.00 0.00 10 MET A C 16
ATOM 16467 O O . MET A 1 10 ? -6.675 -0.786 -1.900 1.00 0.00 10 MET A O 16
ATOM 16481 N N . VAL A 1 11 ? -7.720 0.787 -0.676 1.00 0.00 11 VAL A N 16
ATOM 16482 C CA . VAL A 1 11 ? -7.954 1.671 -1.812 1.00 0.00 11 VAL A CA 16
ATOM 16483 C C . VAL A 1 11 ? -7.128 2.947 -1.694 1.00 0.00 11 VAL A C 16
ATOM 16484 O O . VAL A 1 11 ? -7.269 3.703 -0.733 1.00 0.00 11 VAL A O 16
ATOM 16497 N N . ALA A 1 12 ? -6.266 3.181 -2.678 1.00 0.00 12 ALA A N 16
ATOM 16498 C CA . ALA A 1 12 ? -5.419 4.367 -2.686 1.00 0.00 12 ALA A CA 16
ATOM 16499 C C . ALA A 1 12 ? -6.252 5.637 -2.555 1.00 0.00 12 ALA A C 16
ATOM 16500 O O . ALA A 1 12 ? -7.167 5.877 -3.344 1.00 0.00 12 ALA A O 16
ATOM 16507 N N . LEU A 1 13 ? -5.931 6.449 -1.553 1.00 0.00 13 LEU A N 16
ATOM 16508 C CA . LEU A 1 13 ? -6.651 7.695 -1.317 1.00 0.00 13 LEU A CA 16
ATOM 16509 C C . LEU A 1 13 ? -6.058 8.831 -2.144 1.00 0.00 13 LEU A C 16
ATOM 16510 O O . LEU A 1 13 ? -6.775 9.726 -2.594 1.00 0.00 13 LEU A O 16
ATOM 16526 N N . TYR A 1 14 ? -4.745 8.788 -2.342 1.00 0.00 14 TYR A N 16
ATOM 16527 C CA . TYR A 1 14 ? -4.055 9.814 -3.115 1.00 0.00 14 TYR A CA 16
ATOM 16528 C C . TYR A 1 14 ? -2.893 9.214 -3.902 1.00 0.00 14 TYR A C 16
ATOM 16529 O O . TYR A 1 14 ? -2.281 8.234 -3.477 1.00 0.00 14 TYR A O 16
ATOM 16547 N N . ASP A 1 15 ? -2.596 9.810 -5.052 1.00 0.00 15 ASP A N 16
ATOM 16548 C CA . ASP A 1 15 ? -1.507 9.337 -5.899 1.00 0.00 15 ASP A CA 16
ATOM 16549 C C . ASP A 1 15 ? -0.188 9.326 -5.133 1.00 0.00 15 ASP A C 16
ATOM 16550 O O . ASP A 1 15 ? 0.219 10.339 -4.564 1.00 0.00 15 ASP A O 16
ATOM 16559 N N . TYR A 1 16 ? 0.474 8.174 -5.121 1.00 0.00 16 TYR A N 16
ATOM 16560 C CA . TYR A 1 16 ? 1.745 8.030 -4.422 1.00 0.00 16 TYR A CA 16
ATOM 16561 C C . TYR A 1 16 ? 2.911 8.037 -5.406 1.00 0.00 16 TYR A C 16
ATOM 16562 O O . TYR A 1 16 ? 2.728 7.830 -6.605 1.00 0.00 16 TYR A O 16
ATOM 16580 N N . ASP A 1 17 ? 4.111 8.277 -4.888 1.00 0.00 17 ASP A N 16
ATOM 16581 C CA . ASP A 1 17 ? 5.310 8.309 -5.718 1.00 0.00 17 ASP A CA 16
ATOM 16582 C C . ASP A 1 17 ? 6.568 8.264 -4.858 1.00 0.00 17 ASP A C 16
ATOM 16583 O O . ASP A 1 17 ? 6.951 9.247 -4.223 1.00 0.00 17 ASP A O 16
ATOM 16592 N N . PRO A 1 18 ? 7.228 7.096 -4.835 1.00 0.00 18 PRO A N 16
ATOM 16593 C CA . PRO A 1 18 ? 8.453 6.895 -4.055 1.00 0.00 18 PRO A CA 16
ATOM 16594 C C . PRO A 1 18 ? 9.638 7.665 -4.629 1.00 0.00 18 PRO A C 16
ATOM 16595 O O . PRO A 1 18 ? 10.756 7.568 -4.123 1.00 0.00 18 PRO A O 16
ATOM 16606 N N . ARG A 1 19 ? 9.385 8.429 -5.686 1.00 0.00 19 ARG A N 16
ATOM 16607 C CA . ARG A 1 19 ? 10.432 9.215 -6.328 1.00 0.00 19 ARG A CA 16
ATOM 16608 C C . ARG A 1 19 ? 10.446 10.643 -5.791 1.00 0.00 19 ARG A C 16
ATOM 16609 O O . ARG A 1 19 ? 11.502 11.266 -5.686 1.00 0.00 19 ARG A O 16
ATOM 16630 N N . GLU A 1 20 ? 9.266 11.155 -5.455 1.00 0.00 20 GLU A N 16
ATOM 16631 C CA . GLU A 1 20 ? 9.143 12.510 -4.931 1.00 0.00 20 GLU A CA 16
ATOM 16632 C C . GLU A 1 20 ? 8.752 12.490 -3.456 1.00 0.00 20 GLU A C 16
ATOM 16633 O O . GLU A 1 20 ? 9.079 13.407 -2.704 1.00 0.00 20 GLU A O 16
ATOM 16645 N N . SER A 1 21 ? 8.048 11.437 -3.051 1.00 0.00 21 SER A N 16
ATOM 16646 C CA . SER A 1 21 ? 7.608 11.299 -1.668 1.00 0.00 21 SER A CA 16
ATOM 16647 C C . SER A 1 21 ? 8.719 10.715 -0.800 1.00 0.00 21 SER A C 16
ATOM 16648 O O . SER A 1 21 ? 9.204 11.365 0.126 1.00 0.00 21 SER A O 16
ATOM 16656 N N . SER A 1 22 ? 9.116 9.485 -1.107 1.00 0.00 22 SER A N 16
ATOM 16657 C CA . SER A 1 22 ? 10.167 8.810 -0.354 1.00 0.00 22 SER A CA 16
ATOM 16658 C C . SER A 1 22 ? 11.512 9.502 -0.559 1.00 0.00 22 SER A C 16
ATOM 16659 O O . SER A 1 22 ? 11.811 10.029 -1.631 1.00 0.00 22 SER A O 16
ATOM 16667 N N . PRO A 1 23 ? 12.343 9.501 0.494 1.00 0.00 23 PRO A N 16
ATOM 16668 C CA . PRO A 1 23 ? 13.670 10.123 0.455 1.00 0.00 23 PRO A CA 16
ATOM 16669 C C . PRO A 1 23 ? 14.642 9.360 -0.438 1.00 0.00 23 PRO A C 16
ATOM 16670 O O . PRO A 1 23 ? 15.848 9.600 -0.406 1.00 0.00 23 PRO A O 16
ATOM 16681 N N . ASN A 1 24 ? 14.109 8.440 -1.236 1.00 0.00 24 ASN A N 16
ATOM 16682 C CA . ASN A 1 24 ? 14.930 7.642 -2.138 1.00 0.00 24 ASN A CA 16
ATOM 16683 C C . ASN A 1 24 ? 15.700 6.572 -1.370 1.00 0.00 24 ASN A C 16
ATOM 16684 O O . ASN A 1 24 ? 16.922 6.473 -1.477 1.00 0.00 24 ASN A O 16
ATOM 16695 N N . VAL A 1 25 ? 14.975 5.771 -0.595 1.00 0.00 25 VAL A N 16
ATOM 16696 C CA . VAL A 1 25 ? 15.588 4.707 0.190 1.00 0.00 25 VAL A CA 16
ATOM 16697 C C . VAL A 1 25 ? 15.167 3.334 -0.321 1.00 0.00 25 VAL A C 16
ATOM 16698 O O . VAL A 1 25 ? 14.165 2.775 0.124 1.00 0.00 25 VAL A O 16
ATOM 16711 N N . ASP A 1 26 ? 15.940 2.795 -1.258 1.00 0.00 26 ASP A N 16
ATOM 16712 C CA . ASP A 1 26 ? 15.648 1.486 -1.830 1.00 0.00 26 ASP A CA 16
ATOM 16713 C C . ASP A 1 26 ? 14.255 1.463 -2.452 1.00 0.00 26 ASP A C 16
ATOM 16714 O O . ASP A 1 26 ? 13.608 0.417 -2.511 1.00 0.00 26 ASP A O 16
ATOM 16723 N N . VAL A 1 27 ? 13.800 2.623 -2.915 1.00 0.00 27 VAL A N 16
ATOM 16724 C CA . VAL A 1 27 ? 12.484 2.735 -3.533 1.00 0.00 27 VAL A CA 16
ATOM 16725 C C . VAL A 1 27 ? 12.268 1.640 -4.571 1.00 0.00 27 VAL A C 16
ATOM 16726 O O . VAL A 1 27 ? 11.135 1.336 -4.940 1.00 0.00 27 VAL A O 16
ATOM 16739 N N . GLU A 1 28 ? 13.365 1.051 -5.038 1.00 0.00 28 GLU A N 16
ATOM 16740 C CA . GLU A 1 28 ? 13.295 -0.011 -6.035 1.00 0.00 28 GLU A CA 16
ATOM 16741 C C . GLU A 1 28 ? 12.335 -1.111 -5.591 1.00 0.00 28 GLU A C 16
ATOM 16742 O O . GLU A 1 28 ? 11.892 -1.926 -6.400 1.00 0.00 28 GLU A O 16
ATOM 16754 N N . ALA A 1 29 ? 12.019 -1.127 -4.301 1.00 0.00 29 ALA A N 16
ATOM 16755 C CA . ALA A 1 29 ? 11.112 -2.126 -3.749 1.00 0.00 29 ALA A CA 16
ATOM 16756 C C . ALA A 1 29 ? 9.715 -1.547 -3.549 1.00 0.00 29 ALA A C 16
ATOM 16757 O O . ALA A 1 29 ? 8.715 -2.242 -3.725 1.00 0.00 29 ALA A O 16
ATOM 16764 N N . GLU A 1 30 ? 9.655 -0.271 -3.180 1.00 0.00 30 GLU A N 16
ATOM 16765 C CA . GLU A 1 30 ? 8.380 0.399 -2.955 1.00 0.00 30 GLU A CA 16
ATOM 16766 C C . GLU A 1 30 ? 7.462 0.243 -4.165 1.00 0.00 30 GLU A C 16
ATOM 16767 O O . GLU A 1 30 ? 7.920 -0.034 -5.274 1.00 0.00 30 GLU A O 16
ATOM 16779 N N . LEU A 1 31 ? 6.165 0.422 -3.943 1.00 0.00 31 LEU A N 16
ATOM 16780 C CA . LEU A 1 31 ? 5.181 0.301 -5.014 1.00 0.00 31 LEU A CA 16
ATOM 16781 C C . LEU A 1 31 ? 4.643 1.670 -5.416 1.00 0.00 31 LEU A C 16
ATOM 16782 O O . LEU A 1 31 ? 4.309 2.494 -4.564 1.00 0.00 31 LEU A O 16
ATOM 16798 N N . THR A 1 32 ? 4.560 1.907 -6.722 1.00 0.00 32 THR A N 16
ATOM 16799 C CA . THR A 1 32 ? 4.062 3.176 -7.238 1.00 0.00 32 THR A CA 16
ATOM 16800 C C . THR A 1 32 ? 2.635 3.036 -7.757 1.00 0.00 32 THR A C 16
ATOM 16801 O O . THR A 1 32 ? 2.415 2.583 -8.881 1.00 0.00 32 THR A O 16
ATOM 16812 N N . PHE A 1 33 ? 1.669 3.428 -6.933 1.00 0.00 33 PHE A N 16
ATOM 16813 C CA . PHE A 1 33 ? 0.263 3.345 -7.310 1.00 0.00 33 PHE A CA 16
ATOM 16814 C C . PHE A 1 33 ? -0.344 4.738 -7.452 1.00 0.00 33 PHE A C 16
ATOM 16815 O O . PHE A 1 33 ? 0.322 5.745 -7.211 1.00 0.00 33 PHE A O 16
ATOM 16832 N N . CYS A 1 34 ? -1.612 4.786 -7.845 1.00 0.00 34 CYS A N 16
ATOM 16833 C CA . CYS A 1 34 ? -2.310 6.055 -8.021 1.00 0.00 34 CYS A CA 16
ATOM 16834 C C . CYS A 1 34 ? -3.653 6.042 -7.297 1.00 0.00 34 CYS A C 16
ATOM 16835 O O . CYS A 1 34 ? -4.128 4.991 -6.865 1.00 0.00 34 CYS A O 16
ATOM 16843 N N . THR A 1 35 ? -4.260 7.217 -7.166 1.00 0.00 35 THR A N 16
ATOM 16844 C CA . THR A 1 35 ? -5.547 7.341 -6.492 1.00 0.00 35 THR A CA 16
ATOM 16845 C C . THR A 1 35 ? -6.536 6.297 -6.997 1.00 0.00 35 THR A C 16
ATOM 16846 O O . THR A 1 35 ? -6.742 6.155 -8.202 1.00 0.00 35 THR A O 16
ATOM 16857 N N . GLY A 1 36 ? -7.146 5.568 -6.068 1.00 0.00 36 GLY A N 16
ATOM 16858 C CA . GLY A 1 36 ? -8.107 4.546 -6.439 1.00 0.00 36 GLY A CA 16
ATOM 16859 C C . GLY A 1 36 ? -7.477 3.171 -6.551 1.00 0.00 36 GLY A C 16
ATOM 16860 O O . GLY A 1 36 ? -8.052 2.180 -6.101 1.00 0.00 36 GLY A O 16
ATOM 16864 N N . ASP A 1 37 ? -6.294 3.111 -7.152 1.00 0.00 37 ASP A N 16
ATOM 16865 C CA . ASP A 1 37 ? -5.587 1.847 -7.322 1.00 0.00 37 ASP A CA 16
ATOM 16866 C C . ASP A 1 37 ? -5.707 0.984 -6.070 1.00 0.00 37 ASP A C 16
ATOM 16867 O O . ASP A 1 37 ? -5.284 1.385 -4.985 1.00 0.00 37 ASP A O 16
ATOM 16876 N N . ILE A 1 38 ? -6.287 -0.200 -6.227 1.00 0.00 38 ILE A N 16
ATOM 16877 C CA . ILE A 1 38 ? -6.463 -1.119 -5.110 1.00 0.00 38 ILE A CA 16
ATOM 16878 C C . ILE A 1 38 ? -5.204 -1.946 -4.874 1.00 0.00 38 ILE A C 16
ATOM 16879 O O . ILE A 1 38 ? -4.603 -2.463 -5.816 1.00 0.00 38 ILE A O 16
ATOM 16895 N N . ILE A 1 39 ? -4.810 -2.068 -3.611 1.00 0.00 39 ILE A N 16
ATOM 16896 C CA . ILE A 1 39 ? -3.624 -2.834 -3.251 1.00 0.00 39 ILE A CA 16
ATOM 16897 C C . ILE A 1 39 ? -3.927 -3.822 -2.130 1.00 0.00 39 ILE A C 16
ATOM 16898 O O . ILE A 1 39 ? -4.715 -3.534 -1.228 1.00 0.00 39 ILE A O 16
ATOM 16914 N N . THR A 1 40 ? -3.294 -4.990 -2.190 1.00 0.00 40 THR A N 16
ATOM 16915 C CA . THR A 1 40 ? -3.494 -6.021 -1.180 1.00 0.00 40 THR A CA 16
ATOM 16916 C C . THR A 1 40 ? -2.313 -6.086 -0.219 1.00 0.00 40 THR A C 16
ATOM 16917 O O . THR A 1 40 ? -1.243 -6.587 -0.567 1.00 0.00 40 THR A O 16
ATOM 16928 N N . VAL A 1 41 ? -2.513 -5.578 0.993 1.00 0.00 41 VAL A N 16
ATOM 16929 C CA . VAL A 1 41 ? -1.464 -5.581 2.006 1.00 0.00 41 VAL A CA 16
ATOM 16930 C C . VAL A 1 41 ? -1.505 -6.859 2.836 1.00 0.00 41 VAL A C 16
ATOM 16931 O O . VAL A 1 41 ? -2.562 -7.464 3.013 1.00 0.00 41 VAL A O 16
ATOM 16944 N N . PHE A 1 42 ? -0.346 -7.265 3.345 1.00 0.00 42 PHE A N 16
ATOM 16945 C CA . PHE A 1 42 ? -0.249 -8.472 4.157 1.00 0.00 42 PHE A CA 16
ATOM 16946 C C . PHE A 1 42 ? 0.425 -8.175 5.494 1.00 0.00 42 PHE A C 16
ATOM 16947 O O . PHE A 1 42 ? 1.484 -7.551 5.543 1.00 0.00 42 PHE A O 16
ATOM 16964 N N . GLY A 1 43 ? -0.199 -8.627 6.578 1.00 0.00 43 GLY A N 16
ATOM 16965 C CA . GLY A 1 43 ? 0.353 -8.400 7.900 1.00 0.00 43 GLY A CA 16
ATOM 16966 C C . GLY A 1 43 ? 0.142 -6.978 8.381 1.00 0.00 43 GLY A C 16
ATOM 16967 O O . GLY A 1 43 ? -0.450 -6.161 7.677 1.00 0.00 43 GLY A O 16
ATOM 16971 N N . GLU A 1 44 ? 0.626 -6.683 9.583 1.00 0.00 44 GLU A N 16
ATOM 16972 C CA . GLU A 1 44 ? 0.484 -5.350 10.157 1.00 0.00 44 GLU A CA 16
ATOM 16973 C C . GLU A 1 44 ? 1.678 -4.472 9.793 1.00 0.00 44 GLU A C 16
ATOM 16974 O O . GLU A 1 44 ? 2.698 -4.962 9.308 1.00 0.00 44 GLU A O 16
ATOM 16986 N N . ILE A 1 45 ? 1.542 -3.171 10.030 1.00 0.00 45 ILE A N 16
ATOM 16987 C CA . ILE A 1 45 ? 2.608 -2.225 9.729 1.00 0.00 45 ILE A CA 16
ATOM 16988 C C . ILE A 1 45 ? 3.877 -2.561 10.504 1.00 0.00 45 ILE A C 16
ATOM 16989 O O . ILE A 1 45 ? 3.823 -2.903 11.685 1.00 0.00 45 ILE A O 16
ATOM 17005 N N . ASP A 1 46 ? 5.019 -2.459 9.831 1.00 0.00 46 ASP A N 16
ATOM 17006 C CA . ASP A 1 46 ? 6.303 -2.750 10.458 1.00 0.00 46 ASP A CA 16
ATOM 17007 C C . ASP A 1 46 ? 6.912 -1.487 11.059 1.00 0.00 46 ASP A C 16
ATOM 17008 O O . ASP A 1 46 ? 6.379 -0.390 10.894 1.00 0.00 46 ASP A O 16
ATOM 17017 N N . GLU A 1 47 ? 8.032 -1.651 11.757 1.00 0.00 47 GLU A N 16
ATOM 17018 C CA . GLU A 1 47 ? 8.712 -0.523 12.384 1.00 0.00 47 GLU A CA 16
ATOM 17019 C C . GLU A 1 47 ? 8.894 0.622 11.393 1.00 0.00 47 GLU A C 16
ATOM 17020 O O . GLU A 1 47 ? 8.915 1.792 11.776 1.00 0.00 47 GLU A O 16
ATOM 17032 N N . ASP A 1 48 ? 9.027 0.277 10.117 1.00 0.00 48 ASP A N 16
ATOM 17033 C CA . ASP A 1 48 ? 9.207 1.275 9.069 1.00 0.00 48 ASP A CA 16
ATOM 17034 C C . ASP A 1 48 ? 7.975 2.166 8.949 1.00 0.00 48 ASP A C 16
ATOM 17035 O O . ASP A 1 48 ? 8.079 3.345 8.614 1.00 0.00 48 ASP A O 16
ATOM 17044 N N . GLY A 1 49 ? 6.807 1.592 9.225 1.00 0.00 49 GLY A N 16
ATOM 17045 C CA . GLY A 1 49 ? 5.571 2.348 9.141 1.00 0.00 49 GLY A CA 16
ATOM 17046 C C . GLY A 1 49 ? 4.895 2.206 7.791 1.00 0.00 49 GLY A C 16
ATOM 17047 O O . GLY A 1 49 ? 4.100 3.058 7.394 1.00 0.00 49 GLY A O 16
ATOM 17051 N N . PHE A 1 50 ? 5.213 1.127 7.083 1.00 0.00 50 PHE A N 16
ATOM 17052 C CA . PHE A 1 50 ? 4.632 0.878 5.769 1.00 0.00 50 PHE A CA 16
ATOM 17053 C C . PHE A 1 50 ? 3.951 -0.487 5.725 1.00 0.00 50 PHE A C 16
ATOM 17054 O O . PHE A 1 50 ? 4.070 -1.282 6.657 1.00 0.00 50 PHE A O 16
ATOM 17071 N N . TYR A 1 51 ? 3.237 -0.750 4.636 1.00 0.00 51 TYR A N 16
ATOM 17072 C CA . TYR A 1 51 ? 2.534 -2.017 4.471 1.00 0.00 51 TYR A CA 16
ATOM 17073 C C . TYR A 1 51 ? 3.144 -2.835 3.337 1.00 0.00 51 TYR A C 16
ATOM 17074 O O . TYR A 1 51 ? 3.569 -2.286 2.320 1.00 0.00 51 TYR A O 16
ATOM 17092 N N . TYR A 1 52 ? 3.182 -4.150 3.519 1.00 0.00 52 TYR A N 16
ATOM 17093 C CA . TYR A 1 52 ? 3.740 -5.045 2.512 1.00 0.00 52 TYR A CA 16
ATOM 17094 C C . TYR A 1 52 ? 2.634 -5.704 1.695 1.00 0.00 52 TYR A C 16
ATOM 17095 O O . TYR A 1 52 ? 2.124 -6.763 2.058 1.00 0.00 52 TYR A O 16
ATOM 17113 N N . GLY A 1 53 ? 2.267 -5.068 0.586 1.00 0.00 53 GLY A N 16
ATOM 17114 C CA . GLY A 1 53 ? 1.223 -5.606 -0.267 1.00 0.00 53 GLY A CA 16
ATOM 17115 C C . GLY A 1 53 ? 1.696 -5.830 -1.690 1.00 0.00 53 GLY A C 16
ATOM 17116 O O . GLY A 1 53 ? 2.876 -5.658 -1.992 1.00 0.00 53 GLY A O 16
ATOM 17120 N N . GLU A 1 54 ? 0.772 -6.217 -2.565 1.00 0.00 54 GLU A N 16
ATOM 17121 C CA . GLU A 1 54 ? 1.103 -6.467 -3.963 1.00 0.00 54 GLU A CA 16
ATOM 17122 C C . GLU A 1 54 ? 0.234 -5.620 -4.887 1.00 0.00 54 GLU A C 16
ATOM 17123 O O . GLU A 1 54 ? -0.892 -5.258 -4.541 1.00 0.00 54 GLU A O 16
ATOM 17135 N N . LEU A 1 55 ? 0.763 -5.307 -6.065 1.00 0.00 55 LEU A N 16
ATOM 17136 C CA . LEU A 1 55 ? 0.037 -4.501 -7.041 1.00 0.00 55 LEU A CA 16
ATOM 17137 C C . LEU A 1 55 ? 0.442 -4.874 -8.463 1.00 0.00 55 LEU A C 16
ATOM 17138 O O . LEU A 1 55 ? 1.624 -5.052 -8.756 1.00 0.00 55 LEU A O 16
ATOM 17154 N N . ASN A 1 56 ? -0.547 -4.988 -9.344 1.00 0.00 56 ASN A N 16
ATOM 17155 C CA . ASN A 1 56 ? -0.294 -5.338 -10.737 1.00 0.00 56 ASN A CA 16
ATOM 17156 C C . ASN A 1 56 ? 0.718 -6.476 -10.837 1.00 0.00 56 ASN A C 16
ATOM 17157 O O . ASN A 1 56 ? 1.473 -6.566 -11.803 1.00 0.00 56 ASN A O 16
ATOM 17168 N N . GLY A 1 57 ? 0.725 -7.344 -9.829 1.00 0.00 57 GLY A N 16
ATOM 17169 C CA . GLY A 1 57 ? 1.647 -8.465 -9.823 1.00 0.00 57 GLY A CA 16
ATOM 17170 C C . GLY A 1 57 ? 3.034 -8.072 -9.357 1.00 0.00 57 GLY A C 16
ATOM 17171 O O . GLY A 1 57 ? 4.033 -8.592 -9.855 1.00 0.00 57 GLY A O 16
ATOM 17175 N N . GLN A 1 58 ? 3.097 -7.152 -8.400 1.00 0.00 58 GLN A N 16
ATOM 17176 C CA . GLN A 1 58 ? 4.373 -6.688 -7.869 1.00 0.00 58 GLN A CA 16
ATOM 17177 C C . GLN A 1 58 ? 4.296 -6.495 -6.358 1.00 0.00 58 GLN A C 16
ATOM 17178 O O . GLN A 1 58 ? 3.477 -5.722 -5.861 1.00 0.00 58 GLN A O 16
ATOM 17192 N N . LYS A 1 59 ? 5.155 -7.202 -5.631 1.00 0.00 59 LYS A N 16
ATOM 17193 C CA . LYS A 1 59 ? 5.186 -7.108 -4.177 1.00 0.00 59 LYS A CA 16
ATOM 17194 C C . LYS A 1 59 ? 6.187 -6.052 -3.721 1.00 0.00 59 LYS A C 16
ATOM 17195 O O . LYS A 1 59 ? 7.345 -6.059 -4.137 1.00 0.00 59 LYS A O 16
ATOM 17214 N N . GLY A 1 60 ? 5.733 -5.145 -2.861 1.00 0.00 60 GLY A N 16
ATOM 17215 C CA . GLY A 1 60 ? 6.602 -4.095 -2.362 1.00 0.00 60 GLY A CA 16
ATOM 17216 C C . GLY A 1 60 ? 6.078 -3.466 -1.087 1.00 0.00 60 GLY A C 16
ATOM 17217 O O . GLY A 1 60 ? 5.462 -4.140 -0.260 1.00 0.00 60 GLY A O 16
ATOM 17221 N N . LEU A 1 61 ? 6.322 -2.170 -0.925 1.00 0.00 61 LEU A N 16
ATOM 17222 C CA . LEU A 1 61 ? 5.872 -1.449 0.261 1.00 0.00 61 LEU A CA 16
ATOM 17223 C C . LEU A 1 61 ? 4.897 -0.338 -0.116 1.00 0.00 61 LEU A C 16
ATOM 17224 O O . LEU A 1 61 ? 5.024 0.283 -1.172 1.00 0.00 61 LEU A O 16
ATOM 17240 N N . VAL A 1 62 ? 3.924 -0.090 0.756 1.00 0.00 62 VAL A N 16
ATOM 17241 C CA . VAL A 1 62 ? 2.929 0.948 0.517 1.00 0.00 62 VAL A CA 16
ATOM 17242 C C . VAL A 1 62 ? 2.572 1.675 1.808 1.00 0.00 62 VAL A C 16
ATOM 17243 O O . VAL A 1 62 ? 2.309 1.062 2.843 1.00 0.00 62 VAL A O 16
ATOM 17256 N N . PRO A 1 63 ? 2.562 3.015 1.750 1.00 0.00 63 PRO A N 16
ATOM 17257 C CA . PRO A 1 63 ? 2.238 3.856 2.906 1.00 0.00 63 PRO A CA 16
ATOM 17258 C C . PRO A 1 63 ? 0.766 3.764 3.295 1.00 0.00 63 PRO A C 16
ATOM 17259 O O . PRO A 1 63 ? -0.117 4.076 2.496 1.00 0.00 63 PRO A O 16
ATOM 17270 N N . SER A 1 64 ? 0.510 3.335 4.526 1.00 0.00 64 SER A N 16
ATOM 17271 C CA . SER A 1 64 ? -0.855 3.199 5.020 1.00 0.00 64 SER A CA 16
ATOM 17272 C C . SER A 1 64 ? -1.576 4.544 5.002 1.00 0.00 64 SER A C 16
ATOM 17273 O O . SER A 1 64 ? -2.804 4.603 5.030 1.00 0.00 64 SER A O 16
ATOM 17281 N N . ASN A 1 65 ? -0.800 5.622 4.956 1.00 0.00 65 ASN A N 16
ATOM 17282 C CA . ASN A 1 65 ? -1.363 6.968 4.936 1.00 0.00 65 ASN A CA 16
ATOM 17283 C C . ASN A 1 65 ? -1.942 7.294 3.563 1.00 0.00 65 ASN A C 16
ATOM 17284 O O . ASN A 1 65 ? -2.524 8.360 3.360 1.00 0.00 65 ASN A O 16
ATOM 17295 N N . PHE A 1 66 ? -1.780 6.369 2.623 1.00 0.00 66 PHE A N 16
ATOM 17296 C CA . PHE A 1 66 ? -2.286 6.558 1.268 1.00 0.00 66 PHE A CA 16
ATOM 17297 C C . PHE A 1 66 ? -3.208 5.411 0.867 1.00 0.00 66 PHE A C 16
ATOM 17298 O O . PHE A 1 66 ? -3.395 5.134 -0.319 1.00 0.00 66 PHE A O 16
ATOM 17315 N N . LEU A 1 67 ? -3.782 4.745 1.864 1.00 0.00 67 LEU A N 16
ATOM 17316 C CA . LEU A 1 67 ? -4.686 3.627 1.616 1.00 0.00 67 LEU A CA 16
ATOM 17317 C C . LEU A 1 67 ? -5.852 3.642 2.599 1.00 0.00 67 LEU A C 16
ATOM 17318 O O . LEU A 1 67 ? -5.774 4.260 3.660 1.00 0.00 67 LEU A O 16
ATOM 17334 N N . GLU A 1 68 ? -6.932 2.955 2.238 1.00 0.00 68 GLU A N 16
ATOM 17335 C CA . GLU A 1 68 ? -8.114 2.889 3.090 1.00 0.00 68 GLU A CA 16
ATOM 17336 C C . GLU A 1 68 ? -8.859 1.573 2.885 1.00 0.00 68 GLU A C 16
ATOM 17337 O O . GLU A 1 68 ? -9.277 1.251 1.773 1.00 0.00 68 GLU A O 16
ATOM 17349 N N . GLU A 1 69 ? -9.020 0.816 3.966 1.00 0.00 69 GLU A N 16
ATOM 17350 C CA . GLU A 1 69 ? -9.713 -0.465 3.905 1.00 0.00 69 GLU A CA 16
ATOM 17351 C C . GLU A 1 69 ? -10.959 -0.368 3.029 1.00 0.00 69 GLU A C 16
ATOM 17352 O O . GLU A 1 69 ? -11.838 0.459 3.270 1.00 0.00 69 GLU A O 16
ATOM 17364 N N . VAL A 1 70 ? -11.027 -1.221 2.011 1.00 0.00 70 VAL A N 16
ATOM 17365 C CA . VAL A 1 70 ? -12.165 -1.233 1.100 1.00 0.00 70 VAL A CA 16
ATOM 17366 C C . VAL A 1 70 ? -13.354 -1.963 1.714 1.00 0.00 70 VAL A C 16
ATOM 17367 O O . VAL A 1 70 ? -13.226 -3.094 2.182 1.00 0.00 70 VAL A O 16
ATOM 17380 N N . SER A 1 71 ? -14.511 -1.308 1.708 1.00 0.00 71 SER A N 16
ATOM 17381 C CA . SER A 1 71 ? -15.723 -1.894 2.268 1.00 0.00 71 SER A CA 16
ATOM 17382 C C . SER A 1 71 ? -16.830 -1.958 1.219 1.00 0.00 71 SER A C 16
ATOM 17383 O O . SER A 1 71 ? -17.077 -0.991 0.501 1.00 0.00 71 SER A O 16
ATOM 17391 N N . GLY A 1 72 ? -17.493 -3.108 1.137 1.00 0.00 72 GLY A N 16
ATOM 17392 C CA . GLY A 1 72 ? -18.565 -3.279 0.174 1.00 0.00 72 GLY A CA 16
ATOM 17393 C C . GLY A 1 72 ? -19.492 -2.081 0.119 1.00 0.00 72 GLY A C 16
ATOM 17394 O O . GLY A 1 72 ? -19.660 -1.353 1.099 1.00 0.00 72 GLY A O 16
ATOM 17398 N N . PRO A 1 73 ? -20.112 -1.860 -1.049 1.00 0.00 73 PRO A N 16
ATOM 17399 C CA . PRO A 1 73 ? -21.036 -0.742 -1.256 1.00 0.00 73 PRO A CA 16
ATOM 17400 C C . PRO A 1 73 ? -22.340 -0.917 -0.486 1.00 0.00 73 PRO A C 16
ATOM 17401 O O . PRO A 1 73 ? -23.237 -1.639 -0.921 1.00 0.00 73 PRO A O 16
ATOM 17412 N N . SER A 1 74 ? -22.439 -0.251 0.661 1.00 0.00 74 SER A N 16
ATOM 17413 C CA . SER A 1 74 ? -23.632 -0.336 1.494 1.00 0.00 74 SER A CA 16
ATOM 17414 C C . SER A 1 74 ? -23.737 0.873 2.419 1.00 0.00 74 SER A C 16
ATOM 17415 O O . SER A 1 74 ? -22.770 1.244 3.085 1.00 0.00 74 SER A O 16
ATOM 17423 N N . SER A 1 75 ? -24.917 1.484 2.453 1.00 0.00 75 SER A N 16
ATOM 17424 C CA . SER A 1 75 ? -25.148 2.654 3.292 1.00 0.00 75 SER A CA 16
ATOM 17425 C C . SER A 1 75 ? -25.530 2.238 4.709 1.00 0.00 75 SER A C 16
ATOM 17426 O O . SER A 1 75 ? -24.849 2.581 5.674 1.00 0.00 75 SER A O 16
ATOM 17434 N N . GLY A 1 76 ? -26.628 1.497 4.826 1.00 0.00 76 GLY A N 16
ATOM 17435 C CA . GLY A 1 76 ? -27.084 1.046 6.128 1.00 0.00 76 GLY A CA 16
ATOM 17436 C C . GLY A 1 76 ? -27.997 -0.160 6.037 1.00 0.00 76 GLY A C 16
ATOM 17437 O O . GLY A 1 76 ? -29.047 -0.105 5.397 1.00 0.00 76 GLY A O 16
ATOM 17441 N N . GLY A 1 1 ? 4.854 -23.457 1.534 1.00 0.00 1 GLY A N 17
ATOM 17442 C CA . GLY A 1 1 ? 4.701 -24.022 0.207 1.00 0.00 1 GLY A CA 17
ATOM 17443 C C . GLY A 1 1 ? 3.325 -24.621 -0.014 1.00 0.00 1 GLY A C 17
ATOM 17444 O O . GLY A 1 1 ? 3.202 -25.771 -0.435 1.00 0.00 1 GLY A O 17
ATOM 17448 N N . SER A 1 2 ? 2.289 -23.840 0.273 1.00 0.00 2 SER A N 17
ATOM 17449 C CA . SER A 1 2 ? 0.915 -24.301 0.110 1.00 0.00 2 SER A CA 17
ATOM 17450 C C . SER A 1 2 ? -0.071 -23.154 0.310 1.00 0.00 2 SER A C 17
ATOM 17451 O O . SER A 1 2 ? 0.025 -22.400 1.278 1.00 0.00 2 SER A O 17
ATOM 17459 N N . SER A 1 3 ? -1.018 -23.029 -0.614 1.00 0.00 3 SER A N 17
ATOM 17460 C CA . SER A 1 3 ? -2.021 -21.972 -0.543 1.00 0.00 3 SER A CA 17
ATOM 17461 C C . SER A 1 3 ? -2.523 -21.796 0.887 1.00 0.00 3 SER A C 17
ATOM 17462 O O . SER A 1 3 ? -3.163 -22.685 1.447 1.00 0.00 3 SER A O 17
ATOM 17470 N N . GLY A 1 4 ? -2.227 -20.639 1.473 1.00 0.00 4 GLY A N 17
ATOM 17471 C CA . GLY A 1 4 ? -2.656 -20.366 2.832 1.00 0.00 4 GLY A CA 17
ATOM 17472 C C . GLY A 1 4 ? -2.402 -18.928 3.242 1.00 0.00 4 GLY A C 17
ATOM 17473 O O . GLY A 1 4 ? -1.802 -18.670 4.285 1.00 0.00 4 GLY A O 17
ATOM 17477 N N . SER A 1 5 ? -2.860 -17.991 2.418 1.00 0.00 5 SER A N 17
ATOM 17478 C CA . SER A 1 5 ? -2.674 -16.571 2.698 1.00 0.00 5 SER A CA 17
ATOM 17479 C C . SER A 1 5 ? -3.906 -15.771 2.285 1.00 0.00 5 SER A C 17
ATOM 17480 O O . SER A 1 5 ? -4.604 -16.130 1.336 1.00 0.00 5 SER A O 17
ATOM 17488 N N . SER A 1 6 ? -4.166 -14.684 3.004 1.00 0.00 6 SER A N 17
ATOM 17489 C CA . SER A 1 6 ? -5.315 -13.834 2.716 1.00 0.00 6 SER A CA 17
ATOM 17490 C C . SER A 1 6 ? -5.155 -12.465 3.371 1.00 0.00 6 SER A C 17
ATOM 17491 O O . SER A 1 6 ? -5.251 -12.333 4.590 1.00 0.00 6 SER A O 17
ATOM 17499 N N . GLY A 1 7 ? -4.911 -11.448 2.550 1.00 0.00 7 GLY A N 17
ATOM 17500 C CA . GLY A 1 7 ? -4.742 -10.102 3.066 1.00 0.00 7 GLY A CA 17
ATOM 17501 C C . GLY A 1 7 ? -5.976 -9.245 2.866 1.00 0.00 7 GLY A C 17
ATOM 17502 O O . GLY A 1 7 ? -7.035 -9.748 2.489 1.00 0.00 7 GLY A O 17
ATOM 17506 N N . ARG A 1 8 ? -5.842 -7.948 3.121 1.00 0.00 8 ARG A N 17
ATOM 17507 C CA . ARG A 1 8 ? -6.956 -7.019 2.970 1.00 0.00 8 ARG A CA 17
ATOM 17508 C C . ARG A 1 8 ? -6.738 -6.100 1.772 1.00 0.00 8 ARG A C 17
ATOM 17509 O O . ARG A 1 8 ? -5.616 -5.670 1.502 1.00 0.00 8 ARG A O 17
ATOM 17530 N N . ARG A 1 9 ? -7.818 -5.803 1.057 1.00 0.00 9 ARG A N 17
ATOM 17531 C CA . ARG A 1 9 ? -7.745 -4.936 -0.113 1.00 0.00 9 ARG A CA 17
ATOM 17532 C C . ARG A 1 9 ? -7.892 -3.470 0.286 1.00 0.00 9 ARG A C 17
ATOM 17533 O O . ARG A 1 9 ? -8.924 -3.062 0.818 1.00 0.00 9 ARG A O 17
ATOM 17554 N N . MET A 1 10 ? -6.853 -2.684 0.025 1.00 0.00 10 MET A N 17
ATOM 17555 C CA . MET A 1 10 ? -6.867 -1.264 0.357 1.00 0.00 10 MET A CA 17
ATOM 17556 C C . MET A 1 10 ? -7.047 -0.415 -0.898 1.00 0.00 10 MET A C 17
ATOM 17557 O O . MET A 1 10 ? -6.590 -0.784 -1.980 1.00 0.00 10 MET A O 17
ATOM 17571 N N . VAL A 1 11 ? -7.715 0.724 -0.745 1.00 0.00 11 VAL A N 17
ATOM 17572 C CA . VAL A 1 11 ? -7.954 1.626 -1.865 1.00 0.00 11 VAL A CA 17
ATOM 17573 C C . VAL A 1 11 ? -7.131 2.902 -1.729 1.00 0.00 11 VAL A C 17
ATOM 17574 O O . VAL A 1 11 ? -7.248 3.626 -0.741 1.00 0.00 11 VAL A O 17
ATOM 17587 N N . ALA A 1 12 ? -6.297 3.171 -2.729 1.00 0.00 12 ALA A N 17
ATOM 17588 C CA . ALA A 1 12 ? -5.456 4.361 -2.722 1.00 0.00 12 ALA A CA 17
ATOM 17589 C C . ALA A 1 12 ? -6.299 5.630 -2.659 1.00 0.00 12 ALA A C 17
ATOM 17590 O O . ALA A 1 12 ? -7.210 5.823 -3.465 1.00 0.00 12 ALA A O 17
ATOM 17597 N N . LEU A 1 13 ? -5.992 6.491 -1.695 1.00 0.00 13 LEU A N 17
ATOM 17598 C CA . LEU A 1 13 ? -6.723 7.742 -1.525 1.00 0.00 13 LEU A CA 17
ATOM 17599 C C . LEU A 1 13 ? -6.121 8.846 -2.389 1.00 0.00 13 LEU A C 17
ATOM 17600 O O . LEU A 1 13 ? -6.838 9.693 -2.921 1.00 0.00 13 LEU A O 17
ATOM 17616 N N . TYR A 1 14 ? -4.799 8.829 -2.525 1.00 0.00 14 TYR A N 17
ATOM 17617 C CA . TYR A 1 14 ? -4.100 9.828 -3.324 1.00 0.00 14 TYR A CA 17
ATOM 17618 C C . TYR A 1 14 ? -2.928 9.204 -4.073 1.00 0.00 14 TYR A C 17
ATOM 17619 O O . TYR A 1 14 ? -2.267 8.296 -3.569 1.00 0.00 14 TYR A O 17
ATOM 17637 N N . ASP A 1 15 ? -2.676 9.698 -5.280 1.00 0.00 15 ASP A N 17
ATOM 17638 C CA . ASP A 1 15 ? -1.582 9.190 -6.101 1.00 0.00 15 ASP A CA 17
ATOM 17639 C C . ASP A 1 15 ? -0.258 9.264 -5.347 1.00 0.00 15 ASP A C 17
ATOM 17640 O O . ASP A 1 15 ? 0.218 10.350 -5.013 1.00 0.00 15 ASP A O 17
ATOM 17649 N N . TYR A 1 16 ? 0.332 8.104 -5.082 1.00 0.00 16 TYR A N 17
ATOM 17650 C CA . TYR A 1 16 ? 1.600 8.037 -4.365 1.00 0.00 16 TYR A CA 17
ATOM 17651 C C . TYR A 1 16 ? 2.777 8.077 -5.334 1.00 0.00 16 TYR A C 17
ATOM 17652 O O . TYR A 1 16 ? 2.622 7.819 -6.528 1.00 0.00 16 TYR A O 17
ATOM 17670 N N . ASP A 1 17 ? 3.954 8.403 -4.812 1.00 0.00 17 ASP A N 17
ATOM 17671 C CA . ASP A 1 17 ? 5.160 8.477 -5.629 1.00 0.00 17 ASP A CA 17
ATOM 17672 C C . ASP A 1 17 ? 6.409 8.489 -4.754 1.00 0.00 17 ASP A C 17
ATOM 17673 O O . ASP A 1 17 ? 6.745 9.493 -4.124 1.00 0.00 17 ASP A O 17
ATOM 17682 N N . PRO A 1 18 ? 7.114 7.349 -4.712 1.00 0.00 18 PRO A N 17
ATOM 17683 C CA . PRO A 1 18 ? 8.337 7.204 -3.917 1.00 0.00 18 PRO A CA 17
ATOM 17684 C C . PRO A 1 18 ? 9.497 8.015 -4.484 1.00 0.00 18 PRO A C 17
ATOM 17685 O O . PRO A 1 18 ? 10.615 7.960 -3.971 1.00 0.00 18 PRO A O 17
ATOM 17696 N N . ARG A 1 19 ? 9.224 8.767 -5.545 1.00 0.00 19 ARG A N 17
ATOM 17697 C CA . ARG A 1 19 ? 10.246 9.589 -6.182 1.00 0.00 19 ARG A CA 17
ATOM 17698 C C . ARG A 1 19 ? 10.222 11.011 -5.630 1.00 0.00 19 ARG A C 17
ATOM 17699 O O . ARG A 1 19 ? 11.171 11.773 -5.811 1.00 0.00 19 ARG A O 17
ATOM 17720 N N . GLU A 1 20 ? 9.130 11.361 -4.957 1.00 0.00 20 GLU A N 17
ATOM 17721 C CA . GLU A 1 20 ? 8.983 12.692 -4.380 1.00 0.00 20 GLU A CA 17
ATOM 17722 C C . GLU A 1 20 ? 8.740 12.609 -2.876 1.00 0.00 20 GLU A C 17
ATOM 17723 O O . GLU A 1 20 ? 9.491 13.177 -2.083 1.00 0.00 20 GLU A O 17
ATOM 17735 N N . SER A 1 21 ? 7.685 11.898 -2.491 1.00 0.00 21 SER A N 17
ATOM 17736 C CA . SER A 1 21 ? 7.340 11.744 -1.082 1.00 0.00 21 SER A CA 17
ATOM 17737 C C . SER A 1 21 ? 8.455 11.030 -0.324 1.00 0.00 21 SER A C 17
ATOM 17738 O O . SER A 1 21 ? 8.943 11.522 0.692 1.00 0.00 21 SER A O 17
ATOM 17746 N N . SER A 1 22 ? 8.852 9.865 -0.828 1.00 0.00 22 SER A N 17
ATOM 17747 C CA . SER A 1 22 ? 9.907 9.080 -0.197 1.00 0.00 22 SER A CA 17
ATOM 17748 C C . SER A 1 22 ? 11.271 9.725 -0.420 1.00 0.00 22 SER A C 17
ATOM 17749 O O . SER A 1 22 ? 11.552 10.296 -1.475 1.00 0.00 22 SER A O 17
ATOM 17757 N N . PRO A 1 23 ? 12.142 9.632 0.596 1.00 0.00 23 PRO A N 17
ATOM 17758 C CA . PRO A 1 23 ? 13.492 10.200 0.536 1.00 0.00 23 PRO A CA 17
ATOM 17759 C C . PRO A 1 23 ? 14.395 9.446 -0.435 1.00 0.00 23 PRO A C 17
ATOM 17760 O O . PRO A 1 23 ? 15.599 9.692 -0.496 1.00 0.00 23 PRO A O 17
ATOM 17771 N N . ASN A 1 24 ? 13.805 8.528 -1.193 1.00 0.00 24 ASN A N 17
ATOM 17772 C CA . ASN A 1 24 ? 14.557 7.738 -2.162 1.00 0.00 24 ASN A CA 17
ATOM 17773 C C . ASN A 1 24 ? 15.389 6.668 -1.462 1.00 0.00 24 ASN A C 17
ATOM 17774 O O . ASN A 1 24 ? 16.549 6.444 -1.808 1.00 0.00 24 ASN A O 17
ATOM 17785 N N . VAL A 1 25 ? 14.789 6.009 -0.476 1.00 0.00 25 VAL A N 17
ATOM 17786 C CA . VAL A 1 25 ? 15.473 4.962 0.272 1.00 0.00 25 VAL A CA 17
ATOM 17787 C C . VAL A 1 25 ? 15.077 3.578 -0.232 1.00 0.00 25 VAL A C 17
ATOM 17788 O O . VAL A 1 25 ? 14.079 3.008 0.208 1.00 0.00 25 VAL A O 17
ATOM 17801 N N . ASP A 1 26 ? 15.867 3.044 -1.157 1.00 0.00 26 ASP A N 17
ATOM 17802 C CA . ASP A 1 26 ? 15.600 1.726 -1.721 1.00 0.00 26 ASP A CA 17
ATOM 17803 C C . ASP A 1 26 ? 14.198 1.664 -2.319 1.00 0.00 26 ASP A C 17
ATOM 17804 O O . ASP A 1 26 ? 13.543 0.622 -2.288 1.00 0.00 26 ASP A O 17
ATOM 17813 N N . VAL A 1 27 ? 13.742 2.788 -2.863 1.00 0.00 27 VAL A N 17
ATOM 17814 C CA . VAL A 1 27 ? 12.418 2.862 -3.469 1.00 0.00 27 VAL A CA 17
ATOM 17815 C C . VAL A 1 27 ? 12.218 1.750 -4.492 1.00 0.00 27 VAL A C 17
ATOM 17816 O O . VAL A 1 27 ? 11.088 1.409 -4.839 1.00 0.00 27 VAL A O 17
ATOM 17829 N N . GLU A 1 28 ? 13.324 1.189 -4.971 1.00 0.00 28 GLU A N 17
ATOM 17830 C CA . GLU A 1 28 ? 13.270 0.115 -5.956 1.00 0.00 28 GLU A CA 17
ATOM 17831 C C . GLU A 1 28 ? 12.300 -0.978 -5.516 1.00 0.00 28 GLU A C 17
ATOM 17832 O O . GLU A 1 28 ? 11.801 -1.747 -6.337 1.00 0.00 28 GLU A O 17
ATOM 17844 N N . ALA A 1 29 ? 12.038 -1.040 -4.214 1.00 0.00 29 ALA A N 17
ATOM 17845 C CA . ALA A 1 29 ? 11.127 -2.036 -3.665 1.00 0.00 29 ALA A CA 17
ATOM 17846 C C . ALA A 1 29 ? 9.732 -1.454 -3.466 1.00 0.00 29 ALA A C 17
ATOM 17847 O O . ALA A 1 29 ? 8.730 -2.144 -3.654 1.00 0.00 29 ALA A O 17
ATOM 17854 N N . GLU A 1 30 ? 9.675 -0.182 -3.085 1.00 0.00 30 GLU A N 17
ATOM 17855 C CA . GLU A 1 30 ? 8.401 0.491 -2.859 1.00 0.00 30 GLU A CA 17
ATOM 17856 C C . GLU A 1 30 ? 7.472 0.313 -4.056 1.00 0.00 30 GLU A C 17
ATOM 17857 O O . GLU A 1 30 ? 7.916 -0.014 -5.158 1.00 0.00 30 GLU A O 17
ATOM 17869 N N . LEU A 1 31 ? 6.181 0.530 -3.833 1.00 0.00 31 LEU A N 17
ATOM 17870 C CA . LEU A 1 31 ? 5.187 0.393 -4.893 1.00 0.00 31 LEU A CA 17
ATOM 17871 C C . LEU A 1 31 ? 4.639 1.755 -5.304 1.00 0.00 31 LEU A C 17
ATOM 17872 O O . LEU A 1 31 ? 4.263 2.568 -4.457 1.00 0.00 31 LEU A O 17
ATOM 17888 N N . THR A 1 32 ? 4.593 2.000 -6.610 1.00 0.00 32 THR A N 17
ATOM 17889 C CA . THR A 1 32 ? 4.089 3.263 -7.134 1.00 0.00 32 THR A CA 17
ATOM 17890 C C . THR A 1 32 ? 2.675 3.107 -7.680 1.00 0.00 32 THR A C 17
ATOM 17891 O O . THR A 1 32 ? 2.482 2.689 -8.822 1.00 0.00 32 THR A O 17
ATOM 17902 N N . PHE A 1 33 ? 1.687 3.445 -6.858 1.00 0.00 33 PHE A N 17
ATOM 17903 C CA . PHE A 1 33 ? 0.289 3.342 -7.259 1.00 0.00 33 PHE A CA 17
ATOM 17904 C C . PHE A 1 33 ? -0.328 4.725 -7.443 1.00 0.00 33 PHE A C 17
ATOM 17905 O O . PHE A 1 33 ? 0.309 5.742 -7.165 1.00 0.00 33 PHE A O 17
ATOM 17922 N N . CYS A 1 34 ? -1.570 4.755 -7.913 1.00 0.00 34 CYS A N 17
ATOM 17923 C CA . CYS A 1 34 ? -2.273 6.013 -8.136 1.00 0.00 34 CYS A CA 17
ATOM 17924 C C . CYS A 1 34 ? -3.572 6.059 -7.338 1.00 0.00 34 CYS A C 17
ATOM 17925 O O . CYS A 1 34 ? -3.906 5.117 -6.619 1.00 0.00 34 CYS A O 17
ATOM 17933 N N . THR A 1 35 ? -4.302 7.163 -7.468 1.00 0.00 35 THR A N 17
ATOM 17934 C CA . THR A 1 35 ? -5.563 7.333 -6.757 1.00 0.00 35 THR A CA 17
ATOM 17935 C C . THR A 1 35 ? -6.572 6.266 -7.164 1.00 0.00 35 THR A C 17
ATOM 17936 O O . THR A 1 35 ? -6.867 6.095 -8.346 1.00 0.00 35 THR A O 17
ATOM 17947 N N . GLY A 1 36 ? -7.099 5.548 -6.176 1.00 0.00 36 GLY A N 17
ATOM 17948 C CA . GLY A 1 36 ? -8.070 4.506 -6.452 1.00 0.00 36 GLY A CA 17
ATOM 17949 C C . GLY A 1 36 ? -7.440 3.130 -6.524 1.00 0.00 36 GLY A C 17
ATOM 17950 O O . GLY A 1 36 ? -7.952 2.173 -5.943 1.00 0.00 36 GLY A O 17
ATOM 17954 N N . ASP A 1 37 ? -6.325 3.029 -7.240 1.00 0.00 37 ASP A N 17
ATOM 17955 C CA . ASP A 1 37 ? -5.624 1.758 -7.387 1.00 0.00 37 ASP A CA 17
ATOM 17956 C C . ASP A 1 37 ? -5.702 0.943 -6.101 1.00 0.00 37 ASP A C 17
ATOM 17957 O O . ASP A 1 37 ? -5.272 1.396 -5.040 1.00 0.00 37 ASP A O 17
ATOM 17966 N N . ILE A 1 38 ? -6.253 -0.262 -6.202 1.00 0.00 38 ILE A N 17
ATOM 17967 C CA . ILE A 1 38 ? -6.387 -1.140 -5.047 1.00 0.00 38 ILE A CA 17
ATOM 17968 C C . ILE A 1 38 ? -5.108 -1.934 -4.809 1.00 0.00 38 ILE A C 17
ATOM 17969 O O . ILE A 1 38 ? -4.408 -2.301 -5.754 1.00 0.00 38 ILE A O 17
ATOM 17985 N N . ILE A 1 39 ? -4.809 -2.198 -3.541 1.00 0.00 39 ILE A N 17
ATOM 17986 C CA . ILE A 1 39 ? -3.615 -2.952 -3.180 1.00 0.00 39 ILE A CA 17
ATOM 17987 C C . ILE A 1 39 ? -3.889 -3.886 -2.006 1.00 0.00 39 ILE A C 17
ATOM 17988 O O . ILE A 1 39 ? -4.385 -3.461 -0.962 1.00 0.00 39 ILE A O 17
ATOM 18004 N N . THR A 1 40 ? -3.560 -5.162 -2.182 1.00 0.00 40 THR A N 17
ATOM 18005 C CA . THR A 1 40 ? -3.770 -6.157 -1.138 1.00 0.00 40 THR A CA 17
ATOM 18006 C C . THR A 1 40 ? -2.567 -6.236 -0.205 1.00 0.00 40 THR A C 17
ATOM 18007 O O . THR A 1 40 ? -1.534 -6.807 -0.556 1.00 0.00 40 THR A O 17
ATOM 18018 N N . VAL A 1 41 ? -2.708 -5.662 0.985 1.00 0.00 41 VAL A N 17
ATOM 18019 C CA . VAL A 1 41 ? -1.633 -5.670 1.970 1.00 0.00 41 VAL A CA 17
ATOM 18020 C C . VAL A 1 41 ? -1.699 -6.916 2.845 1.00 0.00 41 VAL A C 17
ATOM 18021 O O . VAL A 1 41 ? -2.777 -7.453 3.099 1.00 0.00 41 VAL A O 17
ATOM 18034 N N . PHE A 1 42 ? -0.538 -7.371 3.306 1.00 0.00 42 PHE A N 17
ATOM 18035 C CA . PHE A 1 42 ? -0.464 -8.555 4.153 1.00 0.00 42 PHE A CA 17
ATOM 18036 C C . PHE A 1 42 ? 0.308 -8.258 5.436 1.00 0.00 42 PHE A C 17
ATOM 18037 O O . PHE A 1 42 ? 1.422 -7.739 5.397 1.00 0.00 42 PHE A O 17
ATOM 18054 N N . GLY A 1 43 ? -0.296 -8.591 6.573 1.00 0.00 43 GLY A N 17
ATOM 18055 C CA . GLY A 1 43 ? 0.348 -8.352 7.852 1.00 0.00 43 GLY A CA 17
ATOM 18056 C C . GLY A 1 43 ? 0.219 -6.912 8.305 1.00 0.00 43 GLY A C 17
ATOM 18057 O O . GLY A 1 43 ? -0.068 -6.025 7.502 1.00 0.00 43 GLY A O 17
ATOM 18061 N N . GLU A 1 44 ? 0.431 -6.678 9.597 1.00 0.00 44 GLU A N 17
ATOM 18062 C CA . GLU A 1 44 ? 0.335 -5.334 10.155 1.00 0.00 44 GLU A CA 17
ATOM 18063 C C . GLU A 1 44 ? 1.533 -4.485 9.739 1.00 0.00 44 GLU A C 17
ATOM 18064 O O . GLU A 1 44 ? 2.495 -4.992 9.162 1.00 0.00 44 GLU A O 17
ATOM 18076 N N . ILE A 1 45 ? 1.465 -3.192 10.036 1.00 0.00 45 ILE A N 17
ATOM 18077 C CA . ILE A 1 45 ? 2.543 -2.273 9.694 1.00 0.00 45 ILE A CA 17
ATOM 18078 C C . ILE A 1 45 ? 3.839 -2.658 10.400 1.00 0.00 45 ILE A C 17
ATOM 18079 O O . ILE A 1 45 ? 3.821 -3.140 11.533 1.00 0.00 45 ILE A O 17
ATOM 18095 N N . ASP A 1 46 ? 4.961 -2.442 9.723 1.00 0.00 46 ASP A N 17
ATOM 18096 C CA . ASP A 1 46 ? 6.268 -2.764 10.286 1.00 0.00 46 ASP A CA 17
ATOM 18097 C C . ASP A 1 46 ? 6.930 -1.519 10.869 1.00 0.00 46 ASP A C 17
ATOM 18098 O O . ASP A 1 46 ? 6.405 -0.412 10.750 1.00 0.00 46 ASP A O 17
ATOM 18107 N N . GLU A 1 47 ? 8.084 -1.710 11.500 1.00 0.00 47 GLU A N 17
ATOM 18108 C CA . GLU A 1 47 ? 8.816 -0.602 12.103 1.00 0.00 47 GLU A CA 17
ATOM 18109 C C . GLU A 1 47 ? 8.934 0.567 11.129 1.00 0.00 47 GLU A C 17
ATOM 18110 O O . GLU A 1 47 ? 8.900 1.730 11.532 1.00 0.00 47 GLU A O 17
ATOM 18122 N N . ASP A 1 48 ? 9.074 0.249 9.847 1.00 0.00 48 ASP A N 17
ATOM 18123 C CA . ASP A 1 48 ? 9.197 1.271 8.815 1.00 0.00 48 ASP A CA 17
ATOM 18124 C C . ASP A 1 48 ? 7.951 2.151 8.770 1.00 0.00 48 ASP A C 17
ATOM 18125 O O . ASP A 1 48 ? 8.035 3.350 8.509 1.00 0.00 48 ASP A O 17
ATOM 18134 N N . GLY A 1 49 ? 6.795 1.545 9.027 1.00 0.00 49 GLY A N 17
ATOM 18135 C CA . GLY A 1 49 ? 5.549 2.288 9.010 1.00 0.00 49 GLY A CA 17
ATOM 18136 C C . GLY A 1 49 ? 4.824 2.175 7.684 1.00 0.00 49 GLY A C 17
ATOM 18137 O O . GLY A 1 49 ? 4.042 3.053 7.318 1.00 0.00 49 GLY A O 17
ATOM 18141 N N . PHE A 1 50 ? 5.085 1.091 6.960 1.00 0.00 50 PHE A N 17
ATOM 18142 C CA . PHE A 1 50 ? 4.453 0.867 5.665 1.00 0.00 50 PHE A CA 17
ATOM 18143 C C . PHE A 1 50 ? 3.753 -0.488 5.628 1.00 0.00 50 PHE A C 17
ATOM 18144 O O . PHE A 1 50 ? 3.730 -1.215 6.622 1.00 0.00 50 PHE A O 17
ATOM 18161 N N . TYR A 1 51 ? 3.182 -0.821 4.476 1.00 0.00 51 TYR A N 17
ATOM 18162 C CA . TYR A 1 51 ? 2.478 -2.087 4.310 1.00 0.00 51 TYR A CA 17
ATOM 18163 C C . TYR A 1 51 ? 3.032 -2.867 3.122 1.00 0.00 51 TYR A C 17
ATOM 18164 O O . TYR A 1 51 ? 3.449 -2.283 2.121 1.00 0.00 51 TYR A O 17
ATOM 18182 N N . TYR A 1 52 ? 3.034 -4.190 3.240 1.00 0.00 52 TYR A N 17
ATOM 18183 C CA . TYR A 1 52 ? 3.539 -5.052 2.178 1.00 0.00 52 TYR A CA 17
ATOM 18184 C C . TYR A 1 52 ? 2.391 -5.707 1.417 1.00 0.00 52 TYR A C 17
ATOM 18185 O O . TYR A 1 52 ? 1.825 -6.706 1.861 1.00 0.00 52 TYR A O 17
ATOM 18203 N N . GLY A 1 53 ? 2.052 -5.137 0.264 1.00 0.00 53 GLY A N 17
ATOM 18204 C CA . GLY A 1 53 ? 0.973 -5.679 -0.542 1.00 0.00 53 GLY A CA 17
ATOM 18205 C C . GLY A 1 53 ? 1.414 -6.005 -1.955 1.00 0.00 53 GLY A C 17
ATOM 18206 O O . GLY A 1 53 ? 2.554 -5.738 -2.334 1.00 0.00 53 GLY A O 17
ATOM 18210 N N . GLU A 1 54 ? 0.509 -6.586 -2.737 1.00 0.00 54 GLU A N 17
ATOM 18211 C CA . GLU A 1 54 ? 0.812 -6.952 -4.115 1.00 0.00 54 GLU A CA 17
ATOM 18212 C C . GLU A 1 54 ? 0.004 -6.104 -5.093 1.00 0.00 54 GLU A C 17
ATOM 18213 O O . GLU A 1 54 ? -1.209 -5.949 -4.943 1.00 0.00 54 GLU A O 17
ATOM 18225 N N . LEU A 1 55 ? 0.684 -5.558 -6.095 1.00 0.00 55 LEU A N 17
ATOM 18226 C CA . LEU A 1 55 ? 0.030 -4.725 -7.099 1.00 0.00 55 LEU A CA 17
ATOM 18227 C C . LEU A 1 55 ? 0.600 -4.997 -8.487 1.00 0.00 55 LEU A C 17
ATOM 18228 O O . LEU A 1 55 ? 1.814 -5.082 -8.665 1.00 0.00 55 LEU A O 17
ATOM 18244 N N . ASN A 1 56 ? -0.286 -5.131 -9.469 1.00 0.00 56 ASN A N 17
ATOM 18245 C CA . ASN A 1 56 ? 0.129 -5.392 -10.842 1.00 0.00 56 ASN A CA 17
ATOM 18246 C C . ASN A 1 56 ? 1.193 -6.485 -10.891 1.00 0.00 56 ASN A C 17
ATOM 18247 O O . ASN A 1 56 ? 2.070 -6.473 -11.754 1.00 0.00 56 ASN A O 17
ATOM 18258 N N . GLY A 1 57 ? 1.109 -7.428 -9.958 1.00 0.00 57 GLY A N 17
ATOM 18259 C CA . GLY A 1 57 ? 2.070 -8.514 -9.912 1.00 0.00 57 GLY A CA 17
ATOM 18260 C C . GLY A 1 57 ? 3.400 -8.087 -9.325 1.00 0.00 57 GLY A C 17
ATOM 18261 O O . GLY A 1 57 ? 4.451 -8.587 -9.725 1.00 0.00 57 GLY A O 17
ATOM 18265 N N . GLN A 1 58 ? 3.355 -7.159 -8.375 1.00 0.00 58 GLN A N 17
ATOM 18266 C CA . GLN A 1 58 ? 4.567 -6.663 -7.734 1.00 0.00 58 GLN A CA 17
ATOM 18267 C C . GLN A 1 58 ? 4.384 -6.568 -6.223 1.00 0.00 58 GLN A C 17
ATOM 18268 O O . GLN A 1 58 ? 3.361 -6.081 -5.740 1.00 0.00 58 GLN A O 17
ATOM 18282 N N . LYS A 1 59 ? 5.382 -7.035 -5.480 1.00 0.00 59 LYS A N 17
ATOM 18283 C CA . LYS A 1 59 ? 5.333 -7.003 -4.023 1.00 0.00 59 LYS A CA 17
ATOM 18284 C C . LYS A 1 59 ? 6.336 -5.997 -3.467 1.00 0.00 59 LYS A C 17
ATOM 18285 O O . LYS A 1 59 ? 7.546 -6.185 -3.582 1.00 0.00 59 LYS A O 17
ATOM 18304 N N . GLY A 1 60 ? 5.824 -4.929 -2.863 1.00 0.00 60 GLY A N 17
ATOM 18305 C CA . GLY A 1 60 ? 6.689 -3.910 -2.297 1.00 0.00 60 GLY A CA 17
ATOM 18306 C C . GLY A 1 60 ? 6.120 -3.305 -1.030 1.00 0.00 60 GLY A C 17
ATOM 18307 O O . GLY A 1 60 ? 5.438 -3.983 -0.261 1.00 0.00 60 GLY A O 17
ATOM 18311 N N . LEU A 1 61 ? 6.402 -2.026 -0.809 1.00 0.00 61 LEU A N 17
ATOM 18312 C CA . LEU A 1 61 ? 5.914 -1.329 0.376 1.00 0.00 61 LEU A CA 17
ATOM 18313 C C . LEU A 1 61 ? 4.900 -0.255 -0.003 1.00 0.00 61 LEU A C 17
ATOM 18314 O O . LEU A 1 61 ? 5.007 0.372 -1.057 1.00 0.00 61 LEU A O 17
ATOM 18330 N N . VAL A 1 62 ? 3.915 -0.046 0.866 1.00 0.00 62 VAL A N 17
ATOM 18331 C CA . VAL A 1 62 ? 2.882 0.955 0.624 1.00 0.00 62 VAL A CA 17
ATOM 18332 C C . VAL A 1 62 ? 2.524 1.696 1.907 1.00 0.00 62 VAL A C 17
ATOM 18333 O O . VAL A 1 62 ? 2.252 1.093 2.946 1.00 0.00 62 VAL A O 17
ATOM 18346 N N . PRO A 1 63 ? 2.523 3.035 1.837 1.00 0.00 63 PRO A N 17
ATOM 18347 C CA . PRO A 1 63 ? 2.199 3.888 2.984 1.00 0.00 63 PRO A CA 17
ATOM 18348 C C . PRO A 1 63 ? 0.725 3.810 3.366 1.00 0.00 63 PRO A C 17
ATOM 18349 O O . PRO A 1 63 ? -0.140 4.313 2.650 1.00 0.00 63 PRO A O 17
ATOM 18360 N N . SER A 1 64 ? 0.445 3.175 4.500 1.00 0.00 64 SER A N 17
ATOM 18361 C CA . SER A 1 64 ? -0.925 3.028 4.976 1.00 0.00 64 SER A CA 17
ATOM 18362 C C . SER A 1 64 ? -1.644 4.373 4.987 1.00 0.00 64 SER A C 17
ATOM 18363 O O . SER A 1 64 ? -2.849 4.447 4.751 1.00 0.00 64 SER A O 17
ATOM 18371 N N . ASN A 1 65 ? -0.894 5.435 5.262 1.00 0.00 65 ASN A N 17
ATOM 18372 C CA . ASN A 1 65 ? -1.459 6.779 5.304 1.00 0.00 65 ASN A CA 17
ATOM 18373 C C . ASN A 1 65 ? -2.139 7.126 3.983 1.00 0.00 65 ASN A C 17
ATOM 18374 O O . ASN A 1 65 ? -3.084 7.914 3.947 1.00 0.00 65 ASN A O 17
ATOM 18385 N N . PHE A 1 66 ? -1.651 6.530 2.900 1.00 0.00 66 PHE A N 17
ATOM 18386 C CA . PHE A 1 66 ? -2.211 6.776 1.575 1.00 0.00 66 PHE A CA 17
ATOM 18387 C C . PHE A 1 66 ? -3.329 5.784 1.265 1.00 0.00 66 PHE A C 17
ATOM 18388 O O . PHE A 1 66 ? -4.277 6.105 0.548 1.00 0.00 66 PHE A O 17
ATOM 18405 N N . LEU A 1 67 ? -3.210 4.579 1.810 1.00 0.00 67 LEU A N 17
ATOM 18406 C CA . LEU A 1 67 ? -4.209 3.539 1.592 1.00 0.00 67 LEU A CA 17
ATOM 18407 C C . LEU A 1 67 ? -5.326 3.631 2.627 1.00 0.00 67 LEU A C 17
ATOM 18408 O O . LEU A 1 67 ? -5.161 4.250 3.678 1.00 0.00 67 LEU A O 17
ATOM 18424 N N . GLU A 1 68 ? -6.461 3.009 2.323 1.00 0.00 68 GLU A N 17
ATOM 18425 C CA . GLU A 1 68 ? -7.604 3.021 3.228 1.00 0.00 68 GLU A CA 17
ATOM 18426 C C . GLU A 1 68 ? -8.417 1.736 3.095 1.00 0.00 68 GLU A C 17
ATOM 18427 O O . GLU A 1 68 ? -8.795 1.341 1.993 1.00 0.00 68 GLU A O 17
ATOM 18439 N N . GLU A 1 69 ? -8.680 1.090 4.226 1.00 0.00 69 GLU A N 17
ATOM 18440 C CA . GLU A 1 69 ? -9.446 -0.151 4.235 1.00 0.00 69 GLU A CA 17
ATOM 18441 C C . GLU A 1 69 ? -10.730 -0.003 3.425 1.00 0.00 69 GLU A C 17
ATOM 18442 O O . GLU A 1 69 ? -11.582 0.829 3.736 1.00 0.00 69 GLU A O 17
ATOM 18454 N N . VAL A 1 70 ? -10.862 -0.817 2.382 1.00 0.00 70 VAL A N 17
ATOM 18455 C CA . VAL A 1 70 ? -12.041 -0.779 1.526 1.00 0.00 70 VAL A CA 17
ATOM 18456 C C . VAL A 1 70 ? -13.308 -1.066 2.323 1.00 0.00 70 VAL A C 17
ATOM 18457 O O . VAL A 1 70 ? -13.353 -2.002 3.122 1.00 0.00 70 VAL A O 17
ATOM 18470 N N . SER A 1 71 ? -14.338 -0.255 2.100 1.00 0.00 71 SER A N 17
ATOM 18471 C CA . SER A 1 71 ? -15.606 -0.420 2.800 1.00 0.00 71 SER A CA 17
ATOM 18472 C C . SER A 1 71 ? -16.717 0.360 2.103 1.00 0.00 71 SER A C 17
ATOM 18473 O O . SER A 1 71 ? -16.454 1.237 1.281 1.00 0.00 71 SER A O 17
ATOM 18481 N N . GLY A 1 72 ? -17.961 0.033 2.439 1.00 0.00 72 GLY A N 17
ATOM 18482 C CA . GLY A 1 72 ? -19.094 0.711 1.837 1.00 0.00 72 GLY A CA 17
ATOM 18483 C C . GLY A 1 72 ? -20.339 -0.154 1.807 1.00 0.00 72 GLY A C 17
ATOM 18484 O O . GLY A 1 72 ? -20.833 -0.603 2.841 1.00 0.00 72 GLY A O 17
ATOM 18488 N N . PRO A 1 73 ? -20.866 -0.397 0.598 1.00 0.00 73 PRO A N 17
ATOM 18489 C CA . PRO A 1 73 ? -22.069 -1.215 0.409 1.00 0.00 73 PRO A CA 17
ATOM 18490 C C . PRO A 1 73 ? -21.819 -2.689 0.706 1.00 0.00 73 PRO A C 17
ATOM 18491 O O . PRO A 1 73 ? -20.674 -3.138 0.754 1.00 0.00 73 PRO A O 17
ATOM 18502 N N . SER A 1 74 ? -22.899 -3.439 0.904 1.00 0.00 74 SER A N 17
ATOM 18503 C CA . SER A 1 74 ? -22.797 -4.863 1.199 1.00 0.00 74 SER A CA 17
ATOM 18504 C C . SER A 1 74 ? -22.736 -5.682 -0.087 1.00 0.00 74 SER A C 17
ATOM 18505 O O . SER A 1 74 ? -23.766 -6.067 -0.640 1.00 0.00 74 SER A O 17
ATOM 18513 N N . SER A 1 75 ? -21.521 -5.944 -0.557 1.00 0.00 75 SER A N 17
ATOM 18514 C CA . SER A 1 75 ? -21.324 -6.714 -1.780 1.00 0.00 75 SER A CA 17
ATOM 18515 C C . SER A 1 75 ? -19.905 -7.270 -1.849 1.00 0.00 75 SER A C 17
ATOM 18516 O O . SER A 1 75 ? -19.030 -6.867 -1.085 1.00 0.00 75 SER A O 17
ATOM 18524 N N . GLY A 1 76 ? -19.685 -8.201 -2.773 1.00 0.00 76 GLY A N 17
ATOM 18525 C CA . GLY A 1 76 ? -18.372 -8.799 -2.926 1.00 0.00 76 GLY A CA 17
ATOM 18526 C C . GLY A 1 76 ? -18.422 -10.314 -2.937 1.00 0.00 76 GLY A C 17
ATOM 18527 O O . GLY A 1 76 ? -17.406 -10.977 -2.727 1.00 0.00 76 GLY A O 17
ATOM 18531 N N . GLY A 1 1 ? -10.478 -24.548 7.005 1.00 0.00 1 GLY A N 18
ATOM 18532 C CA . GLY A 1 1 ? -10.018 -23.381 7.734 1.00 0.00 1 GLY A CA 18
ATOM 18533 C C . GLY A 1 1 ? -8.538 -23.445 8.055 1.00 0.00 1 GLY A C 18
ATOM 18534 O O . GLY A 1 1 ? -8.153 -23.597 9.215 1.00 0.00 1 GLY A O 18
ATOM 18538 N N . SER A 1 2 ? -7.705 -23.328 7.026 1.00 0.00 2 SER A N 18
ATOM 18539 C CA . SER A 1 2 ? -6.259 -23.379 7.203 1.00 0.00 2 SER A CA 18
ATOM 18540 C C . SER A 1 2 ? -5.653 -21.980 7.132 1.00 0.00 2 SER A C 18
ATOM 18541 O O . SER A 1 2 ? -5.255 -21.518 6.062 1.00 0.00 2 SER A O 18
ATOM 18549 N N . SER A 1 3 ? -5.588 -21.311 8.278 1.00 0.00 3 SER A N 18
ATOM 18550 C CA . SER A 1 3 ? -5.036 -19.963 8.346 1.00 0.00 3 SER A CA 18
ATOM 18551 C C . SER A 1 3 ? -3.716 -19.878 7.586 1.00 0.00 3 SER A C 18
ATOM 18552 O O . SER A 1 3 ? -2.753 -20.572 7.911 1.00 0.00 3 SER A O 18
ATOM 18560 N N . GLY A 1 4 ? -3.680 -19.022 6.569 1.00 0.00 4 GLY A N 18
ATOM 18561 C CA . GLY A 1 4 ? -2.475 -18.861 5.777 1.00 0.00 4 GLY A CA 18
ATOM 18562 C C . GLY A 1 4 ? -2.187 -17.409 5.448 1.00 0.00 4 GLY A C 18
ATOM 18563 O O . GLY A 1 4 ? -2.255 -16.543 6.319 1.00 0.00 4 GLY A O 18
ATOM 18567 N N . SER A 1 5 ? -1.862 -17.143 4.186 1.00 0.00 5 SER A N 18
ATOM 18568 C CA . SER A 1 5 ? -1.557 -15.788 3.745 1.00 0.00 5 SER A CA 18
ATOM 18569 C C . SER A 1 5 ? -2.838 -14.995 3.500 1.00 0.00 5 SER A C 18
ATOM 18570 O O . SER A 1 5 ? -3.466 -15.118 2.449 1.00 0.00 5 SER A O 18
ATOM 18578 N N . SER A 1 6 ? -3.219 -14.182 4.480 1.00 0.00 6 SER A N 18
ATOM 18579 C CA . SER A 1 6 ? -4.427 -13.371 4.374 1.00 0.00 6 SER A CA 18
ATOM 18580 C C . SER A 1 6 ? -4.078 -11.895 4.213 1.00 0.00 6 SER A C 18
ATOM 18581 O O . SER A 1 6 ? -3.156 -11.390 4.853 1.00 0.00 6 SER A O 18
ATOM 18589 N N . GLY A 1 7 ? -4.823 -11.207 3.353 1.00 0.00 7 GLY A N 18
ATOM 18590 C CA . GLY A 1 7 ? -4.577 -9.796 3.121 1.00 0.00 7 GLY A CA 18
ATOM 18591 C C . GLY A 1 7 ? -5.858 -9.009 2.925 1.00 0.00 7 GLY A C 18
ATOM 18592 O O . GLY A 1 7 ? -6.929 -9.589 2.744 1.00 0.00 7 GLY A O 18
ATOM 18596 N N . ARG A 1 8 ? -5.749 -7.685 2.963 1.00 0.00 8 ARG A N 18
ATOM 18597 C CA . ARG A 1 8 ? -6.908 -6.818 2.791 1.00 0.00 8 ARG A CA 18
ATOM 18598 C C . ARG A 1 8 ? -6.744 -5.929 1.561 1.00 0.00 8 ARG A C 18
ATOM 18599 O O . ARG A 1 8 ? -5.635 -5.512 1.228 1.00 0.00 8 ARG A O 18
ATOM 18620 N N . ARG A 1 9 ? -7.856 -5.644 0.891 1.00 0.00 9 ARG A N 18
ATOM 18621 C CA . ARG A 1 9 ? -7.835 -4.806 -0.302 1.00 0.00 9 ARG A CA 18
ATOM 18622 C C . ARG A 1 9 ? -7.994 -3.333 0.065 1.00 0.00 9 ARG A C 18
ATOM 18623 O O . ARG A 1 9 ? -9.094 -2.876 0.375 1.00 0.00 9 ARG A O 18
ATOM 18644 N N . MET A 1 10 ? -6.889 -2.597 0.028 1.00 0.00 10 MET A N 18
ATOM 18645 C CA . MET A 1 10 ? -6.906 -1.176 0.356 1.00 0.00 10 MET A CA 18
ATOM 18646 C C . MET A 1 10 ? -7.022 -0.328 -0.907 1.00 0.00 10 MET A C 18
ATOM 18647 O O . MET A 1 10 ? -6.526 -0.706 -1.968 1.00 0.00 10 MET A O 18
ATOM 18661 N N . VAL A 1 11 ? -7.681 0.820 -0.785 1.00 0.00 11 VAL A N 18
ATOM 18662 C CA . VAL A 1 11 ? -7.861 1.722 -1.916 1.00 0.00 11 VAL A CA 18
ATOM 18663 C C . VAL A 1 11 ? -7.011 2.978 -1.759 1.00 0.00 11 VAL A C 18
ATOM 18664 O O . VAL A 1 11 ? -7.114 3.688 -0.760 1.00 0.00 11 VAL A O 18
ATOM 18677 N N . ALA A 1 12 ? -6.171 3.245 -2.753 1.00 0.00 12 ALA A N 18
ATOM 18678 C CA . ALA A 1 12 ? -5.304 4.417 -2.727 1.00 0.00 12 ALA A CA 18
ATOM 18679 C C . ALA A 1 12 ? -6.121 5.701 -2.638 1.00 0.00 12 ALA A C 18
ATOM 18680 O O . ALA A 1 12 ? -6.802 6.083 -3.591 1.00 0.00 12 ALA A O 18
ATOM 18687 N N . LEU A 1 13 ? -6.049 6.365 -1.490 1.00 0.00 13 LEU A N 18
ATOM 18688 C CA . LEU A 1 13 ? -6.782 7.607 -1.276 1.00 0.00 13 LEU A CA 18
ATOM 18689 C C . LEU A 1 13 ? -6.139 8.758 -2.043 1.00 0.00 13 LEU A C 18
ATOM 18690 O O . LEU A 1 13 ? -6.812 9.714 -2.428 1.00 0.00 13 LEU A O 18
ATOM 18706 N N . TYR A 1 14 ? -4.832 8.658 -2.264 1.00 0.00 14 TYR A N 18
ATOM 18707 C CA . TYR A 1 14 ? -4.098 9.690 -2.985 1.00 0.00 14 TYR A CA 18
ATOM 18708 C C . TYR A 1 14 ? -2.887 9.099 -3.700 1.00 0.00 14 TYR A C 18
ATOM 18709 O O . TYR A 1 14 ? -2.077 8.395 -3.096 1.00 0.00 14 TYR A O 18
ATOM 18727 N N . ASP A 1 15 ? -2.771 9.389 -4.991 1.00 0.00 15 ASP A N 18
ATOM 18728 C CA . ASP A 1 15 ? -1.659 8.888 -5.791 1.00 0.00 15 ASP A CA 18
ATOM 18729 C C . ASP A 1 15 ? -0.338 9.048 -5.045 1.00 0.00 15 ASP A C 18
ATOM 18730 O O . ASP A 1 15 ? 0.062 10.161 -4.702 1.00 0.00 15 ASP A O 18
ATOM 18739 N N . TYR A 1 16 ? 0.334 7.929 -4.796 1.00 0.00 16 TYR A N 18
ATOM 18740 C CA . TYR A 1 16 ? 1.608 7.945 -4.087 1.00 0.00 16 TYR A CA 18
ATOM 18741 C C . TYR A 1 16 ? 2.776 8.017 -5.067 1.00 0.00 16 TYR A C 18
ATOM 18742 O O . TYR A 1 16 ? 2.601 7.835 -6.272 1.00 0.00 16 TYR A O 18
ATOM 18760 N N . ASP A 1 17 ? 3.966 8.282 -4.540 1.00 0.00 17 ASP A N 18
ATOM 18761 C CA . ASP A 1 17 ? 5.164 8.376 -5.366 1.00 0.00 17 ASP A CA 18
ATOM 18762 C C . ASP A 1 17 ? 6.421 8.181 -4.525 1.00 0.00 17 ASP A C 18
ATOM 18763 O O . ASP A 1 17 ? 6.836 9.062 -3.771 1.00 0.00 17 ASP A O 18
ATOM 18772 N N . PRO A 1 18 ? 7.042 6.999 -4.653 1.00 0.00 18 PRO A N 18
ATOM 18773 C CA . PRO A 1 18 ? 8.261 6.660 -3.912 1.00 0.00 18 PRO A CA 18
ATOM 18774 C C . PRO A 1 18 ? 9.470 7.458 -4.388 1.00 0.00 18 PRO A C 18
ATOM 18775 O O . PRO A 1 18 ? 10.497 7.509 -3.712 1.00 0.00 18 PRO A O 18
ATOM 18786 N N . ARG A 1 19 ? 9.340 8.081 -5.555 1.00 0.00 19 ARG A N 18
ATOM 18787 C CA . ARG A 1 19 ? 10.422 8.876 -6.122 1.00 0.00 19 ARG A CA 18
ATOM 18788 C C . ARG A 1 19 ? 10.304 10.337 -5.698 1.00 0.00 19 ARG A C 18
ATOM 18789 O O . ARG A 1 19 ? 11.189 11.146 -5.973 1.00 0.00 19 ARG A O 18
ATOM 18810 N N . GLU A 1 20 ? 9.204 10.665 -5.027 1.00 0.00 20 GLU A N 18
ATOM 18811 C CA . GLU A 1 20 ? 8.970 12.029 -4.567 1.00 0.00 20 GLU A CA 18
ATOM 18812 C C . GLU A 1 20 ? 8.848 12.077 -3.047 1.00 0.00 20 GLU A C 18
ATOM 18813 O O . GLU A 1 20 ? 9.621 12.756 -2.372 1.00 0.00 20 GLU A O 18
ATOM 18825 N N . SER A 1 21 ? 7.870 11.351 -2.514 1.00 0.00 21 SER A N 18
ATOM 18826 C CA . SER A 1 21 ? 7.642 11.313 -1.074 1.00 0.00 21 SER A CA 18
ATOM 18827 C C . SER A 1 21 ? 8.800 10.623 -0.359 1.00 0.00 21 SER A C 18
ATOM 18828 O O . SER A 1 21 ? 9.456 11.216 0.498 1.00 0.00 21 SER A O 18
ATOM 18836 N N . SER A 1 22 ? 9.046 9.368 -0.719 1.00 0.00 22 SER A N 18
ATOM 18837 C CA . SER A 1 22 ? 10.122 8.594 -0.110 1.00 0.00 22 SER A CA 18
ATOM 18838 C C . SER A 1 22 ? 11.464 9.298 -0.288 1.00 0.00 22 SER A C 18
ATOM 18839 O O . SER A 1 22 ? 11.730 9.935 -1.307 1.00 0.00 22 SER A O 18
ATOM 18847 N N . PRO A 1 23 ? 12.331 9.181 0.729 1.00 0.00 23 PRO A N 18
ATOM 18848 C CA . PRO A 1 23 ? 13.661 9.798 0.710 1.00 0.00 23 PRO A CA 18
ATOM 18849 C C . PRO A 1 23 ? 14.595 9.131 -0.293 1.00 0.00 23 PRO A C 18
ATOM 18850 O O . PRO A 1 23 ? 15.788 9.430 -0.338 1.00 0.00 23 PRO A O 18
ATOM 18861 N N . ASN A 1 24 ? 14.045 8.226 -1.096 1.00 0.00 24 ASN A N 18
ATOM 18862 C CA . ASN A 1 24 ? 14.831 7.516 -2.099 1.00 0.00 24 ASN A CA 18
ATOM 18863 C C . ASN A 1 24 ? 15.707 6.450 -1.449 1.00 0.00 24 ASN A C 18
ATOM 18864 O O . ASN A 1 24 ? 16.867 6.273 -1.821 1.00 0.00 24 ASN A O 18
ATOM 18875 N N . VAL A 1 25 ? 15.143 5.741 -0.477 1.00 0.00 25 VAL A N 18
ATOM 18876 C CA . VAL A 1 25 ? 15.871 4.690 0.225 1.00 0.00 25 VAL A CA 18
ATOM 18877 C C . VAL A 1 25 ? 15.452 3.309 -0.267 1.00 0.00 25 VAL A C 18
ATOM 18878 O O . VAL A 1 25 ? 14.528 2.701 0.274 1.00 0.00 25 VAL A O 18
ATOM 18891 N N . ASP A 1 26 ? 16.137 2.819 -1.294 1.00 0.00 26 ASP A N 18
ATOM 18892 C CA . ASP A 1 26 ? 15.837 1.508 -1.858 1.00 0.00 26 ASP A CA 18
ATOM 18893 C C . ASP A 1 26 ? 14.402 1.454 -2.372 1.00 0.00 26 ASP A C 18
ATOM 18894 O O . ASP A 1 26 ? 13.734 0.425 -2.269 1.00 0.00 26 ASP A O 18
ATOM 18903 N N . VAL A 1 27 ? 13.934 2.568 -2.925 1.00 0.00 27 VAL A N 18
ATOM 18904 C CA . VAL A 1 27 ? 12.578 2.647 -3.455 1.00 0.00 27 VAL A CA 18
ATOM 18905 C C . VAL A 1 27 ? 12.313 1.528 -4.456 1.00 0.00 27 VAL A C 18
ATOM 18906 O O . VAL A 1 27 ? 11.165 1.251 -4.802 1.00 0.00 27 VAL A O 18
ATOM 18919 N N . GLU A 1 28 ? 13.383 0.888 -4.917 1.00 0.00 28 GLU A N 18
ATOM 18920 C CA . GLU A 1 28 ? 13.265 -0.201 -5.879 1.00 0.00 28 GLU A CA 18
ATOM 18921 C C . GLU A 1 28 ? 12.195 -1.198 -5.444 1.00 0.00 28 GLU A C 18
ATOM 18922 O O . GLU A 1 28 ? 11.570 -1.856 -6.275 1.00 0.00 28 GLU A O 18
ATOM 18934 N N . ALA A 1 29 ? 11.992 -1.304 -4.135 1.00 0.00 29 ALA A N 18
ATOM 18935 C CA . ALA A 1 29 ? 10.997 -2.219 -3.588 1.00 0.00 29 ALA A CA 18
ATOM 18936 C C . ALA A 1 29 ? 9.648 -1.528 -3.422 1.00 0.00 29 ALA A C 18
ATOM 18937 O O . ALA A 1 29 ? 8.599 -2.146 -3.599 1.00 0.00 29 ALA A O 18
ATOM 18944 N N . GLU A 1 30 ? 9.685 -0.244 -3.080 1.00 0.00 30 GLU A N 18
ATOM 18945 C CA . GLU A 1 30 ? 8.464 0.529 -2.888 1.00 0.00 30 GLU A CA 18
ATOM 18946 C C . GLU A 1 30 ? 7.535 0.387 -4.090 1.00 0.00 30 GLU A C 18
ATOM 18947 O O . GLU A 1 30 ? 7.985 0.166 -5.215 1.00 0.00 30 GLU A O 18
ATOM 18959 N N . LEU A 1 31 ? 6.235 0.515 -3.844 1.00 0.00 31 LEU A N 18
ATOM 18960 C CA . LEU A 1 31 ? 5.241 0.400 -4.906 1.00 0.00 31 LEU A CA 18
ATOM 18961 C C . LEU A 1 31 ? 4.686 1.770 -5.282 1.00 0.00 31 LEU A C 18
ATOM 18962 O O . LEU A 1 31 ? 4.305 2.558 -4.416 1.00 0.00 31 LEU A O 18
ATOM 18978 N N . THR A 1 32 ? 4.641 2.048 -6.581 1.00 0.00 32 THR A N 18
ATOM 18979 C CA . THR A 1 32 ? 4.131 3.322 -7.073 1.00 0.00 32 THR A CA 18
ATOM 18980 C C . THR A 1 32 ? 2.717 3.173 -7.623 1.00 0.00 32 THR A C 18
ATOM 18981 O O . THR A 1 32 ? 2.527 2.852 -8.796 1.00 0.00 32 THR A O 18
ATOM 18992 N N . PHE A 1 33 ? 1.727 3.410 -6.768 1.00 0.00 33 PHE A N 18
ATOM 18993 C CA . PHE A 1 33 ? 0.329 3.301 -7.169 1.00 0.00 33 PHE A CA 18
ATOM 18994 C C . PHE A 1 33 ? -0.283 4.682 -7.384 1.00 0.00 33 PHE A C 18
ATOM 18995 O O . PHE A 1 33 ? 0.372 5.704 -7.172 1.00 0.00 33 PHE A O 18
ATOM 19012 N N . CYS A 1 34 ? -1.542 4.705 -7.807 1.00 0.00 34 CYS A N 18
ATOM 19013 C CA . CYS A 1 34 ? -2.244 5.960 -8.053 1.00 0.00 34 CYS A CA 18
ATOM 19014 C C . CYS A 1 34 ? -3.602 5.969 -7.359 1.00 0.00 34 CYS A C 18
ATOM 19015 O O . CYS A 1 34 ? -4.088 4.931 -6.907 1.00 0.00 34 CYS A O 18
ATOM 19023 N N . THR A 1 35 ? -4.211 7.147 -7.276 1.00 0.00 35 THR A N 18
ATOM 19024 C CA . THR A 1 35 ? -5.511 7.292 -6.635 1.00 0.00 35 THR A CA 18
ATOM 19025 C C . THR A 1 35 ? -6.503 6.263 -7.164 1.00 0.00 35 THR A C 18
ATOM 19026 O O . THR A 1 35 ? -6.758 6.193 -8.366 1.00 0.00 35 THR A O 18
ATOM 19037 N N . GLY A 1 36 ? -7.062 5.465 -6.259 1.00 0.00 36 GLY A N 18
ATOM 19038 C CA . GLY A 1 36 ? -8.020 4.450 -6.655 1.00 0.00 36 GLY A CA 18
ATOM 19039 C C . GLY A 1 36 ? -7.398 3.071 -6.752 1.00 0.00 36 GLY A C 18
ATOM 19040 O O . GLY A 1 36 ? -8.037 2.070 -6.429 1.00 0.00 36 GLY A O 18
ATOM 19044 N N . ASP A 1 37 ? -6.148 3.018 -7.200 1.00 0.00 37 ASP A N 18
ATOM 19045 C CA . ASP A 1 37 ? -5.439 1.752 -7.340 1.00 0.00 37 ASP A CA 18
ATOM 19046 C C . ASP A 1 37 ? -5.564 0.916 -6.070 1.00 0.00 37 ASP A C 18
ATOM 19047 O O . ASP A 1 37 ? -5.134 1.334 -4.995 1.00 0.00 37 ASP A O 18
ATOM 19056 N N . ILE A 1 38 ? -6.157 -0.266 -6.202 1.00 0.00 38 ILE A N 18
ATOM 19057 C CA . ILE A 1 38 ? -6.339 -1.160 -5.065 1.00 0.00 38 ILE A CA 18
ATOM 19058 C C . ILE A 1 38 ? -5.093 -2.008 -4.828 1.00 0.00 38 ILE A C 18
ATOM 19059 O O . ILE A 1 38 ? -4.516 -2.556 -5.767 1.00 0.00 38 ILE A O 18
ATOM 19075 N N . ILE A 1 39 ? -4.686 -2.112 -3.567 1.00 0.00 39 ILE A N 18
ATOM 19076 C CA . ILE A 1 39 ? -3.512 -2.896 -3.207 1.00 0.00 39 ILE A CA 18
ATOM 19077 C C . ILE A 1 39 ? -3.827 -3.871 -2.078 1.00 0.00 39 ILE A C 18
ATOM 19078 O O . ILE A 1 39 ? -4.403 -3.493 -1.058 1.00 0.00 39 ILE A O 18
ATOM 19094 N N . THR A 1 40 ? -3.443 -5.130 -2.267 1.00 0.00 40 THR A N 18
ATOM 19095 C CA . THR A 1 40 ? -3.684 -6.161 -1.266 1.00 0.00 40 THR A CA 18
ATOM 19096 C C . THR A 1 40 ? -2.518 -6.261 -0.289 1.00 0.00 40 THR A C 18
ATOM 19097 O O . THR A 1 40 ? -1.513 -6.914 -0.571 1.00 0.00 40 THR A O 18
ATOM 19108 N N . VAL A 1 41 ? -2.659 -5.611 0.862 1.00 0.00 41 VAL A N 18
ATOM 19109 C CA . VAL A 1 41 ? -1.618 -5.629 1.883 1.00 0.00 41 VAL A CA 18
ATOM 19110 C C . VAL A 1 41 ? -1.651 -6.929 2.679 1.00 0.00 41 VAL A C 18
ATOM 19111 O O . VAL A 1 41 ? -2.690 -7.581 2.780 1.00 0.00 41 VAL A O 18
ATOM 19124 N N . PHE A 1 42 ? -0.506 -7.299 3.244 1.00 0.00 42 PHE A N 18
ATOM 19125 C CA . PHE A 1 42 ? -0.403 -8.522 4.032 1.00 0.00 42 PHE A CA 18
ATOM 19126 C C . PHE A 1 42 ? 0.352 -8.268 5.333 1.00 0.00 42 PHE A C 18
ATOM 19127 O O . PHE A 1 42 ? 1.553 -8.002 5.325 1.00 0.00 42 PHE A O 18
ATOM 19144 N N . GLY A 1 43 ? -0.362 -8.353 6.451 1.00 0.00 43 GLY A N 18
ATOM 19145 C CA . GLY A 1 43 ? 0.256 -8.129 7.745 1.00 0.00 43 GLY A CA 18
ATOM 19146 C C . GLY A 1 43 ? 0.078 -6.706 8.234 1.00 0.00 43 GLY A C 18
ATOM 19147 O O . GLY A 1 43 ? -0.421 -5.850 7.505 1.00 0.00 43 GLY A O 18
ATOM 19151 N N . GLU A 1 44 ? 0.487 -6.452 9.474 1.00 0.00 44 GLU A N 18
ATOM 19152 C CA . GLU A 1 44 ? 0.367 -5.122 10.060 1.00 0.00 44 GLU A CA 18
ATOM 19153 C C . GLU A 1 44 ? 1.614 -4.289 9.778 1.00 0.00 44 GLU A C 18
ATOM 19154 O O . GLU A 1 44 ? 2.653 -4.821 9.385 1.00 0.00 44 GLU A O 18
ATOM 19166 N N . ILE A 1 45 ? 1.503 -2.981 9.980 1.00 0.00 45 ILE A N 18
ATOM 19167 C CA . ILE A 1 45 ? 2.621 -2.074 9.748 1.00 0.00 45 ILE A CA 18
ATOM 19168 C C . ILE A 1 45 ? 3.847 -2.498 10.550 1.00 0.00 45 ILE A C 18
ATOM 19169 O O . ILE A 1 45 ? 3.726 -3.091 11.621 1.00 0.00 45 ILE A O 18
ATOM 19185 N N . ASP A 1 46 ? 5.027 -2.187 10.024 1.00 0.00 46 ASP A N 18
ATOM 19186 C CA . ASP A 1 46 ? 6.276 -2.532 10.691 1.00 0.00 46 ASP A CA 18
ATOM 19187 C C . ASP A 1 46 ? 6.988 -1.280 11.194 1.00 0.00 46 ASP A C 18
ATOM 19188 O O . ASP A 1 46 ? 6.451 -0.176 11.114 1.00 0.00 46 ASP A O 18
ATOM 19197 N N . GLU A 1 47 ? 8.198 -1.461 11.715 1.00 0.00 47 GLU A N 18
ATOM 19198 C CA . GLU A 1 47 ? 8.981 -0.346 12.233 1.00 0.00 47 GLU A CA 18
ATOM 19199 C C . GLU A 1 47 ? 9.069 0.780 11.206 1.00 0.00 47 GLU A C 18
ATOM 19200 O O . GLU A 1 47 ? 8.962 1.957 11.550 1.00 0.00 47 GLU A O 18
ATOM 19212 N N . ASP A 1 48 ? 9.267 0.409 9.946 1.00 0.00 48 ASP A N 18
ATOM 19213 C CA . ASP A 1 48 ? 9.370 1.387 8.869 1.00 0.00 48 ASP A CA 18
ATOM 19214 C C . ASP A 1 48 ? 8.108 2.240 8.787 1.00 0.00 48 ASP A C 18
ATOM 19215 O O . ASP A 1 48 ? 8.147 3.381 8.328 1.00 0.00 48 ASP A O 18
ATOM 19224 N N . GLY A 1 49 ? 6.989 1.678 9.235 1.00 0.00 49 GLY A N 18
ATOM 19225 C CA . GLY A 1 49 ? 5.731 2.402 9.202 1.00 0.00 49 GLY A CA 18
ATOM 19226 C C . GLY A 1 49 ? 5.018 2.265 7.872 1.00 0.00 49 GLY A C 18
ATOM 19227 O O . GLY A 1 49 ? 4.208 3.116 7.503 1.00 0.00 49 GLY A O 18
ATOM 19231 N N . PHE A 1 50 ? 5.320 1.193 7.148 1.00 0.00 50 PHE A N 18
ATOM 19232 C CA . PHE A 1 50 ? 4.704 0.949 5.848 1.00 0.00 50 PHE A CA 18
ATOM 19233 C C . PHE A 1 50 ? 4.044 -0.426 5.809 1.00 0.00 50 PHE A C 18
ATOM 19234 O O . PHE A 1 50 ? 4.186 -1.222 6.738 1.00 0.00 50 PHE A O 18
ATOM 19251 N N . TYR A 1 51 ? 3.322 -0.698 4.728 1.00 0.00 51 TYR A N 18
ATOM 19252 C CA . TYR A 1 51 ? 2.637 -1.975 4.568 1.00 0.00 51 TYR A CA 18
ATOM 19253 C C . TYR A 1 51 ? 3.289 -2.809 3.468 1.00 0.00 51 TYR A C 18
ATOM 19254 O O . TYR A 1 51 ? 4.097 -2.305 2.688 1.00 0.00 51 TYR A O 18
ATOM 19272 N N . TYR A 1 52 ? 2.930 -4.086 3.413 1.00 0.00 52 TYR A N 18
ATOM 19273 C CA . TYR A 1 52 ? 3.480 -4.992 2.411 1.00 0.00 52 TYR A CA 18
ATOM 19274 C C . TYR A 1 52 ? 2.366 -5.684 1.632 1.00 0.00 52 TYR A C 18
ATOM 19275 O O . TYR A 1 52 ? 1.768 -6.649 2.106 1.00 0.00 52 TYR A O 18
ATOM 19293 N N . GLY A 1 53 ? 2.092 -5.183 0.431 1.00 0.00 53 GLY A N 18
ATOM 19294 C CA . GLY A 1 53 ? 1.051 -5.764 -0.396 1.00 0.00 53 GLY A CA 18
ATOM 19295 C C . GLY A 1 53 ? 1.493 -5.960 -1.833 1.00 0.00 53 GLY A C 18
ATOM 19296 O O . GLY A 1 53 ? 2.627 -5.640 -2.188 1.00 0.00 53 GLY A O 18
ATOM 19300 N N . GLU A 1 54 ? 0.597 -6.488 -2.660 1.00 0.00 54 GLU A N 18
ATOM 19301 C CA . GLU A 1 54 ? 0.903 -6.728 -4.065 1.00 0.00 54 GLU A CA 18
ATOM 19302 C C . GLU A 1 54 ? 0.071 -5.819 -4.966 1.00 0.00 54 GLU A C 18
ATOM 19303 O O . GLU A 1 54 ? -1.022 -5.389 -4.594 1.00 0.00 54 GLU A O 18
ATOM 19315 N N . LEU A 1 55 ? 0.595 -5.531 -6.152 1.00 0.00 55 LEU A N 18
ATOM 19316 C CA . LEU A 1 55 ? -0.098 -4.673 -7.107 1.00 0.00 55 LEU A CA 18
ATOM 19317 C C . LEU A 1 55 ? 0.391 -4.935 -8.528 1.00 0.00 55 LEU A C 18
ATOM 19318 O O . LEU A 1 55 ? 1.591 -5.044 -8.772 1.00 0.00 55 LEU A O 18
ATOM 19334 N N . ASN A 1 56 ? -0.549 -5.032 -9.463 1.00 0.00 56 ASN A N 18
ATOM 19335 C CA . ASN A 1 56 ? -0.214 -5.279 -10.861 1.00 0.00 56 ASN A CA 18
ATOM 19336 C C . ASN A 1 56 ? 0.858 -6.358 -10.981 1.00 0.00 56 ASN A C 18
ATOM 19337 O O . ASN A 1 56 ? 1.720 -6.297 -11.856 1.00 0.00 56 ASN A O 18
ATOM 19348 N N . GLY A 1 57 ? 0.796 -7.347 -10.094 1.00 0.00 57 GLY A N 18
ATOM 19349 C CA . GLY A 1 57 ? 1.766 -8.426 -10.118 1.00 0.00 57 GLY A CA 18
ATOM 19350 C C . GLY A 1 57 ? 3.116 -8.004 -9.575 1.00 0.00 57 GLY A C 18
ATOM 19351 O O . GLY A 1 57 ? 4.152 -8.508 -10.009 1.00 0.00 57 GLY A O 18
ATOM 19355 N N . GLN A 1 58 ? 3.106 -7.076 -8.624 1.00 0.00 58 GLN A N 18
ATOM 19356 C CA . GLN A 1 58 ? 4.340 -6.585 -8.022 1.00 0.00 58 GLN A CA 18
ATOM 19357 C C . GLN A 1 58 ? 4.225 -6.540 -6.502 1.00 0.00 58 GLN A C 18
ATOM 19358 O O . GLN A 1 58 ? 3.223 -6.075 -5.958 1.00 0.00 58 GLN A O 18
ATOM 19372 N N . LYS A 1 59 ? 5.256 -7.026 -5.821 1.00 0.00 59 LYS A N 18
ATOM 19373 C CA . LYS A 1 59 ? 5.273 -7.042 -4.363 1.00 0.00 59 LYS A CA 18
ATOM 19374 C C . LYS A 1 59 ? 6.266 -6.020 -3.819 1.00 0.00 59 LYS A C 18
ATOM 19375 O O . LYS A 1 59 ? 7.456 -6.072 -4.126 1.00 0.00 59 LYS A O 18
ATOM 19394 N N . GLY A 1 60 ? 5.768 -5.091 -3.008 1.00 0.00 60 GLY A N 18
ATOM 19395 C CA . GLY A 1 60 ? 6.626 -4.071 -2.434 1.00 0.00 60 GLY A CA 18
ATOM 19396 C C . GLY A 1 60 ? 6.049 -3.475 -1.165 1.00 0.00 60 GLY A C 18
ATOM 19397 O O . GLY A 1 60 ? 5.355 -4.157 -0.410 1.00 0.00 60 GLY A O 18
ATOM 19401 N N . LEU A 1 61 ? 6.337 -2.201 -0.927 1.00 0.00 61 LEU A N 18
ATOM 19402 C CA . LEU A 1 61 ? 5.844 -1.513 0.260 1.00 0.00 61 LEU A CA 18
ATOM 19403 C C . LEU A 1 61 ? 4.826 -0.440 -0.115 1.00 0.00 61 LEU A C 18
ATOM 19404 O O . LEU A 1 61 ? 4.853 0.096 -1.223 1.00 0.00 61 LEU A O 18
ATOM 19420 N N . VAL A 1 62 ? 3.930 -0.129 0.817 1.00 0.00 62 VAL A N 18
ATOM 19421 C CA . VAL A 1 62 ? 2.906 0.882 0.585 1.00 0.00 62 VAL A CA 18
ATOM 19422 C C . VAL A 1 62 ? 2.578 1.636 1.869 1.00 0.00 62 VAL A C 18
ATOM 19423 O O . VAL A 1 62 ? 2.306 1.043 2.914 1.00 0.00 62 VAL A O 18
ATOM 19436 N N . PRO A 1 63 ? 2.602 2.974 1.793 1.00 0.00 63 PRO A N 18
ATOM 19437 C CA . PRO A 1 63 ? 2.308 3.839 2.940 1.00 0.00 63 PRO A CA 18
ATOM 19438 C C . PRO A 1 63 ? 0.838 3.791 3.340 1.00 0.00 63 PRO A C 18
ATOM 19439 O O . PRO A 1 63 ? -0.043 4.119 2.544 1.00 0.00 63 PRO A O 18
ATOM 19450 N N . SER A 1 64 ? 0.579 3.381 4.577 1.00 0.00 64 SER A N 18
ATOM 19451 C CA . SER A 1 64 ? -0.786 3.287 5.082 1.00 0.00 64 SER A CA 18
ATOM 19452 C C . SER A 1 64 ? -1.485 4.641 5.012 1.00 0.00 64 SER A C 18
ATOM 19453 O O . SER A 1 64 ? -2.713 4.719 5.009 1.00 0.00 64 SER A O 18
ATOM 19461 N N . ASN A 1 65 ? -0.693 5.707 4.957 1.00 0.00 65 ASN A N 18
ATOM 19462 C CA . ASN A 1 65 ? -1.234 7.059 4.888 1.00 0.00 65 ASN A CA 18
ATOM 19463 C C . ASN A 1 65 ? -1.783 7.355 3.495 1.00 0.00 65 ASN A C 18
ATOM 19464 O O . ASN A 1 65 ? -2.268 8.455 3.229 1.00 0.00 65 ASN A O 18
ATOM 19475 N N . PHE A 1 66 ? -1.701 6.367 2.611 1.00 0.00 66 PHE A N 18
ATOM 19476 C CA . PHE A 1 66 ? -2.189 6.521 1.245 1.00 0.00 66 PHE A CA 18
ATOM 19477 C C . PHE A 1 66 ? -3.111 5.367 0.863 1.00 0.00 66 PHE A C 18
ATOM 19478 O O . PHE A 1 66 ? -3.255 5.035 -0.315 1.00 0.00 66 PHE A O 18
ATOM 19495 N N . LEU A 1 67 ? -3.733 4.757 1.866 1.00 0.00 67 LEU A N 18
ATOM 19496 C CA . LEU A 1 67 ? -4.641 3.639 1.637 1.00 0.00 67 LEU A CA 18
ATOM 19497 C C . LEU A 1 67 ? -5.826 3.696 2.596 1.00 0.00 67 LEU A C 18
ATOM 19498 O O . LEU A 1 67 ? -5.781 4.386 3.613 1.00 0.00 67 LEU A O 18
ATOM 19514 N N . GLU A 1 68 ? -6.885 2.963 2.263 1.00 0.00 68 GLU A N 18
ATOM 19515 C CA . GLU A 1 68 ? -8.081 2.929 3.096 1.00 0.00 68 GLU A CA 18
ATOM 19516 C C . GLU A 1 68 ? -8.820 1.604 2.933 1.00 0.00 68 GLU A C 18
ATOM 19517 O O . GLU A 1 68 ? -9.308 1.283 1.850 1.00 0.00 68 GLU A O 18
ATOM 19529 N N . GLU A 1 69 ? -8.898 0.838 4.017 1.00 0.00 69 GLU A N 18
ATOM 19530 C CA . GLU A 1 69 ? -9.576 -0.452 3.994 1.00 0.00 69 GLU A CA 18
ATOM 19531 C C . GLU A 1 69 ? -10.882 -0.367 3.209 1.00 0.00 69 GLU A C 18
ATOM 19532 O O . GLU A 1 69 ? -11.751 0.450 3.516 1.00 0.00 69 GLU A O 18
ATOM 19544 N N . VAL A 1 70 ? -11.013 -1.215 2.195 1.00 0.00 70 VAL A N 18
ATOM 19545 C CA . VAL A 1 70 ? -12.213 -1.237 1.367 1.00 0.00 70 VAL A CA 18
ATOM 19546 C C . VAL A 1 70 ? -13.332 -2.021 2.041 1.00 0.00 70 VAL A C 18
ATOM 19547 O O . VAL A 1 70 ? -14.513 -1.738 1.837 1.00 0.00 70 VAL A O 18
ATOM 19560 N N . SER A 1 71 ? -12.954 -3.009 2.846 1.00 0.00 71 SER A N 18
ATOM 19561 C CA . SER A 1 71 ? -13.926 -3.838 3.549 1.00 0.00 71 SER A CA 18
ATOM 19562 C C . SER A 1 71 ? -14.445 -3.127 4.795 1.00 0.00 71 SER A C 18
ATOM 19563 O O . SER A 1 71 ? -13.683 -2.816 5.709 1.00 0.00 71 SER A O 18
ATOM 19571 N N . GLY A 1 72 ? -15.750 -2.873 4.824 1.00 0.00 72 GLY A N 18
ATOM 19572 C CA . GLY A 1 72 ? -16.350 -2.201 5.962 1.00 0.00 72 GLY A CA 18
ATOM 19573 C C . GLY A 1 72 ? -16.545 -3.128 7.146 1.00 0.00 72 GLY A C 18
ATOM 19574 O O . GLY A 1 72 ? -16.743 -4.333 6.992 1.00 0.00 72 GLY A O 18
ATOM 19578 N N . PRO A 1 73 ? -16.489 -2.562 8.361 1.00 0.00 73 PRO A N 18
ATOM 19579 C CA . PRO A 1 73 ? -16.657 -3.328 9.599 1.00 0.00 73 PRO A CA 18
ATOM 19580 C C . PRO A 1 73 ? -18.089 -3.819 9.787 1.00 0.00 73 PRO A C 18
ATOM 19581 O O . PRO A 1 73 ? -18.996 -3.407 9.064 1.00 0.00 73 PRO A O 18
ATOM 19592 N N . SER A 1 74 ? -18.284 -4.701 10.761 1.00 0.00 74 SER A N 18
ATOM 19593 C CA . SER A 1 74 ? -19.605 -5.251 11.042 1.00 0.00 74 SER A CA 18
ATOM 19594 C C . SER A 1 74 ? -20.690 -4.203 10.812 1.00 0.00 74 SER A C 18
ATOM 19595 O O . SER A 1 74 ? -20.796 -3.230 11.559 1.00 0.00 74 SER A O 18
ATOM 19603 N N . SER A 1 75 ? -21.493 -4.409 9.774 1.00 0.00 75 SER A N 18
ATOM 19604 C CA . SER A 1 75 ? -22.568 -3.481 9.442 1.00 0.00 75 SER A CA 18
ATOM 19605 C C . SER A 1 75 ? -23.447 -3.211 10.660 1.00 0.00 75 SER A C 18
ATOM 19606 O O . SER A 1 75 ? -23.366 -3.914 11.666 1.00 0.00 75 SER A O 18
ATOM 19614 N N . GLY A 1 76 ? -24.289 -2.187 10.558 1.00 0.00 76 GLY A N 18
ATOM 19615 C CA . GLY A 1 76 ? -25.173 -1.841 11.657 1.00 0.00 76 GLY A CA 18
ATOM 19616 C C . GLY A 1 76 ? -25.906 -3.046 12.212 1.00 0.00 76 GLY A C 18
ATOM 19617 O O . GLY A 1 76 ? -26.568 -3.773 11.472 1.00 0.00 76 GLY A O 18
ATOM 19621 N N . GLY A 1 1 ? -2.594 -20.855 15.204 1.00 0.00 1 GLY A N 19
ATOM 19622 C CA . GLY A 1 1 ? -3.077 -22.083 14.600 1.00 0.00 1 GLY A CA 19
ATOM 19623 C C . GLY A 1 1 ? -3.863 -21.834 13.328 1.00 0.00 1 GLY A C 19
ATOM 19624 O O . GLY A 1 1 ? -5.084 -21.675 13.366 1.00 0.00 1 GLY A O 19
ATOM 19628 N N . SER A 1 2 ? -3.164 -21.797 12.199 1.00 0.00 2 SER A N 19
ATOM 19629 C CA . SER A 1 2 ? -3.803 -21.560 10.910 1.00 0.00 2 SER A CA 19
ATOM 19630 C C . SER A 1 2 ? -4.897 -20.503 11.034 1.00 0.00 2 SER A C 19
ATOM 19631 O O . SER A 1 2 ? -5.970 -20.633 10.445 1.00 0.00 2 SER A O 19
ATOM 19639 N N . SER A 1 3 ? -4.616 -19.457 11.804 1.00 0.00 3 SER A N 19
ATOM 19640 C CA . SER A 1 3 ? -5.577 -18.379 12.009 1.00 0.00 3 SER A CA 19
ATOM 19641 C C . SER A 1 3 ? -5.119 -17.103 11.308 1.00 0.00 3 SER A C 19
ATOM 19642 O O . SER A 1 3 ? -3.957 -16.973 10.928 1.00 0.00 3 SER A O 19
ATOM 19650 N N . GLY A 1 4 ? -6.045 -16.163 11.140 1.00 0.00 4 GLY A N 19
ATOM 19651 C CA . GLY A 1 4 ? -5.718 -14.910 10.485 1.00 0.00 4 GLY A CA 19
ATOM 19652 C C . GLY A 1 4 ? -6.654 -14.596 9.335 1.00 0.00 4 GLY A C 19
ATOM 19653 O O . GLY A 1 4 ? -7.838 -14.931 9.380 1.00 0.00 4 GLY A O 19
ATOM 19657 N N . SER A 1 5 ? -6.124 -13.948 8.302 1.00 0.00 5 SER A N 19
ATOM 19658 C CA . SER A 1 5 ? -6.922 -13.584 7.137 1.00 0.00 5 SER A CA 19
ATOM 19659 C C . SER A 1 5 ? -6.039 -13.422 5.903 1.00 0.00 5 SER A C 19
ATOM 19660 O O . SER A 1 5 ? -5.002 -12.762 5.951 1.00 0.00 5 SER A O 19
ATOM 19668 N N . SER A 1 6 ? -6.460 -14.031 4.799 1.00 0.00 6 SER A N 19
ATOM 19669 C CA . SER A 1 6 ? -5.707 -13.959 3.552 1.00 0.00 6 SER A CA 19
ATOM 19670 C C . SER A 1 6 ? -5.061 -12.586 3.386 1.00 0.00 6 SER A C 19
ATOM 19671 O O . SER A 1 6 ? -3.845 -12.474 3.238 1.00 0.00 6 SER A O 19
ATOM 19679 N N . GLY A 1 7 ? -5.886 -11.544 3.412 1.00 0.00 7 GLY A N 19
ATOM 19680 C CA . GLY A 1 7 ? -5.379 -10.192 3.263 1.00 0.00 7 GLY A CA 19
ATOM 19681 C C . GLY A 1 7 ? -6.485 -9.156 3.253 1.00 0.00 7 GLY A C 19
ATOM 19682 O O . GLY A 1 7 ? -7.649 -9.479 3.487 1.00 0.00 7 GLY A O 19
ATOM 19686 N N . ARG A 1 8 ? -6.120 -7.907 2.983 1.00 0.00 8 ARG A N 19
ATOM 19687 C CA . ARG A 1 8 ? -7.090 -6.819 2.946 1.00 0.00 8 ARG A CA 19
ATOM 19688 C C . ARG A 1 8 ? -6.842 -5.909 1.746 1.00 0.00 8 ARG A C 19
ATOM 19689 O O . ARG A 1 8 ? -5.752 -5.358 1.588 1.00 0.00 8 ARG A O 19
ATOM 19710 N N . ARG A 1 9 ? -7.859 -5.758 0.904 1.00 0.00 9 ARG A N 19
ATOM 19711 C CA . ARG A 1 9 ? -7.750 -4.917 -0.282 1.00 0.00 9 ARG A CA 19
ATOM 19712 C C . ARG A 1 9 ? -7.950 -3.447 0.074 1.00 0.00 9 ARG A C 19
ATOM 19713 O O . ARG A 1 9 ? -9.065 -3.014 0.365 1.00 0.00 9 ARG A O 19
ATOM 19734 N N . MET A 1 10 ? -6.862 -2.684 0.049 1.00 0.00 10 MET A N 19
ATOM 19735 C CA . MET A 1 10 ? -6.918 -1.262 0.368 1.00 0.00 10 MET A CA 19
ATOM 19736 C C . MET A 1 10 ? -7.057 -0.426 -0.900 1.00 0.00 10 MET A C 19
ATOM 19737 O O . MET A 1 10 ? -6.565 -0.805 -1.963 1.00 0.00 10 MET A O 19
ATOM 19751 N N . VAL A 1 11 ? -7.730 0.714 -0.780 1.00 0.00 11 VAL A N 19
ATOM 19752 C CA . VAL A 1 11 ? -7.934 1.605 -1.917 1.00 0.00 11 VAL A CA 19
ATOM 19753 C C . VAL A 1 11 ? -7.101 2.874 -1.776 1.00 0.00 11 VAL A C 19
ATOM 19754 O O . VAL A 1 11 ? -7.260 3.629 -0.817 1.00 0.00 11 VAL A O 19
ATOM 19767 N N . ALA A 1 12 ? -6.214 3.103 -2.738 1.00 0.00 12 ALA A N 19
ATOM 19768 C CA . ALA A 1 12 ? -5.358 4.283 -2.723 1.00 0.00 12 ALA A CA 19
ATOM 19769 C C . ALA A 1 12 ? -6.182 5.558 -2.574 1.00 0.00 12 ALA A C 19
ATOM 19770 O O . ALA A 1 12 ? -7.058 5.841 -3.392 1.00 0.00 12 ALA A O 19
ATOM 19777 N N . LEU A 1 13 ? -5.897 6.322 -1.526 1.00 0.00 13 LEU A N 19
ATOM 19778 C CA . LEU A 1 13 ? -6.612 7.567 -1.270 1.00 0.00 13 LEU A CA 19
ATOM 19779 C C . LEU A 1 13 ? -6.015 8.715 -2.077 1.00 0.00 13 LEU A C 19
ATOM 19780 O O . LEU A 1 13 ? -6.725 9.631 -2.491 1.00 0.00 13 LEU A O 19
ATOM 19796 N N . TYR A 1 14 ? -4.707 8.657 -2.299 1.00 0.00 14 TYR A N 19
ATOM 19797 C CA . TYR A 1 14 ? -4.013 9.691 -3.058 1.00 0.00 14 TYR A CA 19
ATOM 19798 C C . TYR A 1 14 ? -2.825 9.107 -3.816 1.00 0.00 14 TYR A C 19
ATOM 19799 O O . TYR A 1 14 ? -2.236 8.111 -3.396 1.00 0.00 14 TYR A O 19
ATOM 19817 N N . ASP A 1 15 ? -2.479 9.736 -4.934 1.00 0.00 15 ASP A N 19
ATOM 19818 C CA . ASP A 1 15 ? -1.360 9.281 -5.751 1.00 0.00 15 ASP A CA 19
ATOM 19819 C C . ASP A 1 15 ? -0.057 9.323 -4.960 1.00 0.00 15 ASP A C 19
ATOM 19820 O O . ASP A 1 15 ? 0.386 10.388 -4.530 1.00 0.00 15 ASP A O 19
ATOM 19829 N N . TYR A 1 16 ? 0.552 8.158 -4.770 1.00 0.00 16 TYR A N 19
ATOM 19830 C CA . TYR A 1 16 ? 1.803 8.061 -4.028 1.00 0.00 16 TYR A CA 19
ATOM 19831 C C . TYR A 1 16 ? 2.998 8.026 -4.975 1.00 0.00 16 TYR A C 19
ATOM 19832 O O . TYR A 1 16 ? 2.868 7.658 -6.143 1.00 0.00 16 TYR A O 19
ATOM 19850 N N . ASP A 1 17 ? 4.162 8.412 -4.464 1.00 0.00 17 ASP A N 19
ATOM 19851 C CA . ASP A 1 17 ? 5.382 8.424 -5.262 1.00 0.00 17 ASP A CA 19
ATOM 19852 C C . ASP A 1 17 ? 6.614 8.290 -4.374 1.00 0.00 17 ASP A C 19
ATOM 19853 O O . ASP A 1 17 ? 7.009 9.221 -3.672 1.00 0.00 17 ASP A O 19
ATOM 19862 N N . PRO A 1 18 ? 7.238 7.103 -4.402 1.00 0.00 18 PRO A N 19
ATOM 19863 C CA . PRO A 1 18 ? 8.434 6.818 -3.604 1.00 0.00 18 PRO A CA 19
ATOM 19864 C C . PRO A 1 18 ? 9.657 7.582 -4.100 1.00 0.00 18 PRO A C 19
ATOM 19865 O O . PRO A 1 18 ? 10.741 7.477 -3.527 1.00 0.00 18 PRO A O 19
ATOM 19876 N N . ARG A 1 19 ? 9.475 8.351 -5.169 1.00 0.00 19 ARG A N 19
ATOM 19877 C CA . ARG A 1 19 ? 10.564 9.133 -5.742 1.00 0.00 19 ARG A CA 19
ATOM 19878 C C . ARG A 1 19 ? 10.486 10.588 -5.290 1.00 0.00 19 ARG A C 19
ATOM 19879 O O . ARG A 1 19 ? 11.499 11.283 -5.226 1.00 0.00 19 ARG A O 19
ATOM 19900 N N . GLU A 1 20 ? 9.275 11.041 -4.978 1.00 0.00 20 GLU A N 19
ATOM 19901 C CA . GLU A 1 20 ? 9.065 12.414 -4.534 1.00 0.00 20 GLU A CA 19
ATOM 19902 C C . GLU A 1 20 ? 8.857 12.471 -3.023 1.00 0.00 20 GLU A C 19
ATOM 19903 O O . GLU A 1 20 ? 9.494 13.263 -2.328 1.00 0.00 20 GLU A O 19
ATOM 19915 N N . SER A 1 21 ? 7.961 11.627 -2.523 1.00 0.00 21 SER A N 19
ATOM 19916 C CA . SER A 1 21 ? 7.664 11.584 -1.096 1.00 0.00 21 SER A CA 19
ATOM 19917 C C . SER A 1 21 ? 8.808 10.934 -0.323 1.00 0.00 21 SER A C 19
ATOM 19918 O O . SER A 1 21 ? 9.435 11.566 0.527 1.00 0.00 21 SER A O 19
ATOM 19926 N N . SER A 1 22 ? 9.074 9.668 -0.626 1.00 0.00 22 SER A N 19
ATOM 19927 C CA . SER A 1 22 ? 10.140 8.930 0.043 1.00 0.00 22 SER A CA 19
ATOM 19928 C C . SER A 1 22 ? 11.490 9.604 -0.181 1.00 0.00 22 SER A C 19
ATOM 19929 O O . SER A 1 22 ? 11.770 10.153 -1.247 1.00 0.00 22 SER A O 19
ATOM 19937 N N . PRO A 1 23 ? 12.349 9.563 0.849 1.00 0.00 23 PRO A N 19
ATOM 19938 C CA . PRO A 1 23 ? 13.684 10.164 0.790 1.00 0.00 23 PRO A CA 19
ATOM 19939 C C . PRO A 1 23 ? 14.620 9.408 -0.147 1.00 0.00 23 PRO A C 19
ATOM 19940 O O . PRO A 1 23 ? 15.826 9.648 -0.161 1.00 0.00 23 PRO A O 19
ATOM 19951 N N . ASN A 1 24 ? 14.055 8.495 -0.929 1.00 0.00 24 ASN A N 19
ATOM 19952 C CA . ASN A 1 24 ? 14.839 7.703 -1.870 1.00 0.00 24 ASN A CA 19
ATOM 19953 C C . ASN A 1 24 ? 15.639 6.627 -1.142 1.00 0.00 24 ASN A C 19
ATOM 19954 O O . ASN A 1 24 ? 16.844 6.486 -1.350 1.00 0.00 24 ASN A O 19
ATOM 19965 N N . VAL A 1 25 ? 14.959 5.869 -0.287 1.00 0.00 25 VAL A N 19
ATOM 19966 C CA . VAL A 1 25 ? 15.605 4.805 0.471 1.00 0.00 25 VAL A CA 19
ATOM 19967 C C . VAL A 1 25 ? 15.147 3.432 -0.009 1.00 0.00 25 VAL A C 19
ATOM 19968 O O . VAL A 1 25 ? 14.155 2.891 0.480 1.00 0.00 25 VAL A O 19
ATOM 19981 N N . ASP A 1 26 ? 15.876 2.874 -0.969 1.00 0.00 26 ASP A N 19
ATOM 19982 C CA . ASP A 1 26 ? 15.547 1.563 -1.516 1.00 0.00 26 ASP A CA 19
ATOM 19983 C C . ASP A 1 26 ? 14.175 1.582 -2.183 1.00 0.00 26 ASP A C 19
ATOM 19984 O O . ASP A 1 26 ? 13.473 0.571 -2.211 1.00 0.00 26 ASP A O 19
ATOM 19993 N N . VAL A 1 27 ? 13.798 2.739 -2.718 1.00 0.00 27 VAL A N 19
ATOM 19994 C CA . VAL A 1 27 ? 12.511 2.890 -3.385 1.00 0.00 27 VAL A CA 19
ATOM 19995 C C . VAL A 1 27 ? 12.289 1.783 -4.409 1.00 0.00 27 VAL A C 19
ATOM 19996 O O . VAL A 1 27 ? 11.153 1.465 -4.758 1.00 0.00 27 VAL A O 19
ATOM 20009 N N . GLU A 1 28 ? 13.384 1.198 -4.887 1.00 0.00 28 GLU A N 19
ATOM 20010 C CA . GLU A 1 28 ? 13.308 0.126 -5.872 1.00 0.00 28 GLU A CA 19
ATOM 20011 C C . GLU A 1 28 ? 12.335 -0.960 -5.421 1.00 0.00 28 GLU A C 19
ATOM 20012 O O . GLU A 1 28 ? 11.862 -1.759 -6.229 1.00 0.00 28 GLU A O 19
ATOM 20024 N N . ALA A 1 29 ? 12.041 -0.981 -4.125 1.00 0.00 29 ALA A N 19
ATOM 20025 C CA . ALA A 1 29 ? 11.124 -1.967 -3.567 1.00 0.00 29 ALA A CA 19
ATOM 20026 C C . ALA A 1 29 ? 9.733 -1.373 -3.369 1.00 0.00 29 ALA A C 19
ATOM 20027 O O . ALA A 1 29 ? 8.726 -2.065 -3.517 1.00 0.00 29 ALA A O 19
ATOM 20034 N N . GLU A 1 30 ? 9.686 -0.087 -3.034 1.00 0.00 30 GLU A N 19
ATOM 20035 C CA . GLU A 1 30 ? 8.418 0.598 -2.815 1.00 0.00 30 GLU A CA 19
ATOM 20036 C C . GLU A 1 30 ? 7.541 0.533 -4.063 1.00 0.00 30 GLU A C 19
ATOM 20037 O O . GLU A 1 30 ? 8.040 0.568 -5.188 1.00 0.00 30 GLU A O 19
ATOM 20049 N N . LEU A 1 31 ? 6.233 0.438 -3.855 1.00 0.00 31 LEU A N 19
ATOM 20050 C CA . LEU A 1 31 ? 5.285 0.367 -4.962 1.00 0.00 31 LEU A CA 19
ATOM 20051 C C . LEU A 1 31 ? 4.730 1.748 -5.292 1.00 0.00 31 LEU A C 19
ATOM 20052 O O . LEU A 1 31 ? 4.379 2.519 -4.398 1.00 0.00 31 LEU A O 19
ATOM 20068 N N . THR A 1 32 ? 4.650 2.056 -6.583 1.00 0.00 32 THR A N 19
ATOM 20069 C CA . THR A 1 32 ? 4.136 3.343 -7.033 1.00 0.00 32 THR A CA 19
ATOM 20070 C C . THR A 1 32 ? 2.737 3.202 -7.620 1.00 0.00 32 THR A C 19
ATOM 20071 O O . THR A 1 32 ? 2.573 2.797 -8.771 1.00 0.00 32 THR A O 19
ATOM 20082 N N . PHE A 1 33 ? 1.729 3.539 -6.822 1.00 0.00 33 PHE A N 19
ATOM 20083 C CA . PHE A 1 33 ? 0.342 3.450 -7.263 1.00 0.00 33 PHE A CA 19
ATOM 20084 C C . PHE A 1 33 ? -0.285 4.837 -7.371 1.00 0.00 33 PHE A C 19
ATOM 20085 O O . PHE A 1 33 ? 0.358 5.845 -7.079 1.00 0.00 33 PHE A O 19
ATOM 20102 N N . CYS A 1 34 ? -1.544 4.879 -7.794 1.00 0.00 34 CYS A N 19
ATOM 20103 C CA . CYS A 1 34 ? -2.259 6.141 -7.942 1.00 0.00 34 CYS A CA 19
ATOM 20104 C C . CYS A 1 34 ? -3.584 6.108 -7.187 1.00 0.00 34 CYS A C 19
ATOM 20105 O O . CYS A 1 34 ? -3.967 5.080 -6.627 1.00 0.00 34 CYS A O 19
ATOM 20113 N N . THR A 1 35 ? -4.280 7.241 -7.174 1.00 0.00 35 THR A N 19
ATOM 20114 C CA . THR A 1 35 ? -5.560 7.343 -6.485 1.00 0.00 35 THR A CA 19
ATOM 20115 C C . THR A 1 35 ? -6.551 6.310 -7.010 1.00 0.00 35 THR A C 19
ATOM 20116 O O . THR A 1 35 ? -6.822 6.249 -8.208 1.00 0.00 35 THR A O 19
ATOM 20127 N N . GLY A 1 36 ? -7.089 5.499 -6.104 1.00 0.00 36 GLY A N 19
ATOM 20128 C CA . GLY A 1 36 ? -8.044 4.479 -6.496 1.00 0.00 36 GLY A CA 19
ATOM 20129 C C . GLY A 1 36 ? -7.423 3.098 -6.567 1.00 0.00 36 GLY A C 19
ATOM 20130 O O . GLY A 1 36 ? -7.997 2.126 -6.078 1.00 0.00 36 GLY A O 19
ATOM 20134 N N . ASP A 1 37 ? -6.247 3.012 -7.179 1.00 0.00 37 ASP A N 19
ATOM 20135 C CA . ASP A 1 37 ? -5.547 1.740 -7.314 1.00 0.00 37 ASP A CA 19
ATOM 20136 C C . ASP A 1 37 ? -5.685 0.906 -6.043 1.00 0.00 37 ASP A C 19
ATOM 20137 O O . ASP A 1 37 ? -5.323 1.353 -4.954 1.00 0.00 37 ASP A O 19
ATOM 20146 N N . ILE A 1 38 ? -6.212 -0.304 -6.191 1.00 0.00 38 ILE A N 19
ATOM 20147 C CA . ILE A 1 38 ? -6.398 -1.199 -5.055 1.00 0.00 38 ILE A CA 19
ATOM 20148 C C . ILE A 1 38 ? -5.154 -2.048 -4.815 1.00 0.00 38 ILE A C 19
ATOM 20149 O O . ILE A 1 38 ? -4.617 -2.656 -5.741 1.00 0.00 38 ILE A O 19
ATOM 20165 N N . ILE A 1 39 ? -4.704 -2.085 -3.565 1.00 0.00 39 ILE A N 19
ATOM 20166 C CA . ILE A 1 39 ? -3.525 -2.862 -3.202 1.00 0.00 39 ILE A CA 19
ATOM 20167 C C . ILE A 1 39 ? -3.818 -3.790 -2.028 1.00 0.00 39 ILE A C 19
ATOM 20168 O O . ILE A 1 39 ? -4.323 -3.357 -0.991 1.00 0.00 39 ILE A O 19
ATOM 20184 N N . THR A 1 40 ? -3.496 -5.068 -2.196 1.00 0.00 40 THR A N 19
ATOM 20185 C CA . THR A 1 40 ? -3.723 -6.058 -1.151 1.00 0.00 40 THR A CA 19
ATOM 20186 C C . THR A 1 40 ? -2.527 -6.149 -0.210 1.00 0.00 40 THR A C 19
ATOM 20187 O O . THR A 1 40 ? -1.509 -6.757 -0.542 1.00 0.00 40 THR A O 19
ATOM 20198 N N . VAL A 1 41 ? -2.657 -5.542 0.965 1.00 0.00 41 VAL A N 19
ATOM 20199 C CA . VAL A 1 41 ? -1.586 -5.557 1.955 1.00 0.00 41 VAL A CA 19
ATOM 20200 C C . VAL A 1 41 ? -1.667 -6.801 2.833 1.00 0.00 41 VAL A C 19
ATOM 20201 O O . VAL A 1 41 ? -2.744 -7.361 3.038 1.00 0.00 41 VAL A O 19
ATOM 20214 N N . PHE A 1 42 ? -0.520 -7.228 3.350 1.00 0.00 42 PHE A N 19
ATOM 20215 C CA . PHE A 1 42 ? -0.459 -8.407 4.207 1.00 0.00 42 PHE A CA 19
ATOM 20216 C C . PHE A 1 42 ? 0.309 -8.108 5.491 1.00 0.00 42 PHE A C 19
ATOM 20217 O O . PHE A 1 42 ? 1.359 -7.467 5.464 1.00 0.00 42 PHE A O 19
ATOM 20234 N N . GLY A 1 43 ? -0.224 -8.576 6.615 1.00 0.00 43 GLY A N 19
ATOM 20235 C CA . GLY A 1 43 ? 0.423 -8.349 7.894 1.00 0.00 43 GLY A CA 19
ATOM 20236 C C . GLY A 1 43 ? 0.226 -6.933 8.399 1.00 0.00 43 GLY A C 19
ATOM 20237 O O . GLY A 1 43 ? -0.434 -6.122 7.751 1.00 0.00 43 GLY A O 19
ATOM 20241 N N . GLU A 1 44 ? 0.800 -6.636 9.562 1.00 0.00 44 GLU A N 19
ATOM 20242 C CA . GLU A 1 44 ? 0.681 -5.309 10.154 1.00 0.00 44 GLU A CA 19
ATOM 20243 C C . GLU A 1 44 ? 1.813 -4.401 9.684 1.00 0.00 44 GLU A C 19
ATOM 20244 O O . GLU A 1 44 ? 2.759 -4.853 9.039 1.00 0.00 44 GLU A O 19
ATOM 20256 N N . ILE A 1 45 ? 1.709 -3.117 10.012 1.00 0.00 45 ILE A N 19
ATOM 20257 C CA . ILE A 1 45 ? 2.723 -2.145 9.625 1.00 0.00 45 ILE A CA 19
ATOM 20258 C C . ILE A 1 45 ? 4.094 -2.533 10.170 1.00 0.00 45 ILE A C 19
ATOM 20259 O O . ILE A 1 45 ? 4.200 -3.139 11.237 1.00 0.00 45 ILE A O 19
ATOM 20275 N N . ASP A 1 46 ? 5.140 -2.180 9.432 1.00 0.00 46 ASP A N 19
ATOM 20276 C CA . ASP A 1 46 ? 6.505 -2.488 9.842 1.00 0.00 46 ASP A CA 19
ATOM 20277 C C . ASP A 1 46 ? 7.032 -1.435 10.812 1.00 0.00 46 ASP A C 19
ATOM 20278 O O . ASP A 1 46 ? 6.339 -0.469 11.129 1.00 0.00 46 ASP A O 19
ATOM 20287 N N . GLU A 1 47 ? 8.261 -1.630 11.278 1.00 0.00 47 GLU A N 19
ATOM 20288 C CA . GLU A 1 47 ? 8.880 -0.697 12.213 1.00 0.00 47 GLU A CA 19
ATOM 20289 C C . GLU A 1 47 ? 8.895 0.718 11.640 1.00 0.00 47 GLU A C 19
ATOM 20290 O O . GLU A 1 47 ? 8.592 1.685 12.339 1.00 0.00 47 GLU A O 19
ATOM 20302 N N . ASP A 1 48 ? 9.249 0.829 10.365 1.00 0.00 48 ASP A N 19
ATOM 20303 C CA . ASP A 1 48 ? 9.304 2.124 9.697 1.00 0.00 48 ASP A CA 19
ATOM 20304 C C . ASP A 1 48 ? 7.926 2.778 9.665 1.00 0.00 48 ASP A C 19
ATOM 20305 O O . ASP A 1 48 ? 7.748 3.898 10.142 1.00 0.00 48 ASP A O 19
ATOM 20314 N N . GLY A 1 49 ? 6.953 2.070 9.099 1.00 0.00 49 GLY A N 19
ATOM 20315 C CA . GLY A 1 49 ? 5.604 2.598 9.014 1.00 0.00 49 GLY A CA 19
ATOM 20316 C C . GLY A 1 49 ? 4.994 2.415 7.638 1.00 0.00 49 GLY A C 19
ATOM 20317 O O . GLY A 1 49 ? 4.344 3.319 7.114 1.00 0.00 49 GLY A O 19
ATOM 20321 N N . PHE A 1 50 ? 5.206 1.242 7.051 1.00 0.00 50 PHE A N 19
ATOM 20322 C CA . PHE A 1 50 ? 4.675 0.944 5.726 1.00 0.00 50 PHE A CA 19
ATOM 20323 C C . PHE A 1 50 ? 4.000 -0.425 5.706 1.00 0.00 50 PHE A C 19
ATOM 20324 O O . PHE A 1 50 ? 4.080 -1.183 6.672 1.00 0.00 50 PHE A O 19
ATOM 20341 N N . TYR A 1 51 ? 3.334 -0.732 4.598 1.00 0.00 51 TYR A N 19
ATOM 20342 C CA . TYR A 1 51 ? 2.641 -2.007 4.453 1.00 0.00 51 TYR A CA 19
ATOM 20343 C C . TYR A 1 51 ? 3.213 -2.807 3.286 1.00 0.00 51 TYR A C 19
ATOM 20344 O O . TYR A 1 51 ? 3.826 -2.249 2.377 1.00 0.00 51 TYR A O 19
ATOM 20362 N N . TYR A 1 52 ? 3.007 -4.119 3.321 1.00 0.00 52 TYR A N 19
ATOM 20363 C CA . TYR A 1 52 ? 3.503 -4.998 2.268 1.00 0.00 52 TYR A CA 19
ATOM 20364 C C . TYR A 1 52 ? 2.349 -5.676 1.536 1.00 0.00 52 TYR A C 19
ATOM 20365 O O . TYR A 1 52 ? 1.737 -6.612 2.049 1.00 0.00 52 TYR A O 19
ATOM 20383 N N . GLY A 1 53 ? 2.057 -5.196 0.331 1.00 0.00 53 GLY A N 19
ATOM 20384 C CA . GLY A 1 53 ? 0.978 -5.766 -0.454 1.00 0.00 53 GLY A CA 19
ATOM 20385 C C . GLY A 1 53 ? 1.394 -6.065 -1.880 1.00 0.00 53 GLY A C 19
ATOM 20386 O O . GLY A 1 53 ? 2.534 -5.809 -2.267 1.00 0.00 53 GLY A O 19
ATOM 20390 N N . GLU A 1 54 ? 0.468 -6.611 -2.663 1.00 0.00 54 GLU A N 19
ATOM 20391 C CA . GLU A 1 54 ? 0.747 -6.948 -4.054 1.00 0.00 54 GLU A CA 19
ATOM 20392 C C . GLU A 1 54 ? -0.128 -6.128 -4.998 1.00 0.00 54 GLU A C 19
ATOM 20393 O O . GLU A 1 54 ? -1.325 -5.958 -4.763 1.00 0.00 54 GLU A O 19
ATOM 20405 N N . LEU A 1 55 ? 0.478 -5.622 -6.067 1.00 0.00 55 LEU A N 19
ATOM 20406 C CA . LEU A 1 55 ? -0.245 -4.820 -7.048 1.00 0.00 55 LEU A CA 19
ATOM 20407 C C . LEU A 1 55 ? 0.263 -5.097 -8.459 1.00 0.00 55 LEU A C 19
ATOM 20408 O O . LEU A 1 55 ? 1.468 -5.200 -8.686 1.00 0.00 55 LEU A O 19
ATOM 20424 N N . ASN A 1 56 ? -0.664 -5.214 -9.404 1.00 0.00 56 ASN A N 19
ATOM 20425 C CA . ASN A 1 56 ? -0.310 -5.477 -10.794 1.00 0.00 56 ASN A CA 19
ATOM 20426 C C . ASN A 1 56 ? 0.771 -6.549 -10.886 1.00 0.00 56 ASN A C 19
ATOM 20427 O O . ASN A 1 56 ? 1.662 -6.477 -11.731 1.00 0.00 56 ASN A O 19
ATOM 20438 N N . GLY A 1 57 ? 0.685 -7.546 -10.010 1.00 0.00 57 GLY A N 19
ATOM 20439 C CA . GLY A 1 57 ? 1.661 -8.619 -10.009 1.00 0.00 57 GLY A CA 19
ATOM 20440 C C . GLY A 1 57 ? 3.016 -8.171 -9.499 1.00 0.00 57 GLY A C 19
ATOM 20441 O O . GLY A 1 57 ? 4.049 -8.687 -9.926 1.00 0.00 57 GLY A O 19
ATOM 20445 N N . GLN A 1 58 ? 3.013 -7.207 -8.584 1.00 0.00 58 GLN A N 19
ATOM 20446 C CA . GLN A 1 58 ? 4.252 -6.687 -8.018 1.00 0.00 58 GLN A CA 19
ATOM 20447 C C . GLN A 1 58 ? 4.171 -6.625 -6.496 1.00 0.00 58 GLN A C 19
ATOM 20448 O O . GLN A 1 58 ? 3.173 -6.171 -5.935 1.00 0.00 58 GLN A O 19
ATOM 20462 N N . LYS A 1 59 ? 5.227 -7.083 -5.833 1.00 0.00 59 LYS A N 19
ATOM 20463 C CA . LYS A 1 59 ? 5.276 -7.079 -4.376 1.00 0.00 59 LYS A CA 19
ATOM 20464 C C . LYS A 1 59 ? 6.269 -6.039 -3.868 1.00 0.00 59 LYS A C 19
ATOM 20465 O O . LYS A 1 59 ? 7.437 -6.040 -4.254 1.00 0.00 59 LYS A O 19
ATOM 20484 N N . GLY A 1 60 ? 5.796 -5.151 -2.998 1.00 0.00 60 GLY A N 19
ATOM 20485 C CA . GLY A 1 60 ? 6.656 -4.118 -2.451 1.00 0.00 60 GLY A CA 19
ATOM 20486 C C . GLY A 1 60 ? 6.086 -3.496 -1.192 1.00 0.00 60 GLY A C 19
ATOM 20487 O O . GLY A 1 60 ? 5.372 -4.153 -0.433 1.00 0.00 60 GLY A O 19
ATOM 20491 N N . LEU A 1 61 ? 6.402 -2.225 -0.966 1.00 0.00 61 LEU A N 19
ATOM 20492 C CA . LEU A 1 61 ? 5.917 -1.514 0.211 1.00 0.00 61 LEU A CA 19
ATOM 20493 C C . LEU A 1 61 ? 4.921 -0.426 -0.181 1.00 0.00 61 LEU A C 19
ATOM 20494 O O . LEU A 1 61 ? 5.017 0.157 -1.261 1.00 0.00 61 LEU A O 19
ATOM 20510 N N . VAL A 1 62 ? 3.967 -0.158 0.705 1.00 0.00 62 VAL A N 19
ATOM 20511 C CA . VAL A 1 62 ? 2.956 0.862 0.453 1.00 0.00 62 VAL A CA 19
ATOM 20512 C C . VAL A 1 62 ? 2.600 1.611 1.732 1.00 0.00 62 VAL A C 19
ATOM 20513 O O . VAL A 1 62 ? 2.319 1.015 2.772 1.00 0.00 62 VAL A O 19
ATOM 20526 N N . PRO A 1 63 ? 2.612 2.950 1.656 1.00 0.00 63 PRO A N 19
ATOM 20527 C CA . PRO A 1 63 ? 2.293 3.811 2.799 1.00 0.00 63 PRO A CA 19
ATOM 20528 C C . PRO A 1 63 ? 0.817 3.748 3.177 1.00 0.00 63 PRO A C 19
ATOM 20529 O O . PRO A 1 63 ? -0.052 4.123 2.390 1.00 0.00 63 PRO A O 19
ATOM 20540 N N . SER A 1 64 ? 0.540 3.271 4.387 1.00 0.00 64 SER A N 19
ATOM 20541 C CA . SER A 1 64 ? -0.831 3.156 4.868 1.00 0.00 64 SER A CA 19
ATOM 20542 C C . SER A 1 64 ? -1.544 4.503 4.804 1.00 0.00 64 SER A C 19
ATOM 20543 O O . SER A 1 64 ? -2.769 4.565 4.702 1.00 0.00 64 SER A O 19
ATOM 20551 N N . ASN A 1 65 ? -0.768 5.580 4.865 1.00 0.00 65 ASN A N 19
ATOM 20552 C CA . ASN A 1 65 ? -1.324 6.927 4.815 1.00 0.00 65 ASN A CA 19
ATOM 20553 C C . ASN A 1 65 ? -1.913 7.221 3.438 1.00 0.00 65 ASN A C 19
ATOM 20554 O O . ASN A 1 65 ? -2.555 8.252 3.233 1.00 0.00 65 ASN A O 19
ATOM 20565 N N . PHE A 1 66 ? -1.691 6.309 2.498 1.00 0.00 66 PHE A N 19
ATOM 20566 C CA . PHE A 1 66 ? -2.200 6.470 1.141 1.00 0.00 66 PHE A CA 19
ATOM 20567 C C . PHE A 1 66 ? -3.107 5.304 0.758 1.00 0.00 66 PHE A C 19
ATOM 20568 O O . PHE A 1 66 ? -3.227 4.956 -0.417 1.00 0.00 66 PHE A O 19
ATOM 20585 N N . LEU A 1 67 ? -3.743 4.705 1.758 1.00 0.00 67 LEU A N 19
ATOM 20586 C CA . LEU A 1 67 ? -4.640 3.577 1.528 1.00 0.00 67 LEU A CA 19
ATOM 20587 C C . LEU A 1 67 ? -5.830 3.625 2.480 1.00 0.00 67 LEU A C 19
ATOM 20588 O O . LEU A 1 67 ? -5.779 4.280 3.520 1.00 0.00 67 LEU A O 19
ATOM 20604 N N . GLU A 1 68 ? -6.900 2.924 2.117 1.00 0.00 68 GLU A N 19
ATOM 20605 C CA . GLU A 1 68 ? -8.103 2.886 2.941 1.00 0.00 68 GLU A CA 19
ATOM 20606 C C . GLU A 1 68 ? -8.798 1.532 2.826 1.00 0.00 68 GLU A C 19
ATOM 20607 O O . GLU A 1 68 ? -8.973 1.005 1.729 1.00 0.00 68 GLU A O 19
ATOM 20619 N N . GLU A 1 69 ? -9.192 0.977 3.969 1.00 0.00 69 GLU A N 19
ATOM 20620 C CA . GLU A 1 69 ? -9.866 -0.315 3.996 1.00 0.00 69 GLU A CA 19
ATOM 20621 C C . GLU A 1 69 ? -11.141 -0.281 3.158 1.00 0.00 69 GLU A C 19
ATOM 20622 O O . GLU A 1 69 ? -12.069 0.474 3.448 1.00 0.00 69 GLU A O 19
ATOM 20634 N N . VAL A 1 70 ? -11.179 -1.106 2.116 1.00 0.00 70 VAL A N 19
ATOM 20635 C CA . VAL A 1 70 ? -12.339 -1.171 1.235 1.00 0.00 70 VAL A CA 19
ATOM 20636 C C . VAL A 1 70 ? -13.447 -2.021 1.847 1.00 0.00 70 VAL A C 19
ATOM 20637 O O . VAL A 1 70 ? -13.214 -3.157 2.263 1.00 0.00 70 VAL A O 19
ATOM 20650 N N . SER A 1 71 ? -14.652 -1.465 1.899 1.00 0.00 71 SER A N 19
ATOM 20651 C CA . SER A 1 71 ? -15.797 -2.170 2.464 1.00 0.00 71 SER A CA 19
ATOM 20652 C C . SER A 1 71 ? -17.098 -1.695 1.825 1.00 0.00 71 SER A C 19
ATOM 20653 O O . SER A 1 71 ? -17.172 -0.590 1.289 1.00 0.00 71 SER A O 19
ATOM 20661 N N . GLY A 1 72 ? -18.123 -2.539 1.886 1.00 0.00 72 GLY A N 19
ATOM 20662 C CA . GLY A 1 72 ? -19.408 -2.189 1.309 1.00 0.00 72 GLY A CA 19
ATOM 20663 C C . GLY A 1 72 ? -20.112 -1.094 2.086 1.00 0.00 72 GLY A C 19
ATOM 20664 O O . GLY A 1 72 ? -19.481 -0.251 2.723 1.00 0.00 72 GLY A O 19
ATOM 20668 N N . PRO A 1 73 ? -21.453 -1.097 2.036 1.00 0.00 73 PRO A N 19
ATOM 20669 C CA . PRO A 1 73 ? -22.273 -0.102 2.734 1.00 0.00 73 PRO A CA 19
ATOM 20670 C C . PRO A 1 73 ? -22.231 -0.275 4.248 1.00 0.00 73 PRO A C 19
ATOM 20671 O O . PRO A 1 73 ? -22.319 -1.393 4.758 1.00 0.00 73 PRO A O 19
ATOM 20682 N N . SER A 1 74 ? -22.096 0.837 4.963 1.00 0.00 74 SER A N 19
ATOM 20683 C CA . SER A 1 74 ? -22.039 0.808 6.420 1.00 0.00 74 SER A CA 19
ATOM 20684 C C . SER A 1 74 ? -23.068 -0.167 6.984 1.00 0.00 74 SER A C 19
ATOM 20685 O O . SER A 1 74 ? -24.092 -0.437 6.357 1.00 0.00 74 SER A O 19
ATOM 20693 N N . SER A 1 75 ? -22.788 -0.691 8.173 1.00 0.00 75 SER A N 19
ATOM 20694 C CA . SER A 1 75 ? -23.687 -1.638 8.822 1.00 0.00 75 SER A CA 19
ATOM 20695 C C . SER A 1 75 ? -24.852 -0.913 9.487 1.00 0.00 75 SER A C 19
ATOM 20696 O O . SER A 1 75 ? -24.803 0.297 9.703 1.00 0.00 75 SER A O 19
ATOM 20704 N N . GLY A 1 76 ? -25.901 -1.664 9.810 1.00 0.00 76 GLY A N 19
ATOM 20705 C CA . GLY A 1 76 ? -27.065 -1.076 10.448 1.00 0.00 76 GLY A CA 19
ATOM 20706 C C . GLY A 1 76 ? -28.045 -0.498 9.446 1.00 0.00 76 GLY A C 19
ATOM 20707 O O . GLY A 1 76 ? -28.022 -0.855 8.268 1.00 0.00 76 GLY A O 19
ATOM 20711 N N . GLY A 1 1 ? 1.059 -24.615 4.116 1.00 0.00 1 GLY A N 20
ATOM 20712 C CA . GLY A 1 1 ? 0.865 -23.308 4.717 1.00 0.00 1 GLY A CA 20
ATOM 20713 C C . GLY A 1 1 ? -0.562 -23.089 5.180 1.00 0.00 1 GLY A C 20
ATOM 20714 O O . GLY A 1 1 ? -1.202 -24.004 5.697 1.00 0.00 1 GLY A O 20
ATOM 20718 N N . SER A 1 2 ? -1.061 -21.870 4.996 1.00 0.00 2 SER A N 20
ATOM 20719 C CA . SER A 1 2 ? -2.419 -21.531 5.404 1.00 0.00 2 SER A CA 20
ATOM 20720 C C . SER A 1 2 ? -3.359 -21.519 4.203 1.00 0.00 2 SER A C 20
ATOM 20721 O O . SER A 1 2 ? -3.505 -20.501 3.525 1.00 0.00 2 SER A O 20
ATOM 20729 N N . SER A 1 3 ? -3.995 -22.657 3.945 1.00 0.00 3 SER A N 20
ATOM 20730 C CA . SER A 1 3 ? -4.919 -22.780 2.823 1.00 0.00 3 SER A CA 20
ATOM 20731 C C . SER A 1 3 ? -5.824 -21.555 2.729 1.00 0.00 3 SER A C 20
ATOM 20732 O O . SER A 1 3 ? -5.806 -20.830 1.735 1.00 0.00 3 SER A O 20
ATOM 20740 N N . GLY A 1 4 ? -6.617 -21.332 3.772 1.00 0.00 4 GLY A N 20
ATOM 20741 C CA . GLY A 1 4 ? -7.520 -20.195 3.789 1.00 0.00 4 GLY A CA 20
ATOM 20742 C C . GLY A 1 4 ? -6.833 -18.916 4.225 1.00 0.00 4 GLY A C 20
ATOM 20743 O O . GLY A 1 4 ? -6.956 -18.500 5.377 1.00 0.00 4 GLY A O 20
ATOM 20747 N N . SER A 1 5 ? -6.107 -18.292 3.304 1.00 0.00 5 SER A N 20
ATOM 20748 C CA . SER A 1 5 ? -5.393 -17.056 3.601 1.00 0.00 5 SER A CA 20
ATOM 20749 C C . SER A 1 5 ? -6.067 -15.864 2.927 1.00 0.00 5 SER A C 20
ATOM 20750 O O . SER A 1 5 ? -6.367 -15.899 1.734 1.00 0.00 5 SER A O 20
ATOM 20758 N N . SER A 1 6 ? -6.302 -14.809 3.702 1.00 0.00 6 SER A N 20
ATOM 20759 C CA . SER A 1 6 ? -6.944 -13.607 3.182 1.00 0.00 6 SER A CA 20
ATOM 20760 C C . SER A 1 6 ? -6.205 -12.355 3.643 1.00 0.00 6 SER A C 20
ATOM 20761 O O . SER A 1 6 ? -5.991 -12.150 4.837 1.00 0.00 6 SER A O 20
ATOM 20769 N N . GLY A 1 7 ? -5.817 -11.518 2.685 1.00 0.00 7 GLY A N 20
ATOM 20770 C CA . GLY A 1 7 ? -5.106 -10.296 3.012 1.00 0.00 7 GLY A CA 20
ATOM 20771 C C . GLY A 1 7 ? -6.041 -9.128 3.255 1.00 0.00 7 GLY A C 20
ATOM 20772 O O . GLY A 1 7 ? -7.132 -9.301 3.800 1.00 0.00 7 GLY A O 20
ATOM 20776 N N . ARG A 1 8 ? -5.614 -7.936 2.853 1.00 0.00 8 ARG A N 20
ATOM 20777 C CA . ARG A 1 8 ? -6.421 -6.734 3.033 1.00 0.00 8 ARG A CA 20
ATOM 20778 C C . ARG A 1 8 ? -6.411 -5.878 1.770 1.00 0.00 8 ARG A C 20
ATOM 20779 O O . ARG A 1 8 ? -5.356 -5.430 1.321 1.00 0.00 8 ARG A O 20
ATOM 20800 N N . ARG A 1 9 ? -7.592 -5.656 1.203 1.00 0.00 9 ARG A N 20
ATOM 20801 C CA . ARG A 1 9 ? -7.719 -4.856 -0.009 1.00 0.00 9 ARG A CA 20
ATOM 20802 C C . ARG A 1 9 ? -7.877 -3.377 0.331 1.00 0.00 9 ARG A C 20
ATOM 20803 O O . ARG A 1 9 ? -8.964 -2.925 0.689 1.00 0.00 9 ARG A O 20
ATOM 20824 N N . MET A 1 10 ? -6.785 -2.628 0.216 1.00 0.00 10 MET A N 20
ATOM 20825 C CA . MET A 1 10 ? -6.803 -1.200 0.510 1.00 0.00 10 MET A CA 20
ATOM 20826 C C . MET A 1 10 ? -6.951 -0.383 -0.769 1.00 0.00 10 MET A C 20
ATOM 20827 O O . MET A 1 10 ? -6.467 -0.778 -1.830 1.00 0.00 10 MET A O 20
ATOM 20841 N N . VAL A 1 11 ? -7.624 0.758 -0.663 1.00 0.00 11 VAL A N 20
ATOM 20842 C CA . VAL A 1 11 ? -7.836 1.631 -1.811 1.00 0.00 11 VAL A CA 20
ATOM 20843 C C . VAL A 1 11 ? -7.019 2.913 -1.685 1.00 0.00 11 VAL A C 20
ATOM 20844 O O . VAL A 1 11 ? -7.097 3.613 -0.676 1.00 0.00 11 VAL A O 20
ATOM 20857 N N . ALA A 1 12 ? -6.237 3.213 -2.717 1.00 0.00 12 ALA A N 20
ATOM 20858 C CA . ALA A 1 12 ? -5.408 4.412 -2.723 1.00 0.00 12 ALA A CA 20
ATOM 20859 C C . ALA A 1 12 ? -6.264 5.672 -2.658 1.00 0.00 12 ALA A C 20
ATOM 20860 O O . ALA A 1 12 ? -7.085 5.924 -3.541 1.00 0.00 12 ALA A O 20
ATOM 20867 N N . LEU A 1 13 ? -6.069 6.460 -1.606 1.00 0.00 13 LEU A N 20
ATOM 20868 C CA . LEU A 1 13 ? -6.825 7.695 -1.425 1.00 0.00 13 LEU A CA 20
ATOM 20869 C C . LEU A 1 13 ? -6.218 8.830 -2.244 1.00 0.00 13 LEU A C 20
ATOM 20870 O O . LEU A 1 13 ? -6.920 9.749 -2.667 1.00 0.00 13 LEU A O 20
ATOM 20886 N N . TYR A 1 14 ? -4.910 8.758 -2.466 1.00 0.00 14 TYR A N 20
ATOM 20887 C CA . TYR A 1 14 ? -4.209 9.779 -3.235 1.00 0.00 14 TYR A CA 20
ATOM 20888 C C . TYR A 1 14 ? -2.957 9.204 -3.891 1.00 0.00 14 TYR A C 20
ATOM 20889 O O . TYR A 1 14 ? -2.184 8.486 -3.256 1.00 0.00 14 TYR A O 20
ATOM 20907 N N . ASP A 1 15 ? -2.764 9.525 -5.165 1.00 0.00 15 ASP A N 20
ATOM 20908 C CA . ASP A 1 15 ? -1.606 9.042 -5.908 1.00 0.00 15 ASP A CA 20
ATOM 20909 C C . ASP A 1 15 ? -0.340 9.133 -5.061 1.00 0.00 15 ASP A C 20
ATOM 20910 O O . ASP A 1 15 ? -0.082 10.153 -4.421 1.00 0.00 15 ASP A O 20
ATOM 20919 N N . TYR A 1 16 ? 0.444 8.061 -5.062 1.00 0.00 16 TYR A N 20
ATOM 20920 C CA . TYR A 1 16 ? 1.681 8.019 -4.291 1.00 0.00 16 TYR A CA 20
ATOM 20921 C C . TYR A 1 16 ? 2.897 7.992 -5.213 1.00 0.00 16 TYR A C 20
ATOM 20922 O O . TYR A 1 16 ? 2.777 7.731 -6.410 1.00 0.00 16 TYR A O 20
ATOM 20940 N N . ASP A 1 17 ? 4.067 8.264 -4.645 1.00 0.00 17 ASP A N 20
ATOM 20941 C CA . ASP A 1 17 ? 5.306 8.270 -5.414 1.00 0.00 17 ASP A CA 20
ATOM 20942 C C . ASP A 1 17 ? 6.518 8.182 -4.491 1.00 0.00 17 ASP A C 20
ATOM 20943 O O . ASP A 1 17 ? 6.879 9.140 -3.807 1.00 0.00 17 ASP A O 20
ATOM 20952 N N . PRO A 1 18 ? 7.162 7.005 -4.470 1.00 0.00 18 PRO A N 20
ATOM 20953 C CA . PRO A 1 18 ? 8.343 6.764 -3.636 1.00 0.00 18 PRO A CA 20
ATOM 20954 C C . PRO A 1 18 ? 9.565 7.536 -4.123 1.00 0.00 18 PRO A C 20
ATOM 20955 O O . PRO A 1 18 ? 10.652 7.417 -3.557 1.00 0.00 18 PRO A O 20
ATOM 20966 N N . ARG A 1 19 ? 9.379 8.327 -5.174 1.00 0.00 19 ARG A N 20
ATOM 20967 C CA . ARG A 1 19 ? 10.467 9.117 -5.737 1.00 0.00 19 ARG A CA 20
ATOM 20968 C C . ARG A 1 19 ? 10.425 10.550 -5.214 1.00 0.00 19 ARG A C 20
ATOM 20969 O O . ARG A 1 19 ? 11.460 11.200 -5.076 1.00 0.00 19 ARG A O 20
ATOM 20990 N N . GLU A 1 20 ? 9.221 11.034 -4.925 1.00 0.00 20 GLU A N 20
ATOM 20991 C CA . GLU A 1 20 ? 9.046 12.390 -4.419 1.00 0.00 20 GLU A CA 20
ATOM 20992 C C . GLU A 1 20 ? 8.749 12.378 -2.922 1.00 0.00 20 GLU A C 20
ATOM 20993 O O . GLU A 1 20 ? 9.360 13.118 -2.151 1.00 0.00 20 GLU A O 20
ATOM 21005 N N . SER A 1 21 ? 7.806 11.532 -2.519 1.00 0.00 21 SER A N 20
ATOM 21006 C CA . SER A 1 21 ? 7.424 11.426 -1.116 1.00 0.00 21 SER A CA 20
ATOM 21007 C C . SER A 1 21 ? 8.530 10.764 -0.300 1.00 0.00 21 SER A C 20
ATOM 21008 O O . SER A 1 21 ? 9.144 11.394 0.561 1.00 0.00 21 SER A O 20
ATOM 21016 N N . SER A 1 22 ? 8.780 9.488 -0.578 1.00 0.00 22 SER A N 20
ATOM 21017 C CA . SER A 1 22 ? 9.809 8.738 0.131 1.00 0.00 22 SER A CA 20
ATOM 21018 C C . SER A 1 22 ? 11.176 9.393 -0.044 1.00 0.00 22 SER A C 20
ATOM 21019 O O . SER A 1 22 ? 11.504 9.932 -1.101 1.00 0.00 22 SER A O 20
ATOM 21027 N N . PRO A 1 23 ? 11.994 9.346 1.018 1.00 0.00 23 PRO A N 20
ATOM 21028 C CA . PRO A 1 23 ? 13.339 9.929 1.008 1.00 0.00 23 PRO A CA 20
ATOM 21029 C C . PRO A 1 23 ? 14.299 9.155 0.111 1.00 0.00 23 PRO A C 20
ATOM 21030 O O . PRO A 1 23 ? 15.508 9.381 0.140 1.00 0.00 23 PRO A O 20
ATOM 21041 N N . ASN A 1 24 ? 13.752 8.243 -0.686 1.00 0.00 24 ASN A N 20
ATOM 21042 C CA . ASN A 1 24 ? 14.562 7.436 -1.592 1.00 0.00 24 ASN A CA 20
ATOM 21043 C C . ASN A 1 24 ? 15.320 6.355 -0.827 1.00 0.00 24 ASN A C 20
ATOM 21044 O O . ASN A 1 24 ? 16.534 6.213 -0.973 1.00 0.00 24 ASN A O 20
ATOM 21055 N N . VAL A 1 25 ? 14.596 5.596 -0.011 1.00 0.00 25 VAL A N 20
ATOM 21056 C CA . VAL A 1 25 ? 15.200 4.527 0.776 1.00 0.00 25 VAL A CA 20
ATOM 21057 C C . VAL A 1 25 ? 14.802 3.157 0.238 1.00 0.00 25 VAL A C 20
ATOM 21058 O O . VAL A 1 25 ? 13.783 2.593 0.640 1.00 0.00 25 VAL A O 20
ATOM 21071 N N . ASP A 1 26 ? 15.611 2.626 -0.671 1.00 0.00 26 ASP A N 20
ATOM 21072 C CA . ASP A 1 26 ? 15.345 1.321 -1.263 1.00 0.00 26 ASP A CA 20
ATOM 21073 C C . ASP A 1 26 ? 14.013 1.323 -2.007 1.00 0.00 26 ASP A C 20
ATOM 21074 O O . ASP A 1 26 ? 13.365 0.285 -2.143 1.00 0.00 26 ASP A O 20
ATOM 21083 N N . VAL A 1 27 ? 13.610 2.496 -2.486 1.00 0.00 27 VAL A N 20
ATOM 21084 C CA . VAL A 1 27 ? 12.356 2.633 -3.216 1.00 0.00 27 VAL A CA 20
ATOM 21085 C C . VAL A 1 27 ? 12.212 1.543 -4.271 1.00 0.00 27 VAL A C 20
ATOM 21086 O O . VAL A 1 27 ? 11.104 1.230 -4.707 1.00 0.00 27 VAL A O 20
ATOM 21099 N N . GLU A 1 28 ? 13.339 0.968 -4.678 1.00 0.00 28 GLU A N 20
ATOM 21100 C CA . GLU A 1 28 ? 13.338 -0.088 -5.683 1.00 0.00 28 GLU A CA 20
ATOM 21101 C C . GLU A 1 28 ? 12.315 -1.167 -5.339 1.00 0.00 28 GLU A C 20
ATOM 21102 O O . GLU A 1 28 ? 11.853 -1.901 -6.211 1.00 0.00 28 GLU A O 20
ATOM 21114 N N . ALA A 1 29 ? 11.965 -1.255 -4.059 1.00 0.00 29 ALA A N 20
ATOM 21115 C CA . ALA A 1 29 ? 10.996 -2.242 -3.598 1.00 0.00 29 ALA A CA 20
ATOM 21116 C C . ALA A 1 29 ? 9.619 -1.615 -3.415 1.00 0.00 29 ALA A C 20
ATOM 21117 O O . ALA A 1 29 ? 8.597 -2.278 -3.587 1.00 0.00 29 ALA A O 20
ATOM 21124 N N . GLU A 1 30 ? 9.599 -0.332 -3.065 1.00 0.00 30 GLU A N 20
ATOM 21125 C CA . GLU A 1 30 ? 8.346 0.383 -2.856 1.00 0.00 30 GLU A CA 20
ATOM 21126 C C . GLU A 1 30 ? 7.447 0.273 -4.084 1.00 0.00 30 GLU A C 20
ATOM 21127 O O . GLU A 1 30 ? 7.927 0.127 -5.209 1.00 0.00 30 GLU A O 20
ATOM 21139 N N . LEU A 1 31 ? 6.139 0.345 -3.861 1.00 0.00 31 LEU A N 20
ATOM 21140 C CA . LEU A 1 31 ? 5.171 0.253 -4.948 1.00 0.00 31 LEU A CA 20
ATOM 21141 C C . LEU A 1 31 ? 4.621 1.630 -5.305 1.00 0.00 31 LEU A C 20
ATOM 21142 O O . LEU A 1 31 ? 4.254 2.411 -4.426 1.00 0.00 31 LEU A O 20
ATOM 21158 N N . THR A 1 32 ? 4.563 1.921 -6.601 1.00 0.00 32 THR A N 20
ATOM 21159 C CA . THR A 1 32 ? 4.057 3.203 -7.074 1.00 0.00 32 THR A CA 20
ATOM 21160 C C . THR A 1 32 ? 2.650 3.062 -7.643 1.00 0.00 32 THR A C 20
ATOM 21161 O O . THR A 1 32 ? 2.471 2.657 -8.792 1.00 0.00 32 THR A O 20
ATOM 21172 N N . PHE A 1 33 ? 1.652 3.400 -6.832 1.00 0.00 33 PHE A N 20
ATOM 21173 C CA . PHE A 1 33 ? 0.260 3.311 -7.255 1.00 0.00 33 PHE A CA 20
ATOM 21174 C C . PHE A 1 33 ? -0.344 4.701 -7.436 1.00 0.00 33 PHE A C 20
ATOM 21175 O O . PHE A 1 33 ? 0.299 5.711 -7.149 1.00 0.00 33 PHE A O 20
ATOM 21192 N N . CYS A 1 34 ? -1.583 4.743 -7.914 1.00 0.00 34 CYS A N 20
ATOM 21193 C CA . CYS A 1 34 ? -2.274 6.008 -8.135 1.00 0.00 34 CYS A CA 20
ATOM 21194 C C . CYS A 1 34 ? -3.556 6.078 -7.312 1.00 0.00 34 CYS A C 20
ATOM 21195 O O . CYS A 1 34 ? -3.907 5.132 -6.606 1.00 0.00 34 CYS A O 20
ATOM 21203 N N . THR A 1 35 ? -4.253 7.207 -7.407 1.00 0.00 35 THR A N 20
ATOM 21204 C CA . THR A 1 35 ? -5.495 7.402 -6.670 1.00 0.00 35 THR A CA 20
ATOM 21205 C C . THR A 1 35 ? -6.558 6.400 -7.107 1.00 0.00 35 THR A C 20
ATOM 21206 O O . THR A 1 35 ? -6.965 6.379 -8.268 1.00 0.00 35 THR A O 20
ATOM 21217 N N . GLY A 1 36 ? -7.004 5.570 -6.169 1.00 0.00 36 GLY A N 20
ATOM 21218 C CA . GLY A 1 36 ? -8.016 4.577 -6.478 1.00 0.00 36 GLY A CA 20
ATOM 21219 C C . GLY A 1 36 ? -7.440 3.180 -6.599 1.00 0.00 36 GLY A C 20
ATOM 21220 O O . GLY A 1 36 ? -8.068 2.204 -6.187 1.00 0.00 36 GLY A O 20
ATOM 21224 N N . ASP A 1 37 ? -6.243 3.083 -7.166 1.00 0.00 37 ASP A N 20
ATOM 21225 C CA . ASP A 1 37 ? -5.582 1.794 -7.341 1.00 0.00 37 ASP A CA 20
ATOM 21226 C C . ASP A 1 37 ? -5.693 0.950 -6.075 1.00 0.00 37 ASP A C 20
ATOM 21227 O O . ASP A 1 37 ? -5.263 1.368 -4.999 1.00 0.00 37 ASP A O 20
ATOM 21236 N N . ILE A 1 38 ? -6.273 -0.237 -6.211 1.00 0.00 38 ILE A N 20
ATOM 21237 C CA . ILE A 1 38 ? -6.441 -1.139 -5.078 1.00 0.00 38 ILE A CA 20
ATOM 21238 C C . ILE A 1 38 ? -5.194 -1.990 -4.864 1.00 0.00 38 ILE A C 20
ATOM 21239 O O . ILE A 1 38 ? -4.566 -2.442 -5.822 1.00 0.00 38 ILE A O 20
ATOM 21255 N N . ILE A 1 39 ? -4.842 -2.207 -3.601 1.00 0.00 39 ILE A N 20
ATOM 21256 C CA . ILE A 1 39 ? -3.672 -3.007 -3.262 1.00 0.00 39 ILE A CA 20
ATOM 21257 C C . ILE A 1 39 ? -3.977 -3.971 -2.120 1.00 0.00 39 ILE A C 20
ATOM 21258 O O . ILE A 1 39 ? -4.582 -3.592 -1.117 1.00 0.00 39 ILE A O 20
ATOM 21274 N N . THR A 1 40 ? -3.553 -5.221 -2.279 1.00 0.00 40 THR A N 20
ATOM 21275 C CA . THR A 1 40 ? -3.780 -6.240 -1.262 1.00 0.00 40 THR A CA 20
ATOM 21276 C C . THR A 1 40 ? -2.595 -6.339 -0.309 1.00 0.00 40 THR A C 20
ATOM 21277 O O . THR A 1 40 ? -1.638 -7.070 -0.566 1.00 0.00 40 THR A O 20
ATOM 21288 N N . VAL A 1 41 ? -2.665 -5.600 0.794 1.00 0.00 41 VAL A N 20
ATOM 21289 C CA . VAL A 1 41 ? -1.598 -5.607 1.788 1.00 0.00 41 VAL A CA 20
ATOM 21290 C C . VAL A 1 41 ? -1.557 -6.931 2.541 1.00 0.00 41 VAL A C 20
ATOM 21291 O O . VAL A 1 41 ? -2.567 -7.626 2.652 1.00 0.00 41 VAL A O 20
ATOM 21304 N N . PHE A 1 42 ? -0.382 -7.275 3.059 1.00 0.00 42 PHE A N 20
ATOM 21305 C CA . PHE A 1 42 ? -0.209 -8.517 3.803 1.00 0.00 42 PHE A CA 20
ATOM 21306 C C . PHE A 1 42 ? 0.550 -8.270 5.104 1.00 0.00 42 PHE A C 20
ATOM 21307 O O . PHE A 1 42 ? 1.722 -7.896 5.091 1.00 0.00 42 PHE A O 20
ATOM 21324 N N . GLY A 1 43 ? -0.129 -8.482 6.228 1.00 0.00 43 GLY A N 20
ATOM 21325 C CA . GLY A 1 43 ? 0.496 -8.277 7.521 1.00 0.00 43 GLY A CA 20
ATOM 21326 C C . GLY A 1 43 ? 0.214 -6.901 8.090 1.00 0.00 43 GLY A C 20
ATOM 21327 O O . GLY A 1 43 ? -0.458 -6.087 7.457 1.00 0.00 43 GLY A O 20
ATOM 21331 N N . GLU A 1 44 ? 0.729 -6.640 9.287 1.00 0.00 44 GLU A N 20
ATOM 21332 C CA . GLU A 1 44 ? 0.527 -5.352 9.941 1.00 0.00 44 GLU A CA 20
ATOM 21333 C C . GLU A 1 44 ? 1.622 -4.365 9.549 1.00 0.00 44 GLU A C 20
ATOM 21334 O O . GLU A 1 44 ? 2.529 -4.699 8.786 1.00 0.00 44 GLU A O 20
ATOM 21346 N N . ILE A 1 45 ? 1.529 -3.148 10.075 1.00 0.00 45 ILE A N 20
ATOM 21347 C CA . ILE A 1 45 ? 2.511 -2.112 9.780 1.00 0.00 45 ILE A CA 20
ATOM 21348 C C . ILE A 1 45 ? 3.833 -2.391 10.488 1.00 0.00 45 ILE A C 20
ATOM 21349 O O . ILE A 1 45 ? 3.863 -2.639 11.693 1.00 0.00 45 ILE A O 20
ATOM 21365 N N . ASP A 1 46 ? 4.924 -2.346 9.731 1.00 0.00 46 ASP A N 20
ATOM 21366 C CA . ASP A 1 46 ? 6.250 -2.590 10.286 1.00 0.00 46 ASP A CA 20
ATOM 21367 C C . ASP A 1 46 ? 6.758 -1.365 11.039 1.00 0.00 46 ASP A C 20
ATOM 21368 O O . ASP A 1 46 ? 6.141 -0.302 11.001 1.00 0.00 46 ASP A O 20
ATOM 21377 N N . GLU A 1 47 ? 7.887 -1.524 11.724 1.00 0.00 47 GLU A N 20
ATOM 21378 C CA . GLU A 1 47 ? 8.476 -0.430 12.488 1.00 0.00 47 GLU A CA 20
ATOM 21379 C C . GLU A 1 47 ? 8.589 0.830 11.635 1.00 0.00 47 GLU A C 20
ATOM 21380 O O . GLU A 1 47 ? 8.363 1.941 12.116 1.00 0.00 47 GLU A O 20
ATOM 21392 N N . ASP A 1 48 ? 8.940 0.649 10.367 1.00 0.00 48 ASP A N 20
ATOM 21393 C CA . ASP A 1 48 ? 9.083 1.771 9.446 1.00 0.00 48 ASP A CA 20
ATOM 21394 C C . ASP A 1 48 ? 7.783 2.563 9.348 1.00 0.00 48 ASP A C 20
ATOM 21395 O O . ASP A 1 48 ? 7.791 3.793 9.368 1.00 0.00 48 ASP A O 20
ATOM 21404 N N . GLY A 1 49 ? 6.667 1.848 9.242 1.00 0.00 49 GLY A N 20
ATOM 21405 C CA . GLY A 1 49 ? 5.374 2.501 9.142 1.00 0.00 49 GLY A CA 20
ATOM 21406 C C . GLY A 1 49 ? 4.753 2.350 7.767 1.00 0.00 49 GLY A C 20
ATOM 21407 O O . GLY A 1 49 ? 4.039 3.237 7.300 1.00 0.00 49 GLY A O 20
ATOM 21411 N N . PHE A 1 50 ? 5.026 1.223 7.117 1.00 0.00 50 PHE A N 20
ATOM 21412 C CA . PHE A 1 50 ? 4.491 0.960 5.787 1.00 0.00 50 PHE A CA 20
ATOM 21413 C C . PHE A 1 50 ? 3.815 -0.407 5.733 1.00 0.00 50 PHE A C 20
ATOM 21414 O O . PHE A 1 50 ? 3.843 -1.164 6.705 1.00 0.00 50 PHE A O 20
ATOM 21431 N N . TYR A 1 51 ? 3.209 -0.717 4.593 1.00 0.00 51 TYR A N 20
ATOM 21432 C CA . TYR A 1 51 ? 2.523 -1.991 4.413 1.00 0.00 51 TYR A CA 20
ATOM 21433 C C . TYR A 1 51 ? 3.132 -2.778 3.256 1.00 0.00 51 TYR A C 20
ATOM 21434 O O . TYR A 1 51 ? 3.717 -2.203 2.338 1.00 0.00 51 TYR A O 20
ATOM 21452 N N . TYR A 1 52 ? 2.989 -4.098 3.309 1.00 0.00 52 TYR A N 20
ATOM 21453 C CA . TYR A 1 52 ? 3.525 -4.966 2.267 1.00 0.00 52 TYR A CA 20
ATOM 21454 C C . TYR A 1 52 ? 2.401 -5.629 1.478 1.00 0.00 52 TYR A C 20
ATOM 21455 O O . TYR A 1 52 ? 1.856 -6.652 1.891 1.00 0.00 52 TYR A O 20
ATOM 21473 N N . GLY A 1 53 ? 2.059 -5.038 0.337 1.00 0.00 53 GLY A N 20
ATOM 21474 C CA . GLY A 1 53 ? 1.002 -5.584 -0.494 1.00 0.00 53 GLY A CA 20
ATOM 21475 C C . GLY A 1 53 ? 1.471 -5.890 -1.902 1.00 0.00 53 GLY A C 20
ATOM 21476 O O . GLY A 1 53 ? 2.656 -5.767 -2.208 1.00 0.00 53 GLY A O 20
ATOM 21480 N N . GLU A 1 54 ? 0.538 -6.291 -2.761 1.00 0.00 54 GLU A N 20
ATOM 21481 C CA . GLU A 1 54 ? 0.865 -6.618 -4.144 1.00 0.00 54 GLU A CA 20
ATOM 21482 C C . GLU A 1 54 ? 0.034 -5.780 -5.112 1.00 0.00 54 GLU A C 20
ATOM 21483 O O . GLU A 1 54 ? -1.125 -5.463 -4.840 1.00 0.00 54 GLU A O 20
ATOM 21495 N N . LEU A 1 55 ? 0.635 -5.423 -6.241 1.00 0.00 55 LEU A N 20
ATOM 21496 C CA . LEU A 1 55 ? -0.048 -4.621 -7.250 1.00 0.00 55 LEU A CA 20
ATOM 21497 C C . LEU A 1 55 ? 0.473 -4.944 -8.647 1.00 0.00 55 LEU A C 20
ATOM 21498 O O . LEU A 1 55 ? 1.677 -5.087 -8.853 1.00 0.00 55 LEU A O 20
ATOM 21514 N N . ASN A 1 56 ? -0.443 -5.056 -9.604 1.00 0.00 56 ASN A N 20
ATOM 21515 C CA . ASN A 1 56 ? -0.076 -5.360 -10.982 1.00 0.00 56 ASN A CA 20
ATOM 21516 C C . ASN A 1 56 ? 0.951 -6.488 -11.035 1.00 0.00 56 ASN A C 20
ATOM 21517 O O . ASN A 1 56 ? 1.796 -6.530 -11.928 1.00 0.00 56 ASN A O 20
ATOM 21528 N N . GLY A 1 57 ? 0.871 -7.400 -10.071 1.00 0.00 57 GLY A N 20
ATOM 21529 C CA . GLY A 1 57 ? 1.799 -8.515 -10.026 1.00 0.00 57 GLY A CA 20
ATOM 21530 C C . GLY A 1 57 ? 3.153 -8.121 -9.470 1.00 0.00 57 GLY A C 20
ATOM 21531 O O . GLY A 1 57 ? 4.179 -8.666 -9.875 1.00 0.00 57 GLY A O 20
ATOM 21535 N N . GLN A 1 58 ? 3.155 -7.170 -8.541 1.00 0.00 58 GLN A N 20
ATOM 21536 C CA . GLN A 1 58 ? 4.394 -6.702 -7.931 1.00 0.00 58 GLN A CA 20
ATOM 21537 C C . GLN A 1 58 ? 4.242 -6.574 -6.419 1.00 0.00 58 GLN A C 20
ATOM 21538 O O . GLN A 1 58 ? 3.328 -5.910 -5.930 1.00 0.00 58 GLN A O 20
ATOM 21552 N N . LYS A 1 59 ? 5.144 -7.214 -5.682 1.00 0.00 59 LYS A N 20
ATOM 21553 C CA . LYS A 1 59 ? 5.111 -7.172 -4.225 1.00 0.00 59 LYS A CA 20
ATOM 21554 C C . LYS A 1 59 ? 6.137 -6.179 -3.687 1.00 0.00 59 LYS A C 20
ATOM 21555 O O . LYS A 1 59 ? 7.337 -6.329 -3.911 1.00 0.00 59 LYS A O 20
ATOM 21574 N N . GLY A 1 60 ? 5.655 -5.165 -2.974 1.00 0.00 60 GLY A N 20
ATOM 21575 C CA . GLY A 1 60 ? 6.544 -4.164 -2.414 1.00 0.00 60 GLY A CA 20
ATOM 21576 C C . GLY A 1 60 ? 5.978 -3.521 -1.163 1.00 0.00 60 GLY A C 20
ATOM 21577 O O . GLY A 1 60 ? 5.243 -4.158 -0.407 1.00 0.00 60 GLY A O 20
ATOM 21581 N N . LEU A 1 61 ? 6.321 -2.257 -0.942 1.00 0.00 61 LEU A N 20
ATOM 21582 C CA . LEU A 1 61 ? 5.844 -1.528 0.228 1.00 0.00 61 LEU A CA 20
ATOM 21583 C C . LEU A 1 61 ? 4.825 -0.466 -0.171 1.00 0.00 61 LEU A C 20
ATOM 21584 O O . LEU A 1 61 ? 4.832 0.024 -1.301 1.00 0.00 61 LEU A O 20
ATOM 21600 N N . VAL A 1 62 ? 3.949 -0.112 0.765 1.00 0.00 62 VAL A N 20
ATOM 21601 C CA . VAL A 1 62 ? 2.926 0.895 0.512 1.00 0.00 62 VAL A CA 20
ATOM 21602 C C . VAL A 1 62 ? 2.555 1.636 1.792 1.00 0.00 62 VAL A C 20
ATOM 21603 O O . VAL A 1 62 ? 2.236 1.033 2.817 1.00 0.00 62 VAL A O 20
ATOM 21616 N N . PRO A 1 63 ? 2.598 2.975 1.735 1.00 0.00 63 PRO A N 20
ATOM 21617 C CA . PRO A 1 63 ? 2.269 3.828 2.881 1.00 0.00 63 PRO A CA 20
ATOM 21618 C C . PRO A 1 63 ? 0.784 3.792 3.222 1.00 0.00 63 PRO A C 20
ATOM 21619 O O . PRO A 1 63 ? -0.052 4.265 2.452 1.00 0.00 63 PRO A O 20
ATOM 21630 N N . SER A 1 64 ? 0.461 3.228 4.382 1.00 0.00 64 SER A N 20
ATOM 21631 C CA . SER A 1 64 ? -0.925 3.128 4.824 1.00 0.00 64 SER A CA 20
ATOM 21632 C C . SER A 1 64 ? -1.605 4.493 4.791 1.00 0.00 64 SER A C 20
ATOM 21633 O O . SER A 1 64 ? -2.799 4.597 4.513 1.00 0.00 64 SER A O 20
ATOM 21641 N N . ASN A 1 65 ? -0.836 5.538 5.078 1.00 0.00 65 ASN A N 20
ATOM 21642 C CA . ASN A 1 65 ? -1.364 6.898 5.082 1.00 0.00 65 ASN A CA 20
ATOM 21643 C C . ASN A 1 65 ? -1.984 7.245 3.732 1.00 0.00 65 ASN A C 20
ATOM 21644 O O . ASN A 1 65 ? -2.796 8.165 3.628 1.00 0.00 65 ASN A O 20
ATOM 21655 N N . PHE A 1 66 ? -1.597 6.501 2.701 1.00 0.00 66 PHE A N 20
ATOM 21656 C CA . PHE A 1 66 ? -2.115 6.730 1.357 1.00 0.00 66 PHE A CA 20
ATOM 21657 C C . PHE A 1 66 ? -3.177 5.694 1.000 1.00 0.00 66 PHE A C 20
ATOM 21658 O O . PHE A 1 66 ? -3.875 5.826 -0.006 1.00 0.00 66 PHE A O 20
ATOM 21675 N N . LEU A 1 67 ? -3.292 4.664 1.830 1.00 0.00 67 LEU A N 20
ATOM 21676 C CA . LEU A 1 67 ? -4.269 3.604 1.603 1.00 0.00 67 LEU A CA 20
ATOM 21677 C C . LEU A 1 67 ? -5.439 3.724 2.573 1.00 0.00 67 LEU A C 20
ATOM 21678 O O . LEU A 1 67 ? -5.356 4.435 3.574 1.00 0.00 67 LEU A O 20
ATOM 21694 N N . GLU A 1 68 ? -6.527 3.023 2.270 1.00 0.00 68 GLU A N 20
ATOM 21695 C CA . GLU A 1 68 ? -7.714 3.052 3.117 1.00 0.00 68 GLU A CA 20
ATOM 21696 C C . GLU A 1 68 ? -8.451 1.717 3.065 1.00 0.00 68 GLU A C 20
ATOM 21697 O O . GLU A 1 68 ? -8.932 1.303 2.011 1.00 0.00 68 GLU A O 20
ATOM 21709 N N . GLU A 1 69 ? -8.536 1.049 4.212 1.00 0.00 69 GLU A N 20
ATOM 21710 C CA . GLU A 1 69 ? -9.213 -0.240 4.296 1.00 0.00 69 GLU A CA 20
ATOM 21711 C C . GLU A 1 69 ? -10.537 -0.209 3.537 1.00 0.00 69 GLU A C 20
ATOM 21712 O O . GLU A 1 69 ? -11.411 0.609 3.823 1.00 0.00 69 GLU A O 20
ATOM 21724 N N . VAL A 1 70 ? -10.676 -1.107 2.566 1.00 0.00 70 VAL A N 20
ATOM 21725 C CA . VAL A 1 70 ? -11.892 -1.184 1.765 1.00 0.00 70 VAL A CA 20
ATOM 21726 C C . VAL A 1 70 ? -12.973 -1.984 2.483 1.00 0.00 70 VAL A C 20
ATOM 21727 O O . VAL A 1 70 ? -12.724 -3.088 2.968 1.00 0.00 70 VAL A O 20
ATOM 21740 N N . SER A 1 71 ? -14.175 -1.420 2.548 1.00 0.00 71 SER A N 20
ATOM 21741 C CA . SER A 1 71 ? -15.295 -2.080 3.210 1.00 0.00 71 SER A CA 20
ATOM 21742 C C . SER A 1 71 ? -16.621 -1.463 2.777 1.00 0.00 71 SER A C 20
ATOM 21743 O O . SER A 1 71 ? -16.675 -0.306 2.361 1.00 0.00 71 SER A O 20
ATOM 21751 N N . GLY A 1 72 ? -17.692 -2.245 2.879 1.00 0.00 72 GLY A N 20
ATOM 21752 C CA . GLY A 1 72 ? -19.004 -1.760 2.495 1.00 0.00 72 GLY A CA 20
ATOM 21753 C C . GLY A 1 72 ? -19.999 -1.812 3.638 1.00 0.00 72 GLY A C 20
ATOM 21754 O O . GLY A 1 72 ? -19.651 -1.608 4.801 1.00 0.00 72 GLY A O 20
ATOM 21758 N N . PRO A 1 73 ? -21.269 -2.089 3.309 1.00 0.00 73 PRO A N 20
ATOM 21759 C CA . PRO A 1 73 ? -22.344 -2.172 4.303 1.00 0.00 73 PRO A CA 20
ATOM 21760 C C . PRO A 1 73 ? -22.207 -3.395 5.204 1.00 0.00 73 PRO A C 20
ATOM 21761 O O . PRO A 1 73 ? -22.659 -3.388 6.349 1.00 0.00 73 PRO A O 20
ATOM 21772 N N . SER A 1 74 ? -21.580 -4.443 4.680 1.00 0.00 74 SER A N 20
ATOM 21773 C CA . SER A 1 74 ? -21.387 -5.675 5.436 1.00 0.00 74 SER A CA 20
ATOM 21774 C C . SER A 1 74 ? -21.068 -5.371 6.897 1.00 0.00 74 SER A C 20
ATOM 21775 O O . SER A 1 74 ? -21.874 -5.638 7.788 1.00 0.00 74 SER A O 20
ATOM 21783 N N . SER A 1 75 ? -19.887 -4.810 7.134 1.00 0.00 75 SER A N 20
ATOM 21784 C CA . SER A 1 75 ? -19.458 -4.472 8.487 1.00 0.00 75 SER A CA 20
ATOM 21785 C C . SER A 1 75 ? -20.190 -3.234 8.995 1.00 0.00 75 SER A C 20
ATOM 21786 O O . SER A 1 75 ? -20.748 -3.236 10.092 1.00 0.00 75 SER A O 20
ATOM 21794 N N . GLY A 1 76 ? -20.183 -2.177 8.189 1.00 0.00 76 GLY A N 20
ATOM 21795 C CA . GLY A 1 76 ? -20.849 -0.946 8.573 1.00 0.00 76 GLY A CA 20
ATOM 21796 C C . GLY A 1 76 ? -21.278 -0.121 7.376 1.00 0.00 76 GLY A C 20
ATOM 21797 O O . GLY A 1 76 ? -20.440 0.387 6.631 1.00 0.00 76 GLY A O 20
#